Protein AF-0000000072291542 (afdb_homodimer)

InterPro domains:
  IPR001138 Zn(2)Cys(6) fungal-type DNA-binding domain [PF00172] (21-50)
  IPR001138 Zn(2)Cys(6) fungal-type DNA-binding domain [PS00463] (21-49)
  IPR001138 Zn(2)Cys(6) fungal-type DNA-binding domain [PS50048] (21-51)
  IPR001138 Zn(2)Cys(6) fungal-type DNA-binding domain [SM00066] (16-64)
  IPR001138 Zn(2)Cys(6) fungal-type DNA-binding domain [cd00067] (17-49)
  IPR036864 Zn(2)-C6 fungal-type DNA-binding domain superfamily [G3DSA:4.10.240.10] (13-50)
  IPR036864 Zn(2)-C6 fungal-type DNA-binding domain superfamily [SSF57701] (13-54)

Nearest PDB structures (foldseek):
  6gkf-assembly1_A  TM=4.202E-01  e=9.162E+00  Homo sapiens
  6o3e-assembly1_B  TM=1.360E-01  e=5.268E+00  Mus musculus
  4zdr-assembly1_A  TM=4.312E-01  e=9.727E+00  Homo sapiens
  6o3e-assembly1_B  TM=1.356E-01  e=6.536E+00  Mus musculus

Organism: Botryotinia fuckeliana (strain B05.10) (NCBI:txid332648)

Structure (mmCIF, N/CA/C/O backbone):
data_AF-0000000072291542-model_v1
#
loop_
_entity.id
_entity.type
_entity.pdbx_description
1 polymer 'Zn(2)-C6 fungal-type domain-containing protein'
#
loop_
_atom_site.group_PDB
_atom_site.id
_atom_site.type_symbol
_atom_site.label_atom_id
_atom_site.label_alt_id
_atom_site.label_comp_id
_atom_site.label_asym_id
_atom_site.label_entity_id
_atom_site.label_seq_id
_atom_site.pdbx_PDB_ins_code
_atom_site.Cartn_x
_atom_site.Cartn_y
_atom_site.Cartn_z
_atom_site.occupancy
_atom_site.B_iso_or_equiv
_atom_site.auth_seq_id
_atom_site.auth_comp_id
_atom_site.auth_asym_id
_atom_site.auth_atom_id
_atom_site.pdbx_PDB_model_num
ATOM 1 N N . MET A 1 1 ? -16.266 67.812 -54.562 1 25.31 1 MET A N 1
ATOM 2 C CA . MET A 1 1 ? -15.688 67.438 -53.281 1 25.31 1 MET A CA 1
ATOM 3 C C . MET A 1 1 ? -15.57 65.875 -53.188 1 25.31 1 MET A C 1
ATOM 5 O O . MET A 1 1 ? -16.578 65.188 -53.156 1 25.31 1 MET A O 1
ATOM 9 N N . SER A 1 2 ? -14.609 65.25 -53.75 1 26.55 2 SER A N 1
ATOM 10 C CA . SER A 1 2 ? -14.242 63.906 -54.188 1 26.55 2 SER A CA 1
ATOM 11 C C . SER A 1 2 ? -13.977 62.969 -53.031 1 26.55 2 SER A C 1
ATOM 13 O O . SER A 1 2 ? -13.211 63.312 -52.125 1 26.55 2 SER A O 1
ATOM 15 N N . ASP A 1 3 ? -14.938 62.094 -52.688 1 27.61 3 ASP A N 1
ATOM 16 C CA . ASP A 1 3 ? -15.117 61.188 -51.562 1 27.61 3 ASP A CA 1
ATOM 17 C C . ASP A 1 3 ? -14.016 60.125 -51.531 1 27.61 3 ASP A C 1
ATOM 19 O O . ASP A 1 3 ? -13.953 59.25 -52.406 1 27.61 3 ASP A O 1
ATOM 23 N N . ASP A 1 4 ? -12.805 60.469 -51.344 1 28.5 4 ASP A N 1
ATOM 24 C CA . ASP A 1 4 ? -11.594 59.656 -51.344 1 28.5 4 ASP A CA 1
ATOM 25 C C . ASP A 1 4 ? -11.719 58.5 -50.375 1 28.5 4 ASP A C 1
ATOM 27 O O . ASP A 1 4 ? -11.812 58.719 -49.156 1 28.5 4 ASP A O 1
ATOM 31 N N . ILE A 1 5 ? -12.445 57.469 -50.75 1 30.39 5 ILE A N 1
ATOM 32 C CA . ILE A 1 5 ? -12.758 56.281 -50 1 30.39 5 ILE A CA 1
ATOM 33 C C . ILE A 1 5 ? -11.469 55.562 -49.594 1 30.39 5 ILE A C 1
ATOM 35 O O . ILE A 1 5 ? -10.688 55.156 -50.438 1 30.39 5 ILE A O 1
ATOM 39 N N . ASN A 1 6 ? -10.773 56.031 -48.594 1 26.92 6 ASN A N 1
ATOM 40 C CA . ASN A 1 6 ? -9.531 55.531 -48.062 1 26.92 6 ASN A CA 1
ATOM 41 C C . ASN A 1 6 ? -9.609 54.031 -47.781 1 26.92 6 ASN A C 1
ATOM 43 O O . ASN A 1 6 ? -10.453 53.562 -47 1 26.92 6 ASN A O 1
ATOM 47 N N . HIS A 1 7 ? -9.383 53.188 -48.75 1 27.53 7 HIS A N 1
ATOM 48 C CA . HIS A 1 7 ? -9.367 51.75 -48.719 1 27.53 7 HIS A CA 1
ATOM 49 C C . HIS A 1 7 ? -8.477 51.219 -47.625 1 27.53 7 HIS A C 1
ATOM 51 O O . HIS A 1 7 ? -7.262 51.438 -47.625 1 27.53 7 HIS A O 1
ATOM 57 N N . LYS A 1 8 ? -9 51.219 -46.469 1 29.73 8 LYS A N 1
ATOM 58 C CA . LYS A 1 8 ? -8.297 50.688 -45.312 1 29.73 8 LYS A CA 1
ATOM 59 C C . LYS A 1 8 ? -7.727 49.312 -45.625 1 29.73 8 LYS A C 1
ATOM 61 O O . LYS A 1 8 ? -8.461 48.406 -46 1 29.73 8 LYS A O 1
ATOM 66 N N . ARG A 1 9 ? -6.465 49.188 -45.938 1 28.22 9 ARG A N 1
ATOM 67 C CA . ARG A 1 9 ? -5.68 47.969 -46.156 1 28.22 9 ARG A CA 1
ATOM 68 C C . ARG A 1 9 ? -5.957 46.938 -45.031 1 28.22 9 ARG A C 1
ATOM 70 O O . ARG A 1 9 ? -5.859 47.281 -43.844 1 28.22 9 ARG A O 1
ATOM 77 N N . LYS A 1 10 ? -6.742 45.969 -45.312 1 30.67 10 LYS A N 1
ATOM 78 C CA . LYS A 1 10 ? -7.039 44.844 -44.438 1 30.67 10 LYS A CA 1
ATOM 79 C C . LYS A 1 10 ? -5.758 44.219 -43.875 1 30.67 10 LYS A C 1
ATOM 81 O O . LYS A 1 10 ? -4.859 43.875 -44.625 1 30.67 10 LYS A O 1
ATOM 86 N N . ARG A 1 11 ? -5.391 44.562 -42.719 1 31.44 11 ARG A N 1
ATOM 87 C CA . ARG A 1 11 ? -4.246 44.031 -42 1 31.44 11 ARG A CA 1
ATOM 88 C C . ARG A 1 11 ? -4.195 42.531 -42.094 1 31.44 11 ARG A C 1
ATOM 90 O O . ARG A 1 11 ? -5.195 41.844 -41.844 1 31.44 11 ARG A O 1
ATOM 97 N N . SER A 1 12 ? -3.477 42 -43 1 28.2 12 SER A N 1
ATOM 98 C CA . SER A 1 12 ? -3.232 40.562 -43.125 1 28.2 12 SER A CA 1
ATOM 99 C C . SER A 1 12 ? -2.998 39.906 -41.781 1 28.2 12 SER A C 1
ATOM 101 O O . SER A 1 12 ? -2.215 40.406 -40.969 1 28.2 12 SER A O 1
ATOM 103 N N . ASN A 1 13 ? -4.027 39.469 -41.156 1 29.75 13 ASN A N 1
ATOM 104 C CA . ASN A 1 13 ? -3.951 38.719 -39.906 1 29.75 13 ASN A CA 1
ATOM 105 C C . ASN A 1 13 ? -2.795 37.719 -39.906 1 29.75 13 ASN A C 1
ATOM 107 O O . ASN A 1 13 ? -2.822 36.75 -40.656 1 29.75 13 ASN A O 1
ATOM 111 N N . THR A 1 14 ? -1.556 38.188 -40.062 1 33.81 14 THR A N 1
ATOM 112 C CA . THR A 1 14 ? -0.402 37.312 -39.906 1 33.81 14 THR A CA 1
ATOM 113 C C . THR A 1 14 ? -0.688 36.25 -38.844 1 33.81 14 THR A C 1
ATOM 115 O O . THR A 1 14 ? -1.213 36.531 -37.781 1 33.81 14 THR A O 1
ATOM 118 N N . THR A 1 15 ? -1.117 35.156 -39.312 1 39.03 15 THR A N 1
ATOM 119 C CA . THR A 1 15 ? -1.353 33.906 -38.594 1 39.03 15 THR A CA 1
ATOM 120 C C . THR A 1 15 ? -0.326 33.719 -37.469 1 39.03 15 THR A C 1
ATOM 122 O O . THR A 1 15 ? 0.88 33.719 -37.719 1 39.03 15 THR A O 1
ATOM 125 N N . GLY A 1 16 ? -0.537 34.312 -36.406 1 42 16 GLY A N 1
ATOM 126 C CA . GLY A 1 16 ? 0.275 34.344 -35.219 1 42 16 GLY A CA 1
ATOM 127 C C . GLY A 1 16 ? 0.953 33.031 -34.875 1 42 16 GLY A C 1
ATOM 128 O O . GLY A 1 16 ? 0.581 31.984 -35.406 1 42 16 GLY A O 1
ATOM 129 N N . ARG A 1 17 ? 2.205 33.156 -34.281 1 50.88 17 ARG A N 1
ATOM 130 C CA . ARG A 1 17 ? 3.07 32.094 -33.781 1 50.88 17 ARG A CA 1
ATOM 131 C C . ARG A 1 17 ? 2.289 31.094 -32.938 1 50.88 17 ARG A C 1
ATOM 133 O O . ARG A 1 17 ? 1.309 31.469 -32.281 1 50.88 17 ARG A O 1
ATOM 140 N N . SER A 1 18 ? 2.416 29.828 -33.281 1 54.34 18 SER A N 1
ATOM 141 C CA . SER A 1 18 ? 1.785 28.781 -32.469 1 54.34 18 SER A CA 1
ATOM 142 C C . SER A 1 18 ? 2.131 28.922 -31 1 54.34 18 SER A C 1
ATOM 144 O O . SER A 1 18 ? 3.301 29.094 -30.641 1 54.34 18 SER A O 1
ATOM 146 N N . LYS A 1 19 ? 1.247 29.25 -30.125 1 62.03 19 LYS A N 1
ATOM 147 C CA . LYS A 1 19 ? 1.401 29.594 -28.703 1 62.03 19 LYS A CA 1
ATOM 148 C C . LYS A 1 19 ? 2.109 28.469 -27.953 1 62.03 19 LYS A C 1
ATOM 150 O O . LYS A 1 19 ? 2.855 28.719 -27 1 62.03 19 LYS A O 1
ATOM 155 N N . TYR A 1 20 ? 1.979 27.312 -28.453 1 60.72 20 TYR A N 1
ATOM 156 C CA . TYR A 1 20 ? 2.498 26.141 -27.75 1 60.72 20 TYR A CA 1
ATOM 157 C C . TYR A 1 20 ? 3.467 25.359 -28.625 1 60.72 20 TYR A C 1
ATOM 159 O O . TYR A 1 20 ? 3.609 24.141 -28.484 1 60.72 20 TYR A O 1
ATOM 167 N N . GLY A 1 21 ? 4.125 25.984 -29.375 1 68.62 21 GLY A N 1
ATOM 168 C CA . GLY A 1 21 ? 5.07 25.359 -30.297 1 68.62 21 GLY A CA 1
ATOM 169 C C . GLY A 1 21 ? 6.332 24.875 -29.609 1 68.62 21 GLY A C 1
ATOM 170 O O . GLY A 1 21 ? 6.66 25.312 -28.516 1 68.62 21 GLY A O 1
ATOM 171 N N . CYS A 1 22 ? 6.977 23.984 -30.266 1 70.56 22 CYS A N 1
ATOM 172 C CA . CYS A 1 22 ? 8.258 23.5 -29.75 1 70.56 22 CYS A CA 1
ATOM 173 C C . CYS A 1 22 ? 9.289 24.625 -29.734 1 70.56 22 CYS A C 1
ATOM 175 O O . CYS A 1 22 ? 9.188 25.578 -30.516 1 70.56 22 CYS A O 1
ATOM 177 N N . LEU A 1 23 ? 10.211 24.609 -28.812 1 73.88 23 LEU A N 1
ATOM 178 C CA . LEU A 1 23 ? 11.234 25.641 -28.641 1 73.88 23 LEU A CA 1
ATOM 179 C C . LEU A 1 23 ? 12.055 25.797 -29.922 1 73.88 23 LEU A C 1
ATOM 181 O O . LEU A 1 23 ? 12.508 26.906 -30.234 1 73.88 23 LEU A O 1
ATOM 185 N N . THR A 1 24 ? 12.133 24.875 -30.641 1 78.19 24 THR A N 1
ATOM 186 C CA . THR A 1 24 ? 12.922 24.906 -31.859 1 78.19 24 THR A CA 1
ATOM 187 C C . THR A 1 24 ? 12.219 25.719 -32.938 1 78.19 24 THR A C 1
ATOM 189 O O . THR A 1 24 ? 12.852 26.547 -33.625 1 78.19 24 THR A O 1
ATOM 192 N N . CYS A 1 25 ? 11.023 25.547 -33.031 1 74.94 25 CYS A N 1
ATOM 193 C CA . CYS A 1 25 ? 10.242 26.281 -34.031 1 74.94 25 CYS A CA 1
ATOM 194 C C . CYS A 1 25 ? 10.055 27.734 -33.625 1 74.94 25 CYS A C 1
ATOM 196 O O . CYS A 1 25 ? 10.109 28.641 -34.438 1 74.94 25 CYS A O 1
ATOM 198 N N . ARG A 1 26 ? 9.938 27.938 -32.312 1 72.38 26 ARG A N 1
ATOM 199 C CA . ARG A 1 26 ? 9.812 29.266 -31.734 1 72.38 26 ARG A CA 1
ATOM 200 C C . ARG A 1 26 ? 11.086 30.078 -31.953 1 72.38 26 ARG A C 1
ATOM 202 O O . ARG A 1 26 ? 11.031 31.266 -32.281 1 72.38 26 ARG A O 1
ATOM 209 N N . ALA A 1 27 ? 12.172 29.422 -31.781 1 74.06 27 ALA A N 1
ATOM 210 C CA . ALA A 1 27 ? 13.469 30.094 -31.938 1 74.06 27 ALA A CA 1
ATOM 211 C C . ALA A 1 27 ? 13.672 30.531 -33.375 1 74.06 27 ALA A C 1
ATOM 213 O O . ALA A 1 27 ? 14.297 31.562 -33.656 1 74.06 27 ALA A O 1
ATOM 214 N N . LYS A 1 28 ? 13.086 29.891 -34.219 1 75.19 28 LYS A N 1
ATOM 215 C CA . LYS A 1 28 ? 13.25 30.172 -35.656 1 75.19 28 LYS A CA 1
ATOM 216 C C . LYS A 1 28 ? 12.094 31.016 -36.188 1 75.19 28 LYS A C 1
ATOM 218 O O . LYS A 1 28 ? 12.039 31.328 -37.375 1 75.19 28 LYS A O 1
ATOM 223 N N . LYS A 1 29 ? 11.102 31.344 -35.25 1 71.12 29 LYS A N 1
ATOM 224 C CA . LYS A 1 29 ? 9.969 32.25 -35.5 1 71.12 29 LYS A CA 1
ATOM 225 C C . LYS A 1 29 ? 9.117 31.734 -36.656 1 71.12 29 LYS A C 1
ATOM 227 O O . LYS A 1 29 ? 8.664 32.531 -37.5 1 71.12 29 LYS A O 1
ATOM 232 N N . VAL A 1 30 ? 9.102 30.375 -36.75 1 77.31 30 VAL A N 1
ATOM 233 C CA . VAL A 1 30 ? 8.273 29.766 -37.781 1 77.31 30 VAL A CA 1
ATOM 234 C C . VAL A 1 30 ? 7.016 29.172 -37.156 1 77.31 30 VAL A C 1
ATOM 236 O O . VAL A 1 30 ? 6.996 28.859 -35.969 1 77.31 30 VAL A O 1
ATOM 239 N N . LYS A 1 31 ? 5.98 29.047 -37.875 1 71.19 31 LYS A N 1
ATOM 240 C CA . LYS A 1 31 ? 4.734 28.422 -37.406 1 71.19 31 LYS A CA 1
ATOM 241 C C . LYS A 1 31 ? 4.949 26.953 -37.062 1 71.19 31 LYS A C 1
ATOM 243 O O . LYS A 1 31 ? 5.57 26.203 -37.844 1 71.19 31 LYS A O 1
ATOM 248 N N . CYS A 1 32 ? 4.77 26.516 -35.812 1 69.69 32 CYS A N 1
ATOM 249 C CA . CYS A 1 32 ? 4.879 25.156 -35.281 1 69.69 32 CYS A CA 1
ATOM 250 C C . CYS A 1 32 ? 3.52 24.469 -35.25 1 69.69 32 CYS A C 1
ATOM 252 O O . CYS A 1 32 ? 2.512 25.094 -34.906 1 69.69 32 CYS A O 1
ATOM 254 N N . ASP A 1 33 ? 3.301 23.5 -35.656 1 72.5 33 ASP A N 1
ATOM 255 C CA . ASP A 1 33 ? 2.037 22.781 -35.625 1 72.5 33 ASP A CA 1
ATOM 256 C C . ASP A 1 33 ? 1.759 22.188 -34.25 1 72.5 33 ASP A C 1
ATOM 258 O O . ASP A 1 33 ? 0.76 21.484 -34.062 1 72.5 33 ASP A O 1
ATOM 262 N N . GLU A 1 34 ? 2.523 22.375 -33.219 1 67.44 34 GLU A N 1
ATOM 263 C CA . GLU A 1 34 ? 2.426 22.078 -31.781 1 67.44 34 GLU A CA 1
ATOM 264 C C . GLU A 1 34 ? 2.184 20.594 -31.547 1 67.44 34 GLU A C 1
ATOM 266 O O . GLU A 1 34 ? 1.749 20.203 -30.453 1 67.44 34 GLU A O 1
ATOM 271 N N . LEU A 1 35 ? 2.58 19.875 -32.5 1 68.5 35 LEU A N 1
ATOM 272 C CA . LEU A 1 35 ? 2.43 18.438 -32.344 1 68.5 35 LEU A CA 1
ATOM 273 C C . LEU A 1 35 ? 3.49 17.875 -31.406 1 68.5 35 LEU A C 1
ATOM 275 O O . LEU A 1 35 ? 4.625 18.344 -31.391 1 68.5 35 LEU A O 1
ATOM 279 N N . LEU A 1 36 ? 3.098 17.141 -30.375 1 65.44 36 LEU A N 1
ATOM 280 C CA . LEU A 1 36 ? 4 16.422 -29.469 1 65.44 36 LEU A CA 1
ATOM 281 C C . LEU A 1 36 ? 4.191 14.977 -29.938 1 65.44 36 LEU A C 1
ATOM 283 O O . LEU A 1 36 ? 3.303 14.406 -30.578 1 65.44 36 LEU A O 1
ATOM 287 N N . PRO A 1 37 ? 5.48 14.547 -29.641 1 64.25 37 PRO A N 1
ATOM 288 C CA . PRO A 1 37 ? 6.641 15.141 -28.969 1 64.25 37 PRO A CA 1
ATOM 289 C C . PRO A 1 37 ? 7.508 15.969 -29.922 1 64.25 37 PRO A C 1
ATOM 291 O O . PRO A 1 37 ? 8.336 16.766 -29.469 1 64.25 37 PRO A O 1
ATOM 294 N N . LEU A 1 38 ? 7.281 15.781 -31.156 1 73.69 38 LEU A N 1
ATOM 295 C CA . LEU A 1 38 ? 8.008 16.531 -32.188 1 73.69 38 LEU A CA 1
ATOM 296 C C . LEU A 1 38 ? 7.047 17.297 -33.094 1 73.69 38 LEU A C 1
ATOM 298 O O . LEU A 1 38 ? 6.047 16.75 -33.531 1 73.69 38 LEU A O 1
ATOM 302 N N . CYS A 1 39 ? 7.32 18.453 -33.25 1 71.38 39 CYS A N 1
ATOM 303 C CA . CYS A 1 39 ? 6.445 19.203 -34.125 1 71.38 39 CYS A CA 1
ATOM 304 C C . CYS A 1 39 ? 6.711 18.844 -35.594 1 71.38 39 CYS A C 1
ATOM 306 O O . CYS A 1 39 ? 7.824 18.453 -35.938 1 71.38 39 CYS A O 1
ATOM 308 N N . GLY A 1 40 ? 5.68 18.703 -36.344 1 75.62 40 GLY A N 1
ATOM 309 C CA . GLY A 1 40 ? 5.734 18.297 -37.75 1 75.62 40 GLY A CA 1
ATOM 310 C C . GLY A 1 40 ? 6.816 19.016 -38.531 1 75.62 40 GLY A C 1
ATOM 311 O O . GLY A 1 40 ? 7.422 18.438 -39.438 1 75.62 40 GLY A O 1
ATOM 312 N N . ARG A 1 41 ? 7.094 20.188 -38.125 1 76.38 41 ARG A N 1
ATOM 313 C CA . ARG A 1 41 ? 8.109 20.969 -38.844 1 76.38 41 ARG A CA 1
ATOM 314 C C . ARG A 1 41 ? 9.516 20.484 -38.469 1 76.38 41 ARG A C 1
ATOM 316 O O . ARG A 1 41 ? 10.352 20.281 -39.344 1 76.38 41 ARG A O 1
ATOM 323 N N . CYS A 1 42 ? 9.719 20.328 -37.25 1 75.19 42 CYS A N 1
ATOM 324 C CA . CYS A 1 42 ? 11.016 19.859 -36.781 1 75.19 42 CYS A CA 1
ATOM 325 C C . CYS A 1 42 ? 11.297 18.453 -37.312 1 75.19 42 CYS A C 1
ATOM 327 O O . CYS A 1 42 ? 12.422 18.141 -37.688 1 75.19 42 CYS A O 1
ATOM 329 N N . GLU A 1 43 ? 10.305 17.75 -37.438 1 75.31 43 GLU A N 1
ATOM 330 C CA . GLU A 1 43 ? 10.43 16.391 -37.969 1 75.31 43 GLU A CA 1
ATOM 331 C C . GLU A 1 43 ? 10.773 16.391 -39.438 1 75.31 43 GLU A C 1
ATOM 333 O O . GLU A 1 43 ? 11.664 15.656 -39.875 1 75.31 43 GLU A O 1
ATOM 338 N N . ARG A 1 44 ? 10.148 17.172 -40.156 1 76.56 44 ARG A N 1
ATOM 339 C CA . ARG A 1 44 ? 10.344 17.234 -41.594 1 76.56 44 ARG A CA 1
ATOM 340 C C . ARG A 1 44 ? 11.734 17.766 -41.938 1 76.56 44 ARG A C 1
ATOM 342 O O . ARG A 1 44 ? 12.383 17.266 -42.875 1 76.56 44 ARG A O 1
ATOM 349 N N . LEU A 1 45 ? 12.086 18.766 -41.156 1 77.38 45 LEU A N 1
ATOM 350 C CA . LEU A 1 45 ? 13.352 19.422 -41.438 1 77.38 45 LEU A CA 1
ATOM 351 C C . LEU A 1 45 ? 14.492 18.781 -40.656 1 77.38 45 LEU A C 1
ATOM 353 O O . LEU A 1 45 ? 15.633 19.25 -40.75 1 77.38 45 LEU A O 1
ATOM 357 N N . LYS A 1 46 ? 14.102 17.719 -39.938 1 73.25 46 LYS A N 1
ATOM 358 C CA . LYS A 1 46 ? 15.062 16.953 -39.156 1 73.25 46 LYS A CA 1
ATOM 359 C C . LYS A 1 46 ? 15.797 17.844 -38.156 1 73.25 46 LYS A C 1
ATOM 361 O O . LYS A 1 46 ? 17.016 17.766 -38.031 1 73.25 46 LYS A O 1
ATOM 366 N N . LEU A 1 47 ? 15.07 18.75 -37.5 1 75 47 LEU A N 1
ATOM 367 C CA . LEU A 1 47 ? 15.602 19.625 -36.469 1 75 47 LEU A CA 1
ATOM 368 C C . LEU A 1 47 ? 15.383 19.031 -35.094 1 75 47 LEU A C 1
ATOM 370 O O . LEU A 1 47 ? 14.516 18.172 -34.906 1 75 47 LEU A O 1
ATOM 374 N N . ASN A 1 48 ? 16.234 19.359 -34.156 1 69.06 48 ASN A N 1
ATOM 375 C CA . ASN A 1 48 ? 16.016 19 -32.75 1 69.06 48 ASN A CA 1
ATOM 376 C C . ASN A 1 48 ? 14.805 19.734 -32.188 1 69.06 48 ASN A C 1
ATOM 378 O O . ASN A 1 48 ? 14.883 20.906 -31.844 1 69.06 48 ASN A O 1
ATOM 382 N N . CYS A 1 49 ? 13.727 19.047 -32.062 1 66 49 CYS A N 1
ATOM 383 C CA . CYS A 1 49 ? 12.469 19.625 -31.625 1 66 49 CYS A CA 1
ATOM 384 C C . CYS A 1 49 ? 12.43 19.734 -30.109 1 66 49 CYS A C 1
ATOM 386 O O . CYS A 1 49 ? 12.352 18.719 -29.406 1 66 49 CYS A O 1
ATOM 388 N N . GLN A 1 50 ? 12.68 20.797 -29.516 1 66.94 50 GLN A N 1
ATOM 389 C CA . GLN A 1 50 ? 12.625 21.062 -28.078 1 66.94 50 GLN A CA 1
ATOM 390 C C . GLN A 1 50 ? 11.234 21.531 -27.656 1 66.94 50 GLN A C 1
ATOM 392 O O . GLN A 1 50 ? 10.805 22.625 -28.031 1 66.94 50 GLN A O 1
ATOM 397 N N . GLN A 1 51 ? 10.562 20.672 -27.078 1 59.03 51 GLN A N 1
ATOM 398 C CA . GLN A 1 51 ? 9.203 20.984 -26.656 1 59.03 51 GLN A CA 1
ATOM 399 C C . GLN A 1 51 ? 9.188 21.797 -25.359 1 59.03 51 GLN A C 1
ATOM 401 O O . GLN A 1 51 ? 10 21.547 -24.469 1 59.03 51 GLN A O 1
ATOM 406 N N . PRO A 1 52 ? 8.438 22.844 -25.266 1 51.56 52 PRO A N 1
ATOM 407 C CA . PRO A 1 52 ? 8.453 23.641 -24.031 1 51.56 52 PRO A CA 1
ATOM 408 C C . PRO A 1 52 ? 7.949 22.844 -22.828 1 51.56 52 PRO A C 1
ATOM 410 O O . PRO A 1 52 ? 7.117 21.953 -22.969 1 51.56 52 PRO A O 1
ATOM 413 N N . CYS A 1 53 ? 8.711 22.859 -21.734 1 44.25 53 CYS A N 1
ATOM 414 C CA . CYS A 1 53 ? 8.445 22.109 -20.516 1 44.25 53 CYS A CA 1
ATOM 415 C C . CYS A 1 53 ? 7.012 22.312 -20.047 1 44.25 53 CYS A C 1
ATOM 417 O O . CYS A 1 53 ? 6.398 21.422 -19.469 1 44.25 53 CYS A O 1
ATOM 419 N N . SER A 1 54 ? 6.57 23.578 -19.719 1 39.47 54 SER A N 1
ATOM 420 C CA . SER A 1 54 ? 5.238 23.938 -19.234 1 39.47 54 SER A CA 1
ATOM 421 C C . SER A 1 54 ? 4.41 24.578 -20.344 1 39.47 54 SER A C 1
ATOM 423 O O . SER A 1 54 ? 4.871 25.516 -21 1 39.47 54 SER A O 1
ATOM 425 N N . ARG A 1 55 ? 3.602 23.906 -20.922 1 43.38 55 ARG A N 1
ATOM 426 C CA . ARG A 1 55 ? 2.693 24.531 -21.875 1 43.38 55 ARG A CA 1
ATOM 427 C C . ARG A 1 55 ? 1.773 25.531 -21.203 1 43.38 55 ARG A C 1
ATOM 429 O O . ARG A 1 55 ? 0.711 25.875 -21.719 1 43.38 55 ARG A O 1
ATOM 436 N N . ILE A 1 56 ? 1.836 25.812 -19.812 1 34.09 56 ILE A N 1
ATOM 437 C CA . ILE A 1 56 ? 0.987 26.844 -19.219 1 34.09 56 ILE A CA 1
ATOM 438 C C . ILE A 1 56 ? 1.426 28.219 -19.719 1 34.09 56 ILE A C 1
ATOM 440 O O . ILE A 1 56 ? 2.553 28.656 -19.453 1 34.09 56 ILE A O 1
ATOM 444 N N . LEU A 1 57 ? 0.815 28.656 -20.656 1 36.16 57 LEU A N 1
ATOM 445 C CA . LEU A 1 57 ? 1.007 30.031 -21.125 1 36.16 57 LEU A CA 1
ATOM 446 C C . LEU A 1 57 ? 0.606 31.031 -20.047 1 36.16 57 LEU A C 1
ATOM 448 O O . LEU A 1 57 ? -0.435 30.875 -19.406 1 36.16 57 LEU A O 1
ATOM 452 N N . PRO A 1 58 ? 1.417 31.797 -19.438 1 31.52 58 PRO A N 1
ATOM 453 C CA . PRO A 1 58 ? 0.965 32.844 -18.516 1 31.52 58 PRO A CA 1
ATOM 454 C C . PRO A 1 58 ? -0.195 33.656 -19.094 1 31.52 58 PRO A C 1
ATOM 456 O O . PRO A 1 58 ? -0.341 33.781 -20.312 1 31.52 58 PRO A O 1
ATOM 459 N N . SER A 1 59 ? -1.224 33.875 -18.359 1 32.03 59 SER A N 1
ATOM 460 C CA . SER A 1 59 ? -2.406 34.656 -18.719 1 32.03 59 SER A CA 1
ATOM 461 C C . SER A 1 59 ? -2.023 35.969 -19.375 1 32.03 59 SER A C 1
ATOM 463 O O . SER A 1 59 ? -0.911 36.469 -19.172 1 32.03 59 SER A O 1
ATOM 465 N N . VAL A 1 60 ? -2.805 36.469 -20.281 1 35.88 60 VAL A N 1
ATOM 466 C CA . VAL A 1 60 ? -2.635 37.719 -21.031 1 35.88 60 VAL A CA 1
ATOM 467 C C . VAL A 1 60 ? -2.354 38.875 -20.047 1 35.88 60 VAL A C 1
ATOM 469 O O . VAL A 1 60 ? -1.549 39.75 -20.344 1 35.88 60 VAL A O 1
ATOM 472 N N . ARG A 1 61 ? -3.193 38.844 -18.906 1 35.12 61 ARG A N 1
ATOM 473 C CA . ARG A 1 61 ? -3.09 39.969 -18.016 1 35.12 61 ARG A CA 1
ATOM 474 C C . ARG A 1 61 ? -1.678 40.094 -17.453 1 35.12 61 ARG A C 1
ATOM 476 O O . ARG A 1 61 ? -1.175 41.219 -17.266 1 35.12 61 ARG A O 1
ATOM 483 N N . GLU A 1 62 ? -1.209 38.969 -17.141 1 29.95 62 GLU A N 1
ATOM 484 C CA . GLU A 1 62 ? 0.139 39.031 -16.594 1 29.95 62 GLU A CA 1
ATOM 485 C C . GLU A 1 62 ? 1.156 39.469 -17.641 1 29.95 62 GLU A C 1
ATOM 487 O O . GLU A 1 62 ? 2.279 39.844 -17.312 1 29.95 62 GLU A O 1
ATOM 492 N N . ARG A 1 63 ? 0.759 39.125 -18.859 1 32.41 63 ARG A N 1
ATOM 493 C CA . ARG A 1 63 ? 1.653 39.594 -19.906 1 32.41 63 ARG A CA 1
ATOM 494 C C . ARG A 1 63 ? 1.642 41.125 -19.984 1 32.41 63 ARG A C 1
ATOM 496 O O . ARG A 1 63 ? 2.584 41.719 -20.484 1 32.41 63 ARG A O 1
ATOM 503 N N . ARG A 1 64 ? 0.457 41.719 -19.688 1 29.86 64 ARG A N 1
ATOM 504 C CA . ARG A 1 64 ? 0.407 43.156 -19.922 1 29.86 64 ARG A CA 1
ATOM 505 C C . ARG A 1 64 ? 1.102 43.906 -18.781 1 29.86 64 ARG A C 1
ATOM 507 O O . ARG A 1 64 ? 1.289 45.125 -18.875 1 29.86 64 ARG A O 1
ATOM 514 N N . ARG A 1 65 ? 0.941 43.375 -17.531 1 28.83 65 ARG A N 1
ATOM 515 C CA . ARG A 1 65 ? 1.403 44.375 -16.562 1 28.83 65 ARG A CA 1
ATOM 516 C C . ARG A 1 65 ? 2.914 44.562 -16.641 1 28.83 65 ARG A C 1
ATOM 518 O O . ARG A 1 65 ? 3.67 43.594 -16.562 1 28.83 65 ARG A O 1
ATOM 525 N N . GLY A 1 66 ? 3.359 45.5 -17.422 1 26.5 66 GLY A N 1
ATOM 526 C CA . GLY A 1 66 ? 4.641 46.094 -17.719 1 26.5 66 GLY A CA 1
ATOM 527 C C . GLY A 1 66 ? 5.5 46.312 -16.484 1 26.5 66 GLY A C 1
ATOM 528 O O . GLY A 1 66 ? 5.762 47.438 -16.094 1 26.5 66 GLY A O 1
ATOM 529 N N . ALA A 1 67 ? 5.301 45.625 -15.352 1 28.08 67 ALA A N 1
ATOM 530 C CA . ALA A 1 67 ? 6.051 46.156 -14.227 1 28.08 67 ALA A CA 1
ATOM 531 C C . ALA A 1 67 ? 7.531 46.312 -14.57 1 28.08 67 ALA A C 1
ATOM 533 O O . ALA A 1 67 ? 8.266 45.312 -14.594 1 28.08 67 ALA A O 1
ATOM 534 N N . GLY A 1 68 ? 7.852 47.031 -15.602 1 23.48 68 GLY A N 1
ATOM 535 C CA . GLY A 1 68 ? 9.188 47.312 -16.094 1 23.48 68 GLY A CA 1
ATOM 536 C C . GLY A 1 68 ? 10.141 47.781 -15.016 1 23.48 68 GLY A C 1
ATOM 537 O O . GLY A 1 68 ? 9.703 48.188 -13.938 1 23.48 68 GLY A O 1
ATOM 538 N N . PRO A 1 69 ? 11.258 47.156 -14.914 1 23.8 69 PRO A N 1
ATOM 539 C CA . PRO A 1 69 ? 12.305 47.594 -13.977 1 23.8 69 PRO A CA 1
ATOM 540 C C . PRO A 1 69 ? 12.5 49.094 -13.93 1 23.8 69 PRO A C 1
ATOM 542 O O . PRO A 1 69 ? 12.289 49.781 -14.938 1 23.8 69 PRO A O 1
ATOM 545 N N . ILE A 1 70 ? 11.938 49.719 -13.031 1 23.05 70 ILE A N 1
ATOM 546 C CA . ILE A 1 70 ? 12.297 51.125 -12.953 1 23.05 70 ILE A CA 1
ATOM 547 C C . ILE A 1 70 ? 13.812 51.281 -13.125 1 23.05 70 ILE A C 1
ATOM 549 O O . ILE A 1 70 ? 14.586 50.75 -12.328 1 23.05 70 ILE A O 1
ATOM 553 N N . LYS A 1 71 ? 14.273 51.25 -14.367 1 23.41 71 LYS A N 1
ATOM 554 C CA . LYS A 1 71 ? 15.648 51.656 -14.664 1 23.41 71 LYS A CA 1
ATOM 555 C C . LYS A 1 71 ? 16.047 52.906 -13.883 1 23.41 71 LYS A C 1
ATOM 557 O O . LYS A 1 71 ? 15.547 54 -14.148 1 23.41 71 LYS A O 1
ATOM 562 N N . SER A 1 72 ? 15.82 52.812 -12.562 1 19.84 72 SER A N 1
ATOM 563 C CA . SER A 1 72 ? 16.344 54.031 -11.945 1 19.84 72 SER A CA 1
ATOM 564 C C . SER A 1 72 ? 17.719 54.375 -12.5 1 19.84 72 SER A C 1
ATOM 566 O O . SER A 1 72 ? 18.594 53.531 -12.594 1 19.84 72 SER A O 1
ATOM 568 N N . ARG A 1 73 ? 17.578 55.188 -13.531 1 24.42 73 ARG A N 1
ATOM 569 C CA . ARG A 1 73 ? 18.688 55.969 -14.094 1 24.42 73 ARG A CA 1
ATOM 570 C C . ARG A 1 73 ? 19.578 56.5 -12.992 1 24.42 73 ARG A C 1
ATOM 572 O O . ARG A 1 73 ? 19.172 57.375 -12.234 1 24.42 73 ARG A O 1
ATOM 579 N N . ASN A 1 74 ? 20.266 55.469 -12.297 1 19.52 74 ASN A N 1
ATOM 580 C CA . ASN A 1 74 ? 21.297 55.906 -11.359 1 19.52 74 ASN A CA 1
ATOM 581 C C . ASN A 1 74 ? 22.141 57.031 -11.953 1 19.52 74 ASN A C 1
ATOM 583 O O . ASN A 1 74 ? 22.594 56.938 -13.094 1 19.52 74 ASN A O 1
ATOM 587 N N . SER A 1 75 ? 22.031 58.281 -11.617 1 22.88 75 SER A N 1
ATOM 588 C CA . SER A 1 75 ? 22.562 59.625 -11.867 1 22.88 75 SER A CA 1
ATOM 589 C C . SER A 1 75 ? 24.078 59.594 -12.078 1 22.88 75 SER A C 1
ATOM 591 O O . SER A 1 75 ? 24.641 60.5 -12.656 1 22.88 75 SER A O 1
ATOM 593 N N . ASP A 1 76 ? 24.906 58.812 -11.172 1 21.7 76 ASP A N 1
ATOM 594 C CA . ASP A 1 76 ? 26.266 59.281 -10.992 1 21.7 76 ASP A CA 1
ATOM 595 C C . ASP A 1 76 ? 27.172 58.781 -12.133 1 21.7 76 ASP A C 1
ATOM 597 O O . ASP A 1 76 ? 27.578 57.625 -12.148 1 21.7 76 ASP A O 1
ATOM 601 N N . TRP A 1 77 ? 27.016 59.188 -13.336 1 27.25 77 TRP A N 1
ATOM 602 C CA . TRP A 1 77 ? 27.75 58.844 -14.547 1 27.25 77 TRP A CA 1
ATOM 603 C C . TRP A 1 77 ? 29.234 59.125 -14.398 1 27.25 77 TRP A C 1
ATOM 605 O O . TRP A 1 77 ? 30.078 58.5 -15.062 1 27.25 77 TRP A O 1
ATOM 615 N N . SER A 1 78 ? 30.078 58.906 -13.344 1 21.89 78 SER A N 1
ATOM 616 C CA . SER A 1 78 ? 31.312 59.656 -13.508 1 21.89 78 SER A CA 1
ATOM 617 C C . SER A 1 78 ? 32.25 58.969 -14.508 1 21.89 78 SER A C 1
ATOM 619 O O . SER A 1 78 ? 32.344 57.75 -14.547 1 21.89 78 SER A O 1
ATOM 621 N N . PRO A 1 79 ? 32.781 59.562 -15.516 1 21.91 79 PRO A N 1
ATOM 622 C CA . PRO A 1 79 ? 33.531 59.219 -16.719 1 21.91 79 PRO A CA 1
ATOM 623 C C . PRO A 1 79 ? 34.875 58.531 -16.406 1 21.91 79 PRO A C 1
ATOM 625 O O . PRO A 1 79 ? 35.719 59.156 -15.789 1 21.91 79 PRO A O 1
ATOM 628 N N . GLN A 1 80 ? 34.906 57.312 -15.742 1 19.3 80 GLN A N 1
ATOM 629 C CA . GLN A 1 80 ? 36.281 57.031 -15.312 1 19.3 80 GLN A CA 1
ATOM 630 C C . GLN A 1 80 ? 37.25 56.969 -16.5 1 19.3 80 GLN A C 1
ATOM 632 O O . GLN A 1 80 ? 36.844 56.594 -17.609 1 19.3 80 GLN A O 1
ATOM 637 N N . SER A 1 81 ? 38.531 57.406 -16.281 1 19.77 81 SER A N 1
ATOM 638 C CA . SER A 1 81 ? 39.719 57.844 -17 1 19.77 81 SER A CA 1
ATOM 639 C C . SER A 1 81 ? 40.344 56.688 -17.75 1 19.77 81 SER A C 1
ATOM 641 O O . SER A 1 81 ? 40.219 55.531 -17.359 1 19.77 81 SER A O 1
ATOM 643 N N . LEU A 1 82 ? 41 56.906 -18.828 1 19.72 82 LEU A N 1
ATOM 644 C CA . LEU A 1 82 ? 41.562 56.25 -20.016 1 19.72 82 LEU A CA 1
ATOM 645 C C . LEU A 1 82 ? 42.781 55.438 -19.656 1 19.72 82 LEU A C 1
ATOM 647 O O . LEU A 1 82 ? 43.406 54.844 -20.531 1 19.72 82 LEU A O 1
ATOM 651 N N . SER A 1 83 ? 42.969 54.75 -18.406 1 18.2 83 SER A N 1
ATOM 652 C CA . SER A 1 83 ? 44.406 54.594 -18.266 1 18.2 83 SER A CA 1
ATOM 653 C C . SER A 1 83 ? 44.969 53.656 -19.344 1 18.2 83 SER A C 1
ATOM 655 O O . SER A 1 83 ? 44.25 52.812 -19.875 1 18.2 83 SER A O 1
ATOM 657 N N . PRO A 1 84 ? 46.312 53.688 -19.562 1 18.09 84 PRO A N 1
ATOM 658 C CA . PRO A 1 84 ? 47.25 53.469 -20.641 1 18.09 84 PRO A CA 1
ATOM 659 C C . PRO A 1 84 ? 47.5 51.969 -20.922 1 18.09 84 PRO A C 1
ATOM 661 O O . PRO A 1 84 ? 47.188 51.125 -20.094 1 18.09 84 PRO A O 1
ATOM 664 N N . ALA A 1 85 ? 48.219 51.562 -22 1 19 85 ALA A N 1
ATOM 665 C CA . ALA A 1 85 ? 48.469 50.5 -22.953 1 19 85 ALA A CA 1
ATOM 666 C C . ALA A 1 85 ? 49.438 49.438 -22.359 1 19 85 ALA A C 1
ATOM 668 O O . ALA A 1 85 ? 49.906 48.562 -23.062 1 19 85 ALA A O 1
ATOM 669 N N . LEU A 1 86 ? 49.469 48.969 -21.047 1 17.84 86 LEU A N 1
ATOM 670 C CA . LEU A 1 86 ? 50.75 48.469 -20.641 1 17.84 86 LEU A CA 1
ATOM 671 C C . LEU A 1 86 ? 51.156 47.25 -21.469 1 17.84 86 LEU A C 1
ATOM 673 O O . LEU A 1 86 ? 50.281 46.531 -21.938 1 17.84 86 LEU A O 1
ATOM 677 N N . GLN A 1 87 ? 52.562 46.844 -21.547 1 18.2 87 GLN A N 1
ATOM 678 C CA . GLN A 1 87 ? 53.656 46.188 -22.25 1 18.2 87 GLN A CA 1
ATOM 679 C C . GLN A 1 87 ? 53.625 44.688 -22.016 1 18.2 87 GLN A C 1
ATOM 681 O O . GLN A 1 87 ? 53.062 44.219 -21.031 1 18.2 87 GLN A O 1
ATOM 686 N N . LEU A 1 88 ? 54.188 43.781 -22.984 1 19.17 88 LEU A N 1
ATOM 687 C CA . LEU A 1 88 ? 54.281 42.438 -23.578 1 19.17 88 LEU A CA 1
ATOM 688 C C . LEU A 1 88 ? 55.094 41.531 -22.672 1 19.17 88 LEU A C 1
ATOM 690 O O . LEU A 1 88 ? 55.312 40.344 -23 1 19.17 88 LEU A O 1
ATOM 694 N N . SER A 1 89 ? 55.688 41.781 -21.547 1 16.78 89 SER A N 1
ATOM 695 C CA . SER A 1 89 ? 57 41.188 -21.344 1 16.78 89 SER A CA 1
ATOM 696 C C . SER A 1 89 ? 56.875 39.656 -21.281 1 16.78 89 SER A C 1
ATOM 698 O O . SER A 1 89 ? 55.812 39.125 -21.016 1 16.78 89 SER A O 1
ATOM 700 N N . GLU A 1 90 ? 58.125 38.812 -21.141 1 17.47 90 GLU A N 1
ATOM 701 C CA . GLU A 1 90 ? 59.062 37.75 -21.406 1 17.47 90 GLU A CA 1
ATOM 702 C C . GLU A 1 90 ? 58.812 36.562 -20.453 1 17.47 90 GLU A C 1
ATOM 704 O O . GLU A 1 90 ? 59.031 35.406 -20.828 1 17.47 90 GLU A O 1
ATOM 709 N N . GLU A 1 91 ? 58.594 36.656 -19.031 1 16.27 91 GLU A N 1
ATOM 710 C CA . GLU A 1 91 ? 59.594 35.969 -18.188 1 16.27 91 GLU A CA 1
ATOM 711 C C . GLU A 1 91 ? 59.344 34.469 -18.141 1 16.27 91 GLU A C 1
ATOM 713 O O . GLU A 1 91 ? 58.25 34 -18.406 1 16.27 91 GLU A O 1
ATOM 718 N N . GLN A 1 92 ? 60.062 33.688 -17.078 1 16.67 92 GLN A N 1
ATOM 719 C CA . GLN A 1 92 ? 61.031 32.625 -16.75 1 16.67 92 GLN A CA 1
ATOM 720 C C . GLN A 1 92 ? 60.312 31.391 -16.203 1 16.67 92 GLN A C 1
ATOM 722 O O . GLN A 1 92 ? 60.562 30.281 -16.656 1 16.67 92 GLN A O 1
ATOM 727 N N . PRO A 1 93 ? 59.844 31.219 -14.758 1 16.44 93 PRO A N 1
ATOM 728 C CA . PRO A 1 93 ? 60.625 30.375 -13.844 1 16.44 93 PRO A CA 1
ATOM 729 C C . PRO A 1 93 ? 60.156 28.922 -13.852 1 16.44 93 PRO A C 1
ATOM 731 O O . PRO A 1 93 ? 59.062 28.609 -14.359 1 16.44 93 PRO A O 1
ATOM 734 N N . GLN A 1 94 ? 60.344 28.016 -12.492 1 16.52 94 GLN A N 1
ATOM 735 C CA . GLN A 1 94 ? 61.031 26.891 -11.891 1 16.52 94 GLN A CA 1
ATOM 736 C C . GLN A 1 94 ? 60.094 25.734 -11.602 1 16.52 94 GLN A C 1
ATOM 738 O O . GLN A 1 94 ? 60.344 24.609 -12.023 1 16.52 94 GLN A O 1
ATOM 743 N N . GLU A 1 95 ? 59.562 25.375 -10.125 1 15.85 95 GLU A N 1
ATOM 744 C CA . GLU A 1 95 ? 59.938 24.359 -9.156 1 15.85 95 GLU A CA 1
ATOM 745 C C . GLU A 1 95 ? 58.938 23.219 -9.102 1 15.85 95 GLU A C 1
ATOM 747 O O . GLU A 1 95 ? 59.281 22.047 -9.203 1 15.85 95 GLU A O 1
ATOM 752 N N . SER A 1 96 ? 57.688 23.109 -8.156 1 16.14 96 SER A N 1
ATOM 753 C CA . SER A 1 96 ? 57.594 22.266 -6.977 1 16.14 96 SER A CA 1
ATOM 754 C C . SER A 1 96 ? 56.812 21 -7.277 1 16.14 96 SER A C 1
ATOM 756 O O . SER A 1 96 ? 55.656 21.078 -7.738 1 16.14 96 SER A O 1
ATOM 758 N N . GLU A 1 97 ? 57.219 19.688 -7.465 1 17.12 97 GLU A N 1
ATOM 759 C CA . GLU A 1 97 ? 56.969 18.266 -7.73 1 17.12 97 GLU A CA 1
ATOM 760 C C . GLU A 1 97 ? 56.094 17.656 -6.645 1 17.12 97 GLU A C 1
ATOM 762 O O . GLU A 1 97 ? 55.375 16.672 -6.891 1 17.12 97 GLU A O 1
ATOM 767 N N . ALA A 1 98 ? 56.344 17.703 -5.18 1 16.8 98 ALA A N 1
ATOM 768 C CA . ALA A 1 98 ? 56.562 16.656 -4.191 1 16.8 98 ALA A CA 1
ATOM 769 C C . ALA A 1 98 ? 55.25 15.961 -3.824 1 16.8 98 ALA A C 1
ATOM 771 O O . ALA A 1 98 ? 55.188 14.727 -3.771 1 16.8 98 ALA A O 1
ATOM 772 N N . LEU A 1 99 ? 54.281 16.391 -2.74 1 15.3 99 LEU A N 1
ATOM 773 C CA . LEU A 1 99 ? 54.094 15.812 -1.417 1 15.3 99 LEU A CA 1
ATOM 774 C C . LEU A 1 99 ? 52.938 14.812 -1.416 1 15.3 99 LEU A C 1
ATOM 776 O O . LEU A 1 99 ? 52.688 14.172 -0.4 1 15.3 99 LEU A O 1
ATOM 780 N N . LEU A 1 100 ? 51.969 14.594 -2.271 1 15.84 100 LEU A N 1
ATOM 781 C CA . LEU A 1 100 ? 50.688 14.273 -1.668 1 15.84 100 LEU A CA 1
ATOM 782 C C . LEU A 1 100 ? 50.625 12.805 -1.261 1 15.84 100 LEU A C 1
ATOM 784 O O . LEU A 1 100 ? 49.906 12.016 -1.858 1 15.84 100 LEU A O 1
ATOM 788 N N . ASN A 1 101 ? 51.688 12.031 -0.901 1 15.87 101 ASN A N 1
ATOM 789 C CA . ASN A 1 101 ? 51.812 10.578 -0.798 1 15.87 101 ASN A CA 1
ATOM 790 C C . ASN A 1 101 ? 50.875 10.008 0.255 1 15.87 101 ASN A C 1
ATOM 792 O O . ASN A 1 101 ? 50.219 8.977 0.024 1 15.87 101 ASN A O 1
ATOM 796 N N . HIS A 1 102 ? 51.031 10.219 1.692 1 15.82 102 HIS A N 1
ATOM 797 C CA . HIS A 1 102 ? 51.406 9.242 2.695 1 15.82 102 HIS A CA 1
ATOM 798 C C . HIS A 1 102 ? 50.188 8.5 3.25 1 15.82 102 HIS A C 1
ATOM 800 O O . HIS A 1 102 ? 50.219 7.277 3.381 1 15.82 102 HIS A O 1
ATOM 806 N N . TYR A 1 103 ? 49.25 9.023 4.262 1 15.81 103 TYR A N 1
ATOM 807 C CA . TYR A 1 103 ? 49.094 8.461 5.598 1 15.81 103 TYR A CA 1
ATOM 808 C C . TYR A 1 103 ? 48.031 7.367 5.602 1 15.81 103 TYR A C 1
ATOM 810 O O . TYR A 1 103 ? 46.812 7.656 5.602 1 15.81 103 TYR A O 1
ATOM 818 N N . LEU A 1 104 ? 47.969 6.27 4.797 1 16.5 104 LEU A N 1
ATOM 819 C CA . LEU A 1 104 ? 47 5.18 4.664 1 16.5 104 LEU A CA 1
ATOM 820 C C . LEU A 1 104 ? 46.906 4.379 5.957 1 16.5 104 LEU A C 1
ATOM 822 O O . LEU A 1 104 ? 46.156 3.398 6.031 1 16.5 104 LEU A O 1
ATOM 826 N N . SER A 1 105 ? 47.844 4.363 7.004 1 16.09 105 SER A N 1
ATOM 827 C CA . SER A 1 105 ? 48.25 3.125 7.66 1 16.09 105 SER A CA 1
ATOM 828 C C . SER A 1 105 ? 47.219 2.688 8.711 1 16.09 105 SER A C 1
ATOM 830 O O . SER A 1 105 ? 47.219 1.521 9.102 1 16.09 105 SER A O 1
ATOM 832 N N . GLY A 1 106 ? 46.562 3.465 9.555 1 15.84 106 GLY A N 1
ATOM 833 C CA . GLY A 1 106 ? 46.75 3.203 10.969 1 15.84 106 GLY A CA 1
ATOM 834 C C . GLY A 1 106 ? 46.062 1.927 11.438 1 15.84 106 GLY A C 1
ATOM 835 O O . GLY A 1 106 ? 46.719 0.874 11.508 1 15.84 106 GLY A O 1
ATOM 836 N N . TYR A 1 107 ? 45 1.951 12.508 1 16.34 107 TYR A N 1
ATOM 837 C CA . TYR A 1 107 ? 44.969 1.421 13.867 1 16.34 107 TYR A CA 1
ATOM 838 C C . TYR A 1 107 ? 44.312 0.042 13.898 1 16.34 107 TYR A C 1
ATOM 840 O O . TYR A 1 107 ? 43.375 -0.224 13.156 1 16.34 107 TYR A O 1
ATOM 848 N N . ASP A 1 108 ? 45 -1.07 14.43 1 17.27 108 ASP A N 1
ATOM 849 C CA . ASP A 1 108 ? 45.094 -2.492 14.75 1 17.27 108 ASP A CA 1
ATOM 850 C C . ASP A 1 108 ? 44.094 -2.869 15.828 1 17.27 108 ASP A C 1
ATOM 852 O O . ASP A 1 108 ? 44 -4.031 16.219 1 17.27 108 ASP A O 1
ATOM 856 N N . HIS A 1 109 ? 43.312 -1.983 16.453 1 16.2 109 HIS A N 1
ATOM 857 C CA . HIS A 1 109 ? 43.062 -2.346 17.844 1 16.2 109 HIS A CA 1
ATOM 858 C C . HIS A 1 109 ? 42.344 -3.693 17.938 1 16.2 109 HIS A C 1
ATOM 860 O O . HIS A 1 109 ? 41.625 -4.078 17.031 1 16.2 109 HIS A O 1
ATOM 866 N N . GLY A 1 110 ? 42.875 -4.535 18.891 1 16.5 110 GLY A N 1
ATOM 867 C CA . GLY A 1 110 ? 42.812 -5.832 19.547 1 16.5 110 GLY A CA 1
ATOM 868 C C . GLY A 1 110 ? 41.469 -6.121 20.156 1 16.5 110 GLY A C 1
ATOM 869 O O . GLY A 1 110 ? 40.875 -5.258 20.797 1 16.5 110 GLY A O 1
ATOM 870 N N . LEU A 1 111 ? 40.656 -6.836 19.562 1 16.38 111 LEU A N 1
ATOM 871 C CA . LEU A 1 111 ? 39.312 -7.324 19.812 1 16.38 111 LEU A CA 1
ATOM 872 C C . LEU A 1 111 ? 39.25 -8.156 21.094 1 16.38 111 LEU A C 1
ATOM 874 O O . LEU A 1 111 ? 38.312 -8.898 21.312 1 16.38 111 LEU A O 1
ATOM 878 N N . ALA A 1 112 ? 40.281 -8.094 22.062 1 15.62 112 ALA A N 1
ATOM 879 C CA . ALA A 1 112 ? 40.25 -9.273 22.922 1 15.62 112 ALA A CA 1
ATOM 880 C C . ALA A 1 112 ? 39.062 -9.242 23.859 1 15.62 112 ALA A C 1
ATOM 882 O O . ALA A 1 112 ? 38.875 -10.141 24.688 1 15.62 112 ALA A O 1
ATOM 883 N N . ALA A 1 113 ? 38.156 -8.336 23.891 1 14.93 113 ALA A N 1
ATOM 884 C CA . ALA A 1 113 ? 37.719 -8.164 25.266 1 14.93 113 ALA A CA 1
ATOM 885 C C . ALA A 1 113 ? 37.438 -9.508 25.938 1 14.93 113 ALA A C 1
ATOM 887 O O . ALA A 1 113 ? 37.344 -10.531 25.25 1 14.93 113 ALA A O 1
ATOM 888 N N . ALA A 1 114 ? 36.688 -9.398 27.141 1 15.35 114 ALA A N 1
ATOM 889 C CA . ALA A 1 114 ? 36.469 -9.672 28.562 1 15.35 114 ALA A CA 1
ATOM 890 C C . ALA A 1 114 ? 35.625 -10.938 28.734 1 15.35 114 ALA A C 1
ATOM 892 O O . ALA A 1 114 ? 34.75 -11.234 27.922 1 15.35 114 ALA A O 1
ATOM 893 N N . SER A 1 115 ? 36.125 -11.781 29.656 1 15.77 115 SER A N 1
ATOM 894 C CA . SER A 1 115 ? 35.938 -13.031 30.375 1 15.77 115 SER A CA 1
ATOM 895 C C . SER A 1 115 ? 34.562 -13.102 31.016 1 15.77 115 SER A C 1
ATOM 897 O O . SER A 1 115 ? 33.938 -12.062 31.312 1 15.77 115 SER A O 1
ATOM 899 N N . ALA A 1 116 ? 33.938 -14.297 30.859 1 16.95 116 ALA A N 1
ATOM 900 C CA . ALA A 1 116 ? 32.656 -14.984 31.156 1 16.95 116 ALA A CA 1
ATOM 901 C C . ALA A 1 116 ? 32.406 -14.992 32.656 1 16.95 116 ALA A C 1
ATOM 903 O O . ALA A 1 116 ? 31.484 -15.688 33.125 1 16.95 116 ALA A O 1
ATOM 904 N N . SER A 1 117 ? 32.969 -13.914 33.469 1 16.03 117 SER A N 1
ATOM 905 C CA . SER A 1 117 ? 32.938 -14.375 34.875 1 16.03 117 SER A CA 1
ATOM 906 C C . SER A 1 117 ? 31.516 -14.742 35.281 1 16.03 117 SER A C 1
ATOM 908 O O . SER A 1 117 ? 30.547 -14.164 34.781 1 16.03 117 SER A O 1
ATOM 910 N N . SER A 1 118 ? 31.391 -15.867 36.062 1 18.73 118 SER A N 1
ATOM 911 C CA . SER A 1 118 ? 30.484 -16.812 36.688 1 18.73 118 SER A CA 1
ATOM 912 C C . SER A 1 118 ? 29.656 -16.156 37.781 1 18.73 118 SER A C 1
ATOM 914 O O . SER A 1 118 ? 28.891 -16.812 38.5 1 18.73 118 SER A O 1
ATOM 916 N N . PHE A 1 119 ? 29.703 -14.781 37.969 1 16.66 119 PHE A N 1
ATOM 917 C CA . PHE A 1 119 ? 29.422 -14.461 39.344 1 16.66 119 PHE A CA 1
ATOM 918 C C . PHE A 1 119 ? 28.016 -14.922 39.75 1 16.66 119 PHE A C 1
ATOM 920 O O . PHE A 1 119 ? 27.078 -14.828 38.938 1 16.66 119 PHE A O 1
ATOM 927 N N . SER A 1 120 ? 27.953 -15.727 40.906 1 18.58 120 SER A N 1
ATOM 928 C CA . SER A 1 120 ? 27.062 -16.469 41.781 1 18.58 120 SER A CA 1
ATOM 929 C C . SER A 1 120 ? 26.078 -15.531 42.469 1 18.58 120 SER A C 1
ATOM 931 O O . SER A 1 120 ? 25.5 -15.891 43.5 1 18.58 120 SER A O 1
ATOM 933 N N . VAL A 1 121 ? 25.578 -14.57 41.781 1 18.17 121 VAL A N 1
ATOM 934 C CA . VAL A 1 121 ? 24.922 -13.594 42.656 1 18.17 121 VAL A CA 1
ATOM 935 C C . VAL A 1 121 ? 23.844 -14.266 43.469 1 18.17 121 VAL A C 1
ATOM 937 O O . VAL A 1 121 ? 23.047 -15.047 42.938 1 18.17 121 VAL A O 1
ATOM 940 N N . GLY A 1 122 ? 24.172 -14.297 44.844 1 18.23 122 GLY A N 1
ATOM 941 C CA . GLY A 1 122 ? 23.469 -14.844 46 1 18.23 122 GLY A CA 1
ATOM 942 C C . GLY A 1 122 ? 22.016 -14.43 46.062 1 18.23 122 GLY A C 1
ATOM 943 O O . GLY A 1 122 ? 21.578 -13.57 45.312 1 18.23 122 GLY A O 1
ATOM 944 N N . PRO A 1 123 ? 21.312 -14.828 47.156 1 20.19 123 PRO A N 1
ATOM 945 C CA . PRO A 1 123 ? 19.938 -15.164 47.469 1 20.19 123 PRO A CA 1
ATOM 946 C C . PRO A 1 123 ? 19.078 -13.93 47.75 1 20.19 123 PRO A C 1
ATOM 948 O O . PRO A 1 123 ? 17.875 -14.047 47.969 1 20.19 123 PRO A O 1
ATOM 951 N N . PRO A 1 124 ? 19.578 -12.609 47.344 1 18.17 124 PRO A N 1
ATOM 952 C CA . PRO A 1 124 ? 19.156 -11.719 48.438 1 18.17 124 PRO A CA 1
ATOM 953 C C . PRO A 1 124 ? 17.656 -11.766 48.688 1 18.17 124 PRO A C 1
ATOM 955 O O . PRO A 1 124 ? 16.891 -12.227 47.812 1 18.17 124 PRO A O 1
ATOM 958 N N . GLU A 1 125 ? 17.234 -11.016 49.781 1 19.22 125 GLU A N 1
ATOM 959 C CA . GLU A 1 125 ? 16.156 -10.891 50.781 1 19.22 125 GLU A CA 1
ATOM 960 C C . GLU A 1 125 ? 14.883 -10.359 50.125 1 19.22 125 GLU A C 1
ATOM 962 O O . GLU A 1 125 ? 14.906 -9.859 49 1 19.22 125 GLU A O 1
ATOM 967 N N . GLY A 1 126 ? 13.977 -9.766 50.969 1 18.61 126 GLY A N 1
ATOM 968 C CA . GLY A 1 126 ? 12.547 -9.758 51.25 1 18.61 126 GLY A CA 1
ATOM 969 C C . GLY A 1 126 ? 11.797 -8.695 50.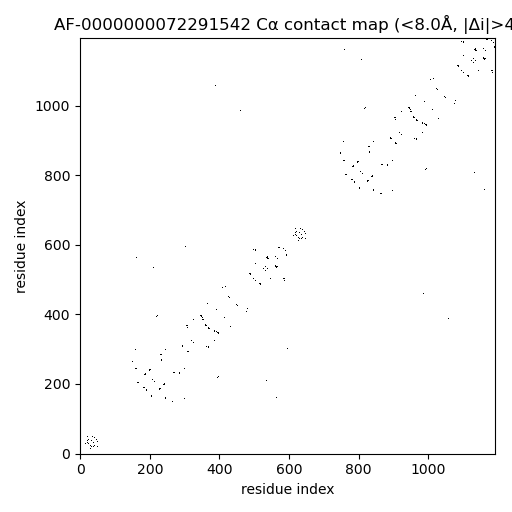469 1 18.61 126 GLY A C 1
ATOM 970 O O . GLY A 1 126 ? 11.672 -7.559 50.938 1 18.61 126 GLY A O 1
ATOM 971 N N . ALA A 1 127 ? 11.984 -8.555 49.281 1 19.52 127 ALA A N 1
ATOM 972 C CA . ALA A 1 127 ? 11.688 -7.285 48.625 1 19.52 127 ALA A CA 1
ATOM 973 C C . ALA A 1 127 ? 10.211 -6.93 48.75 1 19.52 127 ALA A C 1
ATOM 975 O O . ALA A 1 127 ? 9.336 -7.73 48.438 1 19.52 127 ALA A O 1
ATOM 976 N N . SER A 1 128 ? 10 -5.98 49.688 1 18.69 128 SER A N 1
ATOM 977 C CA . SER A 1 128 ? 8.719 -5.5 50.188 1 18.69 128 SER A CA 1
ATOM 978 C C . SER A 1 128 ? 7.844 -4.98 49.062 1 18.69 128 SER A C 1
ATOM 980 O O . SER A 1 128 ? 8.359 -4.461 48.062 1 18.69 128 SER A O 1
ATOM 982 N N . GLN A 1 129 ? 6.656 -5.488 48.875 1 19.48 129 GLN A N 1
ATOM 983 C CA . GLN A 1 129 ? 5.508 -5.469 47.969 1 19.48 129 GLN A CA 1
ATOM 984 C C . GLN A 1 129 ? 4.996 -4.043 47.781 1 19.48 129 GLN A C 1
ATOM 986 O O . GLN A 1 129 ? 4.059 -3.611 48.438 1 19.48 129 GLN A O 1
ATOM 991 N N . SER A 1 130 ? 5.973 -3.023 47.75 1 19.17 130 SER A N 1
ATOM 992 C CA . SER A 1 130 ? 5.25 -1.763 47.906 1 19.17 130 SER A CA 1
ATOM 993 C C . SER A 1 130 ? 4.254 -1.575 46.75 1 19.17 130 SER A C 1
ATOM 995 O O . SER A 1 130 ? 4.59 -1.792 45.594 1 19.17 130 SER A O 1
ATOM 997 N N . GLN A 1 131 ? 2.967 -1.757 47 1 19.56 131 GLN A N 1
ATOM 998 C CA . GLN A 1 131 ? 1.699 -1.591 46.312 1 19.56 131 GLN A CA 1
ATOM 999 C C . GLN A 1 131 ? 1.607 -0.215 45.656 1 19.56 131 GLN A C 1
ATOM 1001 O O . GLN A 1 131 ? 1.609 0.807 46.344 1 19.56 131 GLN A O 1
ATOM 1006 N N . ALA A 1 132 ? 2.404 0.029 44.656 1 23.62 132 ALA A N 1
ATOM 1007 C CA . ALA A 1 132 ? 2.32 1.396 44.125 1 23.62 132 ALA A CA 1
ATOM 1008 C C . ALA A 1 132 ? 0.87 1.798 43.875 1 23.62 132 ALA A C 1
ATOM 1010 O O . ALA A 1 132 ? 0.087 1.01 43.344 1 23.62 132 ALA A O 1
ATOM 1011 N N . PRO A 1 133 ? 0.338 2.666 44.656 1 22.58 133 PRO A N 1
ATOM 1012 C CA . PRO A 1 133 ? -1.062 3.088 44.594 1 22.58 133 PRO A CA 1
ATOM 1013 C C . PRO A 1 133 ? -1.497 3.496 43.188 1 22.58 133 PRO A C 1
ATOM 1015 O O . PRO A 1 133 ? -0.682 3.992 42.406 1 22.58 133 PRO A O 1
ATOM 1018 N N . ILE A 1 134 ? -2.281 2.629 42.594 1 25.34 134 ILE A N 1
ATOM 1019 C CA . ILE A 1 134 ? -3.014 2.852 41.344 1 25.34 134 ILE A CA 1
ATOM 1020 C C . ILE A 1 134 ? -3.6 4.262 41.344 1 25.34 134 ILE A C 1
ATOM 1022 O O . ILE A 1 134 ? -4.453 4.59 42.188 1 25.34 134 ILE A O 1
ATOM 1026 N N . ILE A 1 135 ? -2.73 5.223 41.281 1 24.16 135 ILE A N 1
ATOM 1027 C CA . ILE A 1 135 ? -3.324 6.555 41.219 1 24.16 135 ILE A CA 1
ATOM 1028 C C . ILE A 1 135 ? -4.48 6.562 40.25 1 24.16 135 ILE A C 1
ATOM 1030 O O . ILE A 1 135 ? -4.289 6.273 39.062 1 24.16 135 ILE A O 1
ATOM 1034 N N . GLU A 1 136 ? -5.664 6.109 40.656 1 25.14 136 GLU A N 1
ATOM 1035 C CA . GLU A 1 136 ? -6.945 6.395 40 1 25.14 136 GLU A CA 1
ATOM 1036 C C . GLU A 1 136 ? -6.961 7.801 39.406 1 25.14 136 GLU A C 1
ATOM 1038 O O . GLU A 1 136 ? -7.035 8.789 40.156 1 25.14 136 GLU A O 1
ATOM 1043 N N . ALA A 1 137 ? -6.184 7.984 38.406 1 27.27 137 ALA A N 1
ATOM 1044 C CA . ALA A 1 137 ? -6.402 9.289 37.781 1 27.27 137 ALA A CA 1
ATOM 1045 C C . ALA A 1 137 ? -7.891 9.57 37.625 1 27.27 137 ALA A C 1
ATOM 1047 O O . ALA A 1 137 ? -8.648 8.719 37.156 1 27.27 137 ALA A O 1
ATOM 1048 N N . GLU A 1 138 ? -8.453 10.211 38.594 1 25.56 138 GLU A N 1
ATOM 1049 C CA . GLU A 1 138 ? -9.812 10.758 38.562 1 25.56 138 GLU A CA 1
ATOM 1050 C C . GLU A 1 138 ? -10.227 11.164 37.156 1 25.56 138 GLU A C 1
ATOM 1052 O O . GLU A 1 138 ? -9.625 12.055 36.562 1 25.56 138 GLU A O 1
ATOM 1057 N N . ALA A 1 139 ? -10.609 10.305 36.344 1 30.34 139 ALA A N 1
ATOM 1058 C CA . ALA A 1 139 ? -11.312 10.43 35.094 1 30.34 139 ALA A CA 1
ATOM 1059 C C . ALA A 1 139 ? -12.312 11.586 35.125 1 30.34 139 ALA A C 1
ATOM 1061 O O . ALA A 1 139 ? -13.141 11.734 34.219 1 30.34 139 ALA A O 1
ATOM 1062 N N . ASN A 1 140 ? -12.57 11.898 36.438 1 27.94 140 ASN A N 1
ATOM 1063 C CA . ASN A 1 140 ? -13.641 12.883 36.5 1 27.94 140 ASN A CA 1
ATOM 1064 C C . ASN A 1 140 ? -13.273 14.18 35.781 1 27.94 140 ASN A C 1
ATOM 1066 O O . ASN A 1 140 ? -13.094 15.219 36.438 1 27.94 140 ASN A O 1
ATOM 1070 N N . MET A 1 141 ? -12.336 14.234 35.031 1 33.59 141 MET A N 1
ATOM 1071 C CA . MET A 1 141 ? -12.328 15.562 34.438 1 33.59 141 MET A CA 1
ATOM 1072 C C . MET A 1 141 ? -13.711 15.922 33.906 1 33.59 141 MET A C 1
ATOM 1074 O O . MET A 1 141 ? -14.156 15.375 32.906 1 33.59 141 MET A O 1
ATOM 1078 N N . LEU A 1 142 ? -14.727 16.047 34.688 1 33.03 142 LEU A N 1
ATOM 1079 C CA . LEU A 1 142 ? -15.961 16.781 34.406 1 33.03 142 LEU A CA 1
ATOM 1080 C C . LEU A 1 142 ? -15.734 17.812 33.312 1 33.03 142 LEU A C 1
ATOM 1082 O O . LEU A 1 142 ? -14.82 18.641 33.406 1 33.03 142 LEU A O 1
ATOM 1086 N N . LEU A 1 143 ? -16 17.469 32.031 1 39.91 143 LEU A N 1
ATOM 1087 C CA . LEU A 1 143 ? -16.062 18.484 31 1 39.91 143 LEU A CA 1
ATOM 1088 C C . LEU A 1 143 ? -16.5 19.828 31.578 1 39.91 143 LEU A C 1
ATOM 1090 O O . LEU A 1 143 ? -17.594 19.953 32.125 1 39.91 143 LEU A O 1
ATOM 1094 N N . ASP A 1 144 ? -15.758 20.484 32.406 1 43.53 144 ASP A N 1
ATOM 1095 C CA . ASP A 1 144 ? -16.094 21.875 32.719 1 43.53 144 ASP A CA 1
ATOM 1096 C C . ASP A 1 144 ? -16.922 22.5 31.609 1 43.53 144 ASP A C 1
ATOM 1098 O O . ASP A 1 144 ? -16.5 22.516 30.453 1 43.53 144 ASP A O 1
ATOM 1102 N N . PRO A 1 145 ? -18.219 22.484 31.75 1 46.72 145 PRO A N 1
ATOM 1103 C CA . PRO A 1 145 ? -19.125 23.047 30.734 1 46.72 145 PRO A CA 1
ATOM 1104 C C . PRO A 1 145 ? -18.562 24.312 30.078 1 46.72 145 PRO A C 1
ATOM 1106 O O . PRO A 1 145 ? -19.109 24.797 29.094 1 46.72 145 PRO A O 1
ATOM 1109 N N . VAL A 1 146 ? -17.688 25.047 30.75 1 51.5 146 VAL A N 1
ATOM 1110 C CA . VAL A 1 146 ? -17.375 26.375 30.234 1 51.5 146 VAL A CA 1
ATOM 1111 C C . VAL A 1 146 ? -16.312 26.25 29.125 1 51.5 146 VAL A C 1
ATOM 1113 O O . VAL A 1 146 ? -15.273 25.609 29.328 1 51.5 146 VAL A O 1
ATOM 1116 N N . ALA A 1 147 ? -16.562 26.625 27.875 1 64.19 147 ALA A N 1
ATOM 1117 C CA . ALA A 1 147 ? -15.836 26.812 26.625 1 64.19 147 ALA A CA 1
ATOM 1118 C C . ALA A 1 147 ? -14.508 27.531 26.875 1 64.19 147 ALA A C 1
ATOM 1120 O O . ALA A 1 147 ? -13.773 27.828 25.922 1 64.19 147 ALA A O 1
ATOM 1121 N N . GLU A 1 148 ? -14.031 27.609 28.219 1 73.5 148 GLU A N 1
ATOM 1122 C CA . GLU A 1 148 ? -12.883 28.469 28.453 1 73.5 148 GLU A CA 1
ATOM 1123 C C . GLU A 1 148 ? -11.586 27.797 28.016 1 73.5 148 GLU A C 1
ATOM 1125 O O . GLU A 1 148 ? -10.656 28.469 27.547 1 73.5 148 GLU A O 1
ATOM 1130 N N . TRP A 1 149 ? -11.602 26.453 28.078 1 81.19 149 TRP A N 1
ATOM 1131 C CA . TRP A 1 149 ? -10.344 25.781 27.766 1 81.19 149 TRP A CA 1
ATOM 1132 C C . TRP A 1 149 ? -10.086 25.797 26.266 1 81.19 149 TRP A C 1
ATOM 1134 O O . TRP A 1 149 ? -8.969 25.531 25.812 1 81.19 149 TRP A O 1
ATOM 1144 N N . LEU A 1 150 ? -11.133 26.156 25.5 1 85.69 150 LEU A N 1
ATOM 1145 C CA . LEU A 1 150 ? -10.969 26.219 24.062 1 85.69 150 LEU A CA 1
ATOM 1146 C C . LEU A 1 150 ? -10.531 27.594 23.609 1 85.69 150 LEU A C 1
ATOM 1148 O O . LEU A 1 150 ? -10.133 27.781 22.453 1 85.69 150 LEU A O 1
ATOM 1152 N N . LEU A 1 151 ? -10.602 28.531 24.547 1 78.62 151 LEU A N 1
ATOM 1153 C CA . LEU A 1 151 ? -10.289 29.891 24.141 1 78.62 151 LEU A CA 1
ATOM 1154 C C . LEU A 1 151 ? -8.789 30.156 24.234 1 78.62 151 LEU A C 1
ATOM 1156 O O . LEU A 1 151 ? -8.125 29.688 25.156 1 78.62 151 LEU A O 1
ATOM 1160 N N . PRO A 1 152 ? -8.258 30.797 23.125 1 71.31 152 PRO A N 1
ATOM 1161 C CA . PRO A 1 152 ? -6.836 31.141 23.203 1 71.31 152 PRO A CA 1
ATOM 1162 C C . PRO A 1 152 ? -6.527 32.125 24.328 1 71.31 152 PRO A C 1
ATOM 1164 O O . PRO A 1 152 ? -7.445 32.625 24.969 1 71.31 152 PRO A O 1
ATOM 1167 N N . ASP A 1 153 ? -5.254 32.25 24.594 1 64.44 153 ASP A N 1
ATOM 1168 C CA . ASP A 1 153 ? -4.84 33.25 25.578 1 64.44 153 ASP A CA 1
ATOM 1169 C C . ASP A 1 153 ? -5.195 34.656 25.094 1 64.44 153 ASP A C 1
ATOM 1171 O O . ASP A 1 153 ? -4.938 35.031 23.938 1 64.44 153 ASP A O 1
ATOM 1175 N N . PRO A 1 154 ? -6 35.375 25.734 1 58.53 154 PRO A N 1
ATOM 1176 C CA . PRO A 1 154 ? -6.473 36.688 25.344 1 58.53 154 PRO A CA 1
ATOM 1177 C C . PRO A 1 154 ? -5.352 37.594 24.797 1 58.53 154 PRO A C 1
ATOM 1179 O O . PRO A 1 154 ? -5.59 38.438 23.922 1 58.53 154 PRO A O 1
ATOM 1182 N N . GLN A 1 155 ? -4.223 37.531 25.312 1 55.59 155 GLN A N 1
ATOM 1183 C CA . GLN A 1 155 ? -3.146 38.406 24.891 1 55.59 155 GLN A CA 1
ATOM 1184 C C . GLN A 1 155 ? -2.652 38.031 23.484 1 55.59 155 GLN A C 1
ATOM 1186 O O . GLN A 1 155 ? -1.93 38.812 22.859 1 55.59 155 GLN A O 1
ATOM 1191 N N . SER A 1 156 ? -3.041 36.969 22.953 1 56.22 156 SER A N 1
ATOM 1192 C CA . SER A 1 156 ? -2.363 36.312 21.844 1 56.22 156 SER A CA 1
ATOM 1193 C C . SER A 1 156 ? -3.006 36.688 20.516 1 56.22 156 SER A C 1
ATOM 1195 O O . SER A 1 156 ? -2.527 36.281 19.453 1 56.22 156 SER A O 1
ATOM 1197 N N . LEU A 1 157 ? -4.125 37.281 20.5 1 52.56 157 LEU A N 1
ATOM 1198 C CA . LEU A 1 157 ? -4.855 37.5 19.266 1 52.56 157 LEU A CA 1
ATOM 1199 C C . LEU A 1 157 ? -4.051 38.344 18.297 1 52.56 157 LEU A C 1
ATOM 1201 O O . LEU A 1 157 ? -4.227 38.25 17.078 1 52.56 157 LEU A O 1
ATOM 1205 N N . ASN A 1 158 ? -3.223 39.219 18.703 1 49.31 158 ASN A N 1
ATOM 1206 C CA . ASN A 1 158 ? -2.682 40.219 17.797 1 49.31 158 ASN A CA 1
ATOM 1207 C C . ASN A 1 158 ? -1.422 39.719 17.094 1 49.31 158 ASN A C 1
ATOM 1209 O O . ASN A 1 158 ? -0.893 40.406 16.203 1 49.31 158 ASN A O 1
ATOM 1213 N N . ALA A 1 159 ? -0.869 38.562 17.438 1 48.78 159 ALA A N 1
ATOM 1214 C CA . ALA A 1 159 ? 0.539 38.5 17.047 1 48.78 159 ALA A CA 1
ATOM 1215 C C . ALA A 1 159 ? 0.738 37.656 15.797 1 48.78 159 ALA A C 1
ATOM 1217 O O . ALA A 1 159 ? 1.859 37.531 15.297 1 48.78 159 ALA A O 1
ATOM 1218 N N . TYR A 1 160 ? -0.231 36.969 15.297 1 48.78 160 TYR A N 1
ATOM 1219 C CA . TYR A 1 160 ? 0.144 36.094 14.195 1 48.78 160 TYR A CA 1
ATOM 1220 C C . TYR A 1 160 ? 0.011 36.812 12.859 1 48.78 160 TYR A C 1
ATOM 1222 O O . TYR A 1 160 ? -1.055 37.344 12.531 1 48.78 160 TYR A O 1
ATOM 1230 N N . ALA A 1 161 ? 1.188 37.156 12.211 1 45.69 161 ALA A N 1
ATOM 1231 C CA . ALA A 1 161 ? 1.163 37.625 10.828 1 45.69 161 ALA A CA 1
ATOM 1232 C C . ALA A 1 161 ? 1.001 36.469 9.859 1 45.69 161 ALA A C 1
ATOM 1234 O O . ALA A 1 161 ? 1.634 35.406 10.023 1 45.69 161 ALA A O 1
ATOM 1235 N N . GLY A 1 162 ? -0.123 36.312 9.172 1 48.19 162 GLY A N 1
ATOM 1236 C CA . GLY A 1 162 ? -0.621 35.344 8.211 1 48.19 162 GLY A CA 1
ATOM 1237 C C . GLY A 1 162 ? 0.444 34.844 7.254 1 48.19 162 GLY A C 1
ATOM 1238 O O . GLY A 1 162 ? 1.571 35.344 7.258 1 48.19 162 GLY A O 1
ATOM 1239 N N . THR A 1 163 ? 0.271 33.656 6.59 1 46.56 163 THR A N 1
ATOM 1240 C CA . THR A 1 163 ? 1.092 33.062 5.539 1 46.56 163 THR A CA 1
ATOM 1241 C C . THR A 1 163 ? 1.195 34.031 4.344 1 46.56 163 THR A C 1
ATOM 1243 O O . THR A 1 163 ? 0.198 34.594 3.922 1 46.56 163 THR A O 1
ATOM 1246 N N . ASN A 1 164 ? 2.355 34.625 3.99 1 43.56 164 ASN A N 1
ATOM 1247 C CA . ASN A 1 164 ? 2.598 35.5 2.84 1 43.56 164 ASN A CA 1
ATOM 1248 C C . ASN A 1 164 ? 2.41 34.75 1.525 1 43.56 164 ASN A C 1
ATOM 1250 O O . ASN A 1 164 ? 3.367 34.562 0.771 1 43.56 164 ASN A O 1
ATOM 1254 N N . CYS A 1 165 ? 1.603 33.781 1.486 1 41.03 165 CYS A N 1
ATOM 1255 C CA . CYS A 1 165 ? 1.481 33.219 0.141 1 41.03 165 CYS A CA 1
ATOM 1256 C C . CYS A 1 165 ? 0.537 34.062 -0.709 1 41.03 165 CYS A C 1
ATOM 1258 O O . CYS A 1 165 ? -0.53 34.469 -0.243 1 41.03 165 CYS A O 1
ATOM 1260 N N . SER A 1 166 ? 1.12 34.625 -1.782 1 38.22 166 SER A N 1
ATOM 1261 C CA . SER A 1 166 ? 0.307 35.344 -2.758 1 38.22 166 SER A CA 1
ATOM 1262 C C . SER A 1 166 ? -0.942 34.562 -3.127 1 38.22 166 SER A C 1
ATOM 1264 O O . SER A 1 166 ? -0.881 33.344 -3.301 1 38.22 166 SER A O 1
ATOM 1266 N N . PRO A 1 167 ? -2.033 35.094 -2.873 1 37.97 167 PRO A N 1
ATOM 1267 C CA . PRO A 1 167 ? -3.275 34.438 -3.273 1 37.97 167 PRO A CA 1
ATOM 1268 C C . PRO A 1 167 ? -3.229 33.906 -4.707 1 37.97 167 PRO A C 1
ATOM 1270 O O . PRO A 1 167 ? -2.867 34.656 -5.625 1 37.97 167 PRO A O 1
ATOM 1273 N N . LEU A 1 168 ? -2.896 32.75 -4.922 1 33.25 168 LEU A N 1
ATOM 1274 C CA . LEU A 1 168 ? -3.08 32.25 -6.27 1 33.25 168 LEU A CA 1
ATOM 1275 C C . LEU A 1 168 ? -4.492 32.5 -6.773 1 33.25 168 LEU A C 1
ATOM 1277 O O . LEU A 1 168 ? -5.457 32.406 -6.012 1 33.25 168 LEU A O 1
ATOM 1281 N N . SER A 1 169 ? -4.527 33.312 -7.816 1 31.3 169 SER A N 1
ATOM 1282 C CA . SER A 1 169 ? -5.809 33.562 -8.461 1 31.3 169 SER A CA 1
ATOM 1283 C C . SER A 1 169 ? -6.504 32.281 -8.867 1 31.3 169 SER A C 1
ATOM 1285 O O . SER A 1 169 ? -5.938 31.453 -9.602 1 31.3 169 SER A O 1
ATOM 1287 N N . PHE A 1 170 ? -6.863 31.5 -7.988 1 30.91 170 PHE A N 1
ATOM 1288 C CA . PHE A 1 170 ? -7.617 30.375 -8.516 1 30.91 170 PHE A CA 1
ATOM 1289 C C . PHE A 1 170 ? -8.906 30.844 -9.18 1 30.91 170 PHE A C 1
ATOM 1291 O O . PHE A 1 170 ? -9.484 31.859 -8.773 1 30.91 170 PHE A O 1
ATOM 1298 N N . GLU A 1 171 ? -9.031 30.375 -10.438 1 31.95 171 GLU A N 1
ATOM 1299 C CA . GLU A 1 171 ? -10.359 30.516 -11.039 1 31.95 171 GLU A CA 1
ATOM 1300 C C . GLU A 1 171 ? -11.461 30.234 -10.031 1 31.95 171 GLU A C 1
ATOM 1302 O O . GLU A 1 171 ? -11.289 29.406 -9.125 1 31.95 171 GLU A O 1
ATOM 1307 N N . PRO A 1 172 ? -12.25 31.141 -9.883 1 32.16 172 PRO A N 1
ATOM 1308 C CA . PRO A 1 172 ? -13.398 30.984 -8.984 1 32.16 172 PRO A CA 1
ATOM 1309 C C . PRO A 1 172 ? -13.969 29.562 -8.992 1 32.16 172 PRO A C 1
ATOM 1311 O O . PRO A 1 172 ? -14.117 28.953 -10.055 1 32.16 172 PRO A O 1
ATOM 1314 N N . LEU A 1 173 ? -13.477 28.719 -8.227 1 32.31 173 LEU A N 1
ATOM 1315 C CA . LEU A 1 173 ? -14.211 27.453 -8.102 1 32.31 173 LEU A CA 1
ATOM 1316 C C . LEU A 1 173 ? -15.68 27.641 -8.492 1 32.31 173 LEU A C 1
ATOM 1318 O O . LEU A 1 173 ? -16.312 28.625 -8.086 1 32.31 173 LEU A O 1
ATOM 1322 N N . VAL A 1 174 ? -16.109 27.203 -9.508 1 34.56 174 VAL A N 1
ATOM 1323 C CA . VAL A 1 174 ? -17.531 27.109 -9.797 1 34.56 174 VAL A CA 1
ATOM 1324 C C . VAL A 1 174 ? -18.312 26.812 -8.516 1 34.56 174 VAL A C 1
ATOM 1326 O O . VAL A 1 174 ? -19.5 26.5 -8.555 1 34.56 174 VAL A O 1
ATOM 1329 N N . ILE A 1 175 ? -17.719 26.469 -7.559 1 34.91 175 ILE A N 1
ATOM 1330 C CA . ILE A 1 175 ? -18.391 26.5 -6.27 1 34.91 175 ILE A CA 1
ATOM 1331 C C . ILE A 1 175 ? -18.922 27.906 -6 1 34.91 175 ILE A C 1
ATOM 1333 O O . ILE A 1 175 ? -19.438 28.188 -4.914 1 34.91 175 ILE A O 1
ATOM 1337 N N . ALA A 1 176 ? -18.391 28.875 -6.562 1 35.34 176 ALA A N 1
ATOM 1338 C CA . ALA A 1 176 ? -18.812 30.266 -6.723 1 35.34 176 ALA A CA 1
ATOM 1339 C C . ALA A 1 176 ? -20.328 30.359 -6.914 1 35.34 176 ALA A C 1
ATOM 1341 O O . ALA A 1 176 ? -20.922 31.422 -6.723 1 35.34 176 ALA A O 1
ATOM 1342 N N . ASN A 1 177 ? -20.734 29.578 -7.82 1 34.69 177 ASN A N 1
ATOM 1343 C CA . ASN A 1 177 ? -22.188 29.766 -7.883 1 34.69 177 ASN A CA 1
ATOM 1344 C C . ASN A 1 177 ? -22.828 29.656 -6.504 1 34.69 177 ASN A C 1
ATOM 1346 O O . ASN A 1 177 ? -24.047 29.656 -6.383 1 34.69 177 ASN A O 1
ATOM 1350 N N . ILE A 1 178 ? -22.078 29.094 -5.586 1 35.59 178 ILE A N 1
ATOM 1351 C CA . ILE A 1 178 ? -22.609 29.219 -4.238 1 35.59 178 ILE A CA 1
ATOM 1352 C C . ILE A 1 178 ? -22.594 30.688 -3.814 1 35.59 178 ILE A C 1
ATOM 1354 O O . ILE A 1 178 ? -23.562 31.203 -3.246 1 35.59 178 ILE A O 1
ATOM 1358 N N . LEU A 1 179 ? -21.234 31.359 -3.785 1 37.28 179 LEU A N 1
ATOM 1359 C CA . LEU A 1 179 ? -21.188 32.719 -3.24 1 37.28 179 LEU A CA 1
ATOM 1360 C C . LEU A 1 179 ? -21.625 33.75 -4.277 1 37.28 179 LEU A C 1
ATOM 1362 O O . LEU A 1 179 ? -21.703 34.938 -3.986 1 37.28 179 LEU A O 1
ATOM 1366 N N . SER A 1 180 ? -21.141 33.625 -5.473 1 34.31 180 SER A N 1
ATOM 1367 C CA . SER A 1 180 ? -21.391 34.812 -6.305 1 34.31 180 SER A CA 1
ATOM 1368 C C . SER A 1 180 ? -22.844 35.281 -6.188 1 34.31 180 SER A C 1
ATOM 1370 O O . SER A 1 180 ? -23.281 36.156 -6.922 1 34.31 180 SER A O 1
ATOM 1372 N N . THR A 1 181 ? -23.734 34.344 -6.098 1 31.09 181 THR A N 1
ATOM 1373 C CA . THR A 1 181 ? -24.969 35.094 -6.223 1 31.09 181 THR A CA 1
ATOM 1374 C C . THR A 1 181 ? -25 36.25 -5.219 1 31.09 181 THR A C 1
ATOM 1376 O O . THR A 1 181 ? -24.453 36.156 -4.121 1 31.09 181 THR A O 1
ATOM 1379 N N . GLN A 1 182 ? -25.594 37.469 -5.422 1 35.28 182 GLN A N 1
ATOM 1380 C CA . GLN A 1 182 ? -26.078 38.625 -4.684 1 35.28 182 GLN A CA 1
ATOM 1381 C C . GLN A 1 182 ? -26.203 38.312 -3.193 1 35.28 182 GLN A C 1
ATOM 1383 O O . GLN A 1 182 ? -26.047 37.156 -2.777 1 35.28 182 GLN A O 1
ATOM 1388 N N . GLU A 1 183 ? -27.156 39 -2.359 1 39.97 183 GLU A N 1
ATOM 1389 C CA . GLU A 1 183 ? -27.797 39.062 -1.047 1 39.97 183 GLU A CA 1
ATOM 1390 C C . GLU A 1 183 ? -28.031 37.656 -0.479 1 39.97 183 GLU A C 1
ATOM 1392 O O . GLU A 1 183 ? -28.922 37.469 0.351 1 39.97 183 GLU A O 1
ATOM 1397 N N . ARG A 1 184 ? -27.547 36.469 -0.949 1 41.56 184 ARG A N 1
ATOM 1398 C CA . ARG A 1 184 ? -28.297 35.219 -0.708 1 41.56 184 ARG A CA 1
ATOM 1399 C C . ARG A 1 184 ? -27.812 34.531 0.562 1 41.56 184 ARG A C 1
ATOM 1401 O O . ARG A 1 184 ? -26.594 34.438 0.799 1 41.56 184 ARG A O 1
ATOM 1408 N N . SER A 1 185 ? -28.406 34.406 1.465 1 52.62 185 SER A N 1
ATOM 1409 C CA . SER A 1 185 ? -28.5 33.594 2.68 1 52.62 185 SER A CA 1
ATOM 1410 C C . SER A 1 185 ? -27.969 32.188 2.447 1 52.62 185 SER A C 1
ATOM 1412 O O . SER A 1 185 ? -28.328 31.531 1.47 1 52.62 185 SER A O 1
ATOM 1414 N N . LEU A 1 186 ? -26.625 31.969 2.988 1 62 186 LEU A N 1
ATOM 1415 C CA . LEU A 1 186 ? -26.141 30.594 3.025 1 62 186 LEU A CA 1
ATOM 1416 C C . LEU A 1 186 ? -27.281 29.625 3.342 1 62 186 LEU A C 1
ATOM 1418 O O . LEU A 1 186 ? -28.312 30.031 3.865 1 62 186 LEU A O 1
ATOM 1422 N N . GLU A 1 187 ? -27.156 28.531 2.814 1 63.38 187 GLU A N 1
ATOM 1423 C CA . GLU A 1 187 ? -28.188 27.531 3.113 1 63.38 187 GLU A CA 1
ATOM 1424 C C . GLU A 1 187 ? -28.453 27.438 4.613 1 63.38 187 GLU A C 1
ATOM 1426 O O . GLU A 1 187 ? -29.562 27.125 5.039 1 63.38 187 GLU A O 1
ATOM 1431 N N . ASN A 1 188 ? -27.359 27.891 5.305 1 63.78 188 ASN A N 1
ATOM 1432 C CA . ASN A 1 188 ? -27.547 27.828 6.746 1 63.78 188 ASN A CA 1
ATOM 1433 C C . ASN A 1 188 ? -28.078 29.141 7.297 1 63.78 188 ASN A C 1
ATOM 1435 O O . ASN A 1 188 ? -28.297 29.281 8.5 1 63.78 188 ASN A O 1
ATOM 1439 N N . GLY A 1 189 ? -28.25 30.172 6.355 1 65.44 189 GLY A N 1
ATOM 1440 C CA . GLY A 1 189 ? -28.906 31.422 6.762 1 65.44 189 GLY A CA 1
ATOM 1441 C C . GLY A 1 189 ? -27.922 32.5 7.137 1 65.44 189 GLY A C 1
ATOM 1442 O O . GLY A 1 189 ? -28.312 33.656 7.402 1 65.44 189 GLY A O 1
ATOM 1443 N N . MET A 1 190 ? -26.641 32.188 7.121 1 75.69 190 MET A N 1
ATOM 1444 C CA . MET A 1 190 ? -25.641 33.188 7.523 1 75.69 190 MET A CA 1
ATOM 1445 C C . MET A 1 190 ? -25.297 34.094 6.363 1 75.69 190 MET A C 1
ATOM 1447 O O . MET A 1 190 ? -25.203 33.656 5.215 1 75.69 190 MET A O 1
ATOM 1451 N N . CYS A 1 191 ? -25.188 35.406 6.559 1 78.56 191 CYS A N 1
ATOM 1452 C CA . CYS A 1 191 ? -24.75 36.406 5.566 1 78.56 191 CYS A CA 1
ATOM 1453 C C . CYS A 1 191 ? -23.281 36.75 5.754 1 78.56 191 CYS A C 1
ATOM 1455 O O . CYS A 1 191 ? -22.844 37.062 6.863 1 78.56 191 CYS A O 1
ATOM 1457 N N . LEU A 1 192 ? -22.469 36.656 4.699 1 86.44 192 LEU A N 1
ATOM 1458 C CA . LEU A 1 192 ? -21.031 36.875 4.777 1 86.44 192 LEU A CA 1
ATOM 1459 C C . LEU A 1 192 ? -20.672 38.312 4.344 1 86.44 192 LEU A C 1
ATOM 1461 O O . LEU A 1 192 ? -21.219 38.812 3.365 1 86.44 192 LEU A O 1
ATOM 1465 N N . ASN A 1 193 ? -19.875 38.969 5.09 1 85.56 193 ASN A N 1
ATOM 1466 C CA . ASN A 1 193 ? -19.344 40.25 4.672 1 85.56 193 ASN A CA 1
ATOM 1467 C C . ASN A 1 193 ? -18.156 40.094 3.73 1 85.56 193 ASN A C 1
ATOM 1469 O O . ASN A 1 193 ? -17.766 38.969 3.398 1 85.56 193 ASN A O 1
ATOM 1473 N N . ASN A 1 194 ? -17.547 41.188 3.246 1 84.25 194 ASN A N 1
ATOM 1474 C CA . ASN A 1 194 ? -16.484 41.188 2.244 1 84.25 194 ASN A CA 1
ATOM 1475 C C . ASN A 1 194 ? -15.234 40.5 2.775 1 84.25 194 ASN A C 1
ATOM 1477 O O . ASN A 1 194 ? -14.578 39.719 2.053 1 84.25 194 ASN A O 1
ATOM 1481 N N . ASP A 1 195 ? -14.906 40.75 3.98 1 85.81 195 ASP A N 1
ATOM 1482 C CA . ASP A 1 195 ? -13.734 40.125 4.59 1 85.81 195 ASP A CA 1
ATOM 1483 C C . ASP A 1 195 ? -13.906 38.625 4.699 1 85.81 195 ASP A C 1
ATOM 1485 O O . ASP A 1 195 ? -12.961 37.875 4.469 1 85.81 195 ASP A O 1
ATOM 1489 N N . GLU A 1 196 ? -15.055 38.25 5.043 1 90.62 196 GLU A N 1
ATOM 1490 C CA . GLU A 1 196 ? -15.352 36.812 5.199 1 90.62 196 GLU A CA 1
ATOM 1491 C C . GLU A 1 196 ? -15.328 36.094 3.855 1 90.62 196 GLU A C 1
ATOM 1493 O O . GLU A 1 196 ? -14.875 34.938 3.77 1 90.62 196 GLU A O 1
ATOM 1498 N N . GLU A 1 197 ? -15.758 36.719 2.824 1 88.62 197 GLU A N 1
ATOM 1499 C CA . GLU A 1 197 ? -15.695 36.156 1.486 1 88.62 197 GLU A CA 1
ATOM 1500 C C . GLU A 1 197 ? -14.25 35.969 1.028 1 88.62 197 GLU A C 1
ATOM 1502 O O . GLU A 1 197 ? -13.906 34.938 0.427 1 88.62 197 GLU A O 1
ATOM 1507 N N . LEU A 1 198 ? -13.5 36.969 1.323 1 86.88 198 LEU A N 1
ATOM 1508 C CA . LEU A 1 198 ? -12.086 36.906 0.994 1 86.88 198 LEU A CA 1
ATOM 1509 C C . LEU A 1 198 ? -11.406 35.781 1.794 1 86.88 198 LEU A C 1
ATOM 1511 O O . LEU A 1 198 ? -10.516 35.094 1.283 1 86.88 198 LEU A O 1
ATOM 1515 N N . ALA A 1 199 ? -11.812 35.688 3.037 1 92 199 ALA A N 1
ATOM 1516 C CA . ALA A 1 199 ? -11.266 34.656 3.902 1 92 199 ALA A CA 1
ATOM 1517 C C . ALA A 1 199 ? -11.594 33.25 3.361 1 92 199 ALA A C 1
ATOM 1519 O O . ALA A 1 199 ? -10.758 32.344 3.408 1 92 199 ALA A O 1
ATOM 1520 N N . LEU A 1 200 ? -12.781 33.031 2.867 1 92.94 200 LEU A N 1
ATOM 1521 C CA . LEU A 1 200 ? -13.172 31.734 2.32 1 92.94 200 LEU A CA 1
ATOM 1522 C C . LEU A 1 200 ? -12.398 31.438 1.038 1 92.94 200 LEU A C 1
ATOM 1524 O O . LEU A 1 200 ? -12.078 30.281 0.765 1 92.94 200 LEU A O 1
ATOM 1528 N N . THR A 1 201 ? -12.125 32.469 0.269 1 89 201 THR A N 1
ATOM 1529 C CA . THR A 1 201 ? -11.289 32.281 -0.911 1 89 201 THR A CA 1
ATOM 1530 C C . THR A 1 201 ? -9.875 31.859 -0.512 1 89 201 THR A C 1
ATOM 1532 O O . THR A 1 201 ? -9.289 30.969 -1.126 1 89 201 THR A O 1
ATOM 1535 N N . HIS A 1 202 ? -9.391 32.562 0.486 1 90.75 202 HIS A N 1
ATOM 1536 C CA . HIS A 1 202 ? -8.078 32.188 1.018 1 90.75 202 HIS A CA 1
ATOM 1537 C C . HIS A 1 202 ? -8.062 30.75 1.504 1 90.75 202 HIS A C 1
ATOM 1539 O O . HIS A 1 202 ? -7.117 30.016 1.229 1 90.75 202 HIS A O 1
ATOM 1545 N N . TYR A 1 203 ? -9.117 30.375 2.18 1 94 203 TYR A N 1
ATOM 1546 C CA . TYR A 1 203 ? -9.234 29.016 2.705 1 94 203 TYR A CA 1
ATOM 1547 C C . TYR A 1 203 ? -9.18 27.984 1.579 1 94 203 TYR A C 1
ATOM 1549 O O . TYR A 1 203 ? -8.484 26.969 1.688 1 94 203 TYR A O 1
ATOM 1557 N N . ARG A 1 204 ? -9.75 28.219 0.516 1 91.5 204 ARG A N 1
ATOM 1558 C CA . ARG A 1 204 ? -9.914 27.266 -0.583 1 91.5 204 ARG A CA 1
ATOM 1559 C C . ARG A 1 204 ? -8.664 27.234 -1.459 1 91.5 204 ARG A C 1
ATOM 1561 O O . ARG A 1 204 ? -8.508 26.328 -2.285 1 91.5 204 ARG A O 1
ATOM 1568 N N . THR A 1 205 ? -7.824 28.156 -1.235 1 90.56 205 THR A N 1
ATOM 1569 C CA . THR A 1 205 ? -6.66 28.203 -2.111 1 90.56 205 THR A CA 1
ATOM 1570 C C . THR A 1 205 ? -5.371 28.047 -1.311 1 90.56 205 THR A C 1
ATOM 1572 O O . THR A 1 205 ? -4.934 26.938 -1.045 1 90.56 205 THR A O 1
ATOM 1575 N N . ALA A 1 206 ? -4.949 29.219 -0.683 1 88.81 206 ALA A N 1
ATOM 1576 C CA . ALA A 1 206 ? -3.646 29.234 -0.028 1 88.81 206 ALA A CA 1
ATOM 1577 C C . ALA A 1 206 ? -3.629 28.312 1.188 1 88.81 206 ALA A C 1
ATOM 1579 O O . ALA A 1 206 ? -2.67 27.562 1.394 1 88.81 206 ALA A O 1
ATOM 1580 N N . PHE A 1 207 ? -4.652 28.453 1.943 1 92.81 207 PHE A N 1
ATOM 1581 C CA . PHE A 1 207 ? -4.703 27.609 3.135 1 92.81 207 PHE A CA 1
ATOM 1582 C C . PHE A 1 207 ? -4.707 26.141 2.756 1 92.81 207 PHE A C 1
ATOM 1584 O O . PHE A 1 207 ? -4 25.328 3.365 1 92.81 207 PHE A O 1
ATOM 1591 N N . SER A 1 208 ? -5.551 25.781 1.777 1 94.38 208 SER A N 1
ATOM 1592 C CA . SER A 1 208 ? -5.648 24.391 1.33 1 94.38 208 SER A CA 1
ATOM 1593 C C . SER A 1 208 ? -4.293 23.859 0.884 1 94.38 208 SER A C 1
ATOM 1595 O O . SER A 1 208 ? -3.936 22.719 1.203 1 94.38 208 SER A O 1
ATOM 1597 N N . LEU A 1 209 ? -3.49 24.688 0.272 1 92.06 209 LEU A N 1
ATOM 1598 C CA . LEU A 1 209 ? -2.191 24.281 -0.25 1 92.06 209 LEU A CA 1
ATOM 1599 C C . LEU A 1 209 ? -1.201 24.031 0.884 1 92.06 209 LEU A C 1
ATOM 1601 O O . LEU A 1 209 ? -0.267 23.234 0.739 1 92.06 209 LEU A O 1
ATOM 1605 N N . SER A 1 210 ? -1.437 24.672 1.955 1 93.5 210 SER A N 1
ATOM 1606 C CA . SER A 1 210 ? -0.556 24.469 3.102 1 93.5 210 SER A CA 1
ATOM 1607 C C . SER A 1 210 ? -0.888 23.188 3.842 1 93.5 210 SER A C 1
ATOM 1609 O O . SER A 1 210 ? -0.088 22.703 4.645 1 93.5 210 SER A O 1
ATOM 1611 N N . GLN A 1 211 ? -2.053 22.641 3.525 1 95.12 211 GLN A N 1
ATOM 1612 C CA . GLN A 1 211 ? -2.514 21.484 4.281 1 95.12 211 GLN A CA 1
ATOM 1613 C C . GLN A 1 211 ? -2.297 20.188 3.492 1 95.12 211 GLN A C 1
ATOM 1615 O O . GLN A 1 211 ? -2.16 19.109 4.078 1 95.12 211 GLN A O 1
ATOM 1620 N N . THR A 1 212 ? -2.34 20.234 2.209 1 95.62 212 THR A N 1
ATOM 1621 C CA . THR A 1 212 ? -2.275 19.047 1.361 1 95.62 212 THR A CA 1
ATOM 1622 C C . THR A 1 212 ? -1.639 19.391 0.014 1 95.62 212 THR A C 1
ATOM 1624 O O . THR A 1 212 ? -1.596 20.547 -0.387 1 95.62 212 THR A O 1
ATOM 1627 N N . THR A 1 213 ? -1.11 18.391 -0.644 1 94.25 213 THR A N 1
ATOM 1628 C CA . THR A 1 213 ? -0.504 18.578 -1.958 1 94.25 213 THR A CA 1
ATOM 1629 C C . THR A 1 213 ? -1.554 18.453 -3.059 1 94.25 213 THR A C 1
ATOM 1631 O O . THR A 1 213 ? -1.243 18.625 -4.242 1 94.25 213 THR A O 1
ATOM 1634 N N . ARG A 1 214 ? -2.807 18.219 -2.635 1 94.75 214 ARG A N 1
ATOM 1635 C CA . ARG A 1 214 ? -3.879 18.078 -3.611 1 94.75 214 ARG A CA 1
ATOM 1636 C C . ARG A 1 214 ? -4.258 19.422 -4.223 1 94.75 214 ARG A C 1
ATOM 1638 O O . ARG A 1 214 ? -4.051 20.469 -3.609 1 94.75 214 ARG A O 1
ATOM 1645 N N . ASP A 1 215 ? -4.801 19.297 -5.449 1 92.31 215 ASP A N 1
ATOM 1646 C CA . ASP A 1 215 ? -5.391 20.5 -6.031 1 92.31 215 ASP A CA 1
ATOM 1647 C C . ASP A 1 215 ? -6.492 21.062 -5.137 1 92.31 215 ASP A C 1
ATOM 1649 O O . ASP A 1 215 ? -7.402 20.328 -4.734 1 92.31 215 ASP A O 1
ATOM 1653 N N . PRO A 1 216 ? -6.426 22.312 -4.898 1 93.25 216 PRO A N 1
ATOM 1654 C CA . PRO A 1 216 ? -7.344 22.922 -3.928 1 93.25 216 PRO A CA 1
ATOM 1655 C C . PRO A 1 216 ? -8.812 22.641 -4.254 1 93.25 216 PRO A C 1
ATOM 1657 O O . PRO A 1 216 ? -9.617 22.422 -3.35 1 93.25 216 PRO A O 1
ATOM 1660 N N . GLN A 1 217 ? -9.164 22.594 -5.508 1 92.38 217 GLN A N 1
ATOM 1661 C CA . GLN A 1 217 ? -10.555 22.406 -5.914 1 92.38 217 GLN A CA 1
ATOM 1662 C C . GLN A 1 217 ? -11.07 21.047 -5.488 1 92.38 217 GLN A C 1
ATOM 1664 O O . GLN A 1 217 ? -12.258 20.891 -5.195 1 92.38 217 GLN A O 1
ATOM 1669 N N . TRP A 1 218 ? -10.172 20.109 -5.469 1 95.38 218 TRP A N 1
ATOM 1670 C CA . TRP A 1 218 ? -10.578 18.719 -5.211 1 95.38 218 TRP A CA 1
ATOM 1671 C C . TRP A 1 218 ? -10.031 18.234 -3.877 1 95.38 218 TRP A C 1
ATOM 1673 O O . TRP A 1 218 ? -9.844 17.031 -3.68 1 95.38 218 TRP A O 1
ATOM 1683 N N . SER A 1 219 ? -9.797 19.203 -2.957 1 96.25 219 SER A N 1
ATOM 1684 C CA . SER A 1 219 ? -9.094 18.875 -1.716 1 96.25 219 SER A CA 1
ATOM 1685 C C . SER A 1 219 ? -10.078 18.672 -0.57 1 96.25 219 SER A C 1
ATOM 1687 O O . SER A 1 219 ? -11.266 18.984 -0.691 1 96.25 219 SER A O 1
ATOM 1689 N N . THR A 1 220 ? -9.602 18.094 0.518 1 97.56 220 THR A N 1
ATOM 1690 C CA . THR A 1 220 ? -10.375 17.844 1.729 1 97.56 220 THR A CA 1
ATOM 1691 C C . THR A 1 220 ? -10.906 19.156 2.312 1 97.56 220 THR A C 1
ATOM 1693 O O . THR A 1 220 ? -12.07 19.25 2.697 1 97.56 220 THR A O 1
ATOM 1696 N N . PRO A 1 221 ? -10.102 20.234 2.32 1 97.38 221 PRO A N 1
ATOM 1697 C CA . PRO A 1 221 ? -10.641 21.5 2.82 1 97.38 221 PRO A CA 1
ATOM 1698 C C . PRO A 1 221 ? -11.867 21.969 2.037 1 97.38 221 PRO A C 1
ATOM 1700 O O . PRO A 1 221 ? -12.82 22.484 2.625 1 97.38 221 PRO A O 1
ATOM 1703 N N . THR A 1 222 ? -11.82 21.734 0.781 1 96.44 222 THR A N 1
ATOM 1704 C CA . THR A 1 222 ? -12.961 22.141 -0.032 1 96.44 222 THR A CA 1
ATOM 1705 C C . THR A 1 222 ? -14.203 21.344 0.34 1 96.44 222 THR A C 1
ATOM 1707 O O . THR A 1 222 ? -15.297 21.906 0.433 1 96.44 222 THR A O 1
ATOM 1710 N N . LEU A 1 223 ? -14.086 20.047 0.542 1 96.56 223 LEU A N 1
ATOM 1711 C CA . LEU A 1 223 ? -15.219 19.234 0.954 1 96.56 223 LEU A CA 1
ATOM 1712 C C . LEU A 1 223 ? -15.75 19.672 2.314 1 96.56 223 LEU A C 1
ATOM 1714 O O . LEU A 1 223 ? -16.953 19.703 2.539 1 96.56 223 LEU A O 1
ATOM 1718 N N . LEU A 1 224 ? -14.867 20.047 3.215 1 97.56 224 LEU A N 1
ATOM 1719 C CA . LEU A 1 224 ? -15.273 20.516 4.535 1 97.56 224 LEU A CA 1
ATOM 1720 C C . LEU A 1 224 ? -16.016 21.844 4.43 1 97.56 224 LEU A C 1
ATOM 1722 O O . LEU A 1 224 ? -17 22.062 5.148 1 97.56 224 LEU A O 1
ATOM 1726 N N . LEU A 1 225 ? -15.547 22.672 3.588 1 96.5 225 LEU A N 1
ATOM 1727 C CA . LEU A 1 225 ? -16.203 23.953 3.396 1 96.5 225 LEU A CA 1
ATOM 1728 C C . LEU A 1 225 ? -17.609 23.766 2.838 1 96.5 225 LEU A C 1
ATOM 1730 O O . LEU A 1 225 ? -18.562 24.406 3.293 1 96.5 225 LEU A O 1
ATOM 1734 N N . ILE A 1 226 ? -17.719 22.906 1.843 1 93.88 226 ILE A N 1
ATOM 1735 C CA . ILE A 1 226 ? -19.031 22.625 1.265 1 93.88 226 ILE A CA 1
ATOM 1736 C C . ILE A 1 226 ? -19.969 22.078 2.346 1 93.88 226 ILE A C 1
ATOM 1738 O O . ILE A 1 226 ? -21.125 22.5 2.439 1 93.88 226 ILE A O 1
ATOM 1742 N N . HIS A 1 227 ? -19.453 21.172 3.154 1 94.75 227 HIS A N 1
ATOM 1743 C CA . HIS A 1 227 ? -20.25 20.625 4.246 1 94.75 227 HIS A CA 1
ATOM 1744 C C . HIS A 1 227 ? -20.656 21.719 5.23 1 94.75 227 HIS A C 1
ATOM 1746 O O . HIS A 1 227 ? -21.797 21.75 5.695 1 94.75 227 HIS A O 1
ATOM 1752 N N . ALA A 1 228 ? -19.781 22.609 5.52 1 95.69 228 ALA A N 1
ATOM 1753 C CA . ALA A 1 228 ? -20.031 23.703 6.449 1 95.69 228 ALA A CA 1
ATOM 1754 C C . ALA A 1 228 ? -21.109 24.641 5.906 1 95.69 228 ALA A C 1
ATOM 1756 O O . ALA A 1 228 ? -22.031 25.031 6.633 1 95.69 228 ALA A O 1
ATOM 1757 N N . LEU A 1 229 ? -21 24.984 4.695 1 92.12 229 LEU A N 1
ATOM 1758 C CA . LEU A 1 229 ? -21.938 25.922 4.07 1 92.12 229 LEU A CA 1
ATOM 1759 C C . LEU A 1 229 ? -23.344 25.344 4.012 1 92.12 229 LEU A C 1
ATOM 1761 O O . LEU A 1 229 ? -24.328 26.078 4.145 1 92.12 229 LEU A O 1
ATOM 1765 N N . LYS A 1 230 ? -23.375 24.047 3.871 1 89.81 230 LYS A N 1
ATOM 1766 C CA . LYS A 1 230 ? -24.688 23.422 3.654 1 89.81 230 LYS A CA 1
ATOM 1767 C C . LYS A 1 230 ? -25.297 22.953 4.973 1 89.81 230 LYS A C 1
ATOM 1769 O O . LYS A 1 230 ? -26.5 23.031 5.168 1 89.81 230 LYS A O 1
ATOM 1774 N N . HIS A 1 231 ? -24.406 22.453 5.887 1 89.62 231 HIS A N 1
ATOM 1775 C CA . HIS A 1 231 ? -25 21.641 6.941 1 89.62 231 HIS A CA 1
ATOM 1776 C C . HIS A 1 231 ? -24.594 22.141 8.32 1 89.62 231 HIS A C 1
ATOM 1778 O O . HIS A 1 231 ? -25.219 21.812 9.328 1 89.62 231 HIS A O 1
ATOM 1784 N N . SER A 1 232 ? -23.578 23 8.406 1 94.19 232 SER A N 1
ATOM 1785 C CA . SER A 1 232 ? -23.078 23.25 9.758 1 94.19 232 SER A CA 1
ATOM 1786 C C . SER A 1 232 ? -22.578 24.688 9.914 1 94.19 232 SER A C 1
ATOM 1788 O O . SER A 1 232 ? -21.453 25 9.516 1 94.19 232 SER A O 1
ATOM 1790 N N . GLU A 1 233 ? -23.266 25.438 10.656 1 94.06 233 GLU A N 1
ATOM 1791 C CA . GLU A 1 233 ? -22.844 26.781 10.992 1 94.06 233 GLU A CA 1
ATOM 1792 C C . GLU A 1 233 ? -21.625 26.766 11.922 1 94.06 233 GLU A C 1
ATOM 1794 O O . GLU A 1 233 ? -20.75 27.625 11.828 1 94.06 233 GLU A O 1
ATOM 1799 N N . MET A 1 234 ? -21.625 25.812 12.82 1 95.31 234 MET A N 1
ATOM 1800 C CA . MET A 1 234 ? -20.516 25.641 13.75 1 95.31 234 MET A CA 1
ATOM 1801 C C . MET A 1 234 ? -19.188 25.547 13 1 95.31 234 MET A C 1
ATOM 1803 O O . MET A 1 234 ? -18.266 26.328 13.273 1 95.31 234 MET A O 1
ATOM 1807 N N . LEU A 1 235 ? -19.156 24.656 12.055 1 97.44 235 LEU A N 1
ATOM 1808 C CA . LEU A 1 235 ? -17.938 24.438 11.289 1 97.44 235 LEU A CA 1
ATOM 1809 C C . LEU A 1 235 ? -17.594 25.656 10.445 1 97.44 235 LEU A C 1
ATOM 1811 O O . LEU A 1 235 ? -16.422 26 10.281 1 97.44 235 LEU A O 1
ATOM 1815 N N . LEU A 1 236 ? -18.594 26.297 9.898 1 96.88 236 LEU A N 1
ATOM 1816 C CA . LEU A 1 236 ? -18.359 27.484 9.078 1 96.88 236 LEU A CA 1
ATOM 1817 C C . LEU A 1 236 ? -17.703 28.594 9.898 1 96.88 236 LEU A C 1
ATOM 1819 O O . LEU A 1 236 ? -16.766 29.234 9.422 1 96.88 236 LEU A O 1
ATOM 1823 N N . HIS A 1 237 ? -18.188 28.812 11.109 1 96.69 237 HIS A N 1
ATOM 1824 C CA . HIS A 1 237 ? -17.594 29.812 11.992 1 96.69 237 HIS A CA 1
ATOM 1825 C C . HIS A 1 237 ? -16.109 29.5 12.242 1 96.69 237 HIS A C 1
ATOM 1827 O O . HIS A 1 237 ? -15.281 30.406 12.203 1 96.69 237 HIS A O 1
ATOM 1833 N N . LEU A 1 238 ? -15.844 28.281 12.461 1 97.5 238 LEU A N 1
ATOM 1834 C CA . LEU A 1 238 ? -14.469 27.922 12.797 1 97.5 238 LEU A CA 1
ATOM 1835 C C . LEU A 1 238 ? -13.57 28 11.57 1 97.5 238 LEU A C 1
ATOM 1837 O O . LEU A 1 238 ? -12.398 28.375 11.68 1 97.5 238 LEU A O 1
ATOM 1841 N N . ILE A 1 239 ? -14.078 27.625 10.367 1 97.62 239 ILE A N 1
ATOM 1842 C CA . ILE A 1 239 ? -13.312 27.781 9.133 1 97.62 239 ILE A CA 1
ATOM 1843 C C . ILE A 1 239 ? -13.008 29.266 8.906 1 97.62 239 ILE A C 1
ATOM 1845 O O . ILE A 1 239 ? -11.875 29.625 8.562 1 97.62 239 ILE A O 1
ATOM 1849 N N . LEU A 1 240 ? -13.977 30.094 9.117 1 95.88 240 LEU A N 1
ATOM 1850 C CA . LEU A 1 240 ? -13.789 31.531 8.961 1 95.88 240 LEU A CA 1
ATOM 1851 C C . LEU A 1 240 ? -12.773 32.062 9.977 1 95.88 240 LEU A C 1
ATOM 1853 O O . LEU A 1 240 ? -11.938 32.875 9.633 1 95.88 240 LEU A O 1
ATOM 1857 N N . ALA A 1 241 ? -12.852 31.547 11.195 1 94.62 241 ALA A N 1
ATOM 1858 C CA . ALA A 1 241 ? -11.914 31.969 12.234 1 94.62 241 ALA A CA 1
ATOM 1859 C C . ALA A 1 241 ? -10.477 31.672 11.82 1 94.62 241 ALA A C 1
ATOM 1861 O O . ALA A 1 241 ? -9.609 32.562 11.898 1 94.62 241 ALA A O 1
ATOM 1862 N N . VAL A 1 242 ? -10.219 30.484 11.344 1 94.62 242 VAL A N 1
ATOM 1863 C CA . VAL A 1 242 ? -8.875 30.062 10.953 1 94.62 242 VAL A CA 1
ATOM 1864 C C . VAL A 1 242 ? -8.414 30.891 9.758 1 94.62 242 VAL A C 1
ATOM 1866 O O . VAL A 1 242 ? -7.273 31.375 9.734 1 94.62 242 VAL A O 1
ATOM 1869 N N . SER A 1 243 ? -9.266 31.062 8.812 1 93.31 243 SER A N 1
ATOM 1870 C CA . SER A 1 243 ? -8.898 31.719 7.566 1 93.31 243 SER A CA 1
ATOM 1871 C C . SER A 1 243 ? -8.633 33.219 7.793 1 93.31 243 SER A C 1
ATOM 1873 O O . SER A 1 243 ? -7.727 33.781 7.188 1 93.31 243 SER A O 1
ATOM 1875 N N . LEU A 1 244 ? -9.461 33.875 8.586 1 90.5 244 LEU A N 1
ATOM 1876 C CA . LEU A 1 244 ? -9.281 35.281 8.891 1 90.5 244 LEU A CA 1
ATOM 1877 C C . LEU A 1 244 ? -7.977 35.5 9.656 1 90.5 244 LEU A C 1
ATOM 1879 O O . LEU A 1 244 ? -7.344 36.562 9.508 1 90.5 244 LEU A O 1
ATOM 1883 N N . HIS A 1 245 ? -7.633 34.531 10.367 1 86.69 245 HIS A N 1
ATOM 1884 C CA . HIS A 1 245 ? -6.379 34.625 11.109 1 86.69 245 HIS A CA 1
ATOM 1885 C C . HIS A 1 245 ? -5.184 34.344 10.211 1 86.69 245 HIS A C 1
ATOM 1887 O O . HIS A 1 245 ? -4.094 34.906 10.43 1 86.69 245 HIS A O 1
ATOM 1893 N N . ASP A 1 246 ? -5.395 33.5 9.266 1 87 246 ASP A N 1
ATOM 1894 C CA . ASP A 1 246 ? -4.309 33 8.43 1 87 246 ASP A CA 1
ATOM 1895 C C . ASP A 1 246 ? -4.059 33.969 7.25 1 87 246 ASP A C 1
ATOM 1897 O O . ASP A 1 246 ? -2.957 34 6.699 1 87 246 ASP A O 1
ATOM 1901 N N . MET A 1 247 ? -5.027 34.656 6.797 1 85.75 247 MET A N 1
ATOM 1902 C CA . MET A 1 247 ? -4.938 35.438 5.574 1 85.75 247 MET A CA 1
ATOM 1903 C C . MET A 1 247 ? -3.979 36.625 5.75 1 85.75 247 MET A C 1
ATOM 1905 O O . MET A 1 247 ? -3.957 37.25 6.809 1 85.75 247 MET A O 1
ATOM 1909 N N . PRO A 1 248 ? -3.188 36.812 4.742 1 79.25 248 PRO A N 1
ATOM 1910 C CA . PRO A 1 248 ? -2.303 37.969 4.801 1 79.25 248 PRO A CA 1
ATOM 1911 C C . PRO A 1 248 ? -3.066 39.281 4.785 1 79.25 248 PRO A C 1
ATOM 1913 O O . PRO A 1 248 ? -4.105 39.406 4.133 1 79.25 248 PRO A O 1
ATOM 1916 N N . SER A 1 249 ? -2.654 40.219 5.656 1 74.56 249 SER A N 1
ATOM 1917 C CA . SER A 1 249 ? -3.34 41.531 5.691 1 74.56 249 SER A CA 1
ATOM 1918 C C . SER A 1 249 ? -2.355 42.656 5.926 1 74.56 249 SER A C 1
ATOM 1920 O O . SER A 1 249 ? -1.274 42.469 6.477 1 74.56 249 SER A O 1
ATOM 1922 N N . ASN A 1 250 ? -2.836 43.688 5.387 1 72.56 250 ASN A N 1
ATOM 1923 C CA . ASN A 1 250 ? -2.105 44.938 5.672 1 72.56 250 ASN A CA 1
ATOM 1924 C C . ASN A 1 250 ? -2.158 45.281 7.156 1 72.56 250 ASN A C 1
ATOM 1926 O O . ASN A 1 250 ? -3.137 44.969 7.836 1 72.56 250 ASN A O 1
ATOM 1930 N N . PRO A 1 251 ? -1.178 45.875 7.633 1 71.5 251 PRO A N 1
ATOM 1931 C CA . PRO A 1 251 ? -1.104 46.25 9.055 1 71.5 251 PRO A CA 1
ATOM 1932 C C . PRO A 1 251 ? -2.326 47.031 9.531 1 71.5 251 PRO A C 1
ATOM 1934 O O . PRO A 1 251 ? -2.715 46.938 10.695 1 71.5 251 PRO A O 1
ATOM 1937 N N . ASP A 1 252 ? -2.881 47.688 8.602 1 72 252 ASP A N 1
ATOM 1938 C CA . ASP A 1 252 ? -4.004 48.531 9.008 1 72 252 ASP A CA 1
ATOM 1939 C C . ASP A 1 252 ? -5.258 47.688 9.25 1 72 252 ASP A C 1
ATOM 1941 O O . ASP A 1 252 ? -6.109 48.062 10.062 1 72 252 ASP A O 1
ATOM 1945 N N . ASN A 1 253 ? -5.367 46.625 8.555 1 81 253 ASN A N 1
ATOM 1946 C CA . ASN A 1 253 ? -6.59 45.812 8.594 1 81 253 ASN A CA 1
ATOM 1947 C C . ASN A 1 253 ? -6.422 44.594 9.477 1 81 253 ASN A C 1
ATOM 1949 O O . ASN A 1 253 ? -7.398 43.906 9.766 1 81 253 ASN A O 1
ATOM 1953 N N . VAL A 1 254 ? -5.273 44.375 9.945 1 81.12 254 VAL A N 1
ATOM 1954 C CA . VAL A 1 254 ? -4.949 43.125 10.641 1 81.12 254 VAL A CA 1
ATOM 1955 C C . VAL A 1 254 ? -5.762 43.031 11.922 1 81.12 254 VAL A C 1
ATOM 1957 O O . VAL A 1 254 ? -6.301 41.969 12.242 1 81.12 254 VAL A O 1
ATOM 1960 N N . SER A 1 255 ? -5.859 44.125 12.578 1 80.06 255 SER A N 1
ATOM 1961 C CA . SER A 1 255 ? -6.57 44.094 13.852 1 80.06 255 SER A CA 1
ATOM 1962 C C . SER A 1 255 ? -8.047 43.781 13.656 1 80.06 255 SER A C 1
ATOM 1964 O O . SER A 1 255 ? -8.625 43 14.43 1 80.06 255 SER A O 1
ATOM 1966 N N . ARG A 1 256 ? -8.594 44.344 12.648 1 84.5 256 ARG A N 1
ATOM 1967 C CA . ARG A 1 256 ? -10 44.125 12.367 1 84.5 256 ARG A CA 1
ATOM 1968 C C . ARG A 1 256 ? -10.25 42.656 11.984 1 84.5 256 ARG A C 1
ATOM 1970 O O . ARG A 1 256 ? -11.203 42.031 12.461 1 84.5 256 ARG A O 1
ATOM 1977 N N . LEU A 1 257 ? -9.453 42.156 11.125 1 86.38 257 LEU A N 1
ATOM 1978 C CA . LEU A 1 257 ? -9.586 40.75 10.672 1 86.38 257 LEU A CA 1
ATOM 1979 C C . LEU A 1 257 ? -9.438 39.781 11.836 1 86.38 257 LEU A C 1
ATOM 1981 O O . LEU A 1 257 ? -10.195 38.812 11.953 1 86.38 257 LEU A O 1
ATOM 1985 N N . ARG A 1 258 ? -8.531 40.062 12.719 1 85.38 258 ARG A N 1
ATOM 1986 C CA . ARG A 1 258 ? -8.289 39.219 13.875 1 85.38 258 ARG A CA 1
ATOM 1987 C C . ARG A 1 258 ? -9.453 39.25 14.852 1 85.38 258 ARG A C 1
ATOM 1989 O O . ARG A 1 258 ? -9.82 38.25 15.453 1 85.38 258 ARG A O 1
ATOM 1996 N N . GLN A 1 259 ? -9.945 40.406 15.023 1 85.38 259 GLN A N 1
ATOM 1997 C CA . GLN A 1 259 ? -11.102 40.562 15.914 1 85.38 259 GLN A CA 1
ATOM 1998 C C . GLN A 1 259 ? -12.305 39.781 15.375 1 85.38 259 GLN A C 1
ATOM 2000 O O . GLN A 1 259 ? -13.008 39.125 16.125 1 85.38 259 GLN A O 1
ATOM 2005 N N . ASN A 1 260 ? -12.5 40 14.078 1 89.62 260 ASN A N 1
ATOM 2006 C CA . ASN A 1 260 ? -13.578 39.25 13.445 1 89.62 260 ASN A CA 1
ATOM 2007 C C . ASN A 1 260 ? -13.352 37.75 13.547 1 89.62 260 ASN A C 1
ATOM 2009 O O . ASN A 1 260 ? -14.297 36.969 13.766 1 89.62 260 ASN A O 1
ATOM 2013 N N . GLY A 1 261 ? -12.109 37.344 13.273 1 91.19 261 GLY A N 1
ATOM 2014 C CA . GLY A 1 261 ? -11.75 35.969 13.414 1 91.19 261 GLY A CA 1
ATOM 2015 C C . GLY A 1 261 ? -12.008 35.406 14.805 1 91.19 261 GLY A C 1
ATOM 2016 O O . GLY A 1 261 ? -12.516 34.281 14.953 1 91.19 261 GLY A O 1
ATOM 2017 N N . HIS A 1 262 ? -11.75 36.156 15.805 1 89.31 262 HIS A N 1
ATOM 2018 C CA . HIS A 1 262 ? -11.953 35.75 17.188 1 89.31 262 HIS A CA 1
ATOM 2019 C C . HIS A 1 262 ? -13.438 35.625 17.5 1 89.31 262 HIS A C 1
ATOM 2021 O O . HIS A 1 262 ? -13.844 34.719 18.25 1 89.31 262 HIS A O 1
ATOM 2027 N N . LYS A 1 263 ? -14.18 36.531 17 1 91.25 263 LYS A N 1
ATOM 2028 C CA . LYS A 1 263 ? -15.625 36.469 17.203 1 91.25 263 LYS A CA 1
ATOM 2029 C C . LYS A 1 263 ? -16.188 35.156 16.625 1 91.25 263 LYS A C 1
ATOM 2031 O O . LYS A 1 263 ? -17.016 34.5 17.25 1 91.25 263 LYS A O 1
ATOM 2036 N N . HIS A 1 264 ? -15.758 34.844 15.422 1 94.38 264 HIS A N 1
ATOM 2037 C CA . HIS A 1 264 ? -16.172 33.594 14.805 1 94.38 264 HIS A CA 1
ATOM 2038 C C . HIS A 1 264 ? -15.695 32.406 15.609 1 94.38 264 HIS A C 1
ATOM 2040 O O . HIS A 1 264 ? -16.406 31.406 15.75 1 94.38 264 HIS A O 1
ATOM 2046 N N . TYR A 1 265 ? -14.477 32.5 16.094 1 94 265 TYR A N 1
ATOM 2047 C CA . TYR A 1 265 ? -13.914 31.406 16.906 1 94 265 TYR A CA 1
ATOM 2048 C C . TYR A 1 265 ? -14.758 31.172 18.156 1 94 265 TYR A C 1
ATOM 2050 O O . TYR A 1 265 ? -15.062 30.031 18.5 1 94 265 TYR A O 1
ATOM 2058 N N . GLU A 1 266 ? -15.117 32.219 18.828 1 92 266 GLU A N 1
ATOM 2059 C CA . GLU A 1 266 ? -15.93 32.125 20.047 1 92 266 GLU A CA 1
ATOM 2060 C C . GLU A 1 266 ? -17.281 31.5 19.75 1 92 266 GLU A C 1
ATOM 2062 O O . GLU A 1 266 ? -17.734 30.594 20.453 1 92 266 GLU A O 1
ATOM 2067 N N . LYS A 1 267 ? -17.875 31.984 18.703 1 93.38 267 LYS A N 1
ATOM 2068 C CA . LYS A 1 267 ? -19.188 31.453 18.328 1 93.38 267 LYS A CA 1
ATOM 2069 C C . LYS A 1 267 ? -19.078 29.969 17.953 1 93.38 267 LYS A C 1
ATOM 2071 O O . LYS A 1 267 ? -19.922 29.172 18.359 1 93.38 267 LYS A O 1
ATOM 2076 N N . GLY A 1 268 ? -18.094 29.656 17.125 1 95.69 268 GLY A N 1
ATOM 2077 C CA . GLY A 1 268 ? -17.906 28.281 16.719 1 95.69 268 GLY A CA 1
ATOM 2078 C C . GLY A 1 268 ? -17.625 27.344 17.891 1 95.69 268 GLY A C 1
ATOM 2079 O O . GLY A 1 268 ? -18.188 26.25 17.953 1 95.69 268 GLY A O 1
ATOM 2080 N N . THR A 1 269 ? -16.766 27.703 18.812 1 94.75 269 THR A N 1
ATOM 2081 C CA . THR A 1 269 ? -16.422 26.859 19.938 1 94.75 269 THR A CA 1
ATOM 2082 C C . THR A 1 269 ? -17.609 26.703 20.891 1 94.75 269 THR A C 1
ATOM 2084 O O . THR A 1 269 ? -17.781 25.656 21.5 1 94.75 269 THR A O 1
ATOM 2087 N N . GLU A 1 270 ? -18.375 27.75 21.078 1 92.56 270 GLU A N 1
ATOM 2088 C CA . GLU A 1 270 ? -19.609 27.656 21.875 1 92.56 270 GLU A CA 1
ATOM 2089 C C . GLU A 1 270 ? -20.562 26.609 21.297 1 92.56 270 GLU A C 1
ATOM 2091 O O . GLU A 1 270 ? -21.109 25.797 22.031 1 92.56 270 GLU A O 1
ATOM 2096 N N . GLN A 1 271 ? -20.703 26.734 20.016 1 93.19 271 GLN A N 1
ATOM 2097 C CA . GLN A 1 271 ? -21.594 25.781 19.359 1 93.19 271 GLN A CA 1
ATOM 2098 C C . GLN A 1 271 ? -21.031 24.359 19.438 1 93.19 271 GLN A C 1
ATOM 2100 O O . GLN A 1 271 ? -21.797 23.391 19.547 1 93.19 271 GLN A O 1
ATOM 2105 N N . LEU A 1 272 ? -19.734 24.188 19.328 1 94.88 272 LEU A N 1
ATOM 2106 C CA . LEU A 1 272 ? -19.125 22.859 19.469 1 94.88 272 LEU A CA 1
ATOM 2107 C C . LEU A 1 272 ? -19.406 22.281 20.844 1 94.88 272 LEU A C 1
ATOM 2109 O O . LEU A 1 272 ? -19.75 21.094 20.969 1 94.88 272 LEU A O 1
ATOM 2113 N N . MET A 1 273 ? -19.25 23.078 21.891 1 92.06 273 MET A N 1
ATOM 2114 C CA . MET A 1 273 ? -19.5 22.625 23.25 1 92.06 273 MET A CA 1
ATOM 2115 C C . MET A 1 273 ? -20.938 22.172 23.422 1 92.06 273 MET A C 1
ATOM 2117 O O . MET A 1 273 ? -21.203 21.188 24.125 1 92.06 273 MET A O 1
ATOM 2121 N N . GLN A 1 274 ? -21.797 22.891 22.766 1 90.06 274 GLN A N 1
ATOM 2122 C CA . GLN A 1 274 ? -23.203 22.484 22.797 1 90.06 274 GLN A CA 1
ATOM 2123 C C . GLN A 1 274 ? -23.406 21.172 22.062 1 90.06 274 GLN A C 1
ATOM 2125 O O . GLN A 1 274 ? -24.141 20.297 22.531 1 90.06 274 GLN A O 1
ATOM 2130 N N . ALA A 1 275 ? -22.719 21.016 20.922 1 91.5 275 ALA A N 1
ATOM 2131 C CA . ALA A 1 275 ? -22.859 19.797 20.109 1 91.5 275 ALA A CA 1
ATOM 2132 C C . ALA A 1 275 ? -22.297 18.594 20.859 1 91.5 275 ALA A C 1
ATOM 2134 O O . ALA A 1 275 ? -22.812 17.469 20.703 1 91.5 275 ALA A O 1
ATOM 2135 N N . LEU A 1 276 ? -21.297 18.75 21.656 1 90.69 276 LEU A N 1
ATOM 2136 C CA . LEU A 1 276 ? -20.672 17.656 22.391 1 90.69 276 LEU A CA 1
ATOM 2137 C C . LEU A 1 276 ? -21.562 17.188 23.547 1 90.69 276 LEU A C 1
ATOM 2139 O O . LEU A 1 276 ? -21.438 16.047 24 1 90.69 276 LEU A O 1
ATOM 2143 N N . GLN A 1 277 ? -22.359 18.062 24.062 1 84.25 277 GLN A N 1
ATOM 2144 C CA . GLN A 1 277 ? -23.219 17.734 25.188 1 84.25 277 GLN A CA 1
ATOM 2145 C C . GLN A 1 277 ? -24.5 17.047 24.703 1 84.25 277 GLN A C 1
ATOM 2147 O O . GLN A 1 277 ? -25.078 16.25 25.438 1 84.25 277 GLN A O 1
ATOM 2152 N N . PHE A 1 278 ? -24.922 17.484 23.5 1 74.81 278 PHE A N 1
ATOM 2153 C CA . PHE A 1 278 ? -26.203 16.938 23.031 1 74.81 278 PHE A CA 1
ATOM 2154 C C . PHE A 1 278 ? -25.984 15.648 22.266 1 74.81 278 PHE A C 1
ATOM 2156 O O . PHE A 1 278 ? -25 15.508 21.531 1 74.81 278 PHE A O 1
ATOM 2163 N N . GLU A 1 279 ? -26.562 14.602 22.812 1 63.09 279 GLU A N 1
ATOM 2164 C CA . GLU A 1 279 ? -26.406 13.289 22.188 1 63.09 279 GLU A CA 1
ATOM 2165 C C . GLU A 1 279 ? -26.828 13.305 20.734 1 63.09 279 GLU A C 1
ATOM 2167 O O . GLU A 1 279 ? -26.078 12.891 19.844 1 63.09 279 GLU A O 1
ATOM 2172 N N . SER A 1 280 ? -28.328 13.141 20.328 1 61.31 280 SER A N 1
ATOM 2173 C CA . SER A 1 280 ? -28.828 12.578 19.078 1 61.31 280 SER A CA 1
ATOM 2174 C C . SER A 1 280 ? -29.219 13.68 18.094 1 61.31 280 SER A C 1
ATOM 2176 O O . SER A 1 280 ? -29.672 14.75 18.5 1 61.31 280 SER A O 1
ATOM 2178 N N . PRO A 1 281 ? -29.141 13.594 16.594 1 68.25 281 PRO A N 1
ATOM 2179 C CA . PRO A 1 281 ? -28.203 13.117 15.586 1 68.25 281 PRO A CA 1
ATOM 2180 C C . PRO A 1 281 ? -26.969 14.023 15.453 1 68.25 281 PRO A C 1
ATOM 2182 O O . PRO A 1 281 ? -27.109 15.242 15.328 1 68.25 281 PRO A O 1
ATOM 2185 N N . ALA A 1 282 ? -25.828 13.547 15.758 1 80.75 282 ALA A N 1
ATOM 2186 C CA . ALA A 1 282 ? -24.641 14.391 15.812 1 80.75 282 ALA A CA 1
ATOM 2187 C C . ALA A 1 282 ? -23.906 14.383 14.477 1 80.75 282 ALA A C 1
ATOM 2189 O O . ALA A 1 282 ? -23.781 13.336 13.836 1 80.75 282 ALA A O 1
ATOM 2190 N N . ASP A 1 283 ? -23.75 15.562 13.914 1 92.12 283 ASP A N 1
ATOM 2191 C CA . ASP A 1 283 ? -22.875 15.742 12.758 1 92.12 283 ASP A CA 1
ATOM 2192 C C . ASP A 1 283 ? -21.422 15.492 13.117 1 92.12 283 ASP A C 1
ATOM 2194 O O . ASP A 1 283 ? -20.656 16.422 13.344 1 92.12 283 ASP A O 1
ATOM 2198 N N . HIS A 1 284 ? -21.078 14.172 13.125 1 94.06 284 HIS A N 1
ATOM 2199 C CA . HIS A 1 284 ? -19.766 13.758 13.57 1 94.06 284 HIS A CA 1
ATOM 2200 C C . HIS A 1 284 ? -18.672 14.352 12.68 1 94.06 284 HIS A C 1
ATOM 2202 O O . HIS A 1 284 ? -17.578 14.656 13.156 1 94.06 284 HIS A O 1
ATOM 2208 N N . LEU A 1 285 ? -18.984 14.492 11.398 1 96.19 285 LEU A N 1
ATOM 2209 C CA . LEU A 1 285 ? -18 15.07 10.484 1 96.19 285 LEU A CA 1
ATOM 2210 C C . LEU A 1 285 ? -17.672 16.516 10.883 1 96.19 285 LEU A C 1
ATOM 2212 O O . LEU A 1 285 ? -16.5 16.875 10.977 1 96.19 285 LEU A O 1
ATOM 2216 N N . ALA A 1 286 ? -18.672 17.297 11.109 1 97.19 286 ALA A N 1
ATOM 2217 C CA . ALA A 1 286 ? -18.484 18.703 11.492 1 97.19 286 ALA A CA 1
ATOM 2218 C C . ALA A 1 286 ? -17.766 18.812 12.836 1 97.19 286 ALA A C 1
ATOM 2220 O O . ALA A 1 286 ? -16.938 19.703 13.031 1 97.19 286 ALA A O 1
ATOM 2221 N N . ILE A 1 287 ? -18.094 17.922 13.75 1 96.75 287 ILE A N 1
ATOM 2222 C CA . ILE A 1 287 ? -17.484 17.953 15.07 1 96.75 287 ILE A CA 1
ATOM 2223 C C . ILE A 1 287 ? -15.984 17.656 14.961 1 96.75 287 ILE A C 1
ATOM 2225 O O . ILE A 1 287 ? -15.156 18.406 15.5 1 96.75 287 ILE A O 1
ATOM 2229 N N . LEU A 1 288 ? -15.633 16.625 14.25 1 97.69 288 LEU A N 1
ATOM 2230 C CA . LEU A 1 288 ? -14.227 16.266 14.102 1 97.69 288 LEU A CA 1
ATOM 2231 C C . LEU A 1 288 ? -13.469 17.344 13.336 1 97.69 288 LEU A C 1
ATOM 2233 O O . LEU A 1 288 ? -12.336 17.688 13.688 1 97.69 288 LEU A O 1
ATOM 2237 N N . ALA A 1 289 ? -14.094 17.844 12.297 1 98.44 289 ALA A N 1
ATOM 2238 C CA . ALA A 1 289 ? -13.484 18.938 11.531 1 98.44 289 ALA A CA 1
ATOM 2239 C C . ALA A 1 289 ? -13.281 20.172 12.406 1 98.44 289 ALA A C 1
ATOM 2241 O O . ALA A 1 289 ? -12.328 20.922 12.211 1 98.44 289 ALA A O 1
ATOM 2242 N N . SER A 1 290 ? -14.18 20.391 13.32 1 97.88 290 SER A N 1
ATOM 2243 C CA . SER A 1 290 ? -14.047 21.5 14.25 1 97.88 290 SER A CA 1
ATOM 2244 C C . SER A 1 290 ? -12.82 21.344 15.141 1 97.88 290 SER A C 1
ATOM 2246 O O . SER A 1 290 ? -12.109 22.312 15.406 1 97.88 290 SER A O 1
ATOM 2248 N N . PHE A 1 291 ? -12.578 20.109 15.625 1 97.81 291 PHE A N 1
ATOM 2249 C CA . PHE A 1 291 ? -11.359 19.875 16.391 1 97.81 291 PHE A CA 1
ATOM 2250 C C . PHE A 1 291 ? -10.125 20.25 15.586 1 97.81 291 PHE A C 1
ATOM 2252 O O . PHE A 1 291 ? -9.195 20.875 16.109 1 97.81 291 PHE A O 1
ATOM 2259 N N . TYR A 1 292 ? -10.148 19.891 14.352 1 97.88 292 TYR A N 1
ATOM 2260 C CA . TYR A 1 292 ? -9.047 20.203 13.453 1 97.88 292 TYR A CA 1
ATOM 2261 C C . TYR A 1 292 ? -8.883 21.719 13.312 1 97.88 292 TYR A C 1
ATOM 2263 O O . TYR A 1 292 ? -7.773 22.234 13.414 1 97.88 292 TYR A O 1
ATOM 2271 N N . CYS A 1 293 ? -9.969 22.422 13.078 1 97.31 293 CYS A N 1
ATOM 2272 C CA . CYS A 1 293 ? -9.93 23.875 12.914 1 97.31 293 CYS A CA 1
ATOM 2273 C C . CYS A 1 293 ? -9.438 24.562 14.18 1 97.31 293 CYS A C 1
ATOM 2275 O O . CYS A 1 293 ? -8.68 25.531 14.117 1 97.31 293 CYS A O 1
ATOM 2277 N N . ILE A 1 294 ? -9.844 24.062 15.297 1 95.38 294 ILE A N 1
ATOM 2278 C CA . ILE A 1 294 ? -9.43 24.656 16.578 1 95.38 294 ILE A CA 1
ATOM 2279 C C . ILE A 1 294 ? -7.926 24.484 16.75 1 95.38 294 ILE A C 1
ATOM 2281 O O . ILE A 1 294 ? -7.242 25.422 17.188 1 95.38 294 ILE A O 1
ATOM 2285 N N . TYR A 1 295 ? -7.453 23.312 16.438 1 94.06 295 TYR A N 1
ATOM 2286 C CA . TYR A 1 295 ? -6.012 23.125 16.484 1 94.06 295 TYR A CA 1
ATOM 2287 C C . TYR A 1 295 ? -5.293 24.109 15.586 1 94.06 295 TYR A C 1
ATOM 2289 O O . TYR A 1 295 ? -4.289 24.703 15.984 1 94.06 295 TYR A O 1
ATOM 2297 N N . MET A 1 296 ? -5.777 24.281 14.367 1 92.88 296 MET A N 1
ATOM 2298 C CA . MET A 1 296 ? -5.164 25.188 13.406 1 92.88 296 MET A CA 1
ATOM 2299 C C . MET A 1 296 ? -5.172 26.625 13.93 1 92.88 296 MET A C 1
ATOM 2301 O O . MET A 1 296 ? -4.203 27.359 13.742 1 92.88 296 MET A O 1
ATOM 2305 N N . TYR A 1 297 ? -6.273 26.969 14.492 1 91.56 297 TYR A N 1
ATOM 2306 C CA . TYR A 1 297 ? -6.391 28.328 15.031 1 91.56 297 TYR A CA 1
ATOM 2307 C C . TYR A 1 297 ? -5.426 28.531 16.188 1 91.56 297 TYR A C 1
ATOM 2309 O O . TYR A 1 297 ? -4.711 29.531 16.234 1 91.56 297 TYR A O 1
ATOM 2317 N N . MET A 1 298 ? -5.352 27.562 17.125 1 86.44 298 MET A N 1
ATOM 2318 C CA . MET A 1 298 ? -4.508 27.672 18.312 1 86.44 298 MET A CA 1
ATOM 2319 C C . MET A 1 298 ? -3.029 27.656 17.938 1 86.44 298 MET A C 1
ATOM 2321 O O . MET A 1 298 ? -2.223 28.375 18.547 1 86.44 298 MET A O 1
ATOM 2325 N N . SER A 1 299 ? -2.68 26.844 16.984 1 81.5 299 SER A N 1
ATOM 2326 C CA . SER A 1 299 ? -1.283 26.719 16.562 1 81.5 299 SER A CA 1
ATOM 2327 C C . SER A 1 299 ? -0.804 27.984 15.852 1 81.5 299 SER A C 1
ATOM 2329 O O . SER A 1 299 ? 0.4 28.234 15.773 1 81.5 299 SER A O 1
ATOM 2331 N N . ARG A 1 300 ? -1.693 28.812 15.352 1 77.44 300 ARG A N 1
ATOM 2332 C CA . ARG A 1 300 ? -1.343 30.031 14.617 1 77.44 300 ARG A CA 1
ATOM 2333 C C . ARG A 1 300 ? -1.458 31.266 15.5 1 77.44 300 ARG A C 1
ATOM 2335 O O . ARG A 1 300 ? -1.003 32.344 15.125 1 77.44 300 ARG A O 1
ATOM 2342 N N . SER A 1 301 ? -2.084 31.016 16.578 1 74.19 301 SER A N 1
ATOM 2343 C CA . SER A 1 301 ? -2.215 32.125 17.516 1 74.19 301 SER A CA 1
ATOM 2344 C C . SER A 1 301 ? -0.991 32.219 18.422 1 74.19 301 SER A C 1
ATOM 2346 O O . SER A 1 301 ? -0.265 31.25 18.609 1 74.19 301 SER A O 1
ATOM 2348 N N . ASN A 1 302 ? -0.71 33.375 18.812 1 71.81 302 ASN A N 1
ATOM 2349 C CA . ASN A 1 302 ? 0.423 33.562 19.703 1 71.81 302 ASN A CA 1
ATOM 2350 C C . ASN A 1 302 ? 0.186 32.906 21.062 1 71.81 302 ASN A C 1
ATOM 2352 O O . ASN A 1 302 ? -0.925 32.969 21.594 1 71.81 302 ASN A O 1
ATOM 2356 N N . GLY A 1 303 ? 1.135 32.281 21.531 1 70.25 303 GLY A N 1
ATOM 2357 C CA . GLY A 1 303 ? 1.096 31.719 22.859 1 70.25 303 GLY A CA 1
ATOM 2358 C C . GLY A 1 303 ? 0.368 30.391 22.922 1 70.25 303 GLY A C 1
ATOM 2359 O O . GLY A 1 303 ? -0.523 30.203 23.75 1 70.25 303 GLY A O 1
ATOM 2360 N N . THR A 1 304 ? 0.749 29.5 22.125 1 78.12 304 THR A N 1
ATOM 2361 C CA . THR A 1 304 ? 0.16 28.156 22.156 1 78.12 304 THR A CA 1
ATOM 2362 C C . THR A 1 304 ? 0.314 27.516 23.531 1 78.12 304 THR A C 1
ATOM 2364 O O . THR A 1 304 ? 1.424 27.438 24.062 1 78.12 304 THR A O 1
ATOM 2367 N N . ILE A 1 305 ? -0.79 27.219 24.078 1 83.06 305 ILE A N 1
ATOM 2368 C CA . ILE A 1 305 ? -0.802 26.562 25.391 1 83.06 305 ILE A CA 1
ATOM 2369 C C . ILE A 1 305 ? -0.875 25.047 25.203 1 83.06 305 ILE A C 1
ATOM 2371 O O . ILE A 1 305 ? -1.895 24.516 24.766 1 83.06 305 ILE A O 1
ATOM 2375 N N . ILE A 1 306 ? 0.141 24.375 25.609 1 88.88 306 ILE A N 1
ATOM 2376 C CA . ILE A 1 306 ? 0.316 22.938 25.391 1 88.88 306 ILE A CA 1
ATOM 2377 C C . ILE A 1 306 ? -0.798 22.172 26.094 1 88.88 306 ILE A C 1
ATOM 2379 O O . ILE A 1 306 ? -1.336 21.203 25.547 1 88.88 306 ILE A O 1
ATOM 2383 N N . SER A 1 307 ? -1.172 22.547 27.297 1 89.75 307 SER A N 1
ATOM 2384 C CA . SER A 1 307 ? -2.186 21.844 28.062 1 89.75 307 SER A CA 1
ATOM 2385 C C . SER A 1 307 ? -3.537 21.859 27.359 1 89.75 307 SER A C 1
ATOM 2387 O O . SER A 1 307 ? -4.305 20.906 27.453 1 89.75 307 SER A O 1
ATOM 2389 N N . LYS A 1 308 ? -3.846 22.953 26.672 1 90.5 308 LYS A N 1
ATOM 2390 C CA . LYS A 1 308 ? -5.105 23.062 25.938 1 90.5 308 LYS A CA 1
ATOM 2391 C C . LYS A 1 308 ? -5.098 22.156 24.719 1 90.5 308 LYS A 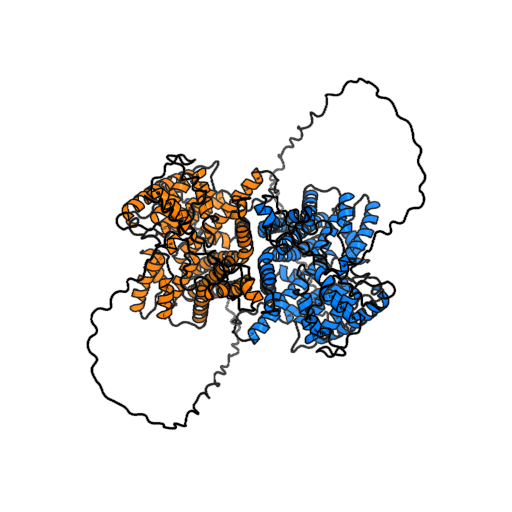C 1
ATOM 2393 O O . LYS A 1 308 ? -6.121 21.547 24.375 1 90.5 308 LYS A O 1
ATOM 2398 N N . LEU A 1 309 ? -3.965 22.062 24.062 1 91.81 309 LEU A N 1
ATOM 2399 C CA . LEU A 1 309 ? -3.838 21.156 22.922 1 91.81 309 LEU A CA 1
ATOM 2400 C C . LEU A 1 309 ? -3.938 19.703 23.375 1 91.81 309 LEU A C 1
ATOM 2402 O O . LEU A 1 309 ? -4.527 18.875 22.688 1 91.81 309 LEU A O 1
ATOM 2406 N N . ASP A 1 310 ? -3.393 19.406 24.547 1 94.06 310 ASP A N 1
ATOM 2407 C CA . ASP A 1 310 ? -3.512 18.078 25.125 1 94.06 310 ASP A CA 1
ATOM 2408 C C . ASP A 1 310 ? -4.977 17.703 25.344 1 94.06 310 ASP A C 1
ATOM 2410 O O . ASP A 1 310 ? -5.398 16.594 25.016 1 94.06 310 ASP A O 1
ATOM 2414 N N . ARG A 1 311 ? -5.629 18.656 25.922 1 93.94 311 ARG A N 1
ATOM 2415 C CA . ARG A 1 311 ? -7.039 18.422 26.219 1 93.94 311 ARG A CA 1
ATOM 2416 C C . ARG A 1 311 ? -7.844 18.266 24.938 1 93.94 311 ARG A C 1
ATOM 2418 O O . ARG A 1 311 ? -8.797 17.484 24.875 1 93.94 311 ARG A O 1
ATOM 2425 N N . LEU A 1 312 ? -7.508 19.094 23.922 1 95.06 312 LEU A N 1
ATOM 2426 C CA . LEU A 1 312 ? -8.188 18.984 22.641 1 95.06 312 LEU A CA 1
ATOM 2427 C C . LEU A 1 312 ? -8.016 17.594 22.047 1 95.06 312 LEU A C 1
ATOM 2429 O O . LEU A 1 312 ? -8.984 17 21.578 1 95.06 312 LEU A O 1
ATOM 2433 N N . SER A 1 313 ? -6.793 17.016 22.031 1 96.38 313 SER A N 1
ATOM 2434 C CA . SER A 1 313 ? -6.508 15.68 21.531 1 96.38 313 SER A CA 1
ATOM 2435 C C . SER A 1 313 ? -7.27 14.617 22.312 1 96.38 313 SER A C 1
ATOM 2437 O O . SER A 1 313 ? -7.816 13.672 21.719 1 96.38 313 SER A O 1
ATOM 2439 N N . LEU A 1 314 ? -7.312 14.812 23.594 1 96.56 314 LEU A N 1
ATOM 2440 C CA . LEU A 1 314 ? -8.016 13.875 24.453 1 96.56 314 LEU A CA 1
ATOM 2441 C C . LEU A 1 314 ? -9.516 13.898 24.188 1 96.56 314 LEU A C 1
ATOM 2443 O O . LEU A 1 314 ? -10.156 12.844 24.125 1 96.56 314 LEU A O 1
ATOM 2447 N N . THR A 1 315 ? -10.086 15.086 24.031 1 95.94 315 THR A N 1
ATOM 2448 C CA . THR A 1 315 ? -11.508 15.227 23.75 1 95.94 315 THR A CA 1
ATOM 2449 C C . THR A 1 315 ? -11.867 14.578 22.422 1 95.94 315 THR A C 1
ATOM 2451 O O . THR A 1 315 ? -12.938 13.992 22.266 1 95.94 315 THR A O 1
ATOM 2454 N N . ALA A 1 316 ? -11 14.734 21.438 1 96.38 316 ALA A N 1
ATOM 2455 C CA . ALA A 1 316 ? -11.234 14.133 20.141 1 96.38 316 ALA A CA 1
ATOM 2456 C C . ALA A 1 316 ? -11.297 12.609 20.234 1 96.38 316 ALA A C 1
ATOM 2458 O O . ALA A 1 316 ? -12.211 11.984 19.703 1 96.38 316 ALA A O 1
ATOM 2459 N N . ILE A 1 317 ? -10.344 12 20.906 1 96.06 317 ILE A N 1
ATOM 2460 C CA . ILE A 1 317 ? -10.312 10.539 21.016 1 96.06 317 ILE A CA 1
ATOM 2461 C C . ILE A 1 317 ? -11.516 10.062 21.828 1 96.06 317 ILE A C 1
ATOM 2463 O O . ILE A 1 317 ? -12.078 9 21.547 1 96.06 317 ILE A O 1
ATOM 2467 N N . ASP A 1 318 ? -11.867 10.812 22.859 1 94.88 318 ASP A N 1
ATOM 2468 C CA . ASP A 1 318 ? -13.047 10.469 23.641 1 94.88 318 ASP A CA 1
ATOM 2469 C C . ASP A 1 318 ? -14.297 10.445 22.766 1 94.88 318 ASP A C 1
ATOM 2471 O O . ASP A 1 318 ? -15.125 9.547 22.875 1 94.88 318 ASP A O 1
ATOM 2475 N N . HIS A 1 319 ? -14.406 11.461 21.906 1 94.44 319 HIS A N 1
ATOM 2476 C CA . HIS A 1 319 ? -15.547 11.516 21 1 94.44 319 HIS A CA 1
ATOM 2477 C C . HIS A 1 319 ? -15.531 10.344 20.016 1 94.44 319 HIS A C 1
ATOM 2479 O O . HIS A 1 319 ? -16.578 9.727 19.781 1 94.44 319 HIS A O 1
ATOM 2485 N N . LEU A 1 320 ? -14.391 10.016 19.469 1 95.44 320 LEU A N 1
ATOM 2486 C CA . LEU A 1 320 ? -14.242 8.93 18.516 1 95.44 320 LEU A CA 1
ATOM 2487 C C . LEU A 1 320 ? -14.602 7.594 19.141 1 95.44 320 LEU A C 1
ATOM 2489 O O . LEU A 1 320 ? -15.281 6.77 18.531 1 95.44 320 LEU A O 1
ATOM 2493 N N . THR A 1 321 ? -14.172 7.371 20.359 1 92.56 321 THR A N 1
ATOM 2494 C CA . THR A 1 321 ? -14.414 6.113 21.047 1 92.56 321 THR A CA 1
ATOM 2495 C C . THR A 1 321 ? -15.859 6.02 21.516 1 92.56 321 THR A C 1
ATOM 2497 O O . THR A 1 321 ? -16.5 4.969 21.391 1 92.56 321 THR A O 1
ATOM 2500 N N . LYS A 1 322 ? -16.344 7.117 22.062 1 90.19 322 LYS A N 1
ATOM 2501 C CA . LYS A 1 322 ? -17.703 7.168 22.562 1 90.19 322 LYS A CA 1
ATOM 2502 C C . LYS A 1 322 ? -18.703 6.824 21.469 1 90.19 322 LYS A C 1
ATOM 2504 O O . LYS A 1 322 ? -19.703 6.129 21.719 1 90.19 322 LYS A O 1
ATOM 2509 N N . HIS A 1 323 ? -18.469 7.273 20.234 1 90.94 323 HIS A N 1
ATOM 2510 C CA . HIS A 1 323 ? -19.438 7.102 19.156 1 90.94 323 HIS A CA 1
ATOM 2511 C C . HIS A 1 323 ? -19 6.027 18.172 1 90.94 323 HIS A C 1
ATOM 2513 O O . HIS A 1 323 ? -19.531 5.922 17.078 1 90.94 323 HIS A O 1
ATOM 2519 N N . ASN A 1 324 ? -17.969 5.246 18.453 1 89.94 324 ASN A N 1
ATOM 2520 C CA . ASN A 1 324 ? -17.469 4.117 17.688 1 89.94 324 ASN A CA 1
ATOM 2521 C C . ASN A 1 324 ? -17.172 4.512 16.234 1 89.94 324 ASN A C 1
ATOM 2523 O O . ASN A 1 324 ? -17.641 3.852 15.305 1 89.94 324 ASN A O 1
ATOM 2527 N N . LEU A 1 325 ? -16.516 5.641 16.094 1 92.12 325 LEU A N 1
ATOM 2528 C CA . LEU A 1 325 ? -16.25 6.168 14.758 1 92.12 325 LEU A CA 1
ATOM 2529 C C . LEU A 1 325 ? -14.984 5.547 14.172 1 92.12 325 LEU A C 1
ATOM 2531 O O . LEU A 1 325 ? -14.742 5.641 12.969 1 92.12 325 LEU A O 1
ATOM 2535 N N . ILE A 1 326 ? -14.055 4.91 14.945 1 88.81 326 ILE A N 1
ATOM 2536 C CA . ILE A 1 326 ? -12.82 4.285 14.477 1 88.81 326 ILE A CA 1
ATOM 2537 C C . ILE A 1 326 ? -13.109 2.865 14 1 88.81 326 ILE A C 1
ATOM 2539 O O . ILE A 1 326 ? -12.469 2.371 13.07 1 88.81 326 ILE A O 1
ATOM 2543 N N . VAL A 1 327 ? -14 2.186 14.594 1 66.5 327 VAL A N 1
ATOM 2544 C CA . VAL A 1 327 ? -14.25 0.771 14.336 1 66.5 327 VAL A CA 1
ATOM 2545 C C . VAL A 1 327 ? -15.047 0.612 13.047 1 66.5 327 VAL A C 1
ATOM 2547 O O . VAL A 1 327 ? -16.078 1.267 12.859 1 66.5 327 VAL A O 1
ATOM 2550 N N . PRO A 1 328 ? -14.234 -0.061 12.125 1 61.53 328 PRO A N 1
ATOM 2551 C CA . PRO A 1 328 ? -14.961 -0.315 10.883 1 61.53 328 PRO A CA 1
ATOM 2552 C C . PRO A 1 328 ? -16.266 -1.071 11.102 1 61.53 328 PRO A C 1
ATOM 2554 O O . PRO A 1 328 ? -16.359 -1.916 11.992 1 61.53 328 PRO A O 1
ATOM 2557 N N . ILE A 1 329 ? -17.422 -0.466 10.859 1 53.84 329 ILE A N 1
ATOM 2558 C CA . ILE A 1 329 ? -18.703 -1.163 10.922 1 53.84 329 ILE A CA 1
ATOM 2559 C C . ILE A 1 329 ? -18.688 -2.361 9.977 1 53.84 329 ILE A C 1
ATOM 2561 O O . ILE A 1 329 ? -18.469 -2.205 8.773 1 53.84 329 ILE A O 1
ATOM 2565 N N . TYR A 1 330 ? -18.297 -3.422 10.516 1 46.97 330 TYR A N 1
ATOM 2566 C CA . TYR A 1 330 ? -18.328 -4.734 9.883 1 46.97 330 TYR A CA 1
ATOM 2567 C C . TYR A 1 330 ? -19.719 -5.051 9.344 1 46.97 330 TYR A C 1
ATOM 2569 O O . TYR A 1 330 ? -20.719 -4.652 9.93 1 46.97 330 TYR A O 1
ATOM 2577 N N . GLY A 1 331 ? -19.938 -5.516 8.062 1 44 331 GLY A N 1
ATOM 2578 C CA . GLY A 1 331 ? -21.141 -6.207 7.629 1 44 331 GLY A CA 1
ATOM 2579 C C . GLY A 1 331 ? -22.016 -5.371 6.715 1 44 331 GLY A C 1
ATOM 2580 O O . GLY A 1 331 ? -23.172 -5.73 6.445 1 44 331 GLY A O 1
ATOM 2581 N N . GLN A 1 332 ? -21.859 -4.008 6.809 1 41.03 332 GLN A N 1
ATOM 2582 C CA . GLN A 1 332 ? -22.969 -3.549 5.992 1 41.03 332 GLN A CA 1
ATOM 2583 C C . GLN A 1 332 ? -22.75 -3.857 4.516 1 41.03 332 GLN A C 1
ATOM 2585 O O . GLN A 1 332 ? -21.719 -3.467 3.947 1 41.03 332 GLN A O 1
ATOM 2590 N N . SER A 1 333 ? -23.109 -4.91 4.051 1 38.72 333 SER A N 1
ATOM 2591 C CA . SER A 1 333 ? -23.234 -5.266 2.641 1 38.72 333 SER A CA 1
ATOM 2592 C C . SER A 1 333 ? -23.422 -4.027 1.772 1 38.72 333 SER A C 1
ATOM 2594 O O . SER A 1 333 ? -24.156 -3.111 2.145 1 38.72 333 SER A O 1
ATOM 2596 N N . PRO A 1 334 ? -22.484 -3.656 0.896 1 39.22 334 PRO A N 1
ATOM 2597 C CA . PRO A 1 334 ? -22.812 -2.582 -0.045 1 39.22 334 PRO A CA 1
ATOM 2598 C C . PRO A 1 334 ? -24.266 -2.605 -0.482 1 39.22 334 PRO A C 1
ATOM 2600 O O . PRO A 1 334 ? -24.672 -3.459 -1.279 1 39.22 334 PRO A O 1
ATOM 2603 N N . SER A 1 335 ? -25.219 -2.621 0.226 1 35.66 335 SER A N 1
ATOM 2604 C CA . SER A 1 335 ? -26.531 -2.461 -0.372 1 35.66 335 SER A CA 1
ATOM 2605 C C . SER A 1 335 ? -26.562 -1.288 -1.346 1 35.66 335 SER A C 1
ATOM 2607 O O . SER A 1 335 ? -25.984 -0.233 -1.071 1 35.66 335 SER A O 1
ATOM 2609 N N . THR A 1 336 ? -26.625 -1.577 -2.543 1 40.16 336 THR A N 1
ATOM 2610 C CA . THR A 1 336 ? -26.891 -0.724 -3.697 1 40.16 336 THR A CA 1
ATOM 2611 C C . THR A 1 336 ? -27.781 0.453 -3.314 1 40.16 336 THR A C 1
ATOM 2613 O O . THR A 1 336 ? -28.203 1.221 -4.18 1 40.16 336 THR A O 1
ATOM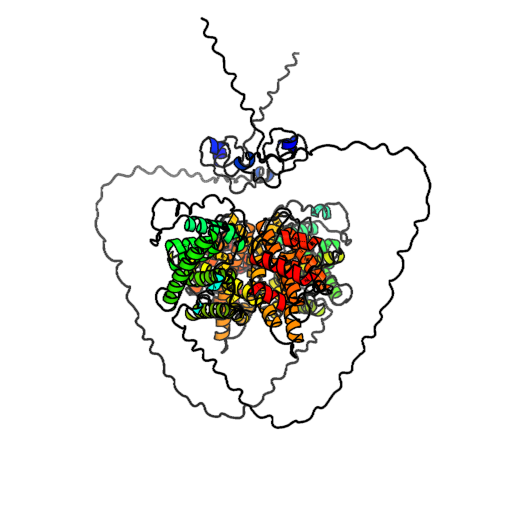 2616 N N . ASN A 1 337 ? -28.156 0.589 -2.107 1 42.22 337 ASN A N 1
ATOM 2617 C CA . ASN A 1 337 ? -29.078 1.697 -1.86 1 42.22 337 ASN A CA 1
ATOM 2618 C C . ASN A 1 337 ? -28.328 3.01 -1.649 1 42.22 337 ASN A C 1
ATOM 2620 O O . ASN A 1 337 ? -27.188 3.01 -1.174 1 42.22 337 ASN A O 1
ATOM 2624 N N . GLN A 1 338 ? -28.781 3.994 -2.252 1 46.47 338 GLN A N 1
ATOM 2625 C CA . GLN A 1 338 ? -28.312 5.371 -2.18 1 46.47 338 GLN A CA 1
ATOM 2626 C C . GLN A 1 338 ? -27.906 5.742 -0.754 1 46.47 338 GLN A C 1
ATOM 2628 O O . GLN A 1 338 ? -26.922 6.453 -0.546 1 46.47 338 GLN A O 1
ATOM 2633 N N . ASN A 1 339 ? -28.594 5.223 0.234 1 47.47 339 ASN A N 1
ATOM 2634 C CA . ASN A 1 339 ? -28.297 5.547 1.625 1 47.47 339 ASN A CA 1
ATOM 2635 C C . ASN A 1 339 ? -27 4.887 2.09 1 47.47 339 ASN A C 1
ATOM 2637 O O . ASN A 1 339 ? -26.234 5.477 2.859 1 47.47 339 ASN A O 1
ATOM 2641 N N . SER A 1 340 ? -26.75 3.734 1.467 1 54.56 340 SER A N 1
ATOM 2642 C CA . SER A 1 340 ? -25.516 3.047 1.821 1 54.56 340 SER A CA 1
ATOM 2643 C C . SER A 1 340 ? -24.297 3.746 1.22 1 54.56 340 SER A C 1
ATOM 2645 O O . SER A 1 340 ? -23.266 3.855 1.866 1 54.56 340 SER A O 1
ATOM 2647 N N . THR A 1 341 ? -24.562 4.312 0.101 1 58.5 341 THR A N 1
ATOM 2648 C CA . THR A 1 341 ? -23.453 5.016 -0.542 1 58.5 341 THR A CA 1
ATOM 2649 C C . THR A 1 341 ? -23.125 6.305 0.21 1 58.5 341 THR A C 1
ATOM 2651 O O . THR A 1 341 ? -21.953 6.645 0.382 1 58.5 341 THR A O 1
ATOM 2654 N N . LYS A 1 342 ? -24.219 7 0.604 1 65.88 342 LYS A N 1
ATOM 2655 C CA . LYS A 1 342 ? -24 8.234 1.344 1 65.88 342 LYS A CA 1
ATOM 2656 C C . LYS A 1 342 ? -23.312 7.965 2.678 1 65.88 342 LYS A C 1
ATOM 2658 O O . LYS A 1 342 ? -22.438 8.719 3.1 1 65.88 342 LYS A O 1
ATOM 2663 N N . ASN A 1 343 ? -23.688 6.879 3.121 1 80.75 343 ASN A N 1
ATOM 2664 C CA . ASN A 1 343 ? -23.062 6.508 4.391 1 80.75 343 ASN A CA 1
ATOM 2665 C C . ASN A 1 343 ? -21.594 6.145 4.211 1 80.75 343 ASN A C 1
ATOM 2667 O O . ASN A 1 343 ? -20.75 6.531 5.023 1 80.75 343 ASN A O 1
ATOM 2671 N N . GLY A 1 344 ? -21.344 5.562 3.053 1 87.12 344 GLY A N 1
ATOM 2672 C CA . GLY A 1 344 ? -19.953 5.219 2.773 1 87.12 344 GLY A CA 1
ATOM 2673 C C . GLY A 1 344 ? -19.078 6.43 2.498 1 87.12 344 GLY A C 1
ATOM 2674 O O . GLY A 1 344 ? -17.938 6.484 2.941 1 87.12 344 GLY A O 1
ATOM 2675 N N . ALA A 1 345 ? -19.703 7.398 1.816 1 93.19 345 ALA A N 1
ATOM 2676 C CA . ALA A 1 345 ? -18.984 8.633 1.508 1 93.19 345 ALA A CA 1
ATOM 2677 C C . ALA A 1 345 ? -18.672 9.414 2.777 1 93.19 345 ALA A C 1
ATOM 2679 O O . ALA A 1 345 ? -17.531 9.852 2.98 1 93.19 345 ALA A O 1
ATOM 2680 N N . GLU A 1 346 ? -19.609 9.586 3.611 1 93.25 346 GLU A N 1
ATOM 2681 C CA . GLU A 1 346 ? -19.406 10.32 4.855 1 93.25 346 GLU A CA 1
ATOM 2682 C C . GLU A 1 346 ? -18.406 9.602 5.758 1 93.25 346 GLU A C 1
ATOM 2684 O O . GLU A 1 346 ? -17.547 10.242 6.367 1 93.25 346 GLU A O 1
ATOM 2689 N N . ARG A 1 347 ? -18.547 8.336 5.805 1 93.19 347 ARG A N 1
ATOM 2690 C CA . ARG A 1 347 ? -17.641 7.551 6.633 1 93.19 347 ARG A CA 1
ATOM 2691 C C . ARG A 1 347 ? -16.203 7.691 6.152 1 93.19 347 ARG A C 1
ATOM 2693 O O . ARG A 1 347 ? -15.273 7.781 6.965 1 93.19 347 ARG A O 1
ATOM 2700 N N . SER A 1 348 ? -16.031 7.633 4.875 1 96 348 SER A N 1
ATOM 2701 C CA . SER A 1 348 ? -14.688 7.777 4.316 1 96 348 SER A CA 1
ATOM 2702 C C . SER A 1 348 ? -14.109 9.156 4.613 1 96 348 SER A C 1
ATOM 2704 O O . SER A 1 348 ? -12.906 9.289 4.863 1 96 348 SER A O 1
ATOM 2706 N N . LEU A 1 349 ? -14.914 10.188 4.582 1 97.19 349 LEU A N 1
ATOM 2707 C CA . LEU A 1 349 ? -14.453 11.531 4.887 1 97.19 349 LEU A CA 1
ATOM 2708 C C . LEU A 1 349 ? -14.141 11.68 6.371 1 97.19 349 LEU A C 1
ATOM 2710 O O . LEU A 1 349 ? -13.203 12.383 6.746 1 97.19 349 LEU A O 1
ATOM 2714 N N . ILE A 1 350 ? -14.953 11.039 7.215 1 96.75 350 ILE A N 1
ATOM 2715 C CA . ILE A 1 350 ? -14.664 11 8.641 1 96.75 350 ILE A CA 1
ATOM 2716 C C . ILE A 1 350 ? -13.297 10.359 8.875 1 96.75 350 ILE A C 1
ATOM 2718 O O . ILE A 1 350 ? -12.477 10.883 9.641 1 96.75 350 ILE A O 1
ATOM 2722 N N . ALA A 1 351 ? -13.039 9.266 8.18 1 97.25 351 ALA A N 1
ATOM 2723 C CA . ALA A 1 351 ? -11.742 8.609 8.289 1 97.25 351 ALA A CA 1
ATOM 2724 C C . ALA A 1 351 ? -10.609 9.555 7.879 1 97.25 351 ALA A C 1
ATOM 2726 O O . ALA A 1 351 ? -9.555 9.57 8.508 1 97.25 351 ALA A O 1
ATOM 2727 N N . ARG A 1 352 ? -10.812 10.32 6.879 1 97.88 352 ARG A N 1
ATOM 2728 C CA . ARG A 1 352 ? -9.828 11.289 6.414 1 97.88 352 ARG A CA 1
ATOM 2729 C C . ARG A 1 352 ? -9.547 12.344 7.484 1 97.88 352 ARG A C 1
ATOM 2731 O O . ARG A 1 352 ? -8.391 12.719 7.703 1 97.88 352 ARG A O 1
ATOM 2738 N N . ILE A 1 353 ? -10.539 12.812 8.102 1 98.31 353 ILE A N 1
ATOM 2739 C CA . ILE A 1 353 ? -10.352 13.836 9.117 1 98.31 353 ILE A CA 1
ATOM 2740 C C . ILE A 1 353 ? -9.656 13.234 10.336 1 98.31 353 ILE A C 1
ATOM 2742 O O . ILE A 1 353 ? -8.852 13.898 10.992 1 98.31 353 ILE A O 1
ATOM 2746 N N . ILE A 1 354 ? -9.961 11.984 10.641 1 98.19 354 ILE A N 1
ATOM 2747 C CA . ILE A 1 354 ? -9.227 11.312 11.703 1 98.19 354 ILE A CA 1
ATOM 2748 C C . ILE A 1 354 ? -7.734 11.312 11.391 1 98.19 354 ILE A C 1
ATOM 2750 O O . ILE A 1 354 ? -6.906 11.586 12.258 1 98.19 354 ILE A O 1
ATOM 2754 N N . MET A 1 355 ? -7.387 11.023 10.148 1 98.06 355 MET A N 1
ATOM 2755 C CA . MET A 1 355 ? -5.984 11.062 9.742 1 98.06 355 MET A CA 1
ATOM 2756 C C . MET A 1 355 ? -5.41 12.461 9.906 1 98.06 355 MET A C 1
ATOM 2758 O O . MET A 1 355 ? -4.234 12.617 10.242 1 98.06 355 MET A O 1
ATOM 2762 N N . TRP A 1 356 ? -6.227 13.492 9.656 1 98.25 356 TRP A N 1
ATOM 2763 C CA . TRP A 1 356 ? -5.754 14.867 9.812 1 98.25 356 TRP A CA 1
ATOM 2764 C C . TRP A 1 356 ? -5.559 15.211 11.281 1 98.25 356 TRP A C 1
ATOM 2766 O O . TRP A 1 356 ? -4.656 15.977 11.633 1 98.25 356 TRP A O 1
ATOM 2776 N N . LEU A 1 357 ? -6.426 14.672 12.102 1 98.12 357 LEU A N 1
ATOM 2777 C CA . LEU A 1 357 ? -6.23 14.859 13.531 1 98.12 357 LEU A CA 1
ATOM 2778 C C . LEU A 1 357 ? -4.949 14.172 14 1 98.12 357 LEU A C 1
ATOM 2780 O O . LEU A 1 357 ? -4.273 14.656 14.906 1 98.12 357 LEU A O 1
ATOM 2784 N N . LEU A 1 358 ? -4.672 13.039 13.391 1 97.94 358 LEU A N 1
ATOM 2785 C CA . LEU A 1 358 ? -3.402 12.375 13.672 1 97.94 358 LEU A CA 1
ATOM 2786 C C . LEU A 1 358 ? -2.229 13.266 13.281 1 97.94 358 LEU A C 1
ATOM 2788 O O . LEU A 1 358 ? -1.217 13.312 13.984 1 97.94 358 LEU A O 1
ATOM 2792 N N . LYS A 1 359 ? -2.359 13.922 12.164 1 97.44 359 LYS A N 1
ATOM 2793 C CA . LYS A 1 359 ? -1.356 14.883 11.711 1 97.44 359 LYS A CA 1
ATOM 2794 C C . LYS A 1 359 ? -1.143 15.984 12.758 1 97.44 359 LYS A C 1
ATOM 2796 O O . LYS A 1 359 ? -0.007 16.391 13.016 1 97.44 359 LYS A O 1
ATOM 2801 N N . MET A 1 360 ? -2.17 16.438 13.344 1 96.44 360 MET A N 1
ATOM 2802 C CA . MET A 1 360 ? -2.08 17.469 14.367 1 96.44 360 MET A CA 1
ATOM 2803 C C . MET A 1 360 ? -1.374 16.953 15.617 1 96.44 360 MET A C 1
ATOM 2805 O O . MET A 1 360 ? -0.574 17.656 16.219 1 96.44 360 MET A O 1
ATOM 2809 N N . ASP A 1 361 ? -1.703 15.711 15.93 1 96.56 361 ASP A N 1
ATOM 2810 C CA . ASP A 1 361 ? -1.016 15.078 17.047 1 96.56 361 ASP A CA 1
ATOM 2811 C C . ASP A 1 361 ? 0.493 15.047 16.812 1 96.56 361 ASP A C 1
ATOM 2813 O O . ASP A 1 361 ? 1.274 15.312 17.734 1 96.56 361 ASP A O 1
ATOM 2817 N N . ALA A 1 362 ? 0.843 14.703 15.633 1 97.12 362 ALA A N 1
ATOM 2818 C CA . ALA A 1 362 ? 2.264 14.625 15.312 1 97.12 362 ALA A CA 1
ATOM 2819 C C . ALA A 1 362 ? 2.924 16 15.383 1 97.12 362 ALA A C 1
ATOM 2821 O O . ALA A 1 362 ? 4.012 16.141 15.945 1 97.12 362 ALA A O 1
ATOM 2822 N N . GLN A 1 363 ? 2.27 17.016 14.852 1 95 363 GLN A N 1
ATOM 2823 C CA . GLN A 1 363 ? 2.783 18.391 14.891 1 95 363 GLN A CA 1
ATOM 2824 C C . GLN A 1 363 ? 2.904 18.875 16.328 1 95 363 GLN A C 1
ATOM 2826 O O . GLN A 1 363 ? 3.92 19.469 16.703 1 95 363 GLN A O 1
ATOM 2831 N N . GLY A 1 364 ? 1.889 18.578 17.094 1 94.56 364 GLY A N 1
ATOM 2832 C CA . GLY A 1 364 ? 1.89 19 18.484 1 94.56 364 GLY A CA 1
ATOM 2833 C C . GLY A 1 364 ? 2.916 18.266 19.344 1 94.56 364 GLY A C 1
ATOM 2834 O O . GLY A 1 364 ? 3.488 18.844 20.266 1 94.56 364 GLY A O 1
ATOM 2835 N N . SER A 1 365 ? 3.115 17.016 19 1 95.94 365 SER A N 1
ATOM 2836 C CA . SER A 1 365 ? 4.055 16.219 19.781 1 95.94 365 SER A CA 1
ATOM 2837 C C . SER A 1 365 ? 5.469 16.797 19.688 1 95.94 365 SER A C 1
ATOM 2839 O O . SER A 1 365 ? 6.234 16.703 20.656 1 95.94 365 SER A O 1
ATOM 2841 N N . PHE A 1 366 ? 5.828 17.359 18.578 1 95.19 366 PHE A N 1
ATOM 2842 C CA . PHE A 1 366 ? 7.133 17.984 18.406 1 95.19 366 PHE A CA 1
ATOM 2843 C C . PHE A 1 366 ? 7.336 19.094 19.422 1 95.19 366 PHE A C 1
ATOM 2845 O O . PHE A 1 366 ? 8.453 19.328 19.891 1 95.19 366 PHE A O 1
ATOM 2852 N N . LEU A 1 367 ? 6.234 19.766 19.766 1 92.31 367 LEU A N 1
ATOM 2853 C CA . LEU A 1 367 ? 6.297 20.891 20.672 1 92.31 367 LEU A CA 1
ATOM 2854 C C . LEU A 1 367 ? 6.137 20.438 22.125 1 92.31 367 LEU A C 1
ATOM 2856 O O . LEU A 1 367 ? 6.258 21.234 23.047 1 92.31 367 LEU A O 1
ATOM 2860 N N . GLY A 1 368 ? 5.797 19.156 22.297 1 91.06 368 GLY A N 1
ATOM 2861 C CA . GLY A 1 368 ? 5.699 18.625 23.656 1 91.06 368 GLY A CA 1
ATOM 2862 C C . GLY A 1 368 ? 4.289 18.234 24.047 1 91.06 368 GLY A C 1
ATOM 2863 O O . GLY A 1 368 ? 4.039 17.844 25.188 1 91.06 368 GLY A O 1
ATOM 2864 N N . CYS A 1 369 ? 3.381 18.312 23.109 1 92.94 369 CYS A N 1
ATOM 2865 C CA . CYS A 1 369 ? 2.006 17.906 23.391 1 92.94 369 CYS A CA 1
ATOM 2866 C C . CYS A 1 369 ? 1.897 16.391 23.5 1 92.94 369 CYS A C 1
ATOM 2868 O O . CYS A 1 369 ? 2.705 15.672 22.922 1 92.94 369 CYS A O 1
ATOM 2870 N N . LYS A 1 370 ? 0.915 15.992 24.297 1 95.06 370 LYS A N 1
ATOM 2871 C CA . LYS A 1 370 ? 0.622 14.562 24.391 1 95.06 370 LYS A CA 1
ATOM 2872 C C . LYS A 1 370 ? -0.261 14.109 23.219 1 95.06 370 LYS A C 1
ATOM 2874 O O . LYS A 1 370 ? -1.438 14.477 23.156 1 95.06 370 LYS A O 1
ATOM 2879 N N . PRO A 1 371 ? 0.278 13.344 22.312 1 97 371 PRO A N 1
ATOM 2880 C CA . PRO A 1 371 ? -0.501 12.898 21.156 1 97 371 PRO A CA 1
ATOM 2881 C C . PRO A 1 371 ? -1.419 11.719 21.484 1 97 371 PRO A C 1
ATOM 2883 O O . PRO A 1 371 ? -1.117 10.578 21.125 1 97 371 PRO A O 1
ATOM 2886 N N . ASN A 1 372 ? -2.59 11.961 22 1 97.88 372 ASN A N 1
ATOM 2887 C CA . ASN A 1 372 ? -3.473 10.93 22.531 1 97.88 372 ASN A CA 1
ATOM 2888 C C . ASN A 1 372 ? -4.031 10.039 21.422 1 97.88 372 ASN A C 1
ATOM 2890 O O . ASN A 1 372 ? -4.195 8.836 21.609 1 97.88 372 ASN A O 1
ATOM 2894 N N . LEU A 1 373 ? -4.359 10.648 20.328 1 97.56 373 LEU A N 1
ATOM 2895 C CA . LEU A 1 373 ? -4.867 9.852 19.219 1 97.56 373 LEU A CA 1
ATOM 2896 C C . LEU A 1 373 ? -3.791 8.922 18.672 1 97.56 373 LEU A C 1
ATOM 2898 O O . LEU A 1 373 ? -4.059 7.754 18.391 1 97.56 373 LEU A O 1
ATOM 2902 N N . ALA A 1 374 ? -2.576 9.422 18.484 1 97.81 374 ALA A N 1
ATOM 2903 C CA . ALA A 1 374 ? -1.457 8.594 18.031 1 97.81 374 ALA A CA 1
ATOM 2904 C C . ALA A 1 374 ? -1.197 7.449 19 1 97.81 374 ALA A C 1
ATOM 2906 O O . ALA A 1 374 ? -0.91 6.328 18.594 1 97.81 374 ALA A O 1
ATOM 2907 N N . ASN A 1 375 ? -1.252 7.781 20.312 1 97.31 375 ASN A N 1
ATOM 2908 C CA . ASN A 1 375 ? -1.062 6.75 21.328 1 97.31 375 ASN A CA 1
ATOM 2909 C C . ASN A 1 375 ? -2.113 5.648 21.203 1 97.31 375 ASN A C 1
ATOM 2911 O O . ASN A 1 375 ? -1.8 4.469 21.359 1 97.31 375 ASN A O 1
ATOM 2915 N N . HIS A 1 376 ? -3.32 6.082 20.953 1 96.69 376 HIS A N 1
ATOM 2916 C CA . HIS A 1 376 ? -4.391 5.109 20.75 1 96.69 376 HIS A CA 1
ATOM 2917 C C . HIS A 1 376 ? -4.078 4.184 19.578 1 96.69 376 HIS A C 1
ATOM 2919 O O . HIS A 1 376 ? -4.223 2.963 19.688 1 96.69 376 HIS A O 1
ATOM 2925 N N . PHE A 1 377 ? -3.621 4.672 18.516 1 96.44 377 PHE A N 1
ATOM 2926 C CA . PHE A 1 377 ? -3.359 3.879 17.312 1 96.44 377 PHE A CA 1
ATOM 2927 C C . PHE A 1 377 ? -2.113 3.02 17.5 1 96.44 377 PHE A C 1
ATOM 2929 O O . PHE A 1 377 ? -1.993 1.954 16.891 1 96.44 377 PHE A O 1
ATOM 2936 N N . GLN A 1 378 ? -1.145 3.463 18.297 1 95.56 378 GLN A N 1
ATOM 2937 C CA . GLN A 1 378 ? 0.016 2.635 18.625 1 95.56 378 GLN A CA 1
ATOM 2938 C C . GLN A 1 378 ? -0.396 1.372 19.375 1 95.56 378 GLN A C 1
ATOM 2940 O O . GLN A 1 378 ? 0.182 0.304 19.156 1 95.56 378 GLN A O 1
ATOM 2945 N N . THR A 1 379 ? -1.395 1.535 20.234 1 95.06 379 THR A N 1
ATOM 2946 C CA . THR A 1 379 ? -1.897 0.403 21 1 95.06 379 THR A CA 1
ATOM 2947 C C . THR A 1 379 ? -2.842 -0.448 20.156 1 95.06 379 THR A C 1
ATOM 2949 O O . THR A 1 379 ? -3.041 -1.631 20.438 1 95.06 379 THR A O 1
ATOM 2952 N N . HIS A 1 380 ? -3.438 0.211 19.125 1 93.75 380 HIS A N 1
ATOM 2953 C CA . HIS A 1 380 ? -4.363 -0.475 18.234 1 93.75 380 HIS A CA 1
ATOM 2954 C C . HIS A 1 380 ? -3.979 -0.267 16.766 1 93.75 380 HIS A C 1
ATOM 2956 O O . HIS A 1 380 ? -4.727 0.349 16.016 1 93.75 380 HIS A O 1
ATOM 2962 N N . PRO A 1 381 ? -2.918 -0.909 16.375 1 93.12 381 PRO A N 1
ATOM 2963 C CA . PRO A 1 381 ? -2.418 -0.666 15.016 1 93.12 381 PRO A CA 1
ATOM 2964 C C . PRO A 1 381 ? -3.4 -1.112 13.93 1 93.12 381 PRO A C 1
ATOM 2966 O O . PRO A 1 381 ? -3.443 -0.522 12.852 1 93.12 381 PRO A O 1
ATOM 2969 N N . ASP A 1 382 ? -4.227 -2.094 14.156 1 90.88 382 ASP A N 1
ATOM 2970 C CA . ASP A 1 382 ? -5.211 -2.568 13.188 1 90.88 382 ASP A CA 1
ATOM 2971 C C . ASP A 1 382 ? -6.258 -1.495 12.898 1 90.88 382 ASP A C 1
ATOM 2973 O O . ASP A 1 382 ? -6.758 -1.394 11.773 1 90.88 382 ASP A O 1
ATOM 2977 N N . GLN A 1 383 ? -6.602 -0.76 13.914 1 93.44 383 GLN A N 1
ATOM 2978 C CA . GLN A 1 383 ? -7.566 0.319 13.727 1 93.44 383 GLN A CA 1
ATOM 2979 C C . GLN A 1 383 ? -6.992 1.421 12.836 1 93.44 383 GLN A C 1
ATOM 2981 O O . GLN A 1 383 ? -7.711 2.004 12.023 1 93.44 383 GLN A O 1
ATOM 2986 N N . LEU A 1 384 ? -5.719 1.716 13.039 1 95.5 384 LEU A N 1
ATOM 2987 C CA . LEU A 1 384 ? -5.082 2.709 12.188 1 95.5 384 LEU A CA 1
ATOM 2988 C C . LEU A 1 384 ? -5.109 2.264 10.727 1 95.5 384 LEU A C 1
ATOM 2990 O O . LEU A 1 384 ? -5.398 3.064 9.836 1 95.5 384 LEU A O 1
ATOM 2994 N N . LEU A 1 385 ? -4.793 0.989 10.555 1 94 385 LEU A N 1
ATOM 2995 C CA . LEU A 1 385 ? -4.797 0.446 9.203 1 94 385 LEU A CA 1
ATOM 2996 C C . LEU A 1 385 ? -6.184 0.563 8.57 1 94 385 LEU A C 1
ATOM 2998 O O . LEU A 1 385 ? -6.309 0.898 7.395 1 94 385 LEU A O 1
ATOM 3002 N N . ALA A 1 386 ? -7.18 0.312 9.312 1 94.12 386 ALA A N 1
ATOM 3003 C CA . ALA A 1 386 ? -8.555 0.38 8.812 1 94.12 386 ALA A CA 1
ATOM 3004 C C . ALA A 1 386 ? -8.938 1.814 8.469 1 94.12 386 ALA A C 1
ATOM 3006 O O . ALA A 1 386 ? -9.539 2.066 7.418 1 94.12 386 ALA A O 1
ATOM 3007 N N . VAL A 1 387 ? -8.625 2.734 9.344 1 96 387 VAL A N 1
ATOM 3008 C CA . VAL A 1 387 ? -8.969 4.137 9.125 1 96 387 VAL A CA 1
ATOM 3009 C C . VAL A 1 387 ? -8.227 4.66 7.895 1 96 387 VAL A C 1
ATOM 3011 O O . VAL A 1 387 ? -8.805 5.387 7.082 1 96 387 VAL A O 1
ATOM 3014 N N . LYS A 1 388 ? -6.926 4.312 7.738 1 95.81 388 LYS A N 1
ATOM 3015 C CA . LYS A 1 388 ? -6.141 4.699 6.566 1 95.81 388 LYS A CA 1
ATOM 3016 C C . LYS A 1 388 ? -6.789 4.191 5.281 1 95.81 388 LYS A C 1
ATOM 3018 O O . LYS A 1 388 ? -6.91 4.938 4.305 1 95.81 388 LYS A O 1
ATOM 3023 N N . ALA A 1 389 ? -7.172 2.988 5.32 1 95.25 389 ALA A N 1
ATOM 3024 C CA . ALA A 1 389 ? -7.766 2.361 4.145 1 95.25 389 ALA A CA 1
ATOM 3025 C C . ALA A 1 389 ? -9.078 3.039 3.766 1 95.25 389 ALA A C 1
ATOM 3027 O O . ALA A 1 389 ? -9.32 3.328 2.59 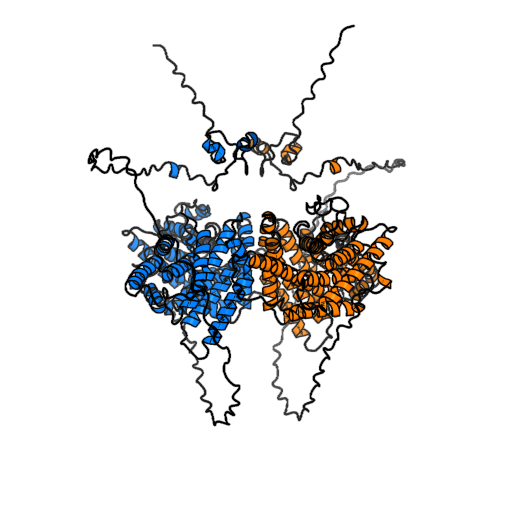1 95.25 389 ALA A O 1
ATOM 3028 N N . GLU A 1 390 ? -9.914 3.289 4.734 1 94.06 390 GLU A N 1
ATOM 3029 C CA . GLU A 1 390 ? -11.203 3.924 4.484 1 94.06 390 GLU A CA 1
ATOM 3030 C C . GLU A 1 390 ? -11.031 5.348 3.969 1 94.06 390 GLU A C 1
ATOM 3032 O O . GLU A 1 390 ? -11.836 5.828 3.166 1 94.06 390 GLU A O 1
ATOM 3037 N N . SER A 1 391 ? -9.984 5.973 4.43 1 96.56 391 SER A N 1
ATOM 3038 C CA . SER A 1 391 ? -9.758 7.367 4.066 1 96.56 391 SER A CA 1
ATOM 3039 C C . SER A 1 391 ? -9.305 7.488 2.613 1 96.56 391 SER A C 1
ATOM 3041 O O . SER A 1 391 ? -9.383 8.57 2.023 1 96.56 391 SER A O 1
ATOM 3043 N N . ARG A 1 392 ? -8.812 6.41 2.004 1 95.81 392 ARG A N 1
ATOM 3044 C CA . ARG A 1 392 ? -8.242 6.434 0.662 1 95.81 392 ARG A CA 1
ATOM 3045 C C . ARG A 1 392 ? -9.273 6.906 -0.362 1 95.81 392 ARG A C 1
ATOM 3047 O O . ARG A 1 392 ? -8.93 7.602 -1.319 1 95.81 392 ARG A O 1
ATOM 3054 N N . LEU A 1 393 ? -10.516 6.602 -0.126 1 95.88 393 LEU A N 1
ATOM 3055 C CA . LEU A 1 393 ? -11.539 6.879 -1.124 1 95.88 393 LEU A CA 1
ATOM 3056 C C . LEU A 1 393 ? -12.359 8.109 -0.733 1 95.88 393 LEU A C 1
ATOM 3058 O O . LEU A 1 393 ? -13.398 8.383 -1.333 1 95.88 393 LEU A O 1
ATOM 3062 N N . ALA A 1 394 ? -11.945 8.852 0.239 1 97.25 394 ALA A N 1
ATOM 3063 C CA . ALA A 1 394 ? -12.727 9.961 0.776 1 97.25 394 ALA A CA 1
ATOM 3064 C C . ALA A 1 394 ? -13.07 10.969 -0.317 1 97.25 394 ALA A C 1
ATOM 3066 O O . ALA A 1 394 ? -14.227 11.383 -0.446 1 97.25 394 ALA A O 1
ATOM 3067 N N . LEU A 1 395 ? -12.109 11.367 -1.125 1 97.44 395 LEU A N 1
ATOM 3068 C CA . LEU A 1 395 ? -12.375 12.352 -2.162 1 97.44 395 LEU A CA 1
ATOM 3069 C C . LEU A 1 395 ? -13.227 11.758 -3.279 1 97.44 395 LEU A C 1
ATOM 3071 O O . LEU A 1 395 ? -14.234 12.344 -3.682 1 97.44 395 LEU A O 1
ATOM 3075 N N . GLN A 1 396 ? -12.891 10.555 -3.721 1 96.06 396 GLN A N 1
ATOM 3076 C CA . GLN A 1 396 ? -13.602 9.891 -4.809 1 96.06 396 GLN A CA 1
ATOM 3077 C C . GLN A 1 396 ? -15.07 9.695 -4.465 1 96.06 396 GLN A C 1
ATOM 3079 O O . GLN A 1 396 ? -15.953 10.023 -5.266 1 96.06 396 GLN A O 1
ATOM 3084 N N . LEU A 1 397 ? -15.328 9.227 -3.293 1 96 397 LEU A N 1
ATOM 3085 C CA . LEU A 1 397 ? -16.688 8.867 -2.92 1 96 397 LEU A CA 1
ATOM 3086 C C . LEU A 1 397 ? -17.531 10.109 -2.658 1 96 397 LEU A C 1
ATOM 3088 O O . LEU A 1 397 ? -18.734 10.117 -2.902 1 96 397 LEU A O 1
ATOM 3092 N N . ASN A 1 398 ? -16.969 11.164 -2.156 1 96.69 398 ASN A N 1
ATOM 3093 C CA . ASN A 1 398 ? -17.75 12.336 -1.775 1 96.69 398 ASN A CA 1
ATOM 3094 C C . ASN A 1 398 ? -17.984 13.258 -2.967 1 96.69 398 ASN A C 1
ATOM 3096 O O . ASN A 1 398 ? -18.984 13.969 -3.014 1 96.69 398 ASN A O 1
ATOM 3100 N N . TRP A 1 399 ? -17.109 13.25 -3.939 1 94.69 399 TRP A N 1
ATOM 3101 C CA . TRP A 1 399 ? -17.359 14 -5.168 1 94.69 399 TRP A CA 1
ATOM 3102 C C . TRP A 1 399 ? -18.188 13.18 -6.152 1 94.69 399 TRP A C 1
ATOM 3104 O O . TRP A 1 399 ? -18.891 13.734 -6.988 1 94.69 399 TRP A O 1
ATOM 3114 N N . GLY A 1 400 ? -17.984 11.82 -6.035 1 91.25 400 GLY A N 1
ATOM 3115 C CA . GLY A 1 400 ? -18.734 10.945 -6.918 1 91.25 400 GLY A CA 1
ATOM 3116 C C . GLY A 1 400 ? -18.344 11.078 -8.375 1 91.25 400 GLY A C 1
ATOM 3117 O O . GLY A 1 400 ? -17.172 11.016 -8.719 1 91.25 400 GLY A O 1
ATOM 3118 N N . THR A 1 401 ? -19.297 11.328 -9.203 1 89.12 401 THR A N 1
ATOM 3119 C CA . THR A 1 401 ? -19.078 11.375 -10.648 1 89.12 401 THR A CA 1
ATOM 3120 C C . THR A 1 401 ? -18.422 12.68 -11.062 1 89.12 401 THR A C 1
ATOM 3122 O O . THR A 1 401 ? -17.891 12.789 -12.164 1 89.12 401 THR A O 1
ATOM 3125 N N . GLU A 1 402 ? -18.422 13.68 -10.203 1 91.81 402 GLU A N 1
ATOM 3126 C CA . GLU A 1 402 ? -17.812 14.961 -10.523 1 91.81 402 GLU A CA 1
ATOM 3127 C C . GLU A 1 402 ? -16.297 14.906 -10.406 1 91.81 402 GLU A C 1
ATOM 3129 O O . GLU A 1 402 ? -15.594 15.781 -10.906 1 91.81 402 GLU A O 1
ATOM 3134 N N . TYR A 1 403 ? -15.875 13.914 -9.711 1 94.25 403 TYR A N 1
ATOM 3135 C CA . TYR A 1 403 ? -14.445 13.781 -9.469 1 94.25 403 TYR A CA 1
ATOM 3136 C C . TYR A 1 403 ? -13.703 13.445 -10.758 1 94.25 403 TYR A C 1
ATOM 3138 O O . TYR A 1 403 ? -13.945 12.398 -11.367 1 94.25 403 TYR A O 1
ATOM 3146 N N . PRO A 1 404 ? -12.836 14.344 -11.219 1 94.06 404 PRO A N 1
ATOM 3147 C CA . PRO A 1 404 ? -12.156 14.078 -12.484 1 94.06 404 PRO A CA 1
ATOM 3148 C C . PRO A 1 404 ? -11.312 12.805 -12.453 1 94.06 404 PRO A C 1
ATOM 3150 O O . PRO A 1 404 ? -10.688 12.5 -11.43 1 94.06 404 PRO A O 1
ATOM 3153 N N . ILE A 1 405 ? -11.164 12.133 -13.539 1 93.88 405 ILE A N 1
ATOM 3154 C CA . ILE A 1 405 ? -10.414 10.883 -13.648 1 93.88 405 ILE A CA 1
ATOM 3155 C C . ILE A 1 405 ? -8.945 11.141 -13.336 1 93.88 405 ILE A C 1
ATOM 3157 O O . ILE A 1 405 ? -8.266 10.297 -12.75 1 93.88 405 ILE A O 1
ATOM 3161 N N . SER A 1 406 ? -8.461 12.312 -13.75 1 93.31 406 SER A N 1
ATOM 3162 C CA . SER A 1 406 ? -7.074 12.664 -13.477 1 93.31 406 SER A CA 1
ATOM 3163 C C . SER A 1 406 ? -6.793 12.672 -11.977 1 93.31 406 SER A C 1
ATOM 3165 O O . SER A 1 406 ? -5.711 12.273 -11.539 1 93.31 406 SER A O 1
ATOM 3167 N N . GLN A 1 407 ? -7.82 13.086 -11.18 1 95.5 407 GLN A N 1
ATOM 3168 C CA . GLN A 1 407 ? -7.676 13.102 -9.727 1 95.5 407 GLN A CA 1
ATOM 3169 C C . GLN A 1 407 ? -7.746 11.695 -9.156 1 95.5 407 GLN A C 1
ATOM 3171 O O . GLN A 1 407 ? -7.039 11.375 -8.195 1 95.5 407 GLN A O 1
ATOM 3176 N N . SER A 1 408 ? -8.57 10.852 -9.773 1 95.44 408 SER A N 1
ATOM 3177 C CA . SER A 1 408 ? -8.625 9.453 -9.367 1 95.44 408 SER A CA 1
ATOM 3178 C C . SER A 1 408 ? -7.293 8.75 -9.586 1 95.44 408 SER A C 1
ATOM 3180 O O . SER A 1 408 ? -6.844 7.969 -8.75 1 95.44 408 SER A O 1
ATOM 3182 N N . ILE A 1 409 ? -6.676 9.016 -10.695 1 94.38 409 ILE A N 1
ATOM 3183 C CA . ILE A 1 409 ? -5.379 8.438 -11.031 1 94.38 409 ILE A CA 1
ATOM 3184 C C . ILE A 1 409 ? -4.332 8.906 -10.016 1 94.38 409 ILE A C 1
ATOM 3186 O O . ILE A 1 409 ? -3.492 8.117 -9.578 1 94.38 409 ILE A O 1
ATOM 3190 N N . ARG A 1 410 ? -4.434 10.156 -9.633 1 94.62 410 ARG A N 1
ATOM 3191 C CA . ARG A 1 410 ? -3.527 10.688 -8.617 1 94.62 410 ARG A CA 1
ATOM 3192 C C . ARG A 1 410 ? -3.689 9.938 -7.293 1 94.62 410 ARG A C 1
ATOM 3194 O O . ARG A 1 410 ? -2.705 9.656 -6.609 1 94.62 410 ARG A O 1
ATOM 3201 N N . ASP A 1 411 ? -4.949 9.648 -6.957 1 95.12 411 ASP A N 1
ATOM 3202 C CA . ASP A 1 411 ? -5.215 8.891 -5.742 1 95.12 411 ASP A CA 1
ATOM 3203 C C . ASP A 1 411 ? -4.57 7.508 -5.801 1 95.12 411 ASP A C 1
ATOM 3205 O O . ASP A 1 411 ? -3.961 7.059 -4.828 1 95.12 411 ASP A O 1
ATOM 3209 N N . ILE A 1 412 ? -4.715 6.902 -6.902 1 95.94 412 ILE A N 1
ATOM 3210 C CA . ILE A 1 412 ? -4.234 5.539 -7.098 1 95.94 412 ILE A CA 1
ATOM 3211 C C . ILE A 1 412 ? -2.707 5.52 -7.039 1 95.94 412 ILE A C 1
ATOM 3213 O O . ILE A 1 412 ? -2.119 4.691 -6.336 1 95.94 412 ILE A O 1
ATOM 3217 N N . GLU A 1 413 ? -2.061 6.449 -7.672 1 95.25 413 GLU A N 1
ATOM 3218 C CA . GLU A 1 413 ? -0.606 6.461 -7.789 1 95.25 413 GLU A CA 1
ATOM 3219 C C . GLU A 1 413 ? 0.049 6.902 -6.484 1 95.25 413 GLU A C 1
ATOM 3221 O O . GLU A 1 413 ? 1.208 6.574 -6.223 1 95.25 413 GLU A O 1
ATOM 3226 N N . SER A 1 414 ? -0.663 7.645 -5.633 1 94.38 414 SER A N 1
ATOM 3227 C CA . SER A 1 414 ? -0.059 8.234 -4.441 1 94.38 414 SER A CA 1
ATOM 3228 C C . SER A 1 414 ? -0.286 7.355 -3.215 1 94.38 414 SER A C 1
ATOM 3230 O O . SER A 1 414 ? 0.05 7.742 -2.096 1 94.38 414 SER A O 1
ATOM 3232 N N . CYS A 1 415 ? -0.768 6.215 -3.438 1 94.88 415 CYS A N 1
ATOM 3233 C CA . CYS A 1 415 ? -1.127 5.352 -2.318 1 94.88 415 CYS A CA 1
ATOM 3234 C C . CYS A 1 415 ? 0.082 5.074 -1.435 1 94.88 415 CYS A C 1
ATOM 3236 O O . CYS A 1 415 ? 0.027 5.273 -0.22 1 94.88 415 CYS A O 1
ATOM 3238 N N . LEU A 1 416 ? 1.213 4.719 -1.99 1 96.38 416 LEU A N 1
ATOM 3239 C CA . LEU A 1 416 ? 2.375 4.289 -1.221 1 96.38 416 LEU A CA 1
ATOM 3240 C C . LEU A 1 416 ? 3.002 5.465 -0.478 1 96.38 416 LEU A C 1
ATOM 3242 O O . LEU A 1 416 ? 3.287 5.367 0.718 1 96.38 416 LEU A O 1
ATOM 3246 N N . PRO A 1 417 ? 3.27 6.605 -1.197 1 97.62 417 PRO A N 1
ATOM 3247 C CA . PRO A 1 417 ? 3.854 7.719 -0.446 1 97.62 417 PRO A CA 1
ATOM 3248 C C . PRO A 1 417 ? 2.924 8.25 0.643 1 97.62 417 PRO A C 1
ATOM 3250 O O . PRO A 1 417 ? 3.391 8.711 1.685 1 97.62 417 PRO A O 1
ATOM 3253 N N . VAL A 1 418 ? 1.585 8.18 0.459 1 96.88 418 VAL A N 1
ATOM 3254 C CA . VAL A 1 418 ? 0.646 8.617 1.484 1 96.88 418 VAL A CA 1
ATOM 3255 C C . VAL A 1 418 ? 0.673 7.652 2.664 1 96.88 418 VAL A C 1
ATOM 3257 O O . VAL A 1 418 ? 0.604 8.07 3.822 1 96.88 418 VAL A O 1
ATOM 3260 N N . ASP A 1 419 ? 0.76 6.375 2.393 1 96.75 419 ASP A N 1
ATOM 3261 C CA . ASP A 1 419 ? 0.907 5.387 3.457 1 96.75 419 ASP A CA 1
ATOM 3262 C C . ASP A 1 419 ? 2.188 5.625 4.254 1 96.75 419 ASP A C 1
ATOM 3264 O O . ASP A 1 419 ? 2.189 5.512 5.48 1 96.75 419 ASP A O 1
ATOM 3268 N N . MET A 1 420 ? 3.252 5.883 3.523 1 97.94 420 MET A N 1
ATOM 3269 C CA . MET A 1 420 ? 4.52 6.168 4.188 1 97.94 420 MET A CA 1
ATOM 3270 C C . MET A 1 420 ? 4.387 7.363 5.125 1 97.94 420 MET A C 1
ATOM 3272 O O . MET A 1 420 ? 4.859 7.316 6.262 1 97.94 420 MET A O 1
ATOM 3276 N N . MET A 1 421 ? 3.736 8.422 4.648 1 97.75 421 MET A N 1
ATOM 3277 C CA . MET A 1 421 ? 3.535 9.617 5.461 1 97.75 421 MET A CA 1
ATOM 3278 C C . MET A 1 421 ? 2.762 9.289 6.73 1 97.75 421 MET A C 1
ATOM 3280 O O . MET A 1 421 ? 3.115 9.75 7.816 1 97.75 421 MET A O 1
ATOM 3284 N N . SER A 1 422 ? 1.748 8.477 6.637 1 96.56 422 SER A N 1
ATOM 3285 C CA . SER A 1 422 ? 0.948 8.07 7.789 1 96.56 422 SER A CA 1
ATOM 3286 C C . SER A 1 422 ? 1.796 7.336 8.82 1 96.56 422 SER A C 1
ATOM 3288 O O . SER A 1 422 ? 1.682 7.59 10.023 1 96.56 422 SER A O 1
ATOM 3290 N N . ASP A 1 423 ? 2.617 6.453 8.367 1 97.12 423 ASP A N 1
ATOM 3291 C CA . ASP A 1 423 ? 3.492 5.711 9.266 1 97.12 423 ASP A CA 1
ATOM 3292 C C . ASP A 1 423 ? 4.492 6.641 9.953 1 97.12 423 ASP A C 1
ATOM 3294 O O . ASP A 1 423 ? 4.836 6.438 11.117 1 97.12 423 ASP A O 1
ATOM 3298 N N . MET A 1 424 ? 4.895 7.617 9.211 1 98.38 424 MET A N 1
ATOM 3299 C CA . MET A 1 424 ? 5.883 8.547 9.75 1 98.38 424 MET A CA 1
ATOM 3300 C C . MET A 1 424 ? 5.262 9.453 10.805 1 98.38 424 MET A C 1
ATOM 3302 O O . MET A 1 424 ? 5.945 9.906 11.727 1 98.38 424 MET A O 1
ATOM 3306 N N . LEU A 1 425 ? 3.959 9.719 10.695 1 97.94 425 LEU A N 1
ATOM 3307 C CA . LEU A 1 425 ? 3.297 10.5 11.727 1 97.94 425 LEU A CA 1
ATOM 3308 C C . LEU A 1 425 ? 3.371 9.789 13.078 1 97.94 425 LEU A C 1
ATOM 3310 O O . LEU A 1 425 ? 3.643 10.422 14.102 1 97.94 425 LEU A O 1
ATOM 3314 N N . ILE A 1 426 ? 3.166 8.5 13.047 1 98 426 ILE A N 1
ATOM 3315 C CA . ILE A 1 426 ? 3.254 7.699 14.258 1 98 426 ILE A CA 1
ATOM 3316 C C . ILE A 1 426 ? 4.695 7.688 14.766 1 98 426 ILE A C 1
ATOM 3318 O O . ILE A 1 426 ? 4.941 7.836 15.961 1 98 426 ILE A O 1
ATOM 3322 N N . LEU A 1 427 ? 5.625 7.531 13.828 1 98.06 427 LEU A N 1
ATOM 3323 C CA . LEU A 1 427 ? 7.035 7.508 14.195 1 98.06 427 LEU A CA 1
ATOM 3324 C C . LEU A 1 427 ? 7.453 8.836 14.82 1 98.06 427 LEU A C 1
ATOM 3326 O O . LEU A 1 427 ? 8.227 8.852 15.781 1 98.06 427 LEU A O 1
ATOM 3330 N N . CYS A 1 428 ? 6.957 9.93 14.25 1 98.06 428 CYS A N 1
ATOM 3331 C CA . CYS A 1 428 ? 7.238 11.258 14.797 1 98.06 428 CYS A CA 1
ATOM 3332 C C . CYS A 1 428 ? 6.805 11.352 16.25 1 98.06 428 CYS A C 1
ATOM 3334 O O . CYS A 1 428 ? 7.547 11.859 17.094 1 98.06 428 CYS A O 1
ATOM 3336 N N . CYS A 1 429 ? 5.656 10.828 16.562 1 97.75 429 CYS A N 1
ATOM 3337 C CA . CYS A 1 429 ? 5.145 10.852 17.938 1 97.75 429 CYS A CA 1
ATOM 3338 C C . CYS A 1 429 ? 5.992 9.977 18.844 1 97.75 429 CYS A C 1
ATOM 3340 O O . CYS A 1 429 ? 6.227 10.336 20 1 97.75 429 CYS A O 1
ATOM 3342 N N . LYS A 1 430 ? 6.473 8.867 18.359 1 97 430 LYS A N 1
ATOM 3343 C CA . LYS A 1 430 ? 7.336 7.992 19.156 1 97 430 LYS A CA 1
ATOM 3344 C C . LYS A 1 430 ? 8.664 8.672 19.469 1 97 430 LYS A C 1
ATOM 3346 O O . LYS A 1 430 ? 9.172 8.555 20.594 1 97 430 LYS A O 1
ATOM 3351 N N . ILE A 1 431 ? 9.211 9.328 18.453 1 97.06 431 ILE A N 1
ATOM 3352 C CA . ILE A 1 431 ? 10.461 10.047 18.656 1 97.06 431 ILE A CA 1
ATOM 3353 C C . ILE A 1 431 ? 10.266 11.141 19.703 1 97.06 431 ILE A C 1
ATOM 3355 O O . ILE A 1 431 ? 11.117 11.328 20.578 1 97.06 431 ILE A O 1
ATOM 3359 N N . SER A 1 432 ? 9.172 11.875 19.562 1 96.31 432 SER A N 1
ATOM 3360 C CA . SER A 1 432 ? 8.867 12.922 20.531 1 96.31 432 SER A CA 1
ATOM 3361 C C . SER A 1 432 ? 8.766 12.359 21.953 1 96.31 432 SER A C 1
ATOM 3363 O O . SER A 1 432 ? 9.273 12.961 22.891 1 96.31 432 SER A O 1
ATOM 3365 N N . ASP A 1 433 ? 8.109 11.258 22.094 1 94.06 433 ASP A N 1
ATOM 3366 C CA . ASP A 1 433 ? 8 10.609 23.391 1 94.06 433 ASP A CA 1
ATOM 3367 C C . ASP A 1 433 ? 9.375 10.219 23.938 1 94.06 433 ASP A C 1
ATOM 3369 O O . ASP A 1 433 ? 9.656 10.391 25.125 1 94.06 433 ASP A O 1
ATOM 3373 N N . TYR A 1 434 ? 10.188 9.703 23.047 1 93.81 434 TYR A N 1
ATOM 3374 C CA . TYR A 1 434 ? 11.555 9.344 23.391 1 93.81 434 TYR A CA 1
ATOM 3375 C C . TYR A 1 434 ? 12.344 10.57 23.828 1 93.81 434 TYR A C 1
ATOM 3377 O O . TYR A 1 434 ? 13.148 10.492 24.766 1 93.81 434 TYR A O 1
ATOM 3385 N N . SER A 1 435 ? 12.117 11.656 23.234 1 93.12 435 SER A N 1
ATOM 3386 C CA . SER A 1 435 ? 12.852 12.883 23.516 1 93.12 435 SER A CA 1
ATOM 3387 C C . SER A 1 435 ? 12.492 13.438 24.891 1 93.12 435 SER A C 1
ATOM 3389 O O . SER A 1 435 ? 13.305 14.109 25.531 1 93.12 435 SER A O 1
ATOM 3391 N N . HIS A 1 436 ? 11.32 13.195 25.375 1 87.69 436 HIS A N 1
ATOM 3392 C CA . HIS A 1 436 ? 10.852 13.789 26.609 1 87.69 436 HIS A CA 1
ATOM 3393 C C . HIS A 1 436 ? 11.164 12.891 27.812 1 87.69 436 HIS A C 1
ATOM 3395 O O . HIS A 1 436 ? 11.141 13.344 28.953 1 87.69 436 HIS A O 1
ATOM 3401 N N . LYS A 1 437 ? 11.453 11.695 27.516 1 84.06 437 LYS A N 1
ATOM 3402 C CA . LYS A 1 437 ? 11.719 10.773 28.625 1 84.06 437 LYS A CA 1
ATOM 3403 C C . LYS A 1 437 ? 13.156 10.898 29.109 1 84.06 437 LYS A C 1
ATOM 3405 O O . LYS A 1 437 ? 14.07 11.094 28.312 1 84.06 437 LYS A O 1
ATOM 3410 N N . PRO A 1 438 ? 13.312 10.922 30.375 1 80.69 438 PRO A N 1
ATOM 3411 C CA . PRO A 1 438 ? 14.672 11.008 30.922 1 80.69 438 PRO A CA 1
ATOM 3412 C C . PRO A 1 438 ? 15.508 9.766 30.625 1 80.69 438 PRO A C 1
ATOM 3414 O O . PRO A 1 438 ? 14.953 8.695 30.344 1 80.69 438 PRO A O 1
ATOM 3417 N N . PRO A 1 439 ? 16.859 10.07 30.516 1 73.81 439 PRO A N 1
ATOM 3418 C CA . PRO A 1 439 ? 17.75 8.93 30.25 1 73.81 439 PRO A CA 1
ATOM 3419 C C . PRO A 1 439 ? 17.641 7.848 31.328 1 73.81 439 PRO A C 1
ATOM 3421 O O . PRO A 1 439 ? 17.609 8.156 32.531 1 73.81 439 PRO A O 1
ATOM 3424 N N . TYR A 1 440 ? 17.047 6.781 30.984 1 70.31 440 TYR A N 1
ATOM 3425 C CA . TYR A 1 440 ? 16.953 5.688 31.953 1 70.31 440 TYR A CA 1
ATOM 3426 C C . TYR A 1 440 ? 17.562 4.41 31.391 1 70.31 440 TYR A C 1
ATOM 3428 O O . TYR A 1 440 ? 18.016 4.387 30.234 1 70.31 440 TYR A O 1
ATOM 3436 N N . THR A 1 441 ? 17.75 3.377 32.125 1 64.75 441 THR A N 1
ATOM 3437 C CA . THR A 1 441 ? 18.391 2.092 31.844 1 64.75 441 THR A CA 1
ATOM 3438 C C . THR A 1 441 ? 17.859 1.483 30.547 1 64.75 441 THR A C 1
ATOM 3440 O O . THR A 1 441 ? 18.594 0.803 29.828 1 64.75 441 THR A O 1
ATOM 3443 N N . GLU A 1 442 ? 16.688 1.898 30.219 1 76.62 442 GLU A N 1
ATOM 3444 C CA . GLU A 1 442 ? 16.141 1.243 29.031 1 76.62 442 GLU A CA 1
ATOM 3445 C C . GLU A 1 442 ? 16.266 2.133 27.797 1 76.62 442 GLU A C 1
ATOM 3447 O O . GLU A 1 442 ? 15.609 1.898 26.781 1 76.62 442 GLU A O 1
ATOM 3452 N N . GLU A 1 443 ? 17.047 3.09 27.875 1 79.12 443 GLU A N 1
ATOM 3453 C CA . GLU A 1 443 ? 17.219 4.047 26.781 1 79.12 443 GLU A CA 1
ATOM 3454 C C . GLU A 1 443 ? 17.797 3.373 25.547 1 79.12 443 GLU A C 1
ATOM 3456 O O . GLU A 1 443 ? 17.375 3.648 24.422 1 79.12 443 GLU A O 1
ATOM 3461 N N . ASP A 1 444 ? 18.656 2.459 25.766 1 79.88 444 ASP A N 1
ATOM 3462 C CA . ASP A 1 444 ? 19.312 1.781 24.656 1 79.88 444 ASP A CA 1
ATOM 3463 C C . ASP A 1 444 ? 18.328 0.902 23.891 1 79.88 444 ASP A C 1
ATOM 3465 O O . ASP A 1 444 ? 18.375 0.833 22.656 1 79.88 444 ASP A O 1
ATOM 3469 N N . LEU A 1 445 ? 17.453 0.373 24.719 1 85.62 445 LEU A N 1
ATOM 3470 C CA . LEU A 1 445 ? 16.484 -0.51 24.078 1 85.62 445 LEU A CA 1
ATOM 3471 C C . LEU A 1 445 ? 15.5 0.287 23.234 1 85.62 445 LEU A C 1
ATOM 3473 O O . LEU A 1 445 ? 15.117 -0.147 22.141 1 85.62 445 LEU A O 1
ATOM 3477 N N . ARG A 1 446 ? 15.086 1.403 23.703 1 89.44 446 ARG A N 1
ATOM 3478 C CA . ARG A 1 446 ? 14.156 2.246 22.953 1 89.44 446 ARG A CA 1
ATOM 3479 C C . ARG A 1 446 ? 14.82 2.822 21.703 1 89.44 446 ARG A C 1
ATOM 3481 O O . ARG A 1 446 ? 14.195 2.914 20.641 1 89.44 446 ARG A O 1
ATOM 3488 N N . GLN A 1 447 ? 16.047 3.182 21.875 1 91.31 447 GLN A N 1
ATOM 3489 C CA . GLN A 1 447 ? 16.797 3.697 20.734 1 91.31 447 GLN A CA 1
ATOM 3490 C C . GLN A 1 447 ? 16.922 2.643 19.625 1 91.31 447 GLN A C 1
ATOM 3492 O O . GLN A 1 447 ? 16.766 2.947 18.453 1 91.31 447 GLN A O 1
ATOM 3497 N N . GLU A 1 448 ? 17.219 1.489 20.047 1 92.38 448 GLU A N 1
ATOM 3498 C CA . GLU A 1 448 ? 17.344 0.395 19.094 1 92.38 448 GLU A CA 1
ATOM 3499 C C . GLU A 1 448 ? 16.016 0.103 18.406 1 92.38 448 GLU A C 1
ATOM 3501 O O . GLU A 1 448 ? 15.977 -0.196 17.203 1 92.38 448 GLU A O 1
ATOM 3506 N N . SER A 1 449 ? 14.977 0.196 19.156 1 93.88 449 SER A N 1
ATOM 3507 C CA . SER A 1 449 ? 13.648 -0.051 18.609 1 93.88 449 SER A CA 1
ATOM 3508 C C . SER A 1 449 ? 13.297 0.98 17.547 1 93.88 449 SER A C 1
ATOM 3510 O O . SER A 1 449 ? 12.734 0.635 16.5 1 93.88 449 SER A O 1
ATOM 3512 N N . LEU A 1 450 ? 13.578 2.215 17.797 1 95.69 450 LEU A N 1
ATOM 3513 C CA . LEU A 1 450 ? 13.305 3.275 16.828 1 95.69 450 LEU A CA 1
ATOM 3514 C C . LEU A 1 450 ? 14.172 3.123 15.586 1 95.69 450 LEU A C 1
ATOM 3516 O O . LEU A 1 450 ? 13.711 3.359 14.469 1 95.69 450 LEU A O 1
ATOM 3520 N N . GLN A 1 451 ? 15.438 2.682 15.82 1 94.56 451 GLN A N 1
ATOM 3521 C CA . GLN A 1 451 ? 16.312 2.438 14.688 1 94.56 451 GLN A CA 1
ATOM 3522 C C . GLN A 1 451 ? 15.773 1.317 13.797 1 94.56 451 GLN A C 1
ATOM 3524 O O . GLN A 1 451 ? 15.844 1.401 12.57 1 94.56 451 GLN A O 1
ATOM 3529 N N . LYS A 1 452 ? 15.289 0.362 14.445 1 93.12 452 LYS A N 1
ATOM 3530 C CA . LYS A 1 452 ? 14.688 -0.746 13.703 1 93.12 452 LYS A CA 1
ATOM 3531 C C . LYS A 1 452 ? 13.469 -0.284 12.914 1 93.12 452 LYS A C 1
ATOM 3533 O O . LYS A 1 452 ? 13.234 -0.748 11.797 1 93.12 452 LYS A O 1
ATOM 3538 N N . GLU A 1 453 ? 12.68 0.624 13.461 1 95.25 453 GLU A N 1
ATOM 3539 C CA . GLU A 1 453 ? 11.5 1.147 12.766 1 95.25 453 GLU A CA 1
ATOM 3540 C C . GLU A 1 453 ? 11.898 1.96 11.539 1 95.25 453 GLU A C 1
ATOM 3542 O O . GLU A 1 453 ? 11.242 1.886 10.5 1 95.25 453 GLU A O 1
ATOM 3547 N N . PHE A 1 454 ? 12.992 2.736 11.648 1 96.19 454 PHE A N 1
ATOM 3548 C CA . PHE A 1 454 ? 13.492 3.479 10.5 1 96.19 454 PHE A CA 1
ATOM 3549 C C . PHE A 1 454 ? 13.898 2.529 9.383 1 96.19 454 PHE A C 1
ATOM 3551 O O . PHE A 1 454 ? 13.562 2.754 8.219 1 96.19 454 PHE A O 1
ATOM 3558 N N . THR A 1 455 ? 14.594 1.502 9.758 1 93.88 455 THR A N 1
ATOM 3559 C CA . THR A 1 455 ? 15.047 0.529 8.773 1 93.88 455 THR A CA 1
ATOM 3560 C C . THR A 1 455 ? 13.867 -0.17 8.109 1 93.88 455 THR A C 1
ATOM 3562 O O . THR A 1 455 ? 13.859 -0.383 6.898 1 93.88 455 THR A O 1
ATOM 3565 N N . ALA A 1 456 ? 12.906 -0.506 8.922 1 93.88 456 ALA A N 1
ATOM 3566 C CA . ALA A 1 456 ? 11.711 -1.16 8.398 1 93.88 456 ALA A CA 1
ATOM 3567 C C . ALA A 1 456 ? 10.977 -0.26 7.406 1 93.88 456 ALA A C 1
ATOM 3569 O O . ALA A 1 456 ? 10.484 -0.731 6.379 1 93.88 456 ALA A O 1
ATOM 3570 N N . LEU A 1 457 ? 10.859 1.034 7.703 1 96.19 457 LEU A N 1
ATOM 3571 C CA . LEU A 1 457 ? 10.188 1.974 6.816 1 96.19 457 LEU A CA 1
ATOM 3572 C C . LEU A 1 457 ? 10.945 2.119 5.5 1 96.19 457 LEU A C 1
ATOM 3574 O O . LEU A 1 457 ? 10.336 2.211 4.434 1 96.19 457 LEU A O 1
ATOM 3578 N N . GLU A 1 458 ? 12.227 2.16 5.609 1 94.75 458 GLU A N 1
ATOM 3579 C CA . GLU A 1 458 ? 13.055 2.314 4.414 1 94.75 458 GLU A CA 1
ATOM 3580 C C . GLU A 1 458 ? 12.883 1.132 3.467 1 94.75 458 GLU A C 1
ATOM 3582 O O . GLU A 1 458 ? 12.852 1.308 2.246 1 94.75 458 GLU A O 1
ATOM 3587 N N . ILE A 1 459 ? 12.773 -0.018 4.059 1 92.88 459 ILE A N 1
ATOM 3588 C CA . ILE A 1 459 ? 12.578 -1.22 3.256 1 92.88 459 ILE A CA 1
ATOM 3589 C C . ILE A 1 459 ? 11.164 -1.243 2.693 1 92.88 459 ILE A C 1
ATOM 3591 O O . ILE A 1 459 ? 10.969 -1.419 1.487 1 92.88 459 ILE A O 1
ATOM 3595 N N . ARG A 1 460 ? 10.188 -1.046 3.52 1 94.81 460 ARG A N 1
ATOM 3596 C CA . ARG A 1 460 ? 8.773 -1.143 3.158 1 94.81 460 ARG A CA 1
ATOM 3597 C C . ARG A 1 460 ? 8.43 -0.173 2.033 1 94.81 460 ARG A C 1
ATOM 3599 O O . ARG A 1 460 ? 7.621 -0.489 1.161 1 94.81 460 ARG A O 1
ATOM 3606 N N . TYR A 1 461 ? 9.094 0.974 2.104 1 97.25 461 TYR A N 1
ATOM 3607 C CA . TYR A 1 461 ? 8.742 2.008 1.138 1 97.25 461 TYR A CA 1
ATOM 3608 C C . TYR A 1 461 ? 9.906 2.312 0.211 1 97.25 461 TYR A C 1
ATOM 3610 O O . TYR A 1 461 ? 10.078 3.451 -0.229 1 97.25 461 TYR A O 1
ATOM 3618 N N . GLY A 1 462 ? 10.734 1.321 -0.086 1 94.88 462 GLY A N 1
ATOM 3619 C CA . GLY A 1 462 ? 11.859 1.471 -0.998 1 94.88 462 GLY A CA 1
ATOM 3620 C C . GLY A 1 462 ? 11.469 2.086 -2.328 1 94.88 462 GLY A C 1
ATOM 3621 O O . GLY A 1 462 ? 12.211 2.898 -2.883 1 94.88 462 GLY A O 1
ATOM 3622 N N . ALA A 1 463 ? 10.297 1.751 -2.775 1 96.12 463 ALA A N 1
ATOM 3623 C CA . ALA A 1 463 ? 9.82 2.262 -4.059 1 96.12 463 ALA A CA 1
ATOM 3624 C C . ALA A 1 463 ? 9.609 3.771 -4.004 1 96.12 463 ALA A C 1
ATOM 3626 O O . ALA A 1 463 ? 9.828 4.473 -4.992 1 96.12 463 ALA A O 1
ATOM 3627 N N . VAL A 1 464 ? 9.172 4.305 -2.896 1 97.88 464 VAL A N 1
ATOM 3628 C CA . VAL A 1 464 ? 8.93 5.734 -2.736 1 97.88 464 VAL A CA 1
ATOM 3629 C C . VAL A 1 464 ? 10.25 6.496 -2.875 1 97.88 464 VAL A C 1
ATOM 3631 O O . VAL A 1 464 ? 10.312 7.512 -3.574 1 97.88 464 VAL A O 1
ATOM 3634 N N . PHE A 1 465 ? 11.281 5.965 -2.26 1 97.5 465 PHE A N 1
ATOM 3635 C CA . PHE A 1 465 ? 12.586 6.598 -2.35 1 97.5 465 PHE A CA 1
ATOM 3636 C C . PHE A 1 465 ? 13.133 6.516 -3.77 1 97.5 465 PHE A C 1
ATOM 3638 O O . PHE A 1 465 ? 13.703 7.484 -4.277 1 97.5 465 PHE A O 1
ATOM 3645 N N . TYR A 1 466 ? 12.93 5.355 -4.375 1 95.5 466 TYR A N 1
ATOM 3646 C CA . TYR A 1 466 ? 13.43 5.148 -5.73 1 95.5 466 TYR A CA 1
ATOM 3647 C C . TYR A 1 466 ? 12.781 6.125 -6.703 1 95.5 466 TYR A C 1
ATOM 3649 O O . TYR A 1 466 ? 13.477 6.84 -7.43 1 95.5 466 TYR A O 1
ATOM 3657 N N . TYR A 1 467 ? 11.469 6.23 -6.73 1 95.44 467 TYR A N 1
ATOM 3658 C CA . TYR A 1 467 ? 10.758 7.07 -7.688 1 95.44 467 TYR A CA 1
ATOM 3659 C C . TYR A 1 467 ? 10.898 8.547 -7.328 1 95.44 467 TYR A C 1
ATOM 3661 O O . TYR A 1 467 ? 10.898 9.406 -8.211 1 95.44 467 TYR A O 1
ATOM 3669 N N . GLY A 1 468 ? 11.039 8.844 -6.02 1 95.19 468 GLY A N 1
ATOM 3670 C CA . GLY A 1 468 ? 11.211 10.219 -5.582 1 95.19 468 GLY A CA 1
ATOM 3671 C C . GLY A 1 468 ? 12.516 10.836 -6.043 1 95.19 468 GLY A C 1
ATOM 3672 O O . GLY A 1 468 ? 12.609 12.055 -6.199 1 95.19 468 GLY A O 1
ATOM 3673 N N . SER A 1 469 ? 13.469 10 -6.238 1 92.25 469 SER A N 1
ATOM 3674 C CA . SER A 1 469 ? 14.781 10.5 -6.621 1 92.25 469 SER A CA 1
ATOM 3675 C C . SER A 1 469 ? 15.078 10.219 -8.094 1 92.25 469 SER A C 1
ATOM 3677 O O . SER A 1 469 ? 16.188 10.484 -8.57 1 92.25 469 SER A O 1
ATOM 3679 N N . SER A 1 470 ? 14.18 9.695 -8.766 1 89.31 470 SER A N 1
ATOM 3680 C CA . SER A 1 470 ? 14.422 9.328 -10.156 1 89.31 470 SER A CA 1
ATOM 3681 C C . SER A 1 470 ? 14.219 10.516 -11.094 1 89.31 470 SER A C 1
ATOM 3683 O O . SER A 1 470 ? 13.492 11.453 -10.758 1 89.31 470 SER A O 1
ATOM 3685 N N . ASP A 1 471 ? 14.82 10.453 -12.227 1 88 471 ASP A N 1
ATOM 3686 C CA . ASP A 1 471 ? 14.633 11.477 -13.25 1 88 471 ASP A CA 1
ATOM 3687 C C . ASP A 1 471 ? 13.602 11.039 -14.281 1 88 471 ASP A C 1
ATOM 3689 O O . ASP A 1 471 ? 13.477 11.648 -15.344 1 88 471 ASP A O 1
ATOM 3693 N N . MET A 1 472 ? 12.914 10.031 -13.875 1 90.19 472 MET A N 1
ATOM 3694 C CA . MET A 1 472 ? 11.906 9.508 -14.789 1 90.19 472 MET A CA 1
ATOM 3695 C C . MET A 1 472 ? 10.758 10.5 -14.953 1 90.19 472 MET A C 1
ATOM 3697 O O . MET A 1 472 ? 10.43 11.242 -14.023 1 90.19 472 MET A O 1
ATOM 3701 N N . THR A 1 473 ? 10.164 10.469 -16.094 1 89.12 473 THR A N 1
ATOM 3702 C CA . THR A 1 473 ? 9.016 11.336 -16.359 1 89.12 473 THR A CA 1
ATOM 3703 C C . THR A 1 473 ? 7.723 10.672 -15.875 1 89.12 473 THR A C 1
ATOM 3705 O O . THR A 1 473 ? 6.926 10.188 -16.688 1 89.12 473 THR A O 1
ATOM 3708 N N . LEU A 1 474 ? 7.531 10.727 -14.633 1 90.75 474 LEU A N 1
ATOM 3709 C CA . LEU A 1 474 ? 6.332 10.188 -13.992 1 90.75 474 LEU A CA 1
ATOM 3710 C C . LEU A 1 474 ? 5.332 11.305 -13.695 1 90.75 474 LEU A C 1
ATOM 3712 O O . LEU A 1 474 ? 5.617 12.477 -13.938 1 90.75 474 LEU A O 1
ATOM 3716 N N . GLN A 1 475 ? 4.105 10.938 -13.383 1 90.19 475 GLN A N 1
ATOM 3717 C CA . GLN A 1 475 ? 3.117 11.938 -12.984 1 90.19 475 GLN A CA 1
ATOM 3718 C C . GLN A 1 475 ? 3.672 12.867 -11.906 1 90.19 475 GLN A C 1
ATOM 3720 O O . GLN A 1 475 ? 4.145 12.398 -10.867 1 90.19 475 GLN A O 1
ATOM 3725 N N . PRO A 1 476 ? 3.625 14.141 -12.102 1 88.94 476 PRO A N 1
ATOM 3726 C CA . PRO A 1 476 ? 4.289 15.094 -11.203 1 88.94 476 PRO A CA 1
ATOM 3727 C C . PRO A 1 476 ? 3.783 15 -9.766 1 88.94 476 PRO A C 1
ATOM 3729 O O . PRO A 1 476 ? 4.57 15.109 -8.828 1 88.94 476 PRO A O 1
ATOM 3732 N N . ALA A 1 477 ? 2.523 14.82 -9.602 1 91.81 477 ALA A N 1
ATOM 3733 C CA . ALA A 1 477 ? 1.972 14.766 -8.25 1 91.81 477 ALA A CA 1
ATOM 3734 C C . ALA A 1 477 ? 2.504 13.555 -7.492 1 91.81 477 ALA A C 1
ATOM 3736 O O . ALA A 1 477 ? 2.754 13.625 -6.285 1 91.81 477 ALA A O 1
ATOM 3737 N N . MET A 1 478 ? 2.551 12.484 -8.219 1 94.56 478 MET A N 1
ATOM 3738 C CA . MET A 1 478 ? 3.088 11.273 -7.605 1 94.56 478 MET A CA 1
ATOM 3739 C C . MET A 1 478 ? 4.547 11.461 -7.207 1 94.56 478 MET A C 1
ATOM 3741 O O . MET A 1 478 ? 4.949 11.086 -6.105 1 94.56 478 MET A O 1
ATOM 3745 N N . LYS A 1 479 ? 5.344 12.023 -8.039 1 94.5 479 LYS A N 1
ATOM 3746 C CA . LYS A 1 479 ? 6.75 12.297 -7.742 1 94.5 479 LYS A CA 1
ATOM 3747 C C . LYS A 1 479 ? 6.887 13.266 -6.57 1 94.5 479 LYS A C 1
ATOM 3749 O O . LYS A 1 479 ? 7.746 13.078 -5.707 1 94.5 479 LYS A O 1
ATOM 3754 N N . LEU A 1 480 ? 6.043 14.273 -6.629 1 94.94 480 LEU A N 1
ATOM 3755 C CA . LEU A 1 480 ? 6.023 15.25 -5.543 1 94.94 480 LEU A CA 1
ATOM 3756 C C . LEU A 1 480 ? 5.754 14.57 -4.207 1 94.94 480 LEU A C 1
ATOM 3758 O O . LEU A 1 480 ? 6.453 14.828 -3.223 1 94.94 480 LEU A O 1
ATOM 3762 N N . ASN A 1 481 ? 4.766 13.727 -4.164 1 97.06 481 ASN A N 1
ATOM 3763 C CA . ASN A 1 481 ? 4.414 13.047 -2.924 1 97.06 481 ASN A CA 1
ATOM 3764 C C . ASN A 1 481 ? 5.523 12.102 -2.467 1 97.06 481 ASN A C 1
ATOM 3766 O O . ASN A 1 481 ? 5.781 11.977 -1.268 1 97.06 481 ASN A O 1
ATOM 3770 N N . CYS A 1 482 ? 6.168 11.406 -3.4 1 9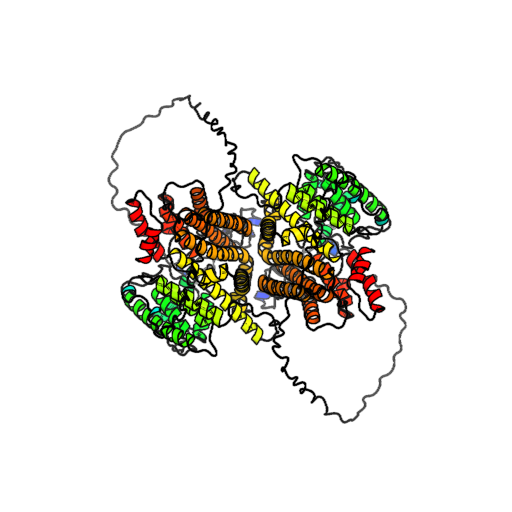7.88 482 CYS A N 1
ATOM 3771 C CA . CYS A 1 482 ? 7.301 10.555 -3.061 1 97.88 482 CYS A CA 1
ATOM 3772 C C . CYS A 1 482 ? 8.43 11.375 -2.443 1 97.88 482 CYS A C 1
ATOM 3774 O O . CYS A 1 482 ? 8.93 11.031 -1.368 1 97.88 482 CYS A O 1
ATOM 3776 N N . ALA A 1 483 ? 8.781 12.43 -3.131 1 97.5 483 ALA A N 1
ATOM 3777 C CA . ALA A 1 483 ? 9.883 13.266 -2.656 1 97.5 483 ALA A CA 1
ATOM 3778 C C . ALA A 1 483 ? 9.539 13.906 -1.313 1 97.5 483 ALA A C 1
ATOM 3780 O O . ALA A 1 483 ? 10.398 14.008 -0.431 1 97.5 483 ALA A O 1
ATOM 3781 N N . ASN A 1 484 ? 8.328 14.375 -1.202 1 97.69 484 ASN A N 1
ATOM 3782 C CA . ASN A 1 484 ? 7.883 14.977 0.051 1 97.69 484 ASN A CA 1
ATOM 3783 C C . ASN A 1 484 ? 7.984 13.992 1.211 1 97.69 484 ASN A C 1
ATOM 3785 O O . ASN A 1 484 ? 8.469 14.336 2.289 1 97.69 484 ASN A O 1
ATOM 3789 N N . SER A 1 485 ? 7.496 12.75 1.018 1 98.5 485 SER A N 1
ATOM 3790 C CA . SER A 1 485 ? 7.578 11.727 2.051 1 98.5 485 SER A CA 1
ATOM 3791 C C . SER A 1 485 ? 9.031 11.375 2.367 1 98.5 485 SER A C 1
ATOM 3793 O O . SER A 1 485 ? 9.383 11.18 3.531 1 98.5 485 SER A O 1
ATOM 3795 N N . ALA A 1 486 ? 9.852 11.336 1.351 1 98.5 486 ALA A N 1
ATOM 3796 C CA . ALA A 1 486 ? 11.266 11.039 1.568 1 98.5 486 ALA A CA 1
ATOM 3797 C C . ALA A 1 486 ? 11.938 12.148 2.373 1 98.5 486 ALA A C 1
ATOM 3799 O O . ALA A 1 486 ? 12.75 11.875 3.258 1 98.5 486 ALA A O 1
ATOM 3800 N N . THR A 1 487 ? 11.625 13.383 2.035 1 98.25 487 THR A N 1
ATOM 3801 C CA . THR A 1 487 ? 12.172 14.516 2.771 1 98.25 487 THR A CA 1
ATOM 3802 C C . THR A 1 487 ? 11.82 14.414 4.254 1 98.25 487 THR A C 1
ATOM 3804 O O . THR A 1 487 ? 12.68 14.633 5.113 1 98.25 487 THR A O 1
ATOM 3807 N N . MET A 1 488 ? 10.594 14.102 4.535 1 98.5 488 MET A N 1
ATOM 3808 C CA . MET A 1 488 ? 10.156 13.969 5.922 1 98.5 488 MET A CA 1
ATOM 3809 C C . MET A 1 488 ? 10.883 12.828 6.617 1 98.5 488 MET A C 1
ATOM 3811 O O . MET A 1 488 ? 11.211 12.922 7.801 1 98.5 488 MET A O 1
ATOM 3815 N N . PHE A 1 489 ? 11.133 11.75 5.926 1 98.69 489 PHE A N 1
ATOM 3816 C CA . PHE A 1 489 ? 11.836 10.609 6.496 1 98.69 489 PHE A CA 1
ATOM 3817 C C . PHE A 1 489 ? 13.211 11.023 7.004 1 98.69 489 PHE A C 1
ATOM 3819 O O . PHE A 1 489 ? 13.578 10.711 8.141 1 98.69 489 PHE A O 1
ATOM 3826 N N . TYR A 1 490 ? 13.906 11.703 6.188 1 98.69 490 TYR A N 1
ATOM 3827 C CA . TYR A 1 490 ? 15.266 12.078 6.566 1 98.69 490 TYR A CA 1
ATOM 3828 C C . TYR A 1 490 ? 15.25 13.203 7.598 1 98.69 490 TYR A C 1
ATOM 3830 O O . TYR A 1 490 ? 16.156 13.297 8.438 1 98.69 490 TYR A O 1
ATOM 3838 N N . ALA A 1 491 ? 14.227 14.055 7.535 1 98.75 491 ALA A N 1
ATOM 3839 C CA . ALA A 1 491 ? 14.07 15.039 8.609 1 98.75 491 ALA A CA 1
ATOM 3840 C C . ALA A 1 491 ? 13.859 14.344 9.953 1 98.75 491 ALA A C 1
ATOM 3842 O O . ALA A 1 491 ? 14.406 14.781 10.969 1 98.75 491 ALA A O 1
ATOM 3843 N N . LEU A 1 492 ? 13.062 13.289 9.969 1 98.62 492 LEU A N 1
ATOM 3844 C CA . LEU A 1 492 ? 12.836 12.531 11.195 1 98.62 492 LEU A CA 1
ATOM 3845 C C . LEU A 1 492 ? 14.125 11.867 11.672 1 98.62 492 LEU A C 1
ATOM 3847 O O . LEU A 1 492 ? 14.352 11.734 12.875 1 98.62 492 LEU A O 1
ATOM 3851 N N . ARG A 1 493 ? 14.969 11.445 10.727 1 97.88 493 ARG A N 1
ATOM 3852 C CA . ARG A 1 493 ? 16.266 10.875 11.102 1 97.88 493 ARG A CA 1
ATOM 3853 C C . ARG A 1 493 ? 17.125 11.898 11.82 1 97.88 493 ARG A C 1
ATOM 3855 O O . ARG A 1 493 ? 17.781 11.578 12.812 1 97.88 493 ARG A O 1
ATOM 3862 N N . VAL A 1 494 ? 17.156 13.109 11.297 1 97.69 494 VAL A N 1
ATOM 3863 C CA . VAL A 1 494 ? 17.906 14.18 11.93 1 97.69 494 VAL A CA 1
ATOM 3864 C C . VAL A 1 494 ? 17.312 14.5 13.297 1 97.69 494 VAL A C 1
ATOM 3866 O O . VAL A 1 494 ? 18.031 14.617 14.289 1 97.69 494 VAL A O 1
ATOM 3869 N N . TYR A 1 495 ? 16.016 14.625 13.375 1 97.69 495 TYR A N 1
ATOM 3870 C CA . TYR A 1 495 ? 15.305 14.891 14.617 1 97.69 495 TYR A CA 1
ATOM 3871 C C . TYR A 1 495 ? 15.617 13.828 15.664 1 97.69 495 TYR A C 1
ATOM 3873 O O . TYR A 1 495 ? 15.93 14.148 16.812 1 97.69 495 TYR A O 1
ATOM 3881 N N . PHE A 1 496 ? 15.586 12.57 15.227 1 97.12 496 PHE A N 1
ATOM 3882 C CA . PHE A 1 496 ? 15.867 11.445 16.109 1 97.12 496 PHE A CA 1
ATOM 3883 C C . PHE A 1 496 ? 17.297 11.523 16.656 1 97.12 496 PHE A C 1
ATOM 3885 O O . PHE A 1 496 ? 17.531 11.297 17.844 1 97.12 496 PHE A O 1
ATOM 3892 N N . ALA A 1 497 ? 18.172 11.898 15.781 1 95.19 497 ALA A N 1
ATOM 3893 C CA . ALA A 1 497 ? 19.578 11.969 16.188 1 95.19 497 ALA A CA 1
ATOM 3894 C C . ALA A 1 497 ? 19.812 13.109 17.156 1 95.19 497 ALA A C 1
ATOM 3896 O O . ALA A 1 497 ? 20.719 13.039 18 1 95.19 497 ALA A O 1
ATOM 3897 N N . ARG A 1 498 ? 18.969 14.148 17.109 1 95.75 498 ARG A N 1
ATOM 3898 C CA . ARG A 1 498 ? 19.219 15.359 17.891 1 95.75 498 ARG A CA 1
ATOM 3899 C C . ARG A 1 498 ? 18.234 15.469 19.047 1 95.75 498 ARG A C 1
ATOM 3901 O O . ARG A 1 498 ? 18.25 16.453 19.797 1 95.75 498 ARG A O 1
ATOM 3908 N N . CYS A 1 499 ? 17.422 14.5 19.297 1 92.62 499 CYS A N 1
ATOM 3909 C CA . CYS A 1 499 ? 16.297 14.672 20.203 1 92.62 499 CYS A CA 1
ATOM 3910 C C . CYS A 1 499 ? 16.719 14.5 21.656 1 92.62 499 CYS A C 1
ATOM 3912 O O . CYS A 1 499 ? 15.992 14.859 22.578 1 92.62 499 CYS A O 1
ATOM 3914 N N . LYS A 1 500 ? 17.906 14.055 21.844 1 88.94 500 LYS A N 1
ATOM 3915 C CA . LYS A 1 500 ? 18.391 13.898 23.219 1 88.94 500 LYS A CA 1
ATOM 3916 C C . LYS A 1 500 ? 19.516 14.875 23.516 1 88.94 500 LYS A C 1
ATOM 3918 O O . LYS A 1 500 ? 19.391 16.078 23.281 1 88.94 500 LYS A O 1
ATOM 3923 N N . SER A 1 501 ? 20.656 14.375 23.891 1 81 501 SER A N 1
ATOM 3924 C CA . SER A 1 501 ? 21.719 15.234 24.422 1 81 501 SER A CA 1
ATOM 3925 C C . SER A 1 501 ? 22.484 15.914 23.297 1 81 501 SER A C 1
ATOM 3927 O O . SER A 1 501 ? 23.172 16.922 23.531 1 81 501 SER A O 1
ATOM 3929 N N . SER A 1 502 ? 22.297 15.531 22.141 1 89.75 502 SER A N 1
ATOM 3930 C CA . SER A 1 502 ? 23.031 16.141 21.031 1 89.75 502 SER A CA 1
ATOM 3931 C C . SER A 1 502 ? 22.266 17.344 20.469 1 89.75 502 SER A C 1
ATOM 3933 O O . SER A 1 502 ? 21.078 17.25 20.156 1 89.75 502 SER A O 1
ATOM 3935 N N . SER A 1 503 ? 22.938 18.469 20.391 1 94.81 503 SER A N 1
ATOM 3936 C CA . SER A 1 503 ? 22.328 19.703 19.922 1 94.81 503 SER A CA 1
ATOM 3937 C C . SER A 1 503 ? 22.375 19.797 18.391 1 94.81 503 SER A C 1
ATOM 3939 O O . SER A 1 503 ? 23.266 19.234 17.766 1 94.81 503 SER A O 1
ATOM 3941 N N . PHE A 1 504 ? 21.438 20.438 17.844 1 96.88 504 PHE A N 1
ATOM 3942 C CA . PHE A 1 504 ? 21.453 20.734 16.422 1 96.88 504 PHE A CA 1
ATOM 3943 C C . PHE A 1 504 ? 22.688 21.562 16.062 1 96.88 504 PHE A C 1
ATOM 3945 O O . PHE A 1 504 ? 23.062 22.469 16.812 1 96.88 504 PHE A O 1
ATOM 3952 N N . GLY A 1 505 ? 23.297 21.297 14.953 1 94.94 505 GLY A N 1
ATOM 3953 C CA . GLY A 1 505 ? 24.453 22.047 14.492 1 94.94 505 GLY A CA 1
ATOM 3954 C C . GLY A 1 505 ? 25.766 21.516 15.047 1 94.94 505 GLY A C 1
ATOM 3955 O O . GLY A 1 505 ? 26.828 21.875 14.57 1 94.94 505 GLY A O 1
ATOM 3956 N N . ALA A 1 506 ? 25.703 20.703 16.078 1 92.81 506 ALA A N 1
ATOM 3957 C CA . ALA A 1 506 ? 26.906 20.125 16.672 1 92.81 506 ALA A CA 1
ATOM 3958 C C . ALA A 1 506 ? 27.594 19.188 15.688 1 92.81 506 ALA A C 1
ATOM 3960 O O . ALA A 1 506 ? 27.062 18.891 14.617 1 92.81 506 ALA A O 1
ATOM 3961 N N . GLU A 1 507 ? 28.828 18.766 16.062 1 83.06 507 GLU A N 1
ATOM 3962 C CA . GLU A 1 507 ? 29.578 17.844 15.219 1 83.06 507 GLU A CA 1
ATOM 3963 C C . GLU A 1 507 ? 28.75 16.594 14.875 1 83.06 507 GLU A C 1
ATOM 3965 O O . GLU A 1 507 ? 28.156 15.977 15.766 1 83.06 507 GLU A O 1
ATOM 3970 N N . SER A 1 508 ? 28.656 16.438 13.602 1 75.56 508 SER A N 1
ATOM 3971 C CA . SER A 1 508 ? 27.672 15.477 13.117 1 75.56 508 SER A CA 1
ATOM 3972 C C . SER A 1 508 ? 28.328 14.133 12.797 1 75.56 508 SER A C 1
ATOM 3974 O O . SER A 1 508 ? 29.438 14.078 12.258 1 75.56 508 SER A O 1
ATOM 3976 N N . SER A 1 509 ? 27.719 13.164 13.305 1 84.25 509 SER A N 1
ATOM 3977 C CA . SER A 1 509 ? 28.062 11.812 12.875 1 84.25 509 SER A CA 1
ATOM 3978 C C . SER A 1 509 ? 27.844 11.633 11.375 1 84.25 509 SER A C 1
ATOM 3980 O O . SER A 1 509 ? 27.234 12.484 10.727 1 84.25 509 SER A O 1
ATOM 3982 N N . THR A 1 510 ? 28.406 10.695 10.859 1 89.88 510 THR A N 1
ATOM 3983 C CA . THR A 1 510 ? 28.25 10.383 9.445 1 89.88 510 THR A CA 1
ATOM 3984 C C . THR A 1 510 ? 26.797 10.125 9.102 1 89.88 510 THR A C 1
ATOM 3986 O O . THR A 1 510 ? 26.344 10.461 8 1 89.88 510 THR A O 1
ATOM 3989 N N . GLU A 1 511 ? 26.094 9.664 10.055 1 89.38 511 GLU A N 1
ATOM 3990 C CA . GLU A 1 511 ? 24.688 9.352 9.844 1 89.38 511 GLU A CA 1
ATOM 3991 C C . GLU A 1 511 ? 23.859 10.617 9.672 1 89.38 511 GLU A C 1
ATOM 3993 O O . GLU A 1 511 ? 23 10.688 8.789 1 89.38 511 GLU A O 1
ATOM 3998 N N . ILE A 1 512 ? 24.125 11.586 10.453 1 93.62 512 ILE A N 1
ATOM 3999 C CA . ILE A 1 512 ? 23.375 12.836 10.391 1 93.62 512 ILE A CA 1
ATOM 4000 C C . ILE A 1 512 ? 23.719 13.578 9.102 1 93.62 512 ILE A C 1
ATOM 4002 O O . ILE A 1 512 ? 22.844 14.156 8.453 1 93.62 512 ILE A O 1
ATOM 4006 N N . LYS A 1 513 ? 25 13.5 8.742 1 94.25 513 LYS A N 1
ATOM 4007 C CA . LYS A 1 513 ? 25.422 14.148 7.508 1 94.25 513 LYS A CA 1
ATOM 4008 C C . LYS A 1 513 ? 24.75 13.531 6.289 1 94.25 513 LYS A C 1
ATOM 4010 O O . 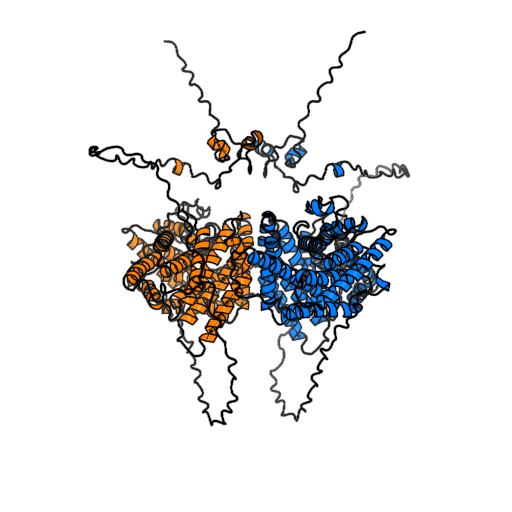LYS A 1 513 ? 24.297 14.242 5.391 1 94.25 513 LYS A O 1
ATOM 4015 N N . THR A 1 514 ? 24.703 12.234 6.34 1 95.31 514 THR A N 1
ATOM 4016 C CA . THR A 1 514 ? 24.047 11.531 5.238 1 95.31 514 THR A CA 1
ATOM 4017 C C . THR A 1 514 ? 22.562 11.859 5.195 1 95.31 514 THR A C 1
ATOM 4019 O O . THR A 1 514 ? 22 12.086 4.121 1 95.31 514 THR A O 1
ATOM 4022 N N . ALA A 1 515 ? 21.938 11.867 6.367 1 96.94 515 ALA A N 1
ATOM 4023 C CA . ALA A 1 515 ? 20.5 12.18 6.445 1 96.94 515 ALA A CA 1
ATOM 4024 C C . ALA A 1 515 ? 20.219 13.594 5.941 1 96.94 515 ALA A C 1
ATOM 4026 O O . ALA A 1 515 ? 19.266 13.812 5.195 1 96.94 515 ALA A O 1
ATOM 4027 N N . LEU A 1 516 ? 21.047 14.523 6.344 1 97.44 516 LEU A N 1
ATOM 4028 C CA . LEU A 1 516 ? 20.859 15.906 5.914 1 97.44 516 LEU A CA 1
ATOM 4029 C C . LEU A 1 516 ? 21.078 16.031 4.41 1 97.44 516 LEU A C 1
ATOM 4031 O O . LEU A 1 516 ? 20.328 16.75 3.73 1 97.44 516 LEU A O 1
ATOM 4035 N N . SER A 1 517 ? 22.109 15.383 3.906 1 96.94 517 SER A N 1
ATOM 4036 C CA . SER A 1 517 ? 22.391 15.43 2.477 1 96.94 517 SER A CA 1
ATOM 4037 C C . SER A 1 517 ? 21.219 14.875 1.665 1 96.94 517 SER A C 1
ATOM 4039 O O . SER A 1 517 ? 20.828 15.469 0.661 1 96.94 517 SER A O 1
ATOM 4041 N N . GLN A 1 518 ? 20.703 13.75 2.127 1 97.31 518 GLN A N 1
ATOM 4042 C CA . GLN A 1 518 ? 19.562 13.148 1.435 1 97.31 518 GLN A CA 1
ATOM 4043 C C . GLN A 1 518 ? 18.328 14.023 1.54 1 97.31 518 GLN A C 1
ATOM 4045 O O . GLN A 1 518 ? 17.578 14.164 0.574 1 97.31 518 GLN A O 1
ATOM 4050 N N . LEU A 1 519 ? 18.109 14.578 2.707 1 98.12 519 LEU A N 1
ATOM 4051 C CA . LEU A 1 519 ? 16.984 15.492 2.902 1 98.12 519 LEU A CA 1
ATOM 4052 C C . LEU A 1 519 ? 17.031 16.625 1.888 1 98.12 519 LEU A C 1
ATOM 4054 O O . LEU A 1 519 ? 16.031 16.922 1.223 1 98.12 519 LEU A O 1
ATOM 4058 N N . LEU A 1 520 ? 18.203 17.234 1.729 1 97 520 LEU A N 1
ATOM 4059 C CA . LEU A 1 520 ? 18.375 18.359 0.813 1 97 520 LEU A CA 1
ATOM 4060 C C . LEU A 1 520 ? 18.203 17.906 -0.635 1 97 520 LEU A C 1
ATOM 4062 O O . LEU A 1 520 ? 17.625 18.625 -1.453 1 97 520 LEU A O 1
ATOM 4066 N N . ARG A 1 521 ? 18.688 16.734 -0.911 1 95.62 521 ARG A N 1
ATOM 4067 C CA . ARG A 1 521 ? 18.562 16.203 -2.264 1 95.62 521 ARG A CA 1
ATOM 4068 C C . ARG A 1 521 ? 17.094 16.031 -2.648 1 95.62 521 ARG A C 1
ATOM 4070 O O . ARG A 1 521 ? 16.672 16.484 -3.715 1 95.62 521 ARG A O 1
ATOM 4077 N N . PHE A 1 522 ? 16.297 15.383 -1.802 1 97.38 522 PHE A N 1
ATOM 4078 C CA . PHE A 1 522 ? 14.883 15.18 -2.096 1 97.38 522 PHE A CA 1
ATOM 4079 C C . PHE A 1 522 ? 14.141 16.516 -2.09 1 97.38 522 PHE A C 1
ATOM 4081 O O . PHE A 1 522 ? 13.195 16.703 -2.855 1 97.38 522 PHE A O 1
ATOM 4088 N N . ALA A 1 523 ? 14.562 17.422 -1.196 1 96.88 523 ALA A N 1
ATOM 4089 C CA . ALA A 1 523 ? 13.93 18.734 -1.142 1 96.88 523 ALA A CA 1
ATOM 4090 C C . ALA A 1 523 ? 14.07 19.469 -2.471 1 96.88 523 ALA A C 1
ATOM 4092 O O . ALA A 1 523 ? 13.18 20.219 -2.875 1 96.88 523 ALA A O 1
ATOM 4093 N N . MET A 1 524 ? 15.125 19.234 -3.154 1 93.88 524 MET A N 1
ATOM 4094 C CA . MET A 1 524 ? 15.359 19.859 -4.453 1 93.88 524 MET A CA 1
ATOM 4095 C C . MET A 1 524 ? 14.367 19.344 -5.492 1 93.88 524 MET A C 1
ATOM 4097 O O . MET A 1 524 ? 13.961 20.094 -6.391 1 93.88 524 MET A O 1
ATOM 4101 N N . TYR A 1 525 ? 13.945 18.094 -5.289 1 91.06 525 TYR A N 1
ATOM 4102 C CA . TYR A 1 525 ? 12.953 17.531 -6.199 1 91.06 525 TYR A CA 1
ATOM 4103 C C . TYR A 1 525 ? 11.57 18.094 -5.914 1 91.06 525 TYR A C 1
ATOM 4105 O O . TYR A 1 525 ? 10.758 18.25 -6.828 1 91.06 525 TYR A O 1
ATOM 4113 N N . VAL A 1 526 ? 11.305 18.391 -4.723 1 91.69 526 VAL A N 1
ATOM 4114 C CA . VAL A 1 526 ? 10 18.906 -4.32 1 91.69 526 VAL A CA 1
ATOM 4115 C C . VAL A 1 526 ? 9.852 20.359 -4.77 1 91.69 526 VAL A C 1
ATOM 4117 O O . VAL A 1 526 ? 8.781 20.766 -5.223 1 91.69 526 VAL A O 1
ATOM 4120 N N . SER A 1 527 ? 10.891 21.094 -4.602 1 88 527 SER A N 1
ATOM 4121 C CA . SER A 1 527 ? 10.844 22.531 -4.898 1 88 527 SER A CA 1
ATOM 4122 C C . SER A 1 527 ? 12.039 22.969 -5.738 1 88 527 SER A C 1
ATOM 4124 O O . SER A 1 527 ? 12.977 23.578 -5.227 1 88 527 SER A O 1
ATOM 4126 N N . PRO A 1 528 ? 11.828 22.625 -6.965 1 77.75 528 PRO A N 1
ATOM 4127 C CA . PRO A 1 528 ? 12.906 23.125 -7.828 1 77.75 528 PRO A CA 1
ATOM 4128 C C . PRO A 1 528 ? 12.961 24.656 -7.879 1 77.75 528 PRO A C 1
ATOM 4130 O O . PRO A 1 528 ? 12.133 25.328 -7.262 1 77.75 528 PRO A O 1
ATOM 4133 N N . THR A 1 529 ? 13.922 25.125 -8.477 1 72.25 529 THR A N 1
ATOM 4134 C CA . THR A 1 529 ? 14.203 26.562 -8.477 1 72.25 529 THR A CA 1
ATOM 4135 C C . THR A 1 529 ? 12.969 27.344 -8.898 1 72.25 529 THR A C 1
ATOM 4137 O O . THR A 1 529 ? 12.344 27.031 -9.914 1 72.25 529 THR A O 1
ATOM 4140 N N . GLY A 1 530 ? 12.695 28.25 -8.031 1 68.44 530 GLY A N 1
ATOM 4141 C CA . GLY A 1 530 ? 11.594 29.156 -8.328 1 68.44 530 GLY A CA 1
ATOM 4142 C C . GLY A 1 530 ? 10.25 28.625 -7.852 1 68.44 530 GLY A C 1
ATOM 4143 O O . GLY A 1 530 ? 9.227 29.281 -8.047 1 68.44 530 GLY A O 1
ATOM 4144 N N . SER A 1 531 ? 10.312 27.453 -7.289 1 79.38 531 SER A N 1
ATOM 4145 C CA . SER A 1 531 ? 9.047 26.875 -6.84 1 79.38 531 SER A CA 1
ATOM 4146 C C . SER A 1 531 ? 9.008 26.719 -5.324 1 79.38 531 SER A C 1
ATOM 4148 O O . SER A 1 531 ? 10.055 26.703 -4.672 1 79.38 531 SER A O 1
ATOM 4150 N N . GLN A 1 532 ? 7.766 26.938 -4.836 1 84.69 532 GLN A N 1
ATOM 4151 C CA . GLN A 1 532 ? 7.562 26.734 -3.406 1 84.69 532 GLN A CA 1
ATOM 4152 C C . GLN A 1 532 ? 6.477 25.703 -3.139 1 84.69 532 GLN A C 1
ATOM 4154 O O . GLN A 1 532 ? 5.523 25.578 -3.912 1 84.69 532 GLN A O 1
ATOM 4159 N N . GLN A 1 533 ? 6.762 24.906 -2.133 1 90.94 533 GLN A N 1
ATOM 4160 C CA . GLN A 1 533 ? 5.785 23.922 -1.676 1 90.94 533 GLN A CA 1
ATOM 4161 C C . GLN A 1 533 ? 5.355 24.188 -0.238 1 90.94 533 GLN A C 1
ATOM 4163 O O . GLN A 1 533 ? 6.109 23.938 0.702 1 90.94 533 GLN A O 1
ATOM 4168 N N . PRO A 1 534 ? 4.195 24.609 -0.072 1 93.19 534 PRO A N 1
ATOM 4169 C CA . PRO A 1 534 ? 3.803 25.156 1.231 1 93.19 534 PRO A CA 1
ATOM 4170 C C . PRO A 1 534 ? 3.275 24.078 2.182 1 93.19 534 PRO A C 1
ATOM 4172 O O . PRO A 1 534 ? 2.98 24.375 3.344 1 93.19 534 PRO A O 1
ATOM 4175 N N . VAL A 1 535 ? 3.119 22.828 1.784 1 94.81 535 VAL A N 1
ATOM 4176 C CA . VAL A 1 535 ? 2.533 21.812 2.656 1 94.81 535 VAL A CA 1
ATOM 4177 C C . VAL A 1 535 ? 3.348 21.703 3.943 1 94.81 535 VAL A C 1
ATOM 4179 O O . VAL A 1 535 ? 4.582 21.734 3.91 1 94.81 535 VAL A O 1
ATOM 4182 N N . TYR A 1 536 ? 2.734 21.578 5 1 94.94 536 TYR A N 1
ATOM 4183 C CA . TYR A 1 536 ? 3.357 21.734 6.309 1 94.94 536 TYR A CA 1
ATOM 4184 C C . TYR A 1 536 ? 4.469 20.719 6.512 1 94.94 536 TYR A C 1
ATOM 4186 O O . TYR A 1 536 ? 5.531 21.047 7.043 1 94.94 536 TYR A O 1
ATOM 4194 N N . GLU A 1 537 ? 4.266 19.438 6.156 1 96.31 537 GLU A N 1
ATOM 4195 C CA . GLU A 1 537 ? 5.262 18.391 6.383 1 96.31 537 GLU A CA 1
ATOM 4196 C C . GLU A 1 537 ? 6.574 18.719 5.68 1 96.31 537 GLU A C 1
ATOM 4198 O O . GLU A 1 537 ? 7.656 18.469 6.223 1 96.31 537 GLU A O 1
ATOM 4203 N N . PHE A 1 538 ? 6.43 19.281 4.531 1 97.31 538 PHE A N 1
ATOM 4204 C CA . PHE A 1 538 ? 7.617 19.703 3.797 1 97.31 538 PHE A CA 1
ATOM 4205 C C . PHE A 1 538 ? 8.273 20.906 4.469 1 97.31 538 PHE A C 1
ATOM 4207 O O . PHE A 1 538 ? 9.5 20.938 4.633 1 97.31 538 PHE A O 1
ATOM 4214 N N . GLN A 1 539 ? 7.469 21.891 4.859 1 96.81 539 GLN A N 1
ATOM 4215 C CA . GLN A 1 539 ? 7.969 23.094 5.539 1 96.81 539 GLN A CA 1
ATOM 4216 C C . GLN A 1 539 ? 8.695 22.719 6.824 1 96.81 539 GLN A C 1
ATOM 4218 O O . GLN A 1 539 ? 9.766 23.266 7.113 1 96.81 539 GLN A O 1
ATOM 4223 N N . TRP A 1 540 ? 8.125 21.812 7.543 1 97.81 540 TRP A N 1
ATOM 4224 C CA . TRP A 1 540 ? 8.734 21.359 8.781 1 97.81 540 TRP A CA 1
ATOM 4225 C C . TRP A 1 540 ? 10.062 20.656 8.508 1 97.81 540 TRP A C 1
ATOM 4227 O O . TRP A 1 540 ? 11.031 20.828 9.258 1 97.81 540 TRP A O 1
ATOM 4237 N N . SER A 1 541 ? 10.125 19.844 7.473 1 98.5 541 SER A N 1
ATOM 4238 C CA . SER A 1 541 ? 11.352 19.156 7.102 1 98.5 541 SER A CA 1
ATOM 4239 C C . SER A 1 541 ? 12.461 20.141 6.754 1 98.5 541 SER A C 1
ATOM 4241 O O . SER A 1 541 ? 13.617 19.953 7.156 1 98.5 541 SER A O 1
ATOM 4243 N N . LEU A 1 542 ? 12.086 21.156 6.02 1 97.75 542 LEU A N 1
ATOM 4244 C CA . LEU A 1 542 ? 13.055 22.188 5.695 1 97.75 542 LEU A CA 1
ATOM 4245 C C . LEU A 1 542 ? 13.539 22.891 6.957 1 97.75 542 LEU A C 1
ATOM 4247 O O . LEU A 1 542 ? 14.727 23.219 7.07 1 97.75 542 LEU A O 1
ATOM 4251 N N . PHE A 1 543 ? 12.688 23.156 7.832 1 98.12 543 PHE A N 1
ATOM 4252 C CA . PHE A 1 543 ? 13.023 23.812 9.094 1 98.12 543 PHE A CA 1
ATOM 4253 C C . PHE A 1 543 ? 14.055 22.984 9.859 1 98.12 543 PHE A C 1
ATOM 4255 O O . PHE A 1 543 ? 15.039 23.531 10.367 1 98.12 543 PHE A O 1
ATOM 4262 N N . ILE A 1 544 ? 13.828 21.656 9.93 1 98.31 544 ILE A N 1
ATOM 4263 C CA . ILE A 1 544 ? 14.75 20.766 10.617 1 98.31 544 ILE A CA 1
ATOM 4264 C C . ILE A 1 544 ? 16.125 20.828 9.945 1 98.31 544 ILE A C 1
ATOM 4266 O O . ILE A 1 544 ? 17.156 20.859 10.625 1 98.31 544 ILE A O 1
ATOM 4270 N N . ALA A 1 545 ? 16.094 20.812 8.641 1 98.19 545 ALA A N 1
ATOM 4271 C CA . ALA A 1 545 ? 17.359 20.922 7.91 1 98.19 545 ALA A CA 1
ATOM 4272 C C . ALA A 1 545 ? 18.047 22.25 8.203 1 98.19 545 ALA A C 1
ATOM 4274 O O . ALA A 1 545 ? 19.266 22.297 8.375 1 98.19 545 ALA A O 1
ATOM 4275 N N . ALA A 1 546 ? 17.312 23.312 8.258 1 97.88 546 ALA A N 1
ATOM 4276 C CA . ALA A 1 546 ? 17.859 24.656 8.469 1 97.88 546 ALA A CA 1
ATOM 4277 C C . ALA A 1 546 ? 18.484 24.781 9.852 1 97.88 546 ALA A C 1
ATOM 4279 O O . ALA A 1 546 ? 19.5 25.453 10.016 1 97.88 546 ALA A O 1
ATOM 4280 N N . ILE A 1 547 ? 17.828 24.203 10.82 1 97.44 547 ILE A N 1
ATOM 4281 C CA . ILE A 1 547 ? 18.375 24.297 12.18 1 97.44 547 ILE A CA 1
ATOM 4282 C C . ILE A 1 547 ? 19.594 23.406 12.312 1 97.44 547 ILE A C 1
ATOM 4284 O O . ILE A 1 547 ? 20.484 23.688 13.125 1 97.44 547 ILE A O 1
ATOM 4288 N N . GLU A 1 548 ? 19.703 22.344 11.516 1 97.38 548 GLU A N 1
ATOM 4289 C CA . GLU A 1 548 ? 20.812 21.391 11.602 1 97.38 548 GLU A CA 1
ATOM 4290 C C . GLU A 1 548 ? 22.047 21.938 10.891 1 97.38 548 GLU A C 1
ATOM 4292 O O . GLU A 1 548 ? 23.172 21.812 11.398 1 97.38 548 GLU A O 1
ATOM 4297 N N . THR A 1 549 ? 21.891 22.516 9.758 1 96.56 549 THR A N 1
ATOM 4298 C CA . THR A 1 549 ? 23.047 22.875 8.93 1 96.56 549 THR A CA 1
ATOM 4299 C C . THR A 1 549 ? 23.656 24.188 9.391 1 96.56 549 THR A C 1
ATOM 4301 O O . THR A 1 549 ? 22.938 25.094 9.836 1 96.56 549 THR A O 1
ATOM 4304 N N . ASN A 1 550 ? 24.953 24.281 9.328 1 94.88 550 ASN A N 1
ATOM 4305 C CA . ASN A 1 550 ? 25.672 25.531 9.562 1 94.88 550 ASN A CA 1
ATOM 4306 C C . ASN A 1 550 ? 26.266 26.094 8.266 1 94.88 550 ASN A C 1
ATOM 4308 O O . ASN A 1 550 ? 26.969 27.109 8.281 1 94.88 550 ASN A O 1
ATOM 4312 N N . ASP A 1 551 ? 26 25.359 7.176 1 93.69 551 ASP A N 1
ATOM 4313 C CA . ASP A 1 551 ? 26.469 25.828 5.875 1 93.69 551 ASP A CA 1
ATOM 4314 C C . ASP A 1 551 ? 25.672 27.047 5.406 1 93.69 551 ASP A C 1
ATOM 4316 O O . ASP A 1 551 ? 24.453 26.984 5.281 1 93.69 551 ASP A O 1
ATOM 4320 N N . MET A 1 552 ? 26.344 28.156 5.043 1 92.81 552 MET A N 1
ATOM 4321 C CA . MET A 1 552 ? 25.703 29.422 4.73 1 92.81 552 MET A CA 1
ATOM 4322 C C . MET A 1 552 ? 24.891 29.312 3.441 1 92.81 552 MET A C 1
ATOM 4324 O O . MET A 1 552 ? 23.828 29.938 3.318 1 92.81 552 MET A O 1
ATOM 4328 N N . ILE A 1 553 ? 25.359 28.562 2.492 1 93.62 553 ILE A N 1
ATOM 4329 C CA . ILE A 1 553 ? 24.656 28.406 1.221 1 93.62 553 ILE A CA 1
ATOM 4330 C C . ILE A 1 553 ? 23.359 27.625 1.438 1 93.62 553 ILE A C 1
ATOM 4332 O O . ILE A 1 553 ? 22.297 28.031 0.942 1 93.62 553 ILE A O 1
ATOM 4336 N N . HIS A 1 554 ? 23.438 26.547 2.197 1 94.31 554 HIS A N 1
ATOM 4337 C CA . HIS A 1 554 ? 22.25 25.766 2.514 1 94.31 554 HIS A CA 1
ATOM 4338 C C . HIS A 1 554 ? 21.25 26.594 3.303 1 94.31 554 HIS A C 1
ATOM 4340 O O . HIS A 1 554 ? 20.031 26.516 3.062 1 94.31 554 HIS A O 1
ATOM 4346 N N . GLN A 1 555 ? 21.766 27.406 4.234 1 93.94 555 GLN A N 1
ATOM 4347 C CA . GLN A 1 555 ? 20.906 28.25 5.047 1 93.94 555 GLN A CA 1
ATOM 4348 C C . GLN A 1 555 ? 20.125 29.234 4.18 1 93.94 555 GLN A C 1
ATOM 4350 O O . GLN A 1 555 ? 18.922 29.406 4.367 1 93.94 555 GLN A O 1
ATOM 4355 N N . GLU A 1 556 ? 20.75 29.828 3.283 1 91.94 556 GLU A N 1
ATOM 4356 C CA . GLU A 1 556 ? 20.078 30.781 2.389 1 91.94 556 GLU A CA 1
ATOM 4357 C C . GLU A 1 556 ? 19.031 30.078 1.528 1 91.94 556 GLU A C 1
ATOM 4359 O O . GLU A 1 556 ? 17.922 30.594 1.342 1 91.94 556 GLU A O 1
ATOM 4364 N N . TRP A 1 557 ? 19.438 28.938 0.998 1 93.75 557 TRP A N 1
ATOM 4365 C CA . TRP A 1 557 ? 18.531 28.172 0.156 1 93.75 557 TRP A CA 1
ATOM 4366 C C . TRP A 1 557 ? 17.281 27.75 0.931 1 93.75 557 TRP A C 1
ATOM 4368 O O . TRP A 1 557 ? 16.172 27.875 0.43 1 93.75 557 TRP A O 1
ATOM 4378 N N . LEU A 1 558 ? 17.453 27.297 2.168 1 95.38 558 LEU A N 1
ATOM 4379 C CA . LEU A 1 558 ? 16.359 26.812 3.01 1 95.38 558 LEU A CA 1
ATOM 4380 C C . LEU A 1 558 ? 15.477 27.969 3.467 1 95.38 558 LEU A C 1
ATOM 4382 O O . LEU A 1 558 ? 14.25 27.875 3.4 1 95.38 558 LEU A O 1
ATOM 4386 N N . GLN A 1 559 ? 16.062 29.062 3.889 1 91.75 559 GLN A N 1
ATOM 4387 C CA . GLN A 1 559 ? 15.32 30.234 4.355 1 91.75 559 GLN A CA 1
ATOM 4388 C C . GLN A 1 559 ? 14.422 30.781 3.252 1 91.75 559 GLN A C 1
ATOM 4390 O O . GLN A 1 559 ? 13.32 31.266 3.525 1 91.75 559 GLN A O 1
ATOM 4395 N N . GLY A 1 560 ? 14.867 30.672 2.043 1 90.5 560 GLY A N 1
ATOM 4396 C CA . GLY A 1 560 ? 14.094 31.172 0.917 1 90.5 560 GLY A CA 1
ATOM 4397 C C . GLY A 1 560 ? 12.906 30.297 0.572 1 90.5 560 GLY A C 1
ATOM 4398 O O . GLY A 1 560 ? 11.984 30.719 -0.126 1 90.5 560 GLY A O 1
ATOM 4399 N N . ARG A 1 561 ? 12.844 29.141 1.136 1 92.88 561 ARG A N 1
ATOM 4400 C CA . ARG A 1 561 ? 11.82 28.188 0.725 1 92.88 561 ARG A CA 1
ATOM 4401 C C . ARG A 1 561 ? 10.875 27.875 1.881 1 92.88 561 ARG A C 1
ATOM 4403 O O . ARG A 1 561 ? 9.859 27.203 1.691 1 92.88 561 ARG A O 1
ATOM 4410 N N . ILE A 1 562 ? 11.188 28.281 3.096 1 93.69 562 ILE A N 1
ATOM 4411 C CA . ILE A 1 562 ? 10.273 28.172 4.227 1 93.69 562 ILE A CA 1
ATOM 4412 C C . ILE A 1 562 ? 9.281 29.328 4.211 1 93.69 562 ILE A C 1
ATOM 4414 O O . ILE A 1 562 ? 9.648 30.469 4.457 1 93.69 562 ILE A O 1
ATOM 4418 N N . THR A 1 563 ? 8.062 29 3.908 1 88.62 563 THR A N 1
ATOM 4419 C CA . THR A 1 563 ? 7.047 30.031 3.742 1 88.62 563 THR A CA 1
ATOM 4420 C C . THR A 1 563 ? 6.082 30.031 4.926 1 88.62 563 THR A C 1
ATOM 4422 O O . THR A 1 563 ? 5.328 30.984 5.113 1 88.62 563 THR A O 1
ATOM 4425 N N . ASP A 1 564 ? 6.066 28.953 5.676 1 89.25 564 ASP A N 1
ATOM 4426 C CA . ASP A 1 564 ? 5.25 28.922 6.887 1 89.25 564 ASP A CA 1
ATOM 4427 C C . ASP A 1 564 ? 5.664 30.031 7.848 1 89.25 564 ASP A C 1
ATOM 4429 O O . ASP A 1 564 ? 6.82 30.094 8.273 1 89.25 564 ASP A O 1
ATOM 4433 N N . HIS A 1 565 ? 4.859 30.859 8.18 1 84.06 565 HIS A N 1
ATOM 4434 C CA . HIS A 1 565 ? 5.164 32.062 8.922 1 84.06 565 HIS A CA 1
ATOM 4435 C C . HIS A 1 565 ? 5.785 31.75 10.281 1 84.06 565 HIS A C 1
ATOM 4437 O O . HIS A 1 565 ? 6.766 32.375 10.688 1 84.06 565 HIS A O 1
ATOM 4443 N N . ARG A 1 566 ? 5.215 30.875 10.984 1 86.56 566 ARG A N 1
ATOM 4444 C CA . ARG A 1 566 ? 5.695 30.531 12.32 1 86.56 566 ARG A CA 1
ATOM 4445 C C . ARG A 1 566 ? 7.098 29.938 12.258 1 86.56 566 ARG A C 1
ATOM 4447 O O . ARG A 1 566 ? 7.965 30.312 13.055 1 86.56 566 ARG A O 1
ATOM 4454 N N . LEU A 1 567 ? 7.297 29.062 11.336 1 92.5 567 LEU A N 1
ATOM 4455 C CA . LEU A 1 567 ? 8.602 28.422 11.195 1 92.5 567 LEU A CA 1
ATOM 4456 C C . LEU A 1 567 ? 9.648 29.422 10.727 1 92.5 567 LEU A C 1
ATOM 4458 O O . LEU A 1 567 ? 10.805 29.359 11.156 1 92.5 567 LEU A O 1
ATOM 4462 N N . ARG A 1 568 ? 9.219 30.297 9.875 1 90.88 568 ARG A N 1
ATOM 4463 C CA . ARG A 1 568 ? 10.141 31.328 9.383 1 90.88 568 ARG A CA 1
ATOM 4464 C C . ARG A 1 568 ? 10.594 32.25 10.516 1 90.88 568 ARG A C 1
ATOM 4466 O O . ARG A 1 568 ? 11.781 32.531 10.656 1 90.88 568 ARG A O 1
ATOM 4473 N N . LYS A 1 569 ? 9.695 32.688 11.297 1 89.88 569 LYS A N 1
ATOM 4474 C CA . LYS A 1 569 ? 10.016 33.562 12.43 1 89.88 569 LYS A CA 1
ATOM 4475 C C . LYS A 1 569 ? 10.875 32.812 13.453 1 89.88 569 LYS A C 1
ATOM 4477 O O . LYS A 1 569 ? 11.812 33.406 14 1 89.88 569 LYS A O 1
ATOM 4482 N N . ALA A 1 570 ? 10.516 31.656 13.742 1 93.19 570 ALA A N 1
ATOM 4483 C CA . ALA A 1 570 ? 11.305 30.844 14.664 1 93.19 570 ALA A CA 1
ATOM 4484 C C . ALA A 1 570 ? 12.734 30.672 14.156 1 93.19 570 ALA A C 1
ATOM 4486 O O . ALA A 1 570 ? 13.695 30.766 14.93 1 93.19 570 ALA A O 1
ATOM 4487 N N . LEU A 1 571 ? 12.828 30.438 12.883 1 96.19 571 LEU A N 1
ATOM 4488 C CA . LEU A 1 571 ? 14.148 30.219 12.297 1 96.19 571 LEU A CA 1
ATOM 4489 C C . LEU A 1 571 ? 15.016 31.453 12.422 1 96.19 571 LEU A C 1
ATOM 4491 O O . LEU A 1 571 ? 16.219 31.359 12.648 1 96.19 571 LEU A O 1
ATOM 4495 N N . GLN A 1 572 ? 14.453 32.594 12.312 1 93.62 572 GLN A N 1
ATOM 4496 C CA . GLN A 1 572 ? 15.195 33.844 12.477 1 93.62 572 GLN A CA 1
ATOM 4497 C C . GLN A 1 572 ? 15.758 33.969 13.883 1 93.62 572 GLN A C 1
ATOM 4499 O O . GLN A 1 572 ? 16.922 34.344 14.062 1 93.62 572 GLN A O 1
ATOM 4504 N N . ARG A 1 573 ? 14.938 33.688 14.82 1 94.94 573 ARG A N 1
ATOM 4505 C CA . ARG A 1 573 ? 15.375 33.75 16.219 1 94.94 573 ARG A CA 1
ATOM 4506 C C . ARG A 1 573 ? 16.422 32.656 16.5 1 94.94 573 ARG A C 1
ATOM 4508 O O . ARG A 1 573 ? 17.391 32.906 17.234 1 94.94 573 ARG A O 1
ATOM 4515 N N . ILE A 1 574 ? 16.25 31.547 15.945 1 96.56 574 ILE A N 1
ATOM 4516 C CA . ILE A 1 574 ? 17.172 30.438 16.156 1 96.56 574 ILE A CA 1
ATOM 4517 C C . ILE A 1 574 ? 18.531 30.766 15.508 1 96.56 574 ILE A C 1
ATOM 4519 O O . ILE A 1 574 ? 19.578 30.484 16.078 1 96.56 574 ILE A O 1
ATOM 4523 N N . SER A 1 575 ? 18.484 31.344 14.312 1 94.56 575 SER A N 1
ATOM 4524 C CA . SER A 1 575 ? 19.719 31.734 13.641 1 94.56 575 SER A CA 1
ATOM 4525 C C . SER A 1 575 ? 20.5 32.719 14.477 1 94.56 575 SER A C 1
ATOM 4527 O O . SER A 1 575 ? 21.734 32.625 14.57 1 94.56 575 SER A O 1
ATOM 4529 N N . SER A 1 576 ? 19.828 33.656 15.039 1 93.69 576 SER A N 1
ATOM 4530 C CA . SER A 1 576 ? 20.469 34.625 15.922 1 93.69 576 SER A CA 1
ATOM 4531 C C . SER A 1 576 ? 21.078 33.938 17.141 1 93.69 576 SER A C 1
ATOM 4533 O O . SER A 1 576 ? 22.172 34.281 17.578 1 93.69 576 SER A O 1
ATOM 4535 N N . PHE A 1 577 ? 20.375 33.062 17.734 1 95.81 577 PHE A N 1
ATOM 4536 C CA . PHE A 1 577 ? 20.859 32.344 18.891 1 95.81 577 PHE A CA 1
ATOM 4537 C C . PHE A 1 577 ? 22.094 31.516 18.547 1 95.81 577 PHE A C 1
ATOM 4539 O O . PHE A 1 577 ? 23.078 31.5 19.297 1 95.81 577 PHE A O 1
ATOM 4546 N N . LYS A 1 578 ? 22.031 30.781 17.438 1 95.56 578 LYS A N 1
ATOM 4547 C CA . LYS A 1 578 ? 23.125 29.906 17.016 1 95.56 578 LYS A CA 1
ATOM 4548 C C . LYS A 1 578 ? 24.406 30.703 16.766 1 95.56 578 LYS A C 1
ATOM 4550 O O . LYS A 1 578 ? 25.516 30.219 17 1 95.56 578 LYS A O 1
ATOM 4555 N N . ARG A 1 579 ? 24.266 31.906 16.25 1 92.56 579 ARG A N 1
ATOM 4556 C CA . ARG A 1 579 ? 25.422 32.75 16.016 1 92.56 579 ARG A CA 1
ATOM 4557 C C . ARG A 1 579 ? 26.156 33.062 17.312 1 92.56 579 ARG A C 1
ATOM 4559 O O . ARG A 1 579 ? 27.391 33.156 17.328 1 92.56 579 ARG A O 1
ATOM 4566 N N . ASN A 1 580 ? 25.453 33.062 18.328 1 93.44 580 ASN A N 1
ATOM 4567 C CA . ASN A 1 580 ? 26.016 33.406 19.641 1 93.44 580 ASN A CA 1
ATOM 4568 C C . ASN A 1 580 ? 26.391 32.156 20.422 1 93.44 580 ASN A C 1
ATOM 4570 O O . ASN A 1 580 ? 26.969 32.25 21.5 1 93.44 580 ASN A O 1
ATOM 4574 N N . ASN A 1 581 ? 26.047 31.031 19.984 1 95.31 581 ASN A N 1
ATOM 4575 C CA . ASN A 1 581 ? 26.281 29.797 20.703 1 95.31 581 ASN A CA 1
ATOM 4576 C C . ASN A 1 581 ? 27.031 28.766 19.844 1 95.31 581 ASN A C 1
ATOM 4578 O O . ASN A 1 581 ? 26.625 27.609 19.781 1 95.31 581 ASN A O 1
ATOM 4582 N N . LEU A 1 582 ? 28.031 29.156 19.078 1 93.38 582 LEU A N 1
ATOM 4583 C CA . LEU A 1 582 ? 28.938 28.328 18.297 1 93.38 582 LEU A CA 1
ATOM 4584 C C . LEU A 1 582 ? 28.172 27.484 17.281 1 93.38 582 LEU A C 1
ATOM 4586 O O . LEU A 1 582 ? 28.516 26.312 17.062 1 93.38 582 LEU A O 1
ATOM 4590 N N . GLY A 1 583 ? 27 28.016 16.875 1 94.38 583 GLY A N 1
ATOM 4591 C CA . GLY A 1 583 ? 26.266 27.359 15.805 1 94.38 583 GLY A CA 1
ATOM 4592 C C . GLY A 1 583 ? 25.391 26.219 16.297 1 94.38 583 GLY A C 1
ATOM 4593 O O . GLY A 1 583 ? 24.938 25.391 15.492 1 94.38 583 GLY A O 1
ATOM 4594 N N . THR A 1 584 ? 25.172 26.078 17.641 1 96.44 584 THR A N 1
ATOM 4595 C CA . THR A 1 584 ? 24.422 24.938 18.188 1 96.44 584 THR A CA 1
ATOM 4596 C C . THR A 1 584 ? 23.172 25.422 18.922 1 96.44 584 THR A C 1
ATOM 4598 O O . THR A 1 584 ? 23.109 26.578 19.344 1 96.44 584 THR A O 1
ATOM 4601 N N . ILE A 1 585 ? 22.219 24.578 18.969 1 97.06 585 ILE A N 1
ATOM 4602 C CA . ILE A 1 585 ? 21 24.859 19.734 1 97.06 585 ILE A CA 1
ATOM 4603 C C . ILE A 1 585 ? 20.328 23.547 20.141 1 97.06 585 ILE A C 1
ATOM 4605 O O . ILE A 1 585 ? 20.297 22.578 19.375 1 97.06 585 ILE A O 1
ATOM 4609 N N . SER A 1 586 ? 19.922 23.453 21.328 1 95.81 586 SER A N 1
ATOM 4610 C CA . SER A 1 586 ? 19.266 22.25 21.844 1 95.81 586 SER A CA 1
ATOM 4611 C C . SER A 1 586 ? 17.797 22.188 21.406 1 95.81 586 SER A C 1
ATOM 4613 O O . SER A 1 586 ? 17.203 23.219 21.078 1 95.81 586 SER A O 1
ATOM 4615 N N . LEU A 1 587 ? 17.234 21.016 21.375 1 96.12 587 LEU A N 1
ATOM 4616 C CA . LEU A 1 587 ? 15.836 20.828 21.016 1 96.12 587 LEU A CA 1
ATOM 4617 C C . LEU A 1 587 ? 14.922 21.578 21.984 1 96.12 587 LEU A C 1
ATOM 4619 O O . LEU A 1 587 ? 13.914 22.156 21.578 1 96.12 587 LEU A O 1
ATOM 4623 N N . SER A 1 588 ? 15.266 21.516 23.281 1 93.94 588 SER A N 1
ATOM 4624 C CA . SER A 1 588 ? 14.469 22.219 24.297 1 93.94 588 SER A CA 1
ATOM 4625 C C . SER A 1 588 ? 14.391 23.703 24 1 93.94 588 SER A C 1
ATOM 4627 O O . SER A 1 588 ? 13.328 24.312 24.141 1 93.94 588 SER A O 1
ATOM 4629 N N . LYS A 1 589 ? 15.516 24.312 23.656 1 95.81 589 LYS A N 1
ATOM 4630 C CA . LYS A 1 589 ? 15.531 25.734 23.328 1 95.81 589 LYS A CA 1
ATOM 4631 C C . LYS A 1 589 ? 14.742 26.031 22.062 1 95.81 589 LYS A C 1
ATOM 4633 O O . LYS A 1 589 ? 14.086 27.062 21.938 1 95.81 589 LYS A O 1
ATOM 4638 N N . VAL A 1 590 ? 14.828 25.156 21.031 1 96.62 590 VAL A N 1
ATOM 4639 C CA . VAL A 1 590 ? 14.039 25.281 19.812 1 96.62 590 VAL A CA 1
ATOM 4640 C C . VAL A 1 590 ? 12.555 25.312 20.156 1 96.62 590 VAL A C 1
ATOM 4642 O O . VAL A 1 590 ? 11.82 26.172 19.672 1 96.62 590 VAL A O 1
ATOM 4645 N N . ARG A 1 591 ? 12.102 24.375 21 1 93.94 591 ARG A N 1
ATOM 4646 C CA . ARG A 1 591 ? 10.711 24.297 21.406 1 93.94 591 ARG A CA 1
ATOM 4647 C C . ARG A 1 591 ? 10.281 25.578 22.141 1 93.94 591 ARG A C 1
ATOM 4649 O O . ARG A 1 591 ? 9.203 26.109 21.875 1 93.94 591 ARG A O 1
ATOM 4656 N N . GLN A 1 592 ? 11.156 26.047 22.984 1 93 592 GLN A N 1
ATOM 4657 C CA . GLN A 1 592 ? 10.875 27.266 23.734 1 93 592 GLN A CA 1
ATOM 4658 C C . GLN A 1 592 ? 10.68 28.453 22.797 1 93 592 GLN A C 1
ATOM 4660 O O . GLN A 1 592 ? 9.773 29.266 23 1 93 592 GLN A O 1
ATOM 4665 N N . ILE A 1 593 ? 11.508 28.562 21.828 1 93.5 593 ILE A N 1
ATOM 4666 C CA . ILE A 1 593 ? 11.445 29.672 20.875 1 93.5 593 ILE A CA 1
ATOM 4667 C C . ILE A 1 593 ? 10.141 29.594 20.094 1 93.5 593 ILE A C 1
ATOM 4669 O O . ILE A 1 593 ? 9.469 30.609 19.906 1 93.5 593 ILE A O 1
ATOM 4673 N N . ILE A 1 594 ? 9.727 28.422 19.625 1 91.81 594 ILE A N 1
ATOM 4674 C CA . ILE A 1 594 ? 8.516 28.266 18.828 1 91.81 594 ILE A CA 1
ATOM 4675 C C . ILE A 1 594 ? 7.285 28.562 19.688 1 91.81 594 ILE A C 1
ATOM 4677 O O . ILE A 1 594 ? 6.344 29.219 19.219 1 91.81 594 ILE A O 1
ATOM 4681 N N . LEU A 1 595 ? 7.289 28.094 20.922 1 87.44 595 LEU A N 1
ATOM 4682 C CA . LEU A 1 595 ? 6.141 28.266 21.812 1 87.44 595 LEU A CA 1
ATOM 4683 C C . LEU A 1 595 ? 5.98 29.719 22.234 1 87.44 595 LEU A C 1
ATOM 4685 O O . LEU A 1 595 ? 4.879 30.141 22.578 1 87.44 595 LEU A O 1
ATOM 4689 N N . ALA A 1 596 ? 7.074 30.453 22.281 1 82.31 596 ALA A N 1
ATOM 4690 C CA . ALA A 1 596 ? 7.051 31.844 22.703 1 82.31 596 ALA A CA 1
ATOM 4691 C C . ALA A 1 596 ? 6.527 32.75 21.594 1 82.31 596 ALA A C 1
ATOM 4693 O O . ALA A 1 596 ? 6.195 33.938 21.844 1 82.31 596 ALA A O 1
ATOM 4694 N N . MET A 1 597 ? 6.312 32.281 20.5 1 78.5 597 MET A N 1
ATOM 4695 C CA . MET A 1 597 ? 5.871 33.094 19.359 1 78.5 597 MET A CA 1
ATOM 4696 C C . MET A 1 597 ? 4.355 33 19.203 1 78.5 597 MET A C 1
ATOM 4698 O O . MET A 1 597 ? 3.752 31.953 19.453 1 78.5 597 MET A O 1
ATOM 4702 N N . MET B 1 1 ? 3.469 3.869 -88.875 1 26.47 1 MET B N 1
ATOM 4703 C CA . MET B 1 1 ? 3.145 3.039 -87.688 1 26.47 1 MET B CA 1
ATOM 4704 C C . MET B 1 1 ? 3.25 3.84 -86.375 1 26.47 1 MET B C 1
ATOM 4706 O O . MET B 1 1 ? 4.344 4.246 -86 1 26.47 1 MET B O 1
ATOM 4710 N N . SER B 1 2 ? 2.307 4.648 -86.062 1 26.88 2 SER B N 1
ATOM 4711 C CA . SER B 1 2 ? 2.09 5.777 -85.125 1 26.88 2 SER B CA 1
ATOM 4712 C C . SER B 1 2 ? 2.119 5.336 -83.688 1 26.88 2 SER B C 1
ATOM 4714 O O . SER B 1 2 ? 1.492 4.336 -83.312 1 26.88 2 SER B O 1
ATOM 4716 N N . ASP B 1 3 ? 3.199 5.664 -82.938 1 27.66 3 ASP B N 1
ATOM 4717 C CA . ASP B 1 3 ? 3.697 5.34 -81.625 1 27.66 3 ASP B CA 1
ATOM 4718 C C . ASP B 1 3 ? 2.715 5.789 -80.562 1 27.66 3 ASP B C 1
ATOM 4720 O O . ASP B 1 3 ? 2.547 6.988 -80.312 1 27.66 3 ASP B O 1
ATOM 4724 N N . ASP B 1 4 ? 1.526 5.301 -80.562 1 29.09 4 ASP B N 1
ATOM 4725 C CA . ASP B 1 4 ? 0.423 5.668 -79.688 1 29.09 4 ASP B CA 1
ATOM 4726 C C . ASP B 1 4 ? 0.823 5.535 -78.188 1 29.09 4 ASP B C 1
ATOM 4728 O O . ASP B 1 4 ? 1.099 4.43 -77.75 1 29.09 4 ASP B O 1
ATOM 4732 N N . ILE B 1 5 ? 1.58 6.516 -77.75 1 30.7 5 ILE B N 1
ATOM 4733 C CA . ILE B 1 5 ? 2.135 6.617 -76.375 1 30.7 5 ILE B CA 1
ATOM 4734 C C . ILE B 1 5 ? 1.009 6.559 -75.375 1 30.7 5 ILE B C 1
ATOM 4736 O O . ILE B 1 5 ? 0.131 7.426 -75.312 1 30.7 5 ILE B O 1
ATOM 4740 N N . ASN B 1 6 ? 0.43 5.406 -75.125 1 27.17 6 ASN B N 1
ATOM 4741 C CA . ASN B 1 6 ? -0.646 5.141 -74.125 1 27.17 6 ASN B CA 1
ATOM 4742 C C . ASN B 1 6 ? -0.361 5.773 -72.812 1 27.17 6 ASN B C 1
ATOM 4744 O O . ASN B 1 6 ? 0.62 5.422 -72.125 1 27.17 6 ASN B O 1
ATOM 4748 N N . HIS B 1 7 ? -0.594 7.047 -72.625 1 27.94 7 HIS B N 1
ATOM 4749 C CA . HIS B 1 7 ? -0.429 7.84 -71.438 1 27.94 7 HIS B CA 1
ATOM 4750 C C . HIS B 1 7 ? -1.112 7.172 -70.188 1 27.94 7 HIS B C 1
ATOM 4752 O O . HIS B 1 7 ? -2.33 6.98 -70.25 1 27.94 7 HIS B O 1
ATOM 4758 N N . LYS B 1 8 ? -0.447 6.23 -69.688 1 30.08 8 LYS B N 1
ATOM 4759 C CA . LYS B 1 8 ? -0.921 5.555 -68.438 1 30.08 8 LYS B CA 1
ATOM 4760 C C . LYS B 1 8 ? -1.389 6.559 -67.438 1 30.08 8 LYS B C 1
ATOM 4762 O O . LYS B 1 8 ? -0.627 7.438 -67 1 30.08 8 LYS B O 1
ATOM 4767 N N . ARG B 1 9 ? -2.676 6.891 -67.312 1 28.41 9 ARG B N 1
ATOM 4768 C CA . ARG B 1 9 ? -3.336 7.715 -66.312 1 28.41 9 ARG B CA 1
ATOM 4769 C C . ARG B 1 9 ? -2.842 7.375 -64.938 1 28.41 9 ARG B C 1
ATOM 4771 O O . ARG B 1 9 ? -2.879 6.211 -64.5 1 28.41 9 ARG B O 1
ATOM 4778 N N . LYS B 1 10 ? -1.984 8.172 -64.438 1 31.78 10 LYS B N 1
ATOM 4779 C CA . LYS B 1 10 ? -1.486 8.078 -63.031 1 31.78 10 LYS B CA 1
ATOM 4780 C C . LYS B 1 10 ? -2.635 7.93 -62.062 1 31.78 10 LYS B C 1
ATOM 4782 O O . LYS B 1 10 ? -3.555 8.75 -62.031 1 31.78 10 LYS B O 1
ATOM 4787 N N . ARG B 1 11 ? -2.912 6.75 -61.656 1 31.19 11 ARG B N 1
ATOM 4788 C CA . ARG B 1 11 ? -3.902 6.43 -60.625 1 31.19 11 ARG B CA 1
ATOM 4789 C C . ARG B 1 11 ? -3.805 7.398 -59.438 1 31.19 11 ARG B C 1
ATOM 4791 O O . ARG B 1 11 ? -2.717 7.633 -58.906 1 31.19 11 ARG B O 1
ATOM 4798 N N . SER B 1 12 ? -4.57 8.445 -59.438 1 28.06 12 SER B N 1
ATOM 4799 C CA . SER B 1 12 ? -4.668 9.383 -58.312 1 28.06 12 SER B CA 1
ATOM 4800 C C . SER B 1 12 ? -4.691 8.656 -57 1 28.06 12 SER B C 1
ATOM 4802 O O . SER B 1 12 ? -5.434 7.684 -56.812 1 28.06 12 SER B O 1
ATOM 4804 N N . ASN B 1 13 ? -3.541 8.469 -56.438 1 29.81 13 ASN B N 1
ATOM 4805 C CA . ASN B 1 13 ? -3.404 7.918 -55.094 1 29.81 13 ASN B CA 1
ATOM 4806 C C . ASN B 1 13 ? -4.477 8.461 -54.156 1 29.81 13 ASN B C 1
ATOM 4808 O O . ASN B 1 13 ? -4.477 9.648 -53.812 1 29.81 13 ASN B O 1
ATOM 4812 N N . THR B 1 14 ? -5.766 8.234 -54.438 1 33.97 14 THR B N 1
ATOM 4813 C CA . THR B 1 14 ? -6.824 8.562 -53.469 1 33.97 14 THR B CA 1
ATOM 4814 C C . THR B 1 14 ? -6.324 8.406 -52.062 1 33.97 14 THR B C 1
ATOM 4816 O O . THR B 1 14 ? -5.68 7.414 -51.719 1 33.97 14 THR B O 1
ATOM 4819 N N . THR B 1 15 ? -5.891 9.477 -51.5 1 39.31 15 THR B N 1
ATOM 4820 C CA . THR B 1 15 ? -5.473 9.695 -50.125 1 39.31 15 THR B CA 1
ATOM 4821 C C . THR B 1 15 ? -6.316 8.852 -49.156 1 39.31 15 THR B C 1
ATOM 4823 O O . THR B 1 15 ? -7.543 8.961 -49.156 1 39.31 15 THR B O 1
ATOM 4826 N N . GLY B 1 16 ? -5.996 7.66 -49 1 41.66 16 GLY B N 1
ATOM 4827 C CA . GLY B 1 16 ? -6.629 6.625 -48.219 1 41.66 16 GLY B CA 1
ATOM 4828 C C . GLY B 1 16 ? -7.172 7.137 -46.906 1 41.66 16 GLY B C 1
ATOM 4829 O O . GLY B 1 16 ? -6.797 8.219 -46.438 1 41.66 16 GLY B O 1
ATOM 4830 N N . ARG B 1 17 ? -8.367 6.57 -46.469 1 50.56 17 ARG B N 1
ATOM 4831 C CA . ARG B 1 17 ? -9.102 6.785 -45.219 1 50.56 17 ARG B CA 1
ATOM 4832 C C . ARG B 1 17 ? -8.164 6.734 -44.031 1 50.56 17 ARG B C 1
ATOM 4834 O O . ARG B 1 17 ? -7.16 6.016 -44.031 1 50.56 17 ARG B O 1
ATOM 4841 N N . SER B 1 18 ? -8.203 7.781 -43.219 1 54.25 18 SER B N 1
ATOM 4842 C CA . SER B 1 18 ? -7.414 7.805 -42 1 54.25 18 SER B CA 1
ATOM 4843 C C . SER B 1 18 ? -7.602 6.523 -41.188 1 54.25 18 SER B C 1
ATOM 4845 O O . SER B 1 18 ? -8.734 6.09 -40.969 1 54.25 18 SER B O 1
ATOM 4847 N N . LYS B 1 19 ? -6.664 5.637 -41.031 1 61.59 19 LYS B N 1
ATOM 4848 C CA . LYS B 1 19 ? -6.684 4.305 -40.438 1 61.59 19 LYS B CA 1
ATOM 4849 C C . LYS B 1 19 ? -7.203 4.352 -39 1 61.59 19 LYS B C 1
ATOM 4851 O O . LYS B 1 19 ? -7.859 3.412 -38.531 1 61.59 19 LYS B O 1
ATOM 4856 N N . TYR B 1 20 ? -7.035 5.457 -38.375 1 60.16 20 TYR B N 1
ATOM 4857 C CA . TYR B 1 20 ? -7.371 5.586 -36.969 1 60.16 20 TYR B CA 1
ATOM 4858 C C . TYR B 1 20 ? -8.367 6.711 -36.75 1 60.16 20 TYR B C 1
ATOM 4860 O O . TYR B 1 20 ? -8.391 7.324 -35.688 1 60.16 20 TYR B O 1
ATOM 4868 N N . GLY B 1 21 ? -9.172 6.934 -37.594 1 68.19 21 GLY B N 1
ATOM 4869 C CA . GLY B 1 21 ? -10.164 7.992 -37.531 1 68.19 21 GLY B CA 1
ATOM 4870 C C . GLY B 1 21 ? -11.297 7.68 -36.562 1 68.19 21 GLY B C 1
ATOM 4871 O O . GLY B 1 21 ? -11.523 6.52 -36.219 1 68.19 21 GLY B O 1
ATOM 4872 N N . CYS B 1 22 ? -11.938 8.703 -36.156 1 70.19 22 CYS B N 1
ATOM 4873 C CA . CYS B 1 22 ? -13.109 8.523 -35.312 1 70.19 22 CYS B CA 1
ATOM 4874 C C . CYS B 1 22 ? -14.211 7.785 -36.031 1 70.19 22 CYS B C 1
ATOM 4876 O O . CYS B 1 22 ? -14.273 7.82 -37.281 1 70.19 22 CYS B O 1
ATOM 4878 N N . LEU B 1 23 ? -15.016 7.008 -35.344 1 73.56 23 LEU B N 1
ATOM 4879 C CA . LEU B 1 23 ? -16.078 6.195 -35.938 1 73.56 23 LEU B CA 1
ATOM 4880 C C . LEU B 1 23 ? -17.047 7.059 -36.719 1 73.56 23 LEU B C 1
ATOM 4882 O O . LEU B 1 23 ? -17.609 6.605 -37.719 1 73.56 23 LEU B O 1
ATOM 4886 N N . THR B 1 24 ? -17.156 8.195 -36.406 1 77.88 24 THR B N 1
ATOM 4887 C CA . THR B 1 24 ? -18.078 9.117 -37.062 1 77.88 24 THR B CA 1
ATOM 4888 C C . THR B 1 24 ? -17.562 9.492 -38.469 1 77.88 24 THR B C 1
ATOM 4890 O O . THR B 1 24 ? -18.328 9.492 -39.438 1 77.88 24 THR B O 1
ATOM 4893 N N . CYS B 1 25 ? -16.359 9.742 -38.531 1 74.56 25 CYS B N 1
ATOM 4894 C CA . CYS B 1 25 ? -15.758 10.109 -39.812 1 74.56 25 CYS B CA 1
ATOM 4895 C C . CYS B 1 25 ? -15.625 8.898 -40.719 1 74.56 25 CYS B C 1
ATOM 4897 O O . CYS B 1 25 ? -15.844 9.008 -41.938 1 74.56 25 CYS B O 1
ATOM 4899 N N . ARG B 1 26 ? -15.367 7.758 -40.125 1 72.38 26 ARG B N 1
ATOM 4900 C CA . ARG B 1 26 ? -15.273 6.5 -40.844 1 72.38 26 ARG B CA 1
ATOM 4901 C C . ARG B 1 26 ? -16.625 6.109 -41.438 1 72.38 26 ARG B C 1
ATOM 4903 O O . ARG B 1 26 ? -16.688 5.645 -42.594 1 72.38 26 ARG B O 1
ATOM 4910 N N . ALA B 1 27 ? -17.641 6.324 -40.688 1 74 27 ALA B N 1
ATOM 4911 C CA . ALA B 1 27 ? -18.984 5.988 -41.156 1 74 27 ALA B CA 1
ATOM 4912 C C . ALA B 1 27 ? -19.391 6.844 -42.344 1 74 27 ALA B C 1
ATOM 4914 O O . ALA B 1 27 ? -20.109 6.383 -43.25 1 74 27 ALA B O 1
ATOM 4915 N N . LYS B 1 28 ? -18.859 7.938 -42.438 1 75 28 LYS B N 1
ATOM 4916 C CA . LYS B 1 28 ? -19.219 8.875 -43.5 1 75 28 LYS B CA 1
ATOM 4917 C C . LYS B 1 28 ? -18.188 8.836 -44.625 1 75 28 LYS B C 1
ATOM 4919 O O . LYS B 1 28 ? -18.297 9.594 -45.594 1 75 28 LYS B O 1
ATOM 4924 N N . LYS B 1 29 ? -17.109 7.949 -44.469 1 71.25 29 LYS B N 1
ATOM 4925 C CA . LYS B 1 29 ? -16.078 7.656 -45.438 1 71.25 29 LYS B CA 1
ATOM 4926 C C . LYS B 1 29 ? -15.336 8.922 -45.844 1 71.25 29 LYS B C 1
ATOM 4928 O O . LYS B 1 29 ? -15.047 9.125 -47.031 1 71.25 29 LYS B O 1
ATOM 4933 N N . VAL B 1 30 ? -15.227 9.844 -44.844 1 77.06 30 VAL B N 1
ATOM 4934 C CA . VAL B 1 30 ? -14.484 11.07 -45.094 1 77.06 30 VAL B CA 1
ATOM 4935 C C . VAL B 1 30 ? -13.125 11.008 -44.406 1 77.06 30 VAL B C 1
ATOM 4937 O O . VAL B 1 30 ? -12.938 10.25 -43.438 1 77.06 30 VAL B O 1
ATOM 4940 N N . LYS B 1 31 ? -12.164 11.688 -44.844 1 71.12 31 LYS B N 1
ATOM 4941 C CA . LYS B 1 31 ? -10.844 11.773 -44.25 1 71.12 31 LYS B CA 1
ATOM 4942 C C . LYS B 1 31 ? -10.914 12.383 -42.844 1 71.12 31 LYS B C 1
ATOM 4944 O O . LYS B 1 31 ? -11.57 13.398 -42.625 1 71.12 31 LYS B O 1
ATOM 4949 N N . CYS B 1 32 ? -10.562 11.648 -41.75 1 69.44 32 CYS B N 1
ATOM 4950 C CA . CYS B 1 32 ? -10.516 12.047 -40.344 1 69.44 32 CYS B CA 1
ATOM 4951 C C . CYS B 1 32 ? -9.117 12.5 -39.969 1 69.44 32 CYS B C 1
ATOM 4953 O O . CYS B 1 32 ? -8.125 11.906 -40.406 1 69.44 32 CYS B O 1
ATOM 4955 N N . ASP B 1 33 ? -8.867 13.438 -39.469 1 72.25 33 ASP B N 1
ATOM 4956 C CA . ASP B 1 33 ? -7.559 13.93 -39.062 1 72.25 33 ASP B CA 1
ATOM 4957 C C . ASP B 1 33 ? -7.082 13.211 -37.812 1 72.25 33 ASP B C 1
ATOM 4959 O O . ASP B 1 33 ? -6.02 13.523 -37.25 1 72.25 33 ASP B O 1
ATOM 4963 N N . GLU B 1 34 ? -7.742 12.211 -37.219 1 67 34 GLU B N 1
ATOM 4964 C CA . GLU B 1 34 ? -7.461 11.258 -36.156 1 67 34 GLU B CA 1
ATOM 4965 C C . GLU B 1 34 ? -7.086 11.969 -34.844 1 67 34 GLU B C 1
ATOM 4967 O O . GLU B 1 34 ? -6.512 11.367 -33.938 1 67 34 GLU B O 1
ATOM 4972 N N . LEU B 1 35 ? -7.539 13.164 -34.812 1 68.12 35 LEU B N 1
ATOM 4973 C CA . LEU B 1 35 ? -7.27 13.922 -33.594 1 68.12 35 LEU B CA 1
ATOM 4974 C C . LEU B 1 35 ? -8.172 13.461 -32.469 1 68.12 35 LEU B C 1
ATOM 4976 O O . LEU B 1 35 ? -9.328 13.094 -32.688 1 68.12 35 LEU B O 1
ATOM 4980 N N . LEU B 1 36 ? -7.617 13.094 -31.297 1 65.19 36 LEU B N 1
ATOM 4981 C CA . LEU B 1 36 ? -8.359 12.773 -30.094 1 65.19 36 LEU B CA 1
ATOM 4982 C C . LEU B 1 36 ? -8.5 14 -29.203 1 65.19 36 LEU B C 1
ATOM 4984 O O . LEU B 1 36 ? -7.648 14.898 -29.234 1 65.19 36 LEU B O 1
ATOM 4988 N N . PRO B 1 37 ? -9.719 13.977 -28.5 1 63.66 37 PRO B N 1
ATOM 4989 C CA . PRO B 1 37 ? -10.836 13.031 -28.422 1 63.66 37 PRO B CA 1
ATOM 4990 C C . PRO B 1 37 ? -11.859 13.234 -29.547 1 63.66 37 PRO B C 1
ATOM 4992 O O . PRO B 1 37 ? -12.68 12.352 -29.797 1 63.66 37 PRO B O 1
ATOM 4995 N N . LEU B 1 38 ? -11.766 14.359 -30.172 1 73.56 38 LEU B N 1
ATOM 4996 C CA . LEU B 1 38 ? -12.656 14.68 -31.281 1 73.56 38 LEU B CA 1
ATOM 4997 C C . LEU B 1 38 ? -11.859 14.969 -32.562 1 73.56 38 LEU B C 1
ATOM 4999 O O . LEU B 1 38 ? -10.875 15.711 -32.531 1 73.56 38 LEU B O 1
ATOM 5003 N N . CYS B 1 39 ? -12.219 14.375 -33.531 1 70.88 39 CYS B N 1
ATOM 5004 C CA . CYS B 1 39 ? -11.508 14.672 -34.781 1 70.88 39 CYS B CA 1
ATOM 5005 C C . CYS B 1 39 ? -11.914 16.031 -35.312 1 70.88 39 CYS B C 1
ATOM 5007 O O . CYS B 1 39 ? -13.031 16.5 -35.094 1 70.88 39 CYS B O 1
ATOM 5009 N N . GLY B 1 40 ? -10.984 16.766 -35.781 1 75.38 40 GLY B N 1
ATOM 5010 C CA . GLY B 1 40 ? -11.172 18.125 -36.312 1 75.38 40 GLY B CA 1
ATOM 5011 C C . GLY B 1 40 ? -12.383 18.25 -37.219 1 75.38 40 GLY B C 1
ATOM 5012 O O . GLY B 1 40 ? -13.047 19.281 -37.219 1 75.38 40 GLY B O 1
ATOM 5013 N N . ARG B 1 41 ? -12.695 17.203 -37.875 1 76.25 41 ARG B N 1
ATOM 5014 C CA . ARG B 1 41 ? -13.836 17.234 -38.781 1 76.25 41 ARG B CA 1
ATOM 5015 C C . ARG B 1 41 ? -15.148 17.188 -38 1 76.25 41 ARG B C 1
ATOM 5017 O O . ARG B 1 41 ? -16.062 17.953 -38.281 1 76.25 41 ARG B O 1
ATOM 5024 N N . CYS B 1 42 ? -15.203 16.281 -37.125 1 74.75 42 CYS B N 1
ATOM 5025 C CA . CYS B 1 42 ? -16.406 16.141 -36.312 1 74.75 42 CYS B CA 1
ATOM 5026 C C . CYS B 1 42 ? -16.641 17.391 -35.469 1 74.75 42 CYS B C 1
ATOM 5028 O O . CYS B 1 42 ? -17.781 17.844 -35.312 1 74.75 42 CYS B O 1
ATOM 5030 N N . GLU B 1 43 ? -15.633 18 -35.125 1 75.12 43 GLU B N 1
ATOM 5031 C CA . GLU B 1 43 ? -15.719 19.234 -34.344 1 75.12 43 GLU B CA 1
ATOM 5032 C C . GLU B 1 43 ? -16.219 20.391 -35.188 1 75.12 43 GLU B C 1
ATOM 5034 O O . GLU B 1 43 ? -17.094 21.141 -34.781 1 75.12 43 GLU B O 1
ATOM 5039 N N . ARG B 1 44 ? -15.75 20.516 -36.312 1 76.31 44 ARG B N 1
ATOM 5040 C CA . ARG B 1 44 ? -16.109 21.594 -37.219 1 76.31 44 ARG B CA 1
ATOM 5041 C C . ARG B 1 44 ? -17.562 21.484 -37.656 1 76.31 44 ARG B C 1
ATOM 5043 O O . ARG B 1 44 ? -18.281 22.484 -37.75 1 76.31 44 ARG B O 1
ATOM 5050 N N . LEU B 1 45 ? -17.891 20.234 -37.938 1 77.12 45 LEU B N 1
ATOM 5051 C CA . LEU B 1 45 ? -19.234 20 -38.469 1 77.12 45 LEU B CA 1
ATOM 5052 C C . LEU B 1 45 ? -20.219 19.703 -37.344 1 77.12 45 LEU B C 1
ATOM 5054 O O . LEU B 1 45 ? -21.406 19.422 -37.625 1 77.12 45 LEU B O 1
ATOM 5058 N N . LYS B 1 46 ? -19.688 19.812 -36.125 1 72.62 46 LYS B N 1
ATOM 5059 C CA . LYS B 1 46 ? -20.5 19.609 -34.906 1 72.62 46 LYS B CA 1
ATOM 5060 C C . LYS B 1 46 ? -21.172 18.234 -34.938 1 72.62 46 LYS B C 1
ATOM 5062 O O . LYS B 1 46 ? -22.359 18.125 -34.625 1 72.62 46 LYS B O 1
ATOM 5067 N N . LEU B 1 47 ? -20.438 17.203 -35.344 1 75 47 LEU B N 1
ATOM 5068 C CA . LEU B 1 47 ? -20.906 15.82 -35.344 1 75 47 LEU B CA 1
ATOM 5069 C C . LEU B 1 47 ? -20.484 15.102 -34.062 1 75 47 LEU B C 1
ATOM 5071 O O . LEU B 1 47 ? -19.531 15.523 -33.406 1 75 47 LEU B O 1
ATOM 5075 N N . ASN B 1 48 ? -21.25 14.125 -33.656 1 68.5 48 ASN B N 1
ATOM 5076 C CA . ASN B 1 48 ? -20.828 13.25 -32.562 1 68.5 48 ASN B CA 1
ATOM 5077 C C . ASN B 1 48 ? -19.625 12.414 -32.938 1 68.5 48 ASN B C 1
ATOM 5079 O O . ASN B 1 48 ? -19.734 11.422 -33.656 1 68.5 48 ASN B O 1
ATOM 5083 N N . CYS B 1 49 ? -18.469 12.797 -32.469 1 65.44 49 CYS B N 1
ATOM 5084 C CA . CYS B 1 49 ? -17.219 12.148 -32.812 1 65.44 49 CYS B CA 1
ATOM 5085 C C . CYS B 1 49 ? -17.016 10.883 -32 1 65.44 49 CYS B C 1
ATOM 5087 O O . CYS B 1 49 ? -16.781 10.953 -30.781 1 65.44 49 CYS B O 1
ATOM 5089 N N . GLN B 1 50 ? -17.281 9.75 -32.438 1 66.19 50 GLN B N 1
ATOM 5090 C CA . GLN B 1 50 ? -17.078 8.461 -31.781 1 66.19 50 GLN B CA 1
ATOM 5091 C C . GLN B 1 50 ? -15.688 7.902 -32.062 1 66.19 50 GLN B C 1
ATOM 5093 O O . GLN B 1 50 ? -15.383 7.551 -33.219 1 66.19 50 GLN B O 1
ATOM 5098 N N . GLN B 1 51 ? -14.875 8.023 -31.141 1 58.47 51 GLN B N 1
ATOM 5099 C CA . GLN B 1 51 ? -13.5 7.574 -31.312 1 58.47 51 GLN B CA 1
ATOM 5100 C C . GLN B 1 51 ? -13.391 6.062 -31.156 1 58.47 51 GLN B C 1
ATOM 5102 O O . GLN B 1 51 ? -14.062 5.469 -30.312 1 58.47 51 GLN B O 1
ATOM 5107 N N . PRO B 1 52 ? -12.742 5.371 -32.031 1 51.44 52 PRO B N 1
ATOM 5108 C CA . PRO B 1 52 ? -12.664 3.914 -31.891 1 51.44 52 PRO B CA 1
ATOM 5109 C C . PRO B 1 52 ? -11.953 3.484 -30.625 1 51.44 52 PRO B C 1
ATOM 5111 O O . PRO B 1 52 ? -11.078 4.199 -30.125 1 51.44 52 PRO B O 1
ATOM 5114 N N . CYS B 1 53 ? -12.586 2.607 -29.859 1 43.84 53 CYS B N 1
ATOM 5115 C CA . CYS B 1 53 ? -12.102 2.131 -28.562 1 43.84 53 CYS B CA 1
ATOM 5116 C C . CYS B 1 53 ? -10.648 1.69 -28.656 1 43.84 53 CYS B C 1
ATOM 5118 O O . CYS B 1 53 ? -9.891 1.824 -27.703 1 43.84 53 CYS B O 1
ATOM 5120 N N . SER B 1 54 ? -10.289 0.672 -29.484 1 39.38 54 SER B N 1
ATOM 5121 C CA . SER B 1 54 ? -8.945 0.128 -29.672 1 39.38 54 SER B CA 1
ATOM 5122 C C . SER B 1 54 ? -8.32 0.635 -30.953 1 39.38 54 SER B C 1
ATOM 5124 O O . SER B 1 54 ? -8.938 0.575 -32.031 1 39.38 54 SER B O 1
ATOM 5126 N N . ARG B 1 55 ? -7.555 1.568 -30.891 1 43.41 55 ARG B N 1
ATOM 5127 C CA . ARG B 1 55 ? -6.82 1.99 -32.062 1 43.41 55 ARG B CA 1
ATOM 5128 C C . ARG B 1 55 ? -5.926 0.866 -32.594 1 43.41 55 ARG B C 1
ATOM 5130 O O . ARG B 1 55 ? -4.961 1.117 -33.312 1 43.41 55 ARG B O 1
ATOM 5137 N N . ILE B 1 56 ? -5.875 -0.401 -31.984 1 33.91 56 ILE B N 1
ATOM 5138 C CA . ILE B 1 56 ? -5.074 -1.471 -32.562 1 33.91 56 ILE B CA 1
ATOM 5139 C C . ILE B 1 56 ? -5.691 -1.912 -33.906 1 33.91 56 ILE B C 1
ATOM 5141 O O . ILE B 1 56 ? -6.82 -2.408 -33.938 1 33.91 56 ILE B O 1
ATOM 5145 N N . LEU B 1 57 ? -5.238 -1.351 -34.906 1 36.19 57 LEU B N 1
ATOM 5146 C CA . LEU B 1 57 ? -5.609 -1.8 -36.25 1 36.19 57 LEU B CA 1
ATOM 5147 C C . LEU B 1 57 ? -5.203 -3.254 -36.469 1 36.19 57 LEU B C 1
ATOM 5149 O O . LEU B 1 57 ? -4.09 -3.652 -36.094 1 36.19 57 LEU B O 1
ATOM 5153 N N . PRO B 1 58 ? -6.008 -4.207 -36.594 1 31.53 58 PRO B N 1
ATOM 5154 C CA . PRO B 1 58 ? -5.566 -5.559 -36.938 1 31.53 58 PRO B CA 1
ATOM 5155 C C . PRO B 1 58 ? -4.559 -5.566 -38.094 1 31.53 58 PRO B C 1
ATOM 5157 O O . PRO B 1 58 ? -4.551 -4.648 -38.906 1 31.53 58 PRO B O 1
ATOM 5160 N N . SER B 1 59 ? -3.453 -6.23 -37.969 1 32.16 59 SER B N 1
ATOM 5161 C CA . SER B 1 59 ? -2.398 -6.367 -38.969 1 32.16 59 SER B CA 1
ATOM 5162 C C . SER B 1 59 ? -2.977 -6.637 -40.344 1 32.16 59 SER B C 1
ATOM 5164 O O . SER B 1 59 ? -4.109 -7.105 -40.469 1 32.16 59 SER B O 1
ATOM 5166 N N . VAL B 1 60 ? -2.352 -6.156 -41.406 1 36.28 60 VAL B N 1
ATOM 5167 C CA . VAL B 1 60 ? -2.725 -6.305 -42.812 1 36.28 60 VAL B CA 1
ATOM 5168 C C . VAL B 1 60 ? -3.039 -7.77 -43.125 1 36.28 60 VAL B C 1
ATOM 5170 O O . VAL B 1 60 ? -3.963 -8.07 -43.875 1 36.28 60 VAL B O 1
ATOM 5173 N N . ARG B 1 61 ? -2.07 -8.648 -42.531 1 35.28 61 ARG B N 1
ATOM 5174 C CA . ARG B 1 61 ? -2.203 -10.055 -42.906 1 35.28 61 ARG B CA 1
ATOM 5175 C C . ARG B 1 61 ? -3.559 -10.602 -42.469 1 35.28 61 ARG B C 1
ATOM 5177 O O . ARG B 1 61 ? -4.164 -11.414 -43.156 1 35.28 61 ARG B O 1
ATOM 5184 N N . GLU B 1 62 ? -3.844 -10.172 -41.312 1 30.03 62 GLU B N 1
ATOM 5185 C CA . GLU B 1 62 ? -5.121 -10.672 -40.812 1 30.03 62 GLU B CA 1
ATOM 5186 C C . GLU B 1 62 ? -6.289 -10.094 -41.594 1 30.03 62 GLU B C 1
ATOM 5188 O O . GLU B 1 62 ? -7.406 -10.617 -41.531 1 30.03 62 GLU B O 1
ATOM 5193 N N . ARG B 1 63 ? -5.949 -8.906 -42.094 1 33.31 63 ARG B N 1
ATOM 5194 C CA . ARG B 1 63 ? -6.996 -8.336 -42.938 1 33.31 63 ARG B CA 1
ATOM 5195 C C . ARG B 1 63 ? -7.191 -9.172 -44.219 1 33.31 63 ARG B C 1
ATOM 5197 O O . ARG B 1 63 ? -8.258 -9.125 -44.844 1 33.31 63 ARG B O 1
ATOM 5204 N N . ARG B 1 64 ? -6.016 -9.703 -44.719 1 30.8 64 ARG B N 1
ATOM 5205 C CA . ARG B 1 64 ? -6.148 -10.375 -46 1 30.8 64 ARG B CA 1
ATOM 5206 C C . ARG B 1 64 ? -6.844 -11.727 -45.844 1 30.8 64 ARG B C 1
ATOM 5208 O O . ARG B 1 64 ? -7.164 -12.383 -46.844 1 30.8 64 ARG B O 1
ATOM 5215 N N . ARG B 1 65 ? -6.512 -12.383 -44.688 1 28.42 65 ARG B N 1
ATOM 5216 C CA . ARG B 1 65 ? -7.016 -13.75 -44.781 1 28.42 65 ARG B CA 1
ATOM 5217 C C . ARG B 1 65 ? -8.539 -13.773 -44.844 1 28.42 65 ARG B C 1
ATOM 5219 O O . ARG B 1 65 ? -9.203 -13.219 -43.969 1 28.42 65 ARG B O 1
ATOM 5226 N N . GLY B 1 66 ? -9.031 -13.617 -46.031 1 26.59 66 GLY B N 1
ATOM 5227 C CA . GLY B 1 66 ? -10.383 -13.734 -46.562 1 26.59 66 GLY B CA 1
ATOM 5228 C C . GLY B 1 66 ? -11.195 -14.82 -45.875 1 26.59 66 GLY B C 1
ATOM 5229 O O . GLY B 1 66 ? -11.617 -15.781 -46.531 1 26.59 66 GLY B O 1
ATOM 5230 N N . ALA B 1 67 ? -10.781 -15.297 -44.656 1 28.41 67 ALA B N 1
ATOM 5231 C CA . ALA B 1 67 ? -11.539 -16.5 -44.312 1 28.41 67 ALA B CA 1
ATOM 5232 C C . ALA B 1 67 ? -13.039 -16.25 -44.406 1 28.41 67 ALA B C 1
ATOM 5234 O O . ALA B 1 67 ? -13.641 -15.617 -43.531 1 28.41 67 ALA B O 1
ATOM 5235 N N . GLY B 1 68 ? -13.453 -15.805 -45.562 1 23.77 68 GLY B N 1
ATOM 5236 C CA . GLY B 1 68 ? -14.844 -15.531 -45.875 1 23.77 68 GLY B CA 1
ATOM 5237 C C . GLY B 1 68 ? -15.773 -16.672 -45.5 1 23.77 68 GLY B C 1
ATOM 5238 O O . GLY B 1 68 ? -15.344 -17.812 -45.344 1 23.77 68 GLY B O 1
ATOM 5239 N N . PRO B 1 69 ? -16.703 -16.469 -44.656 1 23.84 69 PRO B N 1
ATOM 5240 C CA . PRO B 1 69 ? -17.688 -17.5 -44.312 1 23.84 69 PRO B CA 1
ATOM 5241 C C . PRO B 1 69 ? -18.141 -18.328 -45.5 1 23.84 69 PRO B C 1
ATOM 5243 O O . PRO B 1 69 ? -18.156 -17.828 -46.625 1 23.84 69 PRO B O 1
ATOM 5246 N N . ILE B 1 70 ? -17.656 -19.453 -45.594 1 22.41 70 ILE B N 1
ATOM 5247 C CA . ILE B 1 70 ? -18.219 -20.344 -46.625 1 22.41 70 ILE B CA 1
ATOM 5248 C C . ILE B 1 70 ? -19.734 -20.203 -46.625 1 22.41 70 ILE B C 1
ATOM 5250 O O . ILE B 1 70 ? -20.406 -20.422 -45.625 1 22.41 70 ILE B O 1
ATOM 5254 N N . LYS B 1 71 ? -20.281 -19.406 -47.406 1 23.42 71 LYS B N 1
ATOM 5255 C CA . LYS B 1 71 ? -21.719 -19.312 -47.656 1 23.42 71 LYS B CA 1
ATOM 5256 C C . LYS B 1 71 ? -22.328 -20.688 -47.875 1 23.42 71 LYS B C 1
ATOM 5258 O O . LYS B 1 71 ? -22.078 -21.328 -48.906 1 23.42 71 LYS B O 1
ATOM 5263 N N . SER B 1 72 ? -22.109 -21.656 -46.906 1 19.69 72 SER B N 1
ATOM 5264 C CA . SER B 1 72 ? -22.703 -22.953 -47.219 1 19.69 72 SER B CA 1
ATOM 5265 C C . SER B 1 72 ? -24.109 -22.781 -47.812 1 19.69 72 SER B C 1
ATOM 5267 O O . SER B 1 72 ? -24.891 -21.984 -47.312 1 19.69 72 SER B O 1
ATOM 5269 N N . ARG B 1 73 ? -24.172 -23.062 -49.062 1 22.47 73 ARG B N 1
ATOM 5270 C CA . ARG B 1 73 ? -25.328 -23.203 -49.969 1 22.47 73 ARG B CA 1
ATOM 5271 C C . ARG B 1 73 ? -26.391 -24.094 -49.344 1 22.47 73 ARG B C 1
ATOM 5273 O O . ARG B 1 73 ? -26.125 -25.234 -48.969 1 22.47 73 ARG B O 1
ATOM 5280 N N . ASN B 1 74 ? -27.359 -23.469 -48.5 1 21.22 74 ASN B N 1
ATOM 5281 C CA . ASN B 1 74 ? -28.547 -24.156 -48 1 21.22 74 ASN B CA 1
ATOM 5282 C C . ASN B 1 74 ? -29.156 -25.047 -49.094 1 21.22 74 ASN B C 1
ATOM 5284 O O . ASN B 1 74 ? -29.5 -24.578 -50.188 1 21.22 74 ASN B O 1
ATOM 5288 N N . SER B 1 75 ? -28.734 -26.281 -49.219 1 22.72 75 SER B N 1
ATOM 5289 C CA . SER B 1 75 ? -29.328 -27.281 -50.125 1 22.72 75 SER B CA 1
ATOM 5290 C C . SER B 1 75 ? -30.844 -27.094 -50.219 1 22.72 75 SER B C 1
ATOM 5292 O O . SER B 1 75 ? -31.453 -26.484 -49.344 1 22.72 75 SER B O 1
ATOM 5294 N N . ASP B 1 76 ? -31.719 -27.859 -50.844 1 23.03 76 ASP B N 1
ATOM 5295 C CA . ASP B 1 76 ? -33 -27.844 -51.562 1 23.03 76 ASP B CA 1
ATOM 5296 C C . ASP B 1 76 ? -34.156 -27.625 -50.562 1 23.03 76 ASP B C 1
ATOM 5298 O O . ASP B 1 76 ? -34.188 -28.266 -49.5 1 23.03 76 ASP B O 1
ATOM 5302 N N . TRP B 1 77 ? -35.094 -26.547 -50.719 1 26.5 77 TRP B N 1
ATOM 5303 C CA . TRP B 1 77 ? -36.25 -25.734 -50.406 1 26.5 77 TRP B CA 1
ATOM 5304 C C . TRP B 1 77 ? -37.531 -26.547 -50.531 1 26.5 77 TRP B C 1
ATOM 5306 O O . TRP B 1 77 ? -37.812 -27.141 -51.594 1 26.5 77 TRP B O 1
ATOM 5316 N N . SER B 1 78 ? -38 -27.469 -49.531 1 22.81 78 SER B N 1
ATOM 5317 C CA . SER B 1 78 ? -39.219 -28.172 -49.906 1 22.81 78 SER B CA 1
ATOM 5318 C C . SER B 1 78 ? -40.406 -27.25 -49.938 1 22.81 78 SER B C 1
ATOM 5320 O O . SER B 1 78 ? -40.438 -26.234 -49.25 1 22.81 78 SER B O 1
ATOM 5322 N N . PRO B 1 79 ? -41.562 -27.516 -50.688 1 20.8 79 PRO B N 1
ATOM 5323 C CA . PRO B 1 79 ? -42.625 -26.672 -51.188 1 20.8 79 PRO B CA 1
ATOM 5324 C C . PRO B 1 79 ? -43.594 -26.172 -50.094 1 20.8 79 PRO B C 1
ATOM 5326 O O . PRO B 1 79 ? -43.625 -26.75 -49 1 20.8 79 PRO B O 1
ATOM 5329 N N . GLN B 1 80 ? -44.406 -25.125 -50.219 1 20.27 80 GLN B N 1
ATOM 5330 C CA . GLN B 1 80 ? -45.125 -24.109 -49.438 1 20.27 80 GLN B CA 1
ATOM 5331 C C . GLN B 1 80 ? -46.406 -24.656 -48.844 1 20.27 80 GLN B C 1
ATOM 5333 O O . GLN B 1 80 ? -47.031 -24 -48.031 1 20.27 80 GLN B O 1
ATOM 5338 N N . SER B 1 81 ? -46.594 -25.734 -48.031 1 19.02 81 SER B N 1
ATOM 5339 C CA . SER B 1 81 ? -48 -26 -48.25 1 19.02 81 SER B CA 1
ATOM 5340 C C . SER B 1 81 ? -48.875 -24.812 -47.812 1 19.02 81 SER B C 1
ATOM 5342 O O . SER B 1 81 ? -48.438 -24 -47 1 19.02 81 SER B O 1
ATOM 5344 N N . LEU B 1 82 ? -50.312 -24.719 -48.156 1 17.72 82 LEU B N 1
ATOM 5345 C CA . LEU B 1 82 ? -51.375 -23.75 -48.375 1 17.72 82 LEU B CA 1
ATOM 5346 C C . LEU B 1 82 ? -52 -23.297 -47.062 1 17.72 82 LEU B C 1
ATOM 5348 O O . LEU B 1 82 ? -52.812 -22.359 -47.062 1 17.72 82 LEU B O 1
ATOM 5352 N N . SER B 1 83 ? -51.594 -23.672 -45.781 1 18.58 83 SER B N 1
ATOM 5353 C CA . SER B 1 83 ? -52.875 -23.719 -45.094 1 18.58 83 SER B CA 1
ATOM 5354 C C . SER B 1 83 ? -53.469 -22.312 -44.969 1 18.58 83 SER B C 1
ATOM 5356 O O . SER B 1 83 ? -52.75 -21.328 -44.969 1 18.58 83 SER B O 1
ATOM 5358 N N . PRO B 1 84 ? -54.781 -22.281 -44.531 1 17.94 84 PRO B N 1
ATOM 5359 C CA . PRO B 1 84 ? -55.844 -21.297 -44.781 1 17.94 84 PRO B CA 1
ATOM 5360 C C . PRO B 1 84 ? -55.656 -20 -44 1 17.94 84 PRO B C 1
ATOM 5362 O O . PRO B 1 84 ? -54.875 -19.953 -43.062 1 17.94 84 PRO B O 1
ATOM 5365 N N . ALA B 1 85 ? -56.688 -19.125 -44.031 1 16.97 85 ALA B N 1
ATOM 5366 C CA . ALA B 1 85 ? -57.031 -17.719 -44.219 1 16.97 85 ALA B CA 1
ATOM 5367 C C . ALA B 1 85 ? -56.906 -16.938 -42.938 1 16.97 85 ALA B C 1
ATOM 5369 O O . ALA B 1 85 ? -56.625 -17.516 -41.875 1 16.97 85 ALA B O 1
ATOM 5370 N N . LEU B 1 86 ? -57.969 -16.094 -42.344 1 17.3 86 LEU B N 1
ATOM 5371 C CA . LEU B 1 86 ? -58.219 -14.656 -42.344 1 17.3 86 LEU B CA 1
ATOM 5372 C C . LEU B 1 86 ? -58.125 -14.109 -40.906 1 17.3 86 LEU B C 1
ATOM 5374 O O . LEU B 1 86 ? -57.531 -13.062 -40.688 1 17.3 86 LEU B O 1
ATOM 5378 N N . GLN B 1 87 ? -58.812 -14.555 -39.656 1 17.61 87 GLN B N 1
ATOM 5379 C CA . GLN B 1 87 ? -59.875 -13.656 -39.188 1 17.61 87 GLN B CA 1
ATOM 5380 C C . GLN B 1 87 ? -59.344 -12.711 -38.125 1 17.61 87 GLN B C 1
ATOM 5382 O O . GLN B 1 87 ? -58.5 -13.102 -37.312 1 17.61 87 GLN B O 1
ATOM 5387 N N . LEU B 1 88 ? -59.719 -11.336 -37.938 1 17.3 88 LEU B N 1
ATOM 5388 C CA . LEU B 1 88 ? -59.406 -9.953 -37.594 1 17.3 88 LEU B CA 1
ATOM 5389 C C . LEU B 1 88 ? -59.531 -9.742 -36.094 1 17.3 88 LEU B C 1
ATOM 5391 O O . LEU B 1 88 ? -58.75 -8.992 -35.5 1 17.3 88 LEU B O 1
ATOM 5395 N N . SER B 1 89 ? -60.562 -10.125 -35.125 1 18.39 89 SER B N 1
ATOM 5396 C CA . SER B 1 89 ? -61.375 -9.125 -34.438 1 18.39 89 SER B CA 1
ATOM 5397 C C . SER B 1 89 ? -60.688 -8.602 -33.188 1 18.39 89 SER B C 1
ATOM 5399 O O . SER B 1 89 ? -59.812 -9.266 -32.625 1 18.39 89 SER B O 1
ATOM 5401 N N . GLU B 1 90 ? -61.219 -7.461 -32.25 1 18.05 90 GLU B N 1
ATOM 5402 C CA . GLU B 1 90 ? -61.156 -6.152 -31.609 1 18.05 90 GLU B CA 1
ATOM 5403 C C . GLU B 1 90 ? -60.875 -6.293 -30.109 1 18.05 90 GLU B C 1
ATOM 5405 O O . GLU B 1 90 ? -60.281 -5.406 -29.484 1 18.05 90 GLU B O 1
ATOM 5410 N N . GLU B 1 91 ? -61.375 -7.344 -29.203 1 18.11 91 GLU B N 1
ATOM 5411 C CA . GLU B 1 91 ? -62.125 -7 -28 1 18.11 91 GLU B CA 1
ATOM 5412 C C . GLU B 1 91 ? -61.219 -6.562 -26.875 1 18.11 91 GLU B C 1
ATOM 5414 O O . GLU B 1 91 ? -60.031 -6.922 -26.844 1 18.11 91 GLU B O 1
ATOM 5419 N N . GLN B 1 92 ? -61.719 -5.953 -25.547 1 18.41 92 GLN B N 1
ATOM 5420 C CA . GLN B 1 92 ? -61.812 -4.879 -24.562 1 18.41 92 GLN B CA 1
ATOM 5421 C C . GLN B 1 92 ? -61.062 -5.266 -23.281 1 18.41 92 GLN B C 1
ATOM 5423 O O . GLN B 1 92 ? -60.906 -4.434 -22.391 1 18.41 92 GLN B O 1
ATOM 5428 N N . PRO B 1 93 ? -60.312 -6.391 -23 1 17.7 93 PRO B N 1
ATOM 5429 C CA . PRO B 1 93 ? -60.562 -6.895 -21.656 1 17.7 93 PRO B CA 1
ATOM 5430 C C . PRO B 1 93 ? -59.938 -6.035 -20.562 1 17.7 93 PRO B C 1
ATOM 5432 O O . PRO B 1 93 ? -58.906 -5.406 -20.781 1 17.7 93 PRO B O 1
ATOM 5435 N N . GLN B 1 94 ? -60.562 -5.762 -19.219 1 18.05 94 GLN B N 1
ATOM 5436 C CA . GLN B 1 94 ? -60.75 -4.965 -18 1 18.05 94 GLN B CA 1
ATOM 5437 C C . GLN B 1 94 ? -59.625 -5.152 -17.016 1 18.05 94 GLN B C 1
ATOM 5439 O O . GLN B 1 94 ? -59.094 -4.176 -16.484 1 18.05 94 GLN B O 1
ATOM 5444 N N . GLU B 1 95 ? -59.406 -6.391 -16.266 1 16.88 95 GLU B N 1
ATOM 5445 C CA . GLU B 1 95 ? -59.531 -6.57 -14.828 1 16.88 95 GLU B CA 1
ATOM 5446 C C . GLU B 1 95 ? -58.188 -6.43 -14.125 1 16.88 95 GLU B C 1
ATOM 5448 O O . GLU B 1 95 ? -58.094 -6.672 -12.922 1 16.88 95 GLU B O 1
ATOM 5453 N N . SER B 1 96 ? -57.094 -5.715 -14.406 1 16.7 96 SER B N 1
ATOM 5454 C CA . SER B 1 96 ? -55.812 -6.223 -13.953 1 16.7 96 SER B CA 1
ATOM 5455 C C . SER B 1 96 ? -55.562 -5.875 -12.484 1 16.7 96 SER B C 1
ATOM 5457 O O . SER B 1 96 ? -54.719 -5.023 -12.18 1 16.7 96 SER B O 1
ATOM 5459 N N . GLU B 1 97 ? -56.438 -5.539 -11.602 1 17.52 97 GLU B N 1
ATOM 5460 C CA . GLU B 1 97 ? -56.156 -4.758 -10.406 1 17.52 97 GLU B CA 1
ATOM 5461 C C . GLU B 1 97 ? -55.25 -5.531 -9.438 1 17.52 97 GLU B C 1
ATOM 5463 O O . GLU B 1 97 ? -55.125 -5.148 -8.273 1 17.52 97 GLU B O 1
ATOM 5468 N N . ALA B 1 98 ? -54.625 -6.652 -9.648 1 16.12 98 ALA B N 1
ATOM 5469 C CA . ALA B 1 98 ? -54.406 -7.703 -8.656 1 16.12 98 ALA B CA 1
ATOM 5470 C C . ALA B 1 98 ? -53.625 -7.176 -7.465 1 16.12 98 ALA B C 1
ATOM 5472 O O . ALA B 1 98 ? -53 -6.117 -7.551 1 16.12 98 ALA B O 1
ATOM 5473 N N . LEU B 1 99 ? -52.688 -8.195 -6.688 1 15.71 99 LEU B N 1
ATOM 5474 C CA . LEU B 1 99 ? -52.469 -8.93 -5.441 1 15.71 99 LEU B CA 1
ATOM 5475 C C . LEU B 1 99 ? -51.281 -8.375 -4.664 1 15.71 99 LEU B C 1
ATOM 5477 O O . LEU B 1 99 ? -50.906 -8.922 -3.625 1 15.71 99 LEU B O 1
ATOM 5481 N N . LEU B 1 100 ? -50.469 -7.422 -5.051 1 16.39 100 LEU B N 1
ATOM 5482 C CA . LEU B 1 100 ? -49.125 -7.566 -4.539 1 16.39 100 LEU B CA 1
ATOM 5483 C C . LEU B 1 100 ? -49.062 -7.25 -3.049 1 16.39 100 LEU B C 1
ATOM 5485 O O . LEU B 1 100 ? -48.469 -6.258 -2.643 1 16.39 100 LEU B O 1
ATOM 5489 N N . ASN B 1 101 ? -50.094 -7.234 -2.24 1 15.97 101 ASN B N 1
ATOM 5490 C CA . ASN B 1 101 ? -50.219 -6.598 -0.933 1 15.97 101 ASN B CA 1
ATOM 5491 C C . ASN B 1 101 ? -49.188 -7.145 0.046 1 15.97 101 ASN B C 1
ATOM 5493 O O . ASN B 1 101 ? -48.562 -6.383 0.793 1 15.97 101 ASN B O 1
ATOM 5497 N N . HIS B 1 102 ? -49.219 -8.492 0.537 1 15.83 102 HIS B N 1
ATOM 5498 C CA . HIS B 1 102 ? -49.469 -8.828 1.931 1 15.83 102 HIS B CA 1
ATOM 5499 C C . HIS B 1 102 ? -48.188 -8.805 2.76 1 15.83 102 HIS B C 1
ATOM 5501 O O . HIS B 1 102 ? -48.188 -8.289 3.883 1 15.83 102 HIS B O 1
ATOM 5507 N N . TYR B 1 103 ? -47.094 -9.766 2.666 1 15.74 103 TYR B N 1
ATOM 5508 C CA . TYR B 1 103 ? -46.75 -10.555 3.834 1 15.74 103 TYR B CA 1
ATOM 5509 C C . TYR B 1 103 ? -45.719 -9.828 4.688 1 15.74 103 TYR B C 1
ATOM 5511 O O . TYR B 1 103 ? -44.531 -9.812 4.363 1 15.74 103 TYR B O 1
ATOM 5519 N N . LEU B 1 104 ? -45.812 -8.539 5.117 1 16.75 104 LEU B N 1
ATOM 5520 C CA . LEU B 1 104 ? -44.906 -7.73 5.938 1 16.75 104 LEU B CA 1
ATOM 5521 C C . LEU B 1 104 ? -44.625 -8.406 7.27 1 16.75 104 LEU B C 1
ATOM 5523 O O . LEU B 1 104 ? -43.875 -7.879 8.094 1 16.75 104 LEU B O 1
ATOM 5527 N N . SER B 1 105 ? -45.406 -9.383 7.914 1 16.11 105 SER B N 1
ATOM 5528 C CA . SER B 1 105 ? -45.688 -9.281 9.336 1 16.11 105 SER B CA 1
ATOM 5529 C C . SER B 1 105 ? -44.5 -9.703 10.18 1 16.11 105 SER B C 1
ATOM 5531 O O . SER B 1 105 ? -44.188 -9.078 11.203 1 16.11 105 SER B O 1
ATOM 5533 N N . GLY B 1 106 ? -43.938 -10.969 10.211 1 15.9 106 GLY B N 1
ATOM 5534 C CA . GLY B 1 106 ? -44.031 -11.758 11.43 1 15.9 106 GLY B CA 1
ATOM 5535 C C . GLY B 1 106 ? -42.969 -11.398 12.453 1 15.9 106 GLY B C 1
ATOM 5536 O O . GLY B 1 106 ? -43.281 -11.125 13.609 1 15.9 106 GLY B O 1
ATOM 5537 N N . TYR B 1 107 ? -41.625 -12.008 12.5 1 16.23 107 TYR B N 1
ATOM 5538 C CA . TYR B 1 107 ? -41.188 -12.844 13.609 1 16.23 107 TYR B CA 1
ATOM 5539 C C . TYR B 1 107 ? -40.469 -12 14.68 1 16.23 107 TYR B C 1
ATOM 5541 O O . TYR B 1 107 ? -39.594 -11.188 14.359 1 16.23 107 TYR B O 1
ATOM 5549 N N . ASP B 1 108 ? -41.062 -11.742 15.898 1 17.08 108 ASP B N 1
ATOM 5550 C CA . ASP B 1 108 ? -40.906 -11.156 17.234 1 17.08 108 ASP B CA 1
ATOM 5551 C C . ASP B 1 108 ? -39.812 -11.867 18.016 1 17.08 108 ASP B C 1
ATOM 5553 O O . ASP B 1 108 ? -39.562 -11.547 19.172 1 17.08 108 ASP B O 1
ATOM 5557 N N . HIS B 1 109 ? -39.094 -12.961 17.625 1 16.3 109 HIS B N 1
ATOM 5558 C CA . HIS B 1 109 ? -38.688 -13.859 18.703 1 16.3 109 HIS B CA 1
ATOM 5559 C C . HIS B 1 109 ? -37.812 -13.141 19.734 1 16.3 109 HIS B C 1
ATOM 5561 O O . HIS B 1 109 ? -37.125 -12.195 19.406 1 16.3 109 HIS B O 1
ATOM 5567 N N . GLY B 1 110 ? -38.094 -13.43 21.109 1 16.64 110 GLY B N 1
ATOM 5568 C CA . GLY B 1 110 ? -37.875 -13.219 22.531 1 16.64 110 GLY B CA 1
ATOM 5569 C C . GLY B 1 110 ? -36.469 -13.578 22.969 1 16.64 110 GLY B C 1
ATOM 5570 O O . GLY B 1 110 ? -36.125 -14.758 23.031 1 16.64 110 GLY B O 1
ATOM 5571 N N . LEU B 1 111 ? -35.469 -13.117 22.406 1 15.85 111 LEU B N 1
ATOM 5572 C CA . LEU B 1 111 ? -34.156 -13.656 22.812 1 15.85 111 LEU B CA 1
ATOM 5573 C C . LEU B 1 111 ? -33.938 -13.398 24.297 1 15.85 111 LEU B C 1
ATOM 5575 O O . LEU B 1 111 ? -33.938 -12.242 24.75 1 15.85 111 LEU B O 1
ATOM 5579 N N . ALA B 1 112 ? -34.312 -14.445 25.156 1 15.61 112 ALA B N 1
ATOM 5580 C CA . ALA B 1 112 ? -34.156 -14.719 26.578 1 15.61 112 ALA B CA 1
ATOM 5581 C C . ALA B 1 112 ? -32.719 -14.453 27.031 1 15.61 112 ALA B C 1
ATOM 5583 O O . ALA B 1 112 ? -31.797 -14.547 26.234 1 15.61 112 ALA B O 1
ATOM 5584 N N . ALA B 1 113 ? -32.594 -13.891 28.297 1 17.27 113 ALA B N 1
ATOM 5585 C CA . ALA B 1 113 ? -31.766 -13.359 29.359 1 17.27 113 ALA B CA 1
ATOM 5586 C C . ALA B 1 113 ? -30.891 -14.453 29.969 1 17.27 113 ALA B C 1
ATOM 5588 O O . ALA B 1 113 ? -31.156 -14.922 31.078 1 17.27 113 ALA B O 1
ATOM 5589 N N . ALA B 1 114 ? -30.438 -15.586 29.203 1 15.62 114 ALA B N 1
ATOM 5590 C CA . ALA B 1 114 ? -29.938 -16.703 30.016 1 15.62 114 ALA B CA 1
ATOM 5591 C C . ALA B 1 114 ? -28.844 -16.234 30.969 1 15.62 114 ALA B C 1
ATOM 5593 O O . ALA B 1 114 ? -27.922 -15.5 30.562 1 15.62 114 ALA B O 1
ATOM 5594 N N . SER B 1 115 ? -29.172 -16.344 32.312 1 16.52 115 SER B N 1
ATOM 5595 C CA . SER B 1 115 ? -28.594 -16.219 33.656 1 16.52 115 SER B CA 1
ATOM 5596 C C . SER B 1 115 ? -27.406 -17.156 33.844 1 16.52 115 SER B C 1
ATOM 5598 O O . SER B 1 115 ? -27.562 -18.375 33.812 1 16.52 115 SER B O 1
ATOM 5600 N N . ALA B 1 116 ? -26.344 -16.875 33.188 1 16.28 116 ALA B N 1
ATOM 5601 C CA . ALA B 1 116 ? -25.203 -17.781 33.312 1 16.28 116 ALA B CA 1
ATOM 5602 C C . ALA B 1 116 ? -24.828 -17.969 34.781 1 16.28 116 ALA B C 1
ATOM 5604 O O . ALA B 1 116 ? -24.562 -17 35.5 1 16.28 116 ALA B O 1
ATOM 5605 N N . SER B 1 117 ? -25.422 -19.062 35.438 1 16.16 117 SER B N 1
ATOM 5606 C CA . SER B 1 117 ? -25.234 -19.656 36.75 1 16.16 117 SER B CA 1
ATOM 5607 C C . SER B 1 117 ? -23.75 -19.812 37.094 1 16.16 117 SER B C 1
ATOM 5609 O O . SER B 1 117 ? -22.922 -19.906 36.188 1 16.16 117 SER B O 1
ATOM 5611 N N . SER B 1 118 ? -23.375 -19.797 38.406 1 18.78 118 SER B N 1
ATOM 5612 C CA . SER B 1 118 ? -22.344 -19.656 39.438 1 18.78 118 SER B CA 1
ATOM 5613 C C . SER B 1 118 ? -21.5 -20.938 39.562 1 18.78 118 SER B C 1
ATOM 5615 O O . SER B 1 118 ? -20.625 -21.031 40.406 1 18.78 118 SER B O 1
ATOM 5617 N N . PHE B 1 119 ? -21.688 -22 38.688 1 16.94 119 PHE B N 1
ATOM 5618 C CA . PHE B 1 119 ? -21.312 -23.25 39.344 1 16.94 119 PHE B CA 1
ATOM 5619 C C . PHE B 1 119 ? -19.844 -23.234 39.75 1 16.94 119 PHE B C 1
ATOM 5621 O O . PHE B 1 119 ? -19 -22.719 39.031 1 16.94 119 PHE B O 1
ATOM 5628 N N . SER B 1 120 ? -19.562 -23.609 41.094 1 18.53 120 SER B N 1
ATOM 5629 C CA . SER B 1 120 ? -18.516 -23.75 42.125 1 18.53 120 SER B CA 1
ATOM 5630 C C . SER B 1 120 ? -17.547 -24.875 41.781 1 18.53 120 SER B C 1
ATOM 5632 O O . SER B 1 120 ? -16.75 -25.281 42.625 1 18.53 120 SER B O 1
ATOM 5634 N N . VAL B 1 121 ? -17.328 -25.219 40.531 1 18.08 121 VAL B N 1
ATOM 5635 C CA . VAL B 1 121 ? -16.75 -26.547 40.438 1 18.08 121 VAL B CA 1
ATOM 5636 C C . VAL B 1 121 ? -15.461 -26.609 41.25 1 18.08 121 VAL B C 1
ATOM 5638 O O . VAL B 1 121 ? -14.68 -25.656 41.25 1 18.08 121 VAL B O 1
ATOM 5641 N N . GLY B 1 122 ? -15.43 -27.656 42.188 1 18.5 122 GLY B N 1
ATOM 5642 C CA . GLY B 1 122 ? -14.562 -28.156 43.25 1 18.5 122 GLY B CA 1
ATOM 5643 C C . GLY B 1 122 ? -13.133 -28.375 42.781 1 18.5 122 GLY B C 1
ATOM 5644 O O . GLY B 1 122 ? -12.836 -28.297 41.594 1 18.5 122 GLY B O 1
ATOM 5645 N N . PRO B 1 123 ? -12.273 -28.984 43.688 1 20.55 123 PRO B N 1
ATOM 5646 C CA . PRO B 1 123 ? -10.844 -28.938 44 1 20.55 123 PRO B CA 1
ATOM 5647 C C . PRO B 1 123 ? -10.023 -29.844 43.094 1 20.55 123 PRO B C 1
ATOM 5649 O O . PRO B 1 123 ? -8.789 -29.859 43.188 1 20.55 123 PRO B O 1
ATOM 5652 N N . PRO B 1 124 ? -10.586 -30.344 41.875 1 18.22 124 PRO B N 1
ATOM 5653 C CA . PRO B 1 124 ? -10.07 -31.719 41.75 1 18.22 124 PRO B CA 1
ATOM 5654 C C . PRO B 1 124 ? -8.547 -31.781 41.781 1 18.22 124 PRO B C 1
ATOM 5656 O O . PRO B 1 124 ? -7.879 -30.766 41.562 1 18.22 124 PRO B O 1
ATOM 5659 N N . GLU B 1 125 ? -8.023 -33.062 41.875 1 19.47 125 GLU B N 1
ATOM 5660 C CA . GLU B 1 125 ? -6.84 -33.844 42.25 1 19.47 125 GLU B CA 1
ATOM 5661 C C . GLU B 1 125 ? -5.691 -33.594 41.281 1 19.47 125 GLU B C 1
ATOM 5663 O O . GLU B 1 125 ? -5.895 -33.031 40.188 1 19.47 125 GLU B O 1
ATOM 5668 N N . GLY B 1 126 ? -4.695 -34.562 41.25 1 18.95 126 GLY B N 1
ATOM 5669 C CA . GLY B 1 126 ? -3.244 -34.656 41.219 1 18.95 126 GLY B CA 1
ATOM 5670 C C . GLY B 1 126 ? -2.668 -34.688 39.812 1 18.95 126 GLY B C 1
ATOM 5671 O O . GLY B 1 126 ? -1.802 -35.5 39.5 1 18.95 126 GLY B O 1
ATOM 5672 N N . ALA B 1 127 ? -3.189 -34 38.906 1 19.12 127 ALA B N 1
ATOM 5673 C CA . ALA B 1 127 ? -3.078 -34.469 37.531 1 19.12 127 ALA B CA 1
ATOM 5674 C C . ALA B 1 127 ? -1.617 -34.562 37.094 1 19.12 127 ALA B C 1
ATOM 5676 O O . ALA B 1 127 ? -0.842 -33.625 37.281 1 19.12 127 ALA B O 1
ATOM 5677 N N . SER B 1 128 ? -1.238 -35.812 36.875 1 19.02 128 SER B N 1
ATOM 5678 C CA . SER B 1 128 ? 0.09 -36.375 36.625 1 19.02 128 SER B CA 1
ATOM 5679 C C . SER B 1 128 ? 0.738 -35.719 35.406 1 19.02 128 SER B C 1
ATOM 5681 O O . SER B 1 128 ? 0.047 -35.312 34.469 1 19.02 128 SER B O 1
ATOM 5683 N N . GLN B 1 129 ? 1.904 -35.156 35.562 1 19.38 129 GLN B N 1
ATOM 5684 C CA . GLN B 1 129 ? 2.893 -34.344 34.812 1 19.38 129 GLN B CA 1
ATOM 5685 C C . GLN B 1 129 ? 3.283 -35.031 33.5 1 19.38 129 GLN B C 1
ATOM 5687 O O . GLN B 1 129 ? 4.281 -35.75 33.438 1 19.38 129 GLN B O 1
ATOM 5692 N N . SER B 1 130 ? 2.24 -35.75 32.844 1 19.41 130 SER B N 1
ATOM 5693 C CA . SER B 1 130 ? 2.9 -36.594 31.828 1 19.41 130 SER B CA 1
ATOM 5694 C C . SER B 1 130 ? 3.689 -35.719 30.859 1 19.41 130 SER B C 1
ATOM 5696 O O . SER B 1 130 ? 3.201 -34.688 30.391 1 19.41 130 SER B O 1
ATOM 5698 N N . GLN B 1 131 ? 4.992 -35.75 30.922 1 19.72 131 GLN B N 1
ATOM 5699 C CA . GLN B 1 131 ? 6.133 -35.219 30.188 1 19.72 131 GLN B CA 1
ATOM 5700 C C . GLN B 1 131 ? 5.992 -35.5 28.688 1 19.72 131 GLN B C 1
ATOM 5702 O O . GLN B 1 131 ? 5.953 -36.656 28.266 1 19.72 131 GLN B O 1
ATOM 5707 N N . ALA B 1 132 ? 5.055 -34.812 28.016 1 22.55 132 ALA B N 1
ATOM 5708 C CA . ALA B 1 132 ? 4.895 -35.188 26.609 1 22.55 132 ALA B CA 1
ATOM 5709 C C . ALA B 1 132 ? 6.242 -35.188 25.906 1 22.55 132 ALA B C 1
ATOM 5711 O O . ALA B 1 132 ? 7.07 -34.312 26.094 1 22.55 132 ALA B O 1
ATOM 5712 N N . PRO B 1 133 ? 6.738 -36.344 25.594 1 22.66 133 PRO B N 1
ATOM 5713 C CA . PRO B 1 133 ? 8.062 -36.5 24.984 1 22.66 133 PRO B CA 1
ATOM 5714 C C . PRO B 1 133 ? 8.258 -35.625 23.766 1 22.66 133 PRO B C 1
ATOM 5716 O O . PRO B 1 133 ? 7.297 -35.312 23.062 1 22.66 133 PRO B O 1
ATOM 5719 N N . ILE B 1 134 ? 9.039 -34.594 23.938 1 25.23 134 ILE B N 1
ATOM 5720 C CA . ILE B 1 134 ? 9.578 -33.719 22.906 1 25.23 134 ILE B CA 1
ATOM 5721 C C . ILE B 1 134 ? 9.977 -34.531 21.672 1 25.23 134 ILE B C 1
ATOM 5723 O O . ILE B 1 134 ? 10.883 -35.344 21.75 1 25.23 134 ILE B O 1
ATOM 5727 N N . ILE B 1 135 ? 8.992 -35.094 21.016 1 24.5 135 ILE B N 1
ATOM 5728 C CA . ILE B 1 135 ? 9.406 -35.812 19.828 1 24.5 135 ILE B CA 1
ATOM 5729 C C . ILE B 1 135 ? 10.406 -34.969 19.031 1 24.5 135 ILE B C 1
ATOM 5731 O O . ILE B 1 135 ? 10.094 -33.875 18.609 1 24.5 135 ILE B O 1
ATOM 5735 N N . GLU B 1 136 ? 11.688 -35 19.375 1 25.73 136 GLU B N 1
ATOM 5736 C CA . GLU B 1 136 ? 12.812 -34.594 18.531 1 25.73 136 GLU B CA 1
ATOM 5737 C C . GLU B 1 136 ? 12.57 -35 17.078 1 25.73 136 GLU B C 1
ATOM 5739 O O . GLU B 1 136 ? 12.641 -36.188 16.719 1 25.73 136 GLU B O 1
ATOM 5744 N N . ALA B 1 137 ? 11.609 -34.344 16.453 1 27.92 137 ALA B N 1
ATOM 5745 C CA . ALA B 1 137 ? 11.578 -34.656 15.023 1 27.92 137 ALA B CA 1
ATOM 5746 C C . ALA B 1 137 ? 12.992 -34.656 14.43 1 27.92 137 ALA B C 1
ATOM 5748 O O . ALA B 1 137 ? 13.75 -33.688 14.641 1 27.92 137 ALA B O 1
ATOM 5749 N N . GLU B 1 138 ? 13.602 -35.781 14.406 1 27.2 138 GLU B N 1
ATOM 5750 C CA . GLU B 1 138 ? 14.844 -36.062 13.695 1 27.2 138 GLU B CA 1
ATOM 5751 C C . GLU B 1 138 ? 14.938 -35.25 12.398 1 27.2 138 GLU B C 1
ATOM 5753 O O . GLU B 1 138 ? 14.164 -35.5 11.469 1 27.2 138 GLU B O 1
ATOM 5758 N N . ALA B 1 139 ? 15.133 -34.031 12.422 1 30.75 139 ALA B N 1
ATOM 5759 C CA . ALA B 1 139 ? 15.539 -33.125 11.367 1 30.75 139 ALA B CA 1
ATOM 5760 C C . ALA B 1 139 ? 16.594 -33.75 10.461 1 30.75 139 ALA B C 1
ATOM 5762 O O . ALA B 1 139 ? 17.25 -33.062 9.68 1 30.75 139 ALA B O 1
ATOM 5763 N N . ASN B 1 140 ? 17.125 -34.875 10.969 1 29.66 140 ASN B N 1
ATOM 5764 C CA . ASN B 1 140 ? 18.156 -35.406 10.086 1 29.66 140 ASN B CA 1
ATOM 5765 C C . ASN B 1 140 ? 17.578 -35.781 8.719 1 29.66 140 ASN B C 1
ATOM 5767 O O . ASN B 1 140 ? 17.344 -36.938 8.422 1 29.66 140 ASN B O 1
ATOM 5771 N N . MET B 1 141 ? 16.547 -35.281 8.344 1 33.59 141 MET B N 1
ATOM 5772 C CA . MET B 1 141 ? 16.344 -35.656 6.953 1 33.59 141 MET B CA 1
ATOM 5773 C C . MET B 1 141 ? 17.625 -35.438 6.137 1 33.59 141 MET B C 1
ATOM 5775 O O . MET B 1 141 ? 17.969 -34.281 5.848 1 33.59 141 MET B O 1
ATOM 5779 N N . LEU B 1 142 ? 18.734 -36.125 6.359 1 33.69 142 LEU B N 1
ATOM 5780 C CA . LEU B 1 142 ? 19.828 -36.312 5.41 1 33.69 142 LEU B CA 1
ATOM 5781 C C . LEU B 1 142 ? 19.344 -36.125 3.977 1 33.69 142 LEU B C 1
ATOM 5783 O O . LEU B 1 142 ? 18.391 -36.781 3.557 1 33.69 142 LEU B O 1
ATOM 5787 N N . LEU B 1 143 ? 19.406 -34.938 3.4 1 39.94 143 LEU B N 1
ATOM 5788 C CA . LEU B 1 143 ? 19.219 -34.781 1.96 1 39.94 143 LEU B CA 1
ATOM 5789 C C . LEU B 1 143 ? 19.625 -36.062 1.24 1 39.94 143 LEU B C 1
ATOM 5791 O O . LEU B 1 143 ? 20.797 -36.5 1.313 1 39.94 143 LEU B O 1
ATOM 5795 N N . ASP B 1 144 ? 18.969 -37.156 1.318 1 44.22 144 ASP B N 1
ATOM 5796 C CA . ASP B 1 144 ? 19.25 -38.25 0.401 1 44.22 144 ASP B CA 1
ATOM 5797 C C . ASP B 1 144 ? 19.906 -37.75 -0.88 1 44.22 144 ASP B C 1
ATOM 5799 O O . ASP B 1 144 ? 19.359 -36.875 -1.563 1 44.22 144 ASP B O 1
ATOM 5803 N N . PRO B 1 145 ? 21.203 -37.781 -0.958 1 47.25 145 PRO B N 1
ATOM 5804 C CA . PRO B 1 145 ? 21.938 -37.312 -2.137 1 47.25 145 PRO B CA 1
ATOM 5805 C C . PRO B 1 145 ? 21.219 -37.625 -3.445 1 47.25 145 PRO B C 1
ATOM 5807 O O . PRO B 1 145 ? 21.609 -37.125 -4.504 1 47.25 145 PRO B O 1
ATOM 5810 N N . VAL B 1 146 ? 20.344 -38.625 -3.469 1 52.69 146 VAL B N 1
ATOM 5811 C CA . VAL B 1 146 ? 19.859 -39.062 -4.77 1 52.69 146 VAL B CA 1
ATOM 5812 C C . VAL B 1 146 ? 18.656 -38.219 -5.191 1 52.69 146 VAL B C 1
ATOM 5814 O O . VAL B 1 146 ? 17.703 -38.062 -4.422 1 52.69 146 VAL B O 1
ATOM 5817 N N . ALA B 1 147 ? 18.734 -37.469 -6.277 1 64.12 147 ALA B N 1
ATOM 5818 C CA . ALA B 1 147 ? 17.797 -36.625 -7.039 1 64.12 147 ALA B CA 1
ATOM 5819 C C . ALA B 1 147 ? 16.484 -37.375 -7.277 1 64.12 147 ALA B C 1
ATOM 5821 O O . ALA B 1 147 ? 15.602 -36.875 -7.988 1 64.12 147 ALA B O 1
ATOM 5822 N N . GLU B 1 148 ? 16.203 -38.531 -6.465 1 73.19 148 GLU B N 1
ATOM 5823 C CA . GLU B 1 148 ? 15.047 -39.344 -6.832 1 73.19 148 GLU B CA 1
ATOM 5824 C C . GLU B 1 148 ? 13.742 -38.656 -6.41 1 73.19 148 GLU B C 1
ATOM 5826 O O . GLU B 1 148 ? 12.727 -38.781 -7.094 1 73.19 148 GLU B O 1
ATOM 5831 N N . TRP B 1 149 ? 13.859 -37.875 -5.34 1 80.75 149 TRP B N 1
ATOM 5832 C CA . TRP B 1 149 ? 12.617 -37.281 -4.84 1 80.75 149 TRP B CA 1
ATOM 5833 C C . TRP B 1 149 ? 12.156 -36.125 -5.727 1 80.75 149 TRP B C 1
ATOM 5835 O O . TRP B 1 149 ? 11 -35.719 -5.652 1 80.75 149 TRP B O 1
ATOM 5845 N N . LEU B 1 150 ? 13.055 -35.719 -6.621 1 85.38 150 LEU B N 1
ATOM 5846 C CA . LEU B 1 150 ? 12.695 -34.625 -7.527 1 85.38 150 LEU B CA 1
ATOM 5847 C C . LEU B 1 150 ? 12.109 -35.156 -8.828 1 85.38 150 LEU B C 1
ATOM 5849 O O . LEU B 1 150 ? 11.539 -34.406 -9.617 1 85.38 150 LEU B O 1
ATOM 5853 N N . LEU B 1 151 ? 12.281 -36.469 -9 1 78.38 151 LEU B N 1
ATOM 5854 C CA . LEU B 1 151 ? 11.828 -37.031 -10.266 1 78.38 151 LEU B CA 1
ATOM 5855 C C . LEU B 1 151 ? 10.336 -37.344 -10.211 1 78.38 151 LEU B C 1
ATOM 5857 O O . LEU B 1 151 ? 9.836 -37.812 -9.188 1 78.38 151 LEU B O 1
ATOM 5861 N N . PRO B 1 152 ? 9.617 -36.906 -11.297 1 70.31 152 PRO B N 1
ATOM 5862 C CA . PRO B 1 152 ? 8.203 -37.25 -11.328 1 70.31 152 PRO B CA 1
ATOM 5863 C C . PRO B 1 152 ? 7.973 -38.75 -11.359 1 70.31 152 PRO B C 1
ATOM 5865 O O . PRO B 1 152 ? 8.93 -39.531 -11.508 1 70.31 152 PRO B O 1
ATOM 5868 N N . ASP B 1 153 ? 6.75 -39.125 -11.141 1 63.47 153 ASP B N 1
ATOM 5869 C CA . ASP B 1 153 ? 6.402 -40.562 -11.266 1 63.47 153 ASP B CA 1
ATOM 5870 C C . ASP B 1 153 ? 6.574 -41.031 -12.711 1 63.47 153 ASP B C 1
ATOM 5872 O O . ASP B 1 153 ? 6.129 -40.375 -13.648 1 63.47 153 ASP B O 1
ATOM 5876 N N . PRO B 1 154 ? 7.418 -41.906 -13 1 57.47 154 PRO B N 1
ATOM 5877 C CA . PRO B 1 154 ? 7.715 -42.406 -14.344 1 57.47 154 PRO B CA 1
ATOM 5878 C C . PRO B 1 154 ? 6.461 -42.625 -15.195 1 57.47 154 PRO B C 1
ATOM 5880 O O . PRO B 1 154 ? 6.504 -42.438 -16.422 1 57.47 154 PRO B O 1
ATOM 5883 N N . GLN B 1 155 ? 5.422 -43.031 -14.68 1 54.44 155 GLN B N 1
ATOM 5884 C CA . GLN B 1 155 ? 4.227 -43.312 -15.469 1 54.44 155 GLN B CA 1
ATOM 5885 C C . GLN B 1 155 ? 3.572 -42.031 -15.953 1 54.44 155 GLN B C 1
ATOM 5887 O O . GLN B 1 155 ? 2.709 -42.062 -16.828 1 54.44 155 GLN B O 1
ATOM 5892 N N . SER B 1 156 ? 3.953 -40.938 -15.5 1 55.5 156 SER B N 1
ATOM 5893 C CA . SER B 1 156 ? 3.166 -39.719 -15.562 1 55.5 156 SER B CA 1
ATOM 5894 C C . SER B 1 156 ? 3.574 -38.844 -16.766 1 55.5 156 SER B C 1
ATOM 5896 O O . SER B 1 156 ? 2.982 -37.812 -17 1 55.5 156 SER B O 1
ATOM 5898 N N . LEU B 1 157 ? 4.621 -39.156 -17.406 1 51.81 157 LEU B N 1
ATOM 5899 C CA . LEU B 1 157 ? 5.145 -38.25 -18.422 1 51.81 157 LEU B CA 1
ATOM 5900 C C . LEU B 1 157 ? 4.156 -38.094 -19.562 1 51.81 157 LEU B C 1
ATOM 5902 O O . LEU B 1 157 ? 4.191 -37.094 -20.297 1 51.81 157 LEU B O 1
ATOM 5906 N N . ASN B 1 158 ? 3.33 -39 -19.891 1 48.12 158 ASN B N 1
ATOM 5907 C CA . ASN B 1 158 ? 2.611 -38.969 -21.156 1 48.12 158 ASN B CA 1
ATOM 5908 C C . ASN B 1 158 ? 1.327 -38.156 -21.047 1 48.12 158 ASN B C 1
ATOM 5910 O O . ASN B 1 158 ? 0.661 -37.875 -22.047 1 48.12 158 ASN B O 1
ATOM 5914 N N . ALA B 1 159 ? 0.879 -37.688 -19.875 1 47.47 159 ALA B N 1
ATOM 5915 C CA . ALA B 1 159 ? -0.557 -37.438 -19.922 1 47.47 159 ALA B CA 1
ATOM 5916 C C . ALA B 1 159 ? -0.839 -35.938 -19.984 1 47.47 159 ALA B C 1
ATOM 5918 O O . ALA B 1 159 ? -1.998 -35.531 -19.984 1 47.47 159 ALA B O 1
ATOM 5919 N N . TYR B 1 160 ? 0.103 -35.094 -19.969 1 47.81 160 TYR B N 1
ATOM 5920 C CA . TYR B 1 160 ? -0.362 -33.688 -19.875 1 47.81 160 TYR B CA 1
ATOM 5921 C C . TYR B 1 160 ? -0.521 -33.094 -21.25 1 47.81 160 TYR B C 1
ATOM 5923 O O . TYR B 1 160 ? 0.442 -33 -22.016 1 47.81 160 TYR B O 1
ATOM 5931 N N . ALA B 1 161 ? -1.783 -32.938 -21.75 1 45.28 161 ALA B N 1
ATOM 5932 C CA . ALA B 1 161 ? -2.039 -32.125 -22.953 1 45.28 161 ALA B CA 1
ATOM 5933 C C . ALA B 1 161 ? -1.974 -30.641 -22.656 1 45.28 161 ALA B C 1
ATOM 5935 O O . ALA B 1 161 ? -2.602 -30.172 -21.703 1 45.28 161 ALA B O 1
ATOM 5936 N N . GLY B 1 162 ? -0.943 -29.938 -23.047 1 48.22 162 GLY B N 1
ATOM 5937 C CA . GLY B 1 162 ? -0.542 -28.547 -22.891 1 48.22 162 GLY B CA 1
ATOM 5938 C C . GLY B 1 162 ? -1.691 -27.578 -23.047 1 48.22 162 GLY B C 1
ATOM 5939 O O . GLY B 1 162 ? -2.775 -27.953 -23.5 1 48.22 162 GLY B O 1
ATOM 5940 N N . THR B 1 163 ? -1.601 -26.344 -22.516 1 47.06 163 THR B N 1
ATOM 5941 C CA . THR B 1 163 ? -2.51 -25.203 -22.625 1 47.06 163 THR B CA 1
ATOM 5942 C C . THR B 1 163 ? -2.684 -24.781 -24.078 1 47.06 163 THR B C 1
ATOM 5944 O O . THR B 1 163 ? -1.703 -24.672 -24.828 1 47.06 163 THR B O 1
ATOM 5947 N N . ASN B 1 164 ? -3.832 -24.938 -24.766 1 42.94 164 ASN B N 1
ATOM 5948 C CA . ASN B 1 164 ? -4.145 -24.5 -26.125 1 42.94 164 ASN B CA 1
ATOM 5949 C C . ASN B 1 164 ? -4.121 -22.969 -26.25 1 42.94 164 ASN B C 1
ATOM 5951 O O . ASN B 1 164 ? -5.172 -22.328 -26.188 1 42.94 164 ASN B O 1
ATOM 5955 N N . CYS B 1 165 ? -3.225 -22.328 -25.625 1 40.97 165 CYS B N 1
ATOM 5956 C CA . CYS B 1 165 ? -3.293 -20.906 -25.953 1 40.97 165 CYS B CA 1
ATOM 5957 C C . CYS B 1 165 ? -2.697 -20.625 -27.328 1 40.97 165 CYS B C 1
ATOM 5959 O O . CYS B 1 165 ? -1.674 -21.219 -27.688 1 40.97 165 CYS B O 1
ATOM 5961 N N . SER B 1 166 ? -3.512 -20.062 -28.219 1 38.19 166 SER B N 1
ATOM 5962 C CA . SER B 1 166 ? -3.025 -19.625 -29.516 1 38.19 166 SER B CA 1
ATOM 5963 C C . SER B 1 166 ? -1.717 -18.844 -29.391 1 38.19 166 SER B C 1
ATOM 5965 O O . SER B 1 166 ? -1.573 -18.016 -28.5 1 38.19 166 SER B O 1
ATOM 5967 N N . PRO B 1 167 ? -0.729 -19.312 -30 1 36.88 167 PRO B N 1
ATOM 5968 C CA . PRO B 1 167 ? 0.562 -18.625 -29.969 1 36.88 167 PRO B CA 1
ATOM 5969 C C . PRO B 1 167 ? 0.442 -17.141 -30.312 1 36.88 167 PRO B C 1
ATOM 5971 O O . PRO B 1 167 ? -0.139 -16.781 -31.344 1 36.88 167 PRO B O 1
ATOM 5974 N N . LEU B 1 168 ? 0.281 -16.297 -29.438 1 32.81 168 LEU B N 1
ATOM 5975 C CA . LEU B 1 168 ? 0.391 -14.891 -29.781 1 32.81 168 LEU B CA 1
ATOM 5976 C C . LEU B 1 168 ? 1.718 -14.602 -30.484 1 32.81 168 LEU B C 1
ATOM 5978 O O . LEU B 1 168 ? 2.76 -15.117 -30.078 1 32.81 168 LEU B O 1
ATOM 5982 N N . SER B 1 169 ? 1.611 -14.211 -31.734 1 31.11 169 SER B N 1
ATOM 5983 C CA . SER B 1 169 ? 2.793 -13.805 -32.5 1 31.11 169 SER B CA 1
ATOM 5984 C C . SER B 1 169 ? 3.525 -12.664 -31.797 1 31.11 169 SER B C 1
ATOM 5986 O O . SER B 1 169 ? 2.947 -11.602 -31.547 1 31.11 169 SER B O 1
ATOM 5988 N N . PHE B 1 170 ? 4.109 -12.867 -30.75 1 30.88 170 PHE B N 1
ATOM 5989 C CA . PHE B 1 170 ? 4.863 -11.727 -30.234 1 30.88 170 PHE B CA 1
ATOM 5990 C C . PHE B 1 170 ? 6.023 -11.391 -31.172 1 30.88 170 PHE B C 1
ATOM 5992 O O . PHE B 1 170 ? 6.578 -12.273 -31.828 1 30.88 170 PHE B O 1
ATOM 5999 N N . GLU B 1 171 ? 6.043 -10.102 -31.562 1 32.22 171 GLU B N 1
ATOM 6000 C CA . GLU B 1 171 ? 7.258 -9.609 -32.219 1 32.22 171 GLU B CA 1
ATOM 6001 C C . GLU B 1 171 ? 8.508 -10.148 -31.516 1 32.22 171 GLU B C 1
ATOM 6003 O O . GLU B 1 171 ? 8.508 -10.359 -30.297 1 32.22 171 GLU B O 1
ATOM 6008 N N . PRO B 1 172 ? 9.297 -10.75 -32.219 1 32.72 172 PRO B N 1
ATOM 6009 C CA . PRO B 1 172 ? 10.555 -11.305 -31.734 1 32.72 172 PRO B CA 1
ATOM 6010 C C . PRO B 1 172 ? 11.234 -10.406 -30.703 1 32.72 172 PRO B C 1
ATOM 6012 O O . PRO B 1 172 ? 11.359 -9.195 -30.922 1 32.72 172 PRO B O 1
ATOM 6015 N N . LEU B 1 173 ? 10.914 -10.477 -29.531 1 32.59 173 LEU B N 1
ATOM 6016 C CA . LEU B 1 173 ? 11.734 -9.789 -28.531 1 32.59 173 LEU B CA 1
ATOM 6017 C C . LEU B 1 173 ? 13.164 -9.609 -29.047 1 32.59 173 LEU B C 1
ATOM 6019 O O . LEU B 1 173 ? 13.719 -10.516 -29.672 1 32.59 173 LEU B O 1
ATOM 6023 N N . VAL B 1 174 ? 13.625 -8.508 -29.219 1 35.53 174 VAL B N 1
ATOM 6024 C CA . VAL B 1 174 ? 15.039 -8.242 -29.453 1 35.53 174 VAL B CA 1
ATOM 6025 C C . VAL B 1 174 ? 15.891 -9.203 -28.641 1 35.53 174 VAL B C 1
ATOM 6027 O O . VAL B 1 174 ? 17.125 -9.086 -28.609 1 35.53 174 VAL B O 1
ATOM 6030 N N . ILE B 1 175 ? 15.398 -9.844 -27.797 1 35.41 175 ILE B N 1
ATOM 6031 C CA . ILE B 1 175 ? 16.078 -10.977 -27.188 1 35.41 175 ILE B CA 1
ATOM 6032 C C . ILE B 1 175 ? 16.375 -12.031 -28.25 1 35.41 175 ILE B C 1
ATOM 6034 O O . ILE B 1 175 ? 17.047 -13.031 -27.969 1 35.41 175 ILE B O 1
ATOM 6038 N N . ALA B 1 176 ? 15.617 -12.133 -29.219 1 36.56 176 ALA B N 1
ATOM 6039 C CA . ALA B 1 176 ? 15.898 -12.844 -30.453 1 36.56 176 ALA B CA 1
ATOM 6040 C C . ALA B 1 176 ? 17.297 -12.516 -30.984 1 36.56 176 ALA B C 1
ATOM 6042 O O . ALA B 1 176 ? 17.891 -13.312 -31.703 1 36.56 176 ALA B O 1
ATOM 6043 N N . ASN B 1 177 ? 17.562 -11.289 -30.984 1 36.44 177 ASN B N 1
ATOM 6044 C CA . ASN B 1 177 ? 18.969 -11.148 -31.359 1 36.44 177 ASN B CA 1
ATOM 6045 C C . ASN B 1 177 ? 19.875 -12.016 -30.484 1 36.44 177 ASN B C 1
ATOM 6047 O O . ASN B 1 177 ? 21.094 -12 -30.641 1 36.44 177 ASN B O 1
ATOM 6051 N N . ILE B 1 178 ? 19.344 -12.367 -29.328 1 36.97 178 ILE B N 1
ATOM 6052 C CA . ILE B 1 178 ? 20.109 -13.398 -28.625 1 36.97 178 ILE B CA 1
ATOM 6053 C C . ILE B 1 178 ? 20.031 -14.711 -29.422 1 36.97 178 ILE B C 1
ATOM 6055 O O . ILE B 1 178 ? 21.031 -15.414 -29.562 1 36.97 178 ILE B O 1
ATOM 6059 N N . LEU B 1 179 ? 18.672 -15.211 -29.766 1 37.75 179 LEU B N 1
ATOM 6060 C CA . LEU B 1 179 ? 18.562 -16.5 -30.422 1 37.75 179 LEU B CA 1
ATOM 6061 C C . LEU B 1 179 ? 18.812 -16.375 -31.922 1 37.75 179 LEU B C 1
ATOM 6063 O O . LEU B 1 179 ? 18.906 -17.375 -32.625 1 37.75 179 LEU B O 1
ATOM 6067 N N . SER B 1 180 ? 18.203 -15.453 -32.594 1 34.97 180 SER B N 1
ATOM 6068 C CA . SER B 1 180 ? 18.281 -15.516 -34.031 1 34.97 180 SER B CA 1
ATOM 6069 C C . SER B 1 180 ? 19.719 -15.711 -34.5 1 34.97 180 SER B C 1
ATOM 6071 O O . SER B 1 180 ? 19.984 -15.625 -35.719 1 34.97 180 SER B O 1
ATOM 6073 N N . THR B 1 181 ? 20.625 -15.133 -33.844 1 31.78 181 THR B N 1
ATOM 6074 C CA . THR B 1 181 ? 21.797 -15.414 -34.656 1 31.78 181 THR B CA 1
ATOM 6075 C C . THR B 1 181 ? 21.891 -16.906 -34.969 1 31.78 181 THR B C 1
ATOM 6077 O O . THR B 1 181 ? 21.469 -17.75 -34.188 1 31.78 181 THR B O 1
ATOM 6080 N N . GLN B 1 182 ? 22.359 -17.469 -36.156 1 35.22 182 GLN B N 1
ATOM 6081 C CA . GLN B 1 182 ? 22.812 -18.734 -36.688 1 35.22 182 GLN B CA 1
ATOM 6082 C C . GLN B 1 182 ? 23.125 -19.734 -35.594 1 35.22 182 GLN B C 1
ATOM 6084 O O . GLN B 1 182 ? 23.125 -19.375 -34.406 1 35.22 182 GLN B O 1
ATOM 6089 N N . GLU B 1 183 ? 24.094 -20.797 -35.781 1 40.41 183 GLU B N 1
ATOM 6090 C CA . GLU B 1 183 ? 24.844 -21.859 -35.094 1 40.41 183 GLU B CA 1
ATOM 6091 C C . GLU B 1 183 ? 25.234 -21.453 -33.688 1 40.41 183 GLU B C 1
ATOM 6093 O O . GLU B 1 183 ? 26.234 -21.953 -33.156 1 40.41 183 GLU B O 1
ATOM 6098 N N . ARG B 1 184 ? 24.828 -20.391 -32.969 1 41.69 184 ARG B N 1
ATOM 6099 C CA . ARG B 1 184 ? 25.688 -19.766 -31.953 1 41.69 184 ARG B CA 1
ATOM 6100 C C . ARG B 1 184 ? 25.438 -20.359 -30.578 1 41.69 184 ARG B C 1
ATOM 6102 O O . ARG B 1 184 ? 24.297 -20.578 -30.172 1 41.69 184 ARG B O 1
ATOM 6109 N N . SER B 1 185 ? 26.156 -20.938 -30.047 1 52.28 185 SER B N 1
ATOM 6110 C CA . SER B 1 185 ? 26.469 -21.375 -28.688 1 52.28 185 SER B CA 1
ATOM 6111 C C . SER B 1 185 ? 26.016 -20.359 -27.656 1 52.28 185 SER B C 1
ATOM 6113 O O . SER B 1 185 ? 26.281 -19.156 -27.797 1 52.28 185 SER B O 1
ATOM 6115 N N . LEU B 1 186 ? 24.781 -20.703 -26.984 1 61.66 186 LEU B N 1
ATOM 6116 C CA . LEU B 1 186 ? 24.406 -19.906 -25.828 1 61.66 186 LEU B CA 1
ATOM 6117 C C . LEU B 1 186 ? 25.641 -19.484 -25.031 1 61.66 186 LEU B C 1
ATOM 6119 O O . LEU B 1 186 ? 26.703 -20.078 -25.172 1 61.66 186 LEU B O 1
ATOM 6123 N N . GLU B 1 187 ? 25.531 -18.391 -24.516 1 62.31 187 GLU B N 1
ATOM 6124 C CA . GLU B 1 187 ? 26.656 -17.938 -23.688 1 62.31 187 GLU B CA 1
ATOM 6125 C C . GLU B 1 187 ? 27.125 -19.031 -22.734 1 62.31 187 GLU B C 1
ATOM 6127 O O . GLU B 1 187 ? 28.312 -19.094 -22.406 1 62.31 187 GLU B O 1
ATOM 6132 N N . ASN B 1 188 ? 26.109 -19.906 -22.516 1 62.81 188 ASN B N 1
ATOM 6133 C CA . ASN B 1 188 ? 26.5 -20.984 -21.609 1 62.81 188 ASN B CA 1
ATOM 6134 C C . ASN B 1 188 ? 27.016 -22.203 -22.391 1 62.81 188 ASN B C 1
ATOM 6136 O O . ASN B 1 188 ? 27.406 -23.203 -21.797 1 62.81 188 ASN B O 1
ATOM 6140 N N . GLY B 1 189 ? 26.984 -22.078 -23.797 1 64.94 189 GLY B N 1
ATOM 6141 C CA . GLY B 1 189 ? 27.594 -23.125 -24.609 1 64.94 189 GLY B CA 1
ATOM 6142 C C . GLY B 1 189 ? 26.609 -24.156 -25.094 1 64.94 189 GLY B C 1
ATOM 6143 O O . GLY B 1 189 ? 26.969 -25.047 -25.875 1 64.94 189 GLY B O 1
ATOM 6144 N N . MET B 1 190 ? 25.359 -24.062 -24.672 1 75.75 190 MET B N 1
ATOM 6145 C CA . MET B 1 190 ? 24.359 -25.047 -25.062 1 75.75 190 MET B CA 1
ATOM 6146 C C . MET B 1 190 ? 23.797 -24.75 -26.453 1 75.75 190 MET B C 1
ATOM 6148 O O . MET B 1 190 ? 23.578 -23.578 -26.781 1 75.75 190 MET B O 1
ATOM 6152 N N . CYS B 1 191 ? 23.641 -25.719 -27.359 1 78.44 191 CYS B N 1
ATOM 6153 C CA . CYS B 1 191 ? 23 -25.594 -28.656 1 78.44 191 CYS B CA 1
ATOM 6154 C C . CYS B 1 191 ? 21.547 -26.062 -28.609 1 78.44 191 CYS B C 1
ATOM 6156 O O . CYS B 1 191 ? 21.266 -27.141 -28.125 1 78.44 191 CYS B O 1
ATOM 6158 N N . LEU B 1 192 ? 20.609 -25.234 -29.078 1 86.31 192 LEU B N 1
ATOM 6159 C CA . LEU B 1 192 ? 19.188 -25.531 -29 1 86.31 192 LEU B CA 1
ATOM 6160 C C . LEU B 1 192 ? 18.672 -26.094 -30.328 1 86.31 192 LEU B C 1
ATOM 6162 O O . LEU B 1 192 ? 19.047 -25.609 -31.391 1 86.31 192 LEU B O 1
ATOM 6166 N N . ASN B 1 193 ? 17.953 -27.156 -30.266 1 85.56 193 ASN B N 1
ATOM 6167 C CA . ASN B 1 193 ? 17.266 -27.672 -31.453 1 85.56 193 ASN B CA 1
ATOM 6168 C C . ASN B 1 193 ? 15.977 -26.906 -31.734 1 85.56 193 ASN B C 1
ATOM 6170 O O . ASN B 1 193 ? 15.633 -25.969 -31 1 85.56 193 ASN B O 1
ATOM 6174 N N . ASN B 1 194 ? 15.242 -27.266 -32.812 1 84.56 194 ASN B N 1
ATOM 6175 C CA . ASN B 1 194 ? 14.055 -26.531 -33.25 1 84.56 194 ASN B CA 1
ATOM 6176 C C . ASN B 1 194 ? 12.938 -26.594 -32.219 1 84.56 194 ASN B C 1
ATOM 6178 O O . ASN B 1 194 ? 12.25 -25.609 -31.984 1 84.56 194 ASN B O 1
ATOM 6182 N N . ASP B 1 195 ? 12.766 -27.719 -31.641 1 86.19 195 ASP B N 1
ATOM 6183 C CA . ASP B 1 195 ? 11.734 -27.891 -30.625 1 86.19 195 ASP B CA 1
ATOM 6184 C C . ASP B 1 195 ? 12.031 -27.031 -29.406 1 86.19 195 ASP B C 1
ATOM 6186 O O . ASP B 1 195 ? 11.117 -26.438 -28.812 1 86.19 195 ASP B O 1
ATOM 6190 N N . GLU B 1 196 ? 13.234 -26.984 -29.047 1 90.81 196 GLU B N 1
ATOM 6191 C CA . GLU B 1 196 ? 13.648 -26.203 -27.891 1 90.81 196 GLU B CA 1
ATOM 6192 C C . GLU B 1 196 ? 13.484 -24.703 -28.141 1 90.81 196 GLU B C 1
ATOM 6194 O O . GLU B 1 196 ? 13.117 -23.953 -27.234 1 90.81 196 GLU B O 1
ATOM 6199 N N . GLU B 1 197 ? 13.727 -24.266 -29.328 1 88.94 197 GLU B N 1
ATOM 6200 C CA . GLU B 1 197 ? 13.523 -22.875 -29.688 1 88.94 197 GLU B CA 1
ATOM 6201 C C . GLU B 1 197 ? 12.047 -22.484 -29.625 1 88.94 197 GLU B C 1
ATOM 6203 O O . GLU B 1 197 ? 11.695 -21.406 -29.141 1 88.94 197 GLU B O 1
ATOM 6208 N N . LEU B 1 198 ? 11.266 -23.406 -30.125 1 87.19 198 LEU B N 1
ATOM 6209 C CA . LEU B 1 198 ? 9.828 -23.188 -30.062 1 87.19 198 LEU B CA 1
ATOM 6210 C C . LEU B 1 198 ? 9.344 -23.172 -28.609 1 87.19 198 LEU B C 1
ATOM 6212 O O . LEU B 1 198 ? 8.445 -22.391 -28.266 1 87.19 198 LEU B O 1
ATOM 6216 N N . ALA B 1 199 ? 9.93 -24.047 -27.828 1 92.44 199 ALA B N 1
ATOM 6217 C CA . ALA B 1 199 ? 9.586 -24.109 -26.406 1 92.44 199 ALA B CA 1
ATOM 6218 C C . ALA B 1 199 ? 9.93 -22.797 -25.703 1 92.44 199 ALA B C 1
ATOM 6220 O O . ALA B 1 199 ? 9.172 -22.328 -24.844 1 92.44 199 ALA B O 1
ATOM 6221 N N . LEU B 1 200 ? 11.039 -22.203 -26 1 93.12 200 LEU B N 1
ATOM 6222 C CA . LEU B 1 200 ? 11.438 -20.938 -25.391 1 93.12 200 LEU B CA 1
ATOM 6223 C C . LEU B 1 200 ? 10.523 -19.812 -25.828 1 93.12 200 LEU B C 1
ATOM 6225 O O . LEU B 1 200 ? 10.242 -18.891 -25.047 1 93.12 200 LEU B O 1
ATOM 6229 N N . THR B 1 201 ? 10.07 -19.859 -27.047 1 89.5 201 THR B N 1
ATOM 6230 C CA . THR B 1 201 ? 9.094 -18.891 -27.516 1 89.5 201 THR B CA 1
ATOM 6231 C C . THR B 1 201 ? 7.777 -19.031 -26.75 1 89.5 201 THR B C 1
ATOM 6233 O O . THR B 1 201 ? 7.172 -18.047 -26.344 1 89.5 201 THR B O 1
ATOM 6236 N N . HIS B 1 202 ? 7.395 -20.266 -26.609 1 91.38 202 HIS B N 1
ATOM 6237 C CA . HIS B 1 202 ? 6.199 -20.547 -25.828 1 91.38 202 HIS B CA 1
ATOM 6238 C C . HIS B 1 202 ? 6.352 -20.031 -24.391 1 91.38 202 HIS B C 1
ATOM 6240 O O . HIS B 1 202 ? 5.426 -19.422 -23.844 1 91.38 202 HIS B O 1
ATOM 6246 N N . TYR B 1 203 ? 7.508 -20.25 -23.828 1 94.38 203 TYR B N 1
ATOM 6247 C CA . TYR B 1 203 ? 7.797 -19.797 -22.469 1 94.38 203 TYR B CA 1
ATOM 6248 C C . TYR B 1 203 ? 7.656 -18.281 -22.359 1 94.38 203 TYR B C 1
ATOM 6250 O O . TYR B 1 203 ? 7.059 -17.781 -21.406 1 94.38 203 TYR B O 1
ATOM 6258 N N . ARG B 1 204 ? 8.062 -17.562 -23.266 1 91.88 204 ARG B N 1
ATOM 6259 C CA . ARG B 1 204 ? 8.133 -16.109 -23.219 1 91.88 204 ARG B CA 1
ATOM 6260 C C . ARG B 1 204 ? 6.781 -15.484 -23.547 1 91.88 204 ARG B C 1
ATOM 6262 O O . ARG B 1 204 ? 6.578 -14.289 -23.344 1 91.88 204 ARG B O 1
ATOM 6269 N N . THR B 1 205 ? 5.902 -16.281 -24 1 91.06 205 THR B N 1
ATOM 6270 C CA . THR B 1 205 ? 4.625 -15.719 -24.422 1 91.06 205 THR B CA 1
ATOM 6271 C C . THR B 1 205 ? 3.477 -16.328 -23.625 1 91.06 205 THR B C 1
ATOM 6273 O O . THR B 1 205 ? 3.164 -15.875 -22.516 1 91.06 205 THR B O 1
ATOM 6276 N N . ALA B 1 206 ? 3.066 -17.562 -24.094 1 89.62 206 ALA B N 1
ATOM 6277 C CA . ALA B 1 206 ? 1.87 -18.172 -23.531 1 89.62 206 ALA B CA 1
ATOM 6278 C C . ALA B 1 206 ? 2.092 -18.562 -22.062 1 89.62 206 ALA B C 1
ATOM 6280 O O . ALA B 1 206 ? 1.227 -18.312 -21.219 1 89.62 206 ALA B O 1
ATOM 6281 N N . PHE B 1 207 ? 3.209 -19.172 -21.859 1 93.25 207 PHE B N 1
ATOM 6282 C CA . PHE B 1 207 ? 3.484 -19.578 -20.484 1 93.25 207 PHE B CA 1
ATOM 6283 C C . PHE B 1 207 ? 3.539 -18.359 -19.562 1 93.25 207 PHE B C 1
ATOM 6285 O O . PHE B 1 207 ? 2.982 -18.391 -18.469 1 93.25 207 PHE B O 1
ATOM 6292 N N . SER B 1 208 ? 4.254 -17.328 -20 1 94.62 208 SER B N 1
ATOM 6293 C CA . SER B 1 208 ? 4.387 -16.109 -19.203 1 94.62 208 SER B CA 1
ATOM 6294 C C . SER B 1 208 ? 3.021 -15.523 -18.859 1 94.62 208 SER B C 1
ATOM 6296 O O . SER B 1 208 ? 2.789 -15.094 -17.734 1 94.62 208 SER B O 1
ATOM 6298 N N . LEU B 1 209 ? 2.088 -15.602 -19.781 1 92.5 209 LEU B N 1
ATOM 6299 C CA . LEU B 1 209 ? 0.76 -15.031 -19.594 1 92.5 209 LEU B CA 1
ATOM 6300 C C . LEU B 1 209 ? -0.041 -15.828 -18.562 1 92.5 209 LEU B C 1
ATOM 6302 O O . LEU B 1 209 ? -0.931 -15.289 -17.906 1 92.5 209 LEU B O 1
ATOM 6306 N N . SER B 1 210 ? 0.294 -17.047 -18.438 1 94 210 SER B N 1
ATOM 6307 C CA . SER B 1 210 ? -0.4 -17.875 -17.469 1 94 210 SER B CA 1
ATOM 6308 C C . SER B 1 210 ? 0.122 -17.625 -16.062 1 94 210 SER B C 1
ATOM 6310 O O . SER B 1 210 ? -0.52 -18.016 -15.078 1 94 210 SER B O 1
ATOM 6312 N N . GLN B 1 211 ? 1.267 -16.969 -15.992 1 95.31 211 GLN B N 1
ATOM 6313 C CA . GLN B 1 211 ? 1.911 -16.797 -14.688 1 95.31 211 GLN B CA 1
ATOM 6314 C C . GLN B 1 211 ? 1.672 -15.398 -14.133 1 95.31 211 GLN B C 1
ATOM 6316 O O . GLN B 1 211 ? 1.693 -15.195 -12.914 1 95.31 211 GLN B O 1
ATOM 6321 N N . THR B 1 212 ? 1.523 -14.43 -14.953 1 95.75 212 THR B N 1
ATOM 6322 C CA . THR B 1 212 ? 1.42 -13.039 -14.539 1 95.75 212 THR B CA 1
ATOM 6323 C C . THR B 1 212 ? 0.58 -12.242 -15.531 1 95.75 212 THR B C 1
ATOM 6325 O O . THR B 1 212 ? 0.398 -12.656 -16.672 1 95.75 212 THR B O 1
ATOM 6328 N N . THR B 1 213 ? 0.033 -11.141 -15.078 1 94.31 213 THR B N 1
ATOM 6329 C CA . THR B 1 213 ? -0.761 -10.273 -15.938 1 94.31 213 THR B CA 1
ATOM 6330 C C . THR B 1 213 ? 0.131 -9.273 -16.672 1 94.31 213 THR B C 1
ATOM 6332 O O . THR B 1 213 ? -0.352 -8.477 -17.469 1 94.31 213 THR B O 1
ATOM 6335 N N . ARG B 1 214 ? 1.436 -9.375 -16.391 1 94.69 214 ARG B N 1
ATOM 6336 C CA . ARG B 1 214 ? 2.373 -8.445 -17.016 1 94.69 214 ARG B CA 1
ATOM 6337 C C . ARG B 1 214 ? 2.572 -8.781 -18.5 1 94.69 214 ARG B C 1
ATOM 6339 O O . ARG B 1 214 ? 2.387 -9.93 -18.906 1 94.69 214 ARG B O 1
ATOM 6346 N N . ASP B 1 215 ? 2.947 -7.699 -19.219 1 92.25 215 ASP B N 1
ATOM 6347 C CA . ASP B 1 215 ? 3.369 -7.945 -20.594 1 92.25 215 ASP B CA 1
ATOM 6348 C C . ASP B 1 215 ? 4.547 -8.914 -20.641 1 92.25 215 ASP B C 1
ATOM 6350 O O . ASP B 1 215 ? 5.551 -8.719 -19.953 1 92.25 215 ASP B O 1
ATOM 6354 N N . PRO B 1 216 ? 4.43 -9.883 -21.469 1 93.31 216 PRO B N 1
ATOM 6355 C CA . PRO B 1 216 ? 5.43 -10.953 -21.469 1 93.31 216 PRO B CA 1
ATOM 6356 C C . PRO B 1 216 ? 6.852 -10.43 -21.672 1 93.31 216 PRO B C 1
ATOM 6358 O O . PRO B 1 216 ? 7.789 -10.945 -21.047 1 93.31 216 PRO B O 1
ATOM 6361 N N . GLN B 1 217 ? 7.031 -9.406 -22.438 1 92.31 217 GLN B N 1
ATOM 6362 C CA . GLN B 1 217 ? 8.359 -8.875 -22.734 1 92.31 217 GLN B CA 1
ATOM 6363 C C . GLN B 1 217 ? 9.023 -8.328 -21.484 1 92.31 217 GLN B C 1
ATOM 6365 O O . GLN B 1 217 ? 10.25 -8.383 -21.344 1 92.31 217 GLN B O 1
ATOM 6370 N N . TRP B 1 218 ? 8.195 -7.816 -20.609 1 95.31 218 TRP B N 1
ATOM 6371 C CA . TRP B 1 218 ? 8.734 -7.137 -19.438 1 95.31 218 TRP B CA 1
ATOM 6372 C C . TRP B 1 218 ? 8.406 -7.91 -18.156 1 95.31 218 TRP B C 1
ATOM 6374 O O . TRP B 1 218 ? 8.344 -7.332 -17.078 1 95.31 218 TRP B O 1
ATOM 6384 N N . SER B 1 219 ? 8.234 -9.242 -18.328 1 96.25 219 SER B N 1
ATOM 6385 C CA . SER B 1 219 ? 7.738 -10.055 -17.219 1 96.25 219 SER B CA 1
ATOM 6386 C C . SER B 1 219 ? 8.883 -10.758 -16.5 1 96.25 219 SER B C 1
ATOM 6388 O O . SER B 1 219 ? 10.016 -10.789 -16.984 1 96.25 219 SER B O 1
ATOM 6390 N N . THR B 1 220 ? 8.609 -11.281 -15.32 1 97.56 220 THR B N 1
ATOM 6391 C CA . THR B 1 220 ? 9.562 -12.023 -14.5 1 97.56 220 THR B CA 1
ATOM 6392 C C . THR B 1 220 ? 10.07 -13.258 -15.234 1 97.56 220 THR B C 1
ATOM 6394 O O . THR B 1 220 ? 11.273 -13.531 -15.234 1 97.56 220 THR B O 1
ATOM 6397 N N . PRO B 1 221 ? 9.219 -13.984 -15.961 1 97.38 221 PRO B N 1
ATOM 6398 C CA . PRO B 1 221 ? 9.742 -15.117 -16.719 1 97.38 221 PRO B CA 1
ATOM 6399 C C . PRO B 1 221 ? 10.812 -14.711 -17.734 1 97.38 221 PRO B C 1
ATOM 6401 O O . PRO B 1 221 ? 11.797 -15.43 -17.906 1 97.38 221 PRO B O 1
ATOM 6404 N N . THR B 1 222 ? 10.594 -13.602 -18.312 1 96.44 222 THR B N 1
ATOM 6405 C CA . THR B 1 222 ? 11.578 -13.141 -19.281 1 96.44 222 THR B CA 1
ATOM 6406 C C . THR B 1 222 ? 12.914 -12.859 -18.609 1 96.44 222 THR B C 1
ATOM 6408 O O . THR B 1 222 ? 13.969 -13.203 -19.141 1 96.44 222 THR B O 1
ATOM 6411 N N . LEU B 1 223 ? 12.914 -12.219 -17.453 1 96.5 223 LEU B N 1
ATOM 6412 C CA . LEU B 1 223 ? 14.148 -11.953 -16.719 1 96.5 223 LEU B CA 1
ATOM 6413 C C . LEU B 1 223 ? 14.82 -13.258 -16.312 1 96.5 223 LEU B C 1
ATOM 6415 O O . LEU B 1 223 ? 16.047 -13.367 -16.359 1 96.5 223 LEU B O 1
ATOM 6419 N N . LEU B 1 224 ? 14.055 -14.25 -15.93 1 97.56 224 LEU B N 1
ATOM 6420 C CA . LEU B 1 224 ? 14.609 -15.547 -15.555 1 97.56 224 LEU B CA 1
ATOM 6421 C C . LEU B 1 224 ? 15.242 -16.234 -16.766 1 97.56 224 LEU B C 1
ATOM 6423 O O . LEU B 1 224 ? 16.281 -16.875 -16.641 1 97.56 224 LEU B O 1
ATOM 6427 N N . LEU B 1 225 ? 14.594 -16.125 -17.859 1 96.56 225 LEU B N 1
ATOM 6428 C CA . LEU B 1 225 ? 15.141 -16.734 -19.078 1 96.56 225 LEU B CA 1
ATOM 6429 C C . LEU B 1 225 ? 16.469 -16.078 -19.453 1 96.56 225 LEU B C 1
ATOM 6431 O O . LEU B 1 225 ? 17.422 -16.766 -19.812 1 96.56 225 LEU B O 1
ATOM 6435 N N . ILE B 1 226 ? 16.484 -14.75 -19.406 1 93.94 226 ILE B N 1
ATOM 6436 C CA . ILE B 1 226 ? 17.719 -14.039 -19.719 1 93.94 226 ILE B CA 1
ATOM 6437 C C . ILE B 1 226 ? 18.828 -14.484 -18.766 1 93.94 226 ILE B C 1
ATOM 6439 O O . ILE B 1 226 ? 19.953 -14.742 -19.188 1 93.94 226 ILE B O 1
ATOM 6443 N N . HIS B 1 227 ? 18.5 -14.594 -17.484 1 94.69 227 HIS B N 1
ATOM 6444 C CA . HIS B 1 227 ? 19.469 -15.062 -16.5 1 94.69 227 HIS B CA 1
ATOM 6445 C C . HIS B 1 227 ? 19.938 -16.484 -16.812 1 94.69 227 HIS B C 1
ATOM 6447 O O . HIS B 1 227 ? 21.125 -16.781 -16.719 1 94.69 227 HIS B O 1
ATOM 6453 N N . ALA B 1 228 ? 19.047 -17.312 -17.219 1 95.62 228 ALA B N 1
ATOM 6454 C CA . ALA B 1 228 ? 19.359 -18.703 -17.547 1 95.62 228 ALA B CA 1
ATOM 6455 C C . ALA B 1 228 ? 20.281 -18.797 -18.75 1 95.62 228 ALA B C 1
ATOM 6457 O O . ALA B 1 228 ? 21.25 -19.547 -18.75 1 95.62 228 ALA B O 1
ATOM 6458 N N . LEU B 1 229 ? 19.984 -18.062 -19.734 1 92.12 229 LEU B N 1
ATOM 6459 C CA . LEU B 1 229 ? 20.75 -18.094 -20.984 1 92.12 229 LEU B CA 1
ATOM 6460 C C . LEU B 1 229 ? 22.172 -17.594 -20.75 1 92.12 229 LEU B C 1
ATOM 6462 O O . LEU B 1 229 ? 23.109 -18.094 -21.391 1 92.12 229 LEU B O 1
ATOM 6466 N N . LYS B 1 230 ? 22.281 -16.688 -19.844 1 89.75 230 LYS B N 1
ATOM 6467 C CA . LYS B 1 230 ? 23.578 -16.047 -19.672 1 89.75 230 LYS B CA 1
ATOM 6468 C C . LYS B 1 230 ? 24.391 -16.734 -18.578 1 89.75 230 LYS B C 1
ATOM 6470 O O . LYS B 1 230 ? 25.609 -16.844 -18.688 1 89.75 230 LYS B O 1
ATOM 6475 N N . HIS B 1 231 ? 23.688 -17.188 -17.5 1 89.75 231 HIS B N 1
ATOM 6476 C CA . HIS B 1 231 ? 24.469 -17.469 -16.312 1 89.75 231 HIS B CA 1
ATOM 6477 C C . HIS B 1 231 ? 24.219 -18.875 -15.797 1 89.75 231 HIS B C 1
ATOM 6479 O O . HIS B 1 231 ? 25 -19.406 -15.008 1 89.75 231 HIS B O 1
ATOM 6485 N N . SER B 1 232 ? 23.172 -19.547 -16.266 1 94.12 232 SER B N 1
ATOM 6486 C CA . SER B 1 232 ? 22.844 -20.781 -15.57 1 94.12 232 SER B CA 1
ATOM 6487 C C . SER B 1 232 ? 22.281 -21.828 -16.531 1 94.12 232 SER B C 1
ATOM 6489 O O . SER B 1 232 ? 21.109 -21.797 -16.875 1 94.12 232 SER B O 1
ATOM 6491 N N . GLU B 1 233 ? 23.016 -22.844 -16.766 1 94.06 233 GLU B N 1
ATOM 6492 C CA . GLU B 1 233 ? 22.547 -23.969 -17.562 1 94.06 233 GLU B CA 1
ATOM 6493 C C . GLU B 1 233 ? 21.484 -24.766 -16.812 1 94.06 233 GLU B C 1
ATOM 6495 O O . GLU B 1 233 ? 20.547 -25.281 -17.422 1 94.06 233 GLU B O 1
ATOM 6500 N N . MET B 1 234 ? 21.672 -24.875 -15.516 1 95.25 234 MET B N 1
ATOM 6501 C CA . MET B 1 234 ? 20.703 -25.562 -14.664 1 95.25 234 MET B CA 1
ATOM 6502 C C . MET B 1 234 ? 19.297 -25.016 -14.875 1 95.25 234 MET B C 1
ATOM 6504 O O . MET B 1 234 ? 18.375 -25.766 -15.18 1 95.25 234 MET B O 1
ATOM 6508 N N . LEU B 1 235 ? 19.203 -23.734 -14.75 1 97.44 235 LEU B N 1
ATOM 6509 C CA . LEU B 1 235 ? 17.906 -23.078 -14.875 1 97.44 235 LEU B CA 1
ATOM 6510 C C . LEU B 1 235 ? 17.359 -23.188 -16.297 1 97.44 235 LEU B C 1
ATOM 6512 O O . LEU B 1 235 ? 16.156 -23.359 -16.5 1 97.44 235 LEU B O 1
ATOM 6516 N N . LEU B 1 236 ? 18.234 -23.094 -17.266 1 96.88 236 LEU B N 1
ATOM 6517 C CA . LEU B 1 236 ? 17.812 -23.203 -18.656 1 96.88 236 LEU B CA 1
ATOM 6518 C C . LEU B 1 236 ? 17.188 -24.578 -18.938 1 96.88 236 LEU B C 1
ATOM 6520 O O . LEU B 1 236 ? 16.156 -24.688 -19.594 1 96.88 236 LEU B O 1
ATOM 6524 N N . HIS B 1 237 ? 17.828 -25.641 -18.422 1 96.62 237 HIS B N 1
ATOM 6525 C CA . HIS B 1 237 ? 17.297 -26.984 -18.578 1 96.62 237 HIS B CA 1
ATOM 6526 C C . HIS B 1 237 ? 15.891 -27.094 -17.984 1 96.62 237 HIS B C 1
ATOM 6528 O O . HIS B 1 237 ? 15 -27.672 -18.609 1 96.62 237 HIS B O 1
ATOM 6534 N N . LEU B 1 238 ? 15.734 -26.531 -16.875 1 97.5 238 LEU B N 1
ATOM 6535 C CA . LEU B 1 238 ? 14.445 -26.656 -16.188 1 97.5 238 LEU B CA 1
ATOM 6536 C C . LEU B 1 238 ? 13.383 -25.812 -16.875 1 97.5 238 LEU B C 1
ATOM 6538 O O . LEU B 1 238 ? 12.211 -26.203 -16.922 1 97.5 238 LEU B O 1
ATOM 6542 N N . ILE B 1 239 ? 13.742 -24.594 -17.391 1 97.69 239 ILE B N 1
ATOM 6543 C CA . ILE B 1 239 ? 12.805 -23.781 -18.156 1 97.69 239 ILE B CA 1
ATOM 6544 C C . ILE B 1 239 ? 12.367 -24.547 -19.406 1 97.69 239 ILE B C 1
ATOM 6546 O O . ILE B 1 239 ? 11.18 -24.578 -19.734 1 97.69 239 ILE B O 1
ATOM 6550 N N . LEU B 1 240 ? 13.305 -25.156 -20.062 1 96 240 LEU B N 1
ATOM 6551 C CA . LEU B 1 240 ? 13 -25.938 -21.25 1 96 240 LEU B CA 1
ATOM 6552 C C . LEU B 1 240 ? 12.102 -27.125 -20.891 1 96 240 LEU B C 1
ATOM 6554 O O . LEU B 1 240 ? 11.164 -27.422 -21.641 1 96 240 LEU B O 1
ATOM 6558 N N . ALA B 1 241 ? 12.383 -27.75 -19.766 1 94.81 241 ALA B N 1
ATOM 6559 C CA . ALA B 1 241 ? 11.57 -28.891 -19.328 1 94.81 241 ALA B CA 1
ATOM 6560 C C . ALA B 1 241 ? 10.109 -28.484 -19.156 1 94.81 241 ALA B C 1
ATOM 6562 O O . ALA B 1 241 ? 9.211 -29.141 -19.672 1 94.81 241 ALA B O 1
ATOM 6563 N N . VAL B 1 242 ? 9.875 -27.375 -18.484 1 94.88 242 VAL B N 1
ATOM 6564 C CA . VAL B 1 242 ? 8.523 -26.906 -18.203 1 94.88 242 VAL B CA 1
ATOM 6565 C C . VAL B 1 242 ? 7.836 -26.516 -19.516 1 94.88 242 VAL B C 1
ATOM 6567 O O . VAL B 1 242 ? 6.68 -26.875 -19.75 1 94.88 242 VAL B O 1
ATOM 6570 N N . SER B 1 243 ? 8.547 -25.828 -20.344 1 93.69 243 SER B N 1
ATOM 6571 C CA . SER B 1 243 ? 7.965 -25.297 -21.578 1 93.69 243 SER B CA 1
ATOM 6572 C C . SER B 1 243 ? 7.633 -26.422 -22.562 1 93.69 243 SER B C 1
ATOM 6574 O O . SER B 1 243 ? 6.609 -26.359 -23.234 1 93.69 243 SER B O 1
ATOM 6576 N N . LEU B 1 244 ? 8.523 -27.391 -22.688 1 90.81 244 LEU B N 1
ATOM 6577 C CA . LEU B 1 244 ? 8.289 -28.516 -23.594 1 90.81 244 LEU B CA 1
ATOM 6578 C C . LEU B 1 244 ? 7.09 -29.344 -23.125 1 90.81 244 LEU B C 1
ATOM 6580 O O . LEU B 1 244 ? 6.375 -29.922 -23.938 1 90.81 244 LEU B O 1
ATOM 6584 N N . HIS B 1 245 ? 6.914 -29.328 -21.891 1 86.94 245 HIS B N 1
ATOM 6585 C CA . HIS B 1 245 ? 5.773 -30.047 -21.328 1 86.94 245 HIS B CA 1
ATOM 6586 C C . HIS B 1 245 ? 4.484 -29.25 -21.5 1 86.94 245 HIS B C 1
ATOM 6588 O O . HIS B 1 245 ? 3.408 -29.828 -21.656 1 86.94 245 HIS B O 1
ATOM 6594 N N . ASP B 1 246 ? 4.617 -27.969 -21.438 1 87.31 246 ASP B N 1
ATOM 6595 C CA . ASP B 1 246 ? 3.459 -27.094 -21.422 1 87.31 246 ASP B CA 1
ATOM 6596 C C . ASP B 1 246 ? 2.988 -26.781 -22.844 1 87.31 246 ASP B C 1
ATOM 6598 O O . ASP B 1 246 ? 1.82 -26.438 -23.047 1 87.31 246 ASP B O 1
ATOM 6602 N N . MET B 1 247 ? 3.838 -26.781 -23.812 1 86.25 247 MET B N 1
ATOM 6603 C CA . MET B 1 247 ? 3.523 -26.328 -25.156 1 86.25 247 MET B CA 1
ATOM 6604 C C . MET B 1 247 ? 2.521 -27.266 -25.828 1 86.25 247 MET B C 1
ATOM 6606 O O . MET B 1 247 ? 2.602 -28.484 -25.672 1 86.25 247 MET B O 1
ATOM 6610 N N . PRO B 1 248 ? 1.575 -26.641 -26.469 1 79.56 248 PRO B N 1
ATOM 6611 C CA . PRO B 1 248 ? 0.627 -27.469 -27.219 1 79.56 248 PRO B CA 1
ATOM 6612 C C . PRO B 1 248 ? 1.287 -28.234 -28.359 1 79.56 248 PRO B C 1
ATOM 6614 O O . PRO B 1 248 ? 2.217 -27.719 -29 1 79.56 248 PRO B O 1
ATOM 6617 N N . SER B 1 249 ? 0.94 -29.516 -28.516 1 74.94 249 SER B N 1
ATOM 6618 C CA . SER B 1 249 ? 1.531 -30.297 -29.594 1 74.94 249 SER B CA 1
ATOM 6619 C C . SER B 1 249 ? 0.515 -31.266 -30.203 1 74.94 249 SER B C 1
ATOM 6621 O O . SER B 1 249 ? -0.461 -31.641 -29.547 1 74.94 249 SER B O 1
ATOM 6623 N N . ASN B 1 250 ? 0.842 -31.453 -31.391 1 73 250 ASN B N 1
ATOM 6624 C CA . ASN B 1 250 ? 0.08 -32.5 -32.062 1 73 250 ASN B CA 1
ATOM 6625 C C . ASN B 1 250 ? 0.316 -33.875 -31.453 1 73 250 ASN B C 1
ATOM 6627 O O . ASN B 1 250 ? 1.396 -34.125 -30.922 1 73 250 ASN B O 1
ATOM 6631 N N . PRO B 1 251 ? -0.638 -34.656 -31.516 1 71.88 251 PRO B N 1
ATOM 6632 C CA . PRO B 1 251 ? -0.538 -36 -30.906 1 71.88 251 PRO B CA 1
ATOM 6633 C C . PRO B 1 251 ? 0.685 -36.781 -31.391 1 71.88 251 PRO B C 1
ATOM 6635 O O . PRO B 1 251 ? 1.24 -37.594 -30.641 1 71.88 251 PRO B O 1
ATOM 6638 N N . ASP B 1 252 ? 1.062 -36.469 -32.562 1 72.25 252 ASP B N 1
ATOM 6639 C CA . ASP B 1 252 ? 2.174 -37.219 -33.094 1 72.25 252 ASP B CA 1
ATOM 6640 C C . ASP B 1 252 ? 3.5 -36.812 -32.469 1 72.25 252 ASP B C 1
ATOM 6642 O O . ASP B 1 252 ? 4.43 -37.594 -32.375 1 72.25 252 ASP B O 1
ATOM 6646 N N . ASN B 1 253 ? 3.582 -35.594 -32.094 1 81.5 253 ASN B N 1
ATOM 6647 C CA . ASN B 1 253 ? 4.848 -35.031 -31.625 1 81.5 253 ASN B CA 1
ATOM 6648 C C . ASN B 1 253 ? 4.895 -34.969 -30.094 1 81.5 253 ASN B C 1
ATOM 6650 O O . ASN B 1 253 ? 5.941 -34.688 -29.516 1 81.5 253 ASN B O 1
ATOM 6654 N N . VAL B 1 254 ? 3.836 -35.25 -29.484 1 81.44 254 VAL B N 1
ATOM 6655 C CA . VAL B 1 254 ? 3.697 -35.062 -28.047 1 81.44 254 VAL B CA 1
ATOM 6656 C C . VAL B 1 254 ? 4.688 -35.938 -27.297 1 81.44 254 VAL B C 1
ATOM 6658 O O . VAL B 1 254 ? 5.336 -35.5 -26.344 1 81.44 254 VAL B O 1
ATOM 6661 N N . SER B 1 255 ? 4.809 -37.125 -27.766 1 80.44 255 SER B N 1
ATOM 6662 C CA . SER B 1 255 ? 5.691 -38.062 -27.078 1 80.44 255 SER B CA 1
ATOM 6663 C C . SER B 1 255 ? 7.145 -37.594 -27.156 1 80.44 255 SER B C 1
ATOM 6665 O O . SER B 1 255 ? 7.879 -37.688 -26.172 1 80.44 255 SER B O 1
ATOM 6667 N N . ARG B 1 256 ? 7.496 -37.125 -28.281 1 85.19 256 ARG B N 1
ATOM 6668 C CA . ARG B 1 256 ? 8.867 -36.688 -28.469 1 85.19 256 ARG B CA 1
ATOM 6669 C C . ARG B 1 256 ? 9.156 -35.469 -27.594 1 85.19 256 ARG B C 1
ATOM 6671 O O . ARG B 1 256 ? 10.211 -35.375 -26.953 1 85.19 256 ARG B O 1
ATOM 6678 N N . LEU B 1 257 ? 8.289 -34.5 -27.609 1 86.81 257 LEU B N 1
ATOM 6679 C CA . LEU B 1 257 ? 8.453 -33.281 -26.828 1 86.81 257 LEU B CA 1
ATOM 6680 C C . LEU B 1 257 ? 8.531 -33.625 -25.344 1 86.81 257 LEU B C 1
ATOM 6682 O O . LEU B 1 257 ? 9.367 -33.062 -24.625 1 86.81 257 LEU B O 1
ATOM 6686 N N . ARG B 1 258 ? 7.738 -34.531 -24.891 1 85.56 258 ARG B N 1
ATOM 6687 C CA . ARG B 1 258 ? 7.719 -34.906 -23.469 1 85.56 258 ARG B CA 1
ATOM 6688 C C . ARG B 1 258 ? 9 -35.625 -23.078 1 85.56 258 ARG B C 1
ATOM 6690 O O . ARG B 1 258 ? 9.516 -35.438 -21.984 1 85.56 258 ARG B O 1
ATOM 6697 N N . GLN B 1 259 ? 9.422 -36.469 -23.953 1 85.56 259 GLN B N 1
ATOM 6698 C CA . GLN B 1 259 ? 10.672 -37.156 -23.688 1 85.56 259 GLN B CA 1
ATOM 6699 C C . GLN B 1 259 ? 11.844 -36.188 -23.578 1 85.56 259 GLN B C 1
ATOM 6701 O O . GLN B 1 259 ? 12.688 -36.312 -22.688 1 85.56 259 GLN B O 1
ATOM 6706 N N . ASN B 1 260 ? 11.844 -35.281 -24.547 1 89.69 260 ASN B N 1
ATOM 6707 C CA . ASN B 1 260 ? 12.883 -34.25 -24.5 1 89.69 260 ASN B CA 1
ATOM 6708 C C . ASN B 1 260 ? 12.773 -33.406 -23.234 1 89.69 260 ASN B C 1
ATOM 6710 O O . ASN B 1 260 ? 13.781 -33.031 -22.641 1 89.69 260 ASN B O 1
ATOM 6714 N N . GLY B 1 261 ? 11.531 -33.031 -22.938 1 91.31 261 GLY B N 1
ATOM 6715 C CA . GLY B 1 261 ? 11.297 -32.312 -21.703 1 91.31 261 GLY B CA 1
ATOM 6716 C C . GLY B 1 261 ? 11.781 -33.031 -20.469 1 91.31 261 GLY B C 1
ATOM 6717 O O . GLY B 1 261 ? 12.383 -32.438 -19.578 1 91.31 261 GLY B O 1
ATOM 6718 N N . HIS B 1 262 ? 11.617 -34.312 -20.422 1 89.44 262 HIS B N 1
ATOM 6719 C CA . HIS B 1 262 ? 12.039 -35.094 -19.281 1 89.44 262 HIS B CA 1
ATOM 6720 C C . HIS B 1 262 ? 13.562 -35.188 -19.188 1 89.44 262 HIS B C 1
ATOM 6722 O O . HIS B 1 262 ? 14.125 -35.188 -18.094 1 89.44 262 HIS B O 1
ATOM 6728 N N . LYS B 1 263 ? 14.156 -35.312 -20.312 1 91.19 263 LYS B N 1
ATOM 6729 C CA . LYS B 1 263 ? 15.617 -35.312 -20.328 1 91.19 263 LYS B CA 1
ATOM 6730 C C . LYS B 1 263 ? 16.172 -34.031 -19.75 1 91.19 263 LYS B C 1
ATOM 6732 O O . LYS B 1 263 ? 17.125 -34.062 -18.969 1 91.19 263 LYS B O 1
ATOM 6737 N N . HIS B 1 264 ? 15.609 -32.906 -20.172 1 94.31 264 HIS B N 1
ATOM 6738 C CA . HIS B 1 264 ? 16.031 -31.625 -19.641 1 94.31 264 HIS B CA 1
ATOM 6739 C C . HIS B 1 264 ? 15.734 -31.547 -18.141 1 94.31 264 HIS B C 1
ATOM 6741 O O . HIS B 1 264 ? 16.531 -30.984 -17.375 1 94.31 264 HIS B O 1
ATOM 6747 N N . TYR B 1 265 ? 14.602 -32.062 -17.75 1 94.06 265 TYR B N 1
ATOM 6748 C CA . TYR B 1 265 ? 14.234 -32.062 -16.344 1 94.06 265 TYR B CA 1
ATOM 6749 C C . TYR B 1 265 ? 15.25 -32.812 -15.508 1 94.06 265 TYR B C 1
ATOM 6751 O O . TYR B 1 265 ? 15.672 -32.344 -14.445 1 94.06 265 TYR B O 1
ATOM 6759 N N . GLU B 1 266 ? 15.633 -34 -15.953 1 92.06 266 GLU B N 1
ATOM 6760 C CA . GLU B 1 266 ? 16.609 -34.812 -15.258 1 92.06 266 GLU B CA 1
ATOM 6761 C C . GLU B 1 266 ? 17.953 -34.094 -15.141 1 92.06 266 GLU B C 1
ATOM 6763 O O . GLU B 1 266 ? 18.562 -34.062 -14.062 1 92.06 266 GLU B O 1
ATOM 6768 N N . LYS B 1 267 ? 18.359 -33.562 -16.234 1 93.31 267 LYS B N 1
ATOM 6769 C CA . LYS B 1 267 ? 19.625 -32.844 -16.234 1 93.31 267 LYS B CA 1
ATOM 6770 C C . LYS B 1 267 ? 19.578 -31.641 -15.281 1 93.31 267 LYS B C 1
ATOM 6772 O O . LYS B 1 267 ? 20.531 -31.406 -14.523 1 93.31 267 LYS B O 1
ATOM 6777 N N . GLY B 1 268 ? 18.516 -30.875 -15.406 1 95.62 268 GLY B N 1
ATOM 6778 C CA . GLY B 1 268 ? 18.359 -29.703 -14.555 1 95.62 268 GLY B CA 1
ATOM 6779 C C . GLY B 1 268 ? 18.312 -30.047 -13.078 1 95.62 268 GLY B C 1
ATOM 6780 O O . GLY B 1 268 ? 18.938 -29.375 -12.258 1 95.62 268 GLY B O 1
ATOM 6781 N N . THR B 1 269 ? 17.562 -31.047 -12.672 1 94.69 269 THR B N 1
ATOM 6782 C CA . THR B 1 269 ? 17.438 -31.438 -11.273 1 94.69 269 THR B CA 1
ATOM 6783 C C . THR B 1 269 ? 18.75 -32 -10.742 1 94.69 269 THR B C 1
ATOM 6785 O O . THR B 1 269 ? 19.078 -31.812 -9.57 1 94.69 269 THR B O 1
ATOM 6788 N N . GLU B 1 270 ? 19.469 -32.75 -11.57 1 92.44 270 GLU B N 1
ATOM 6789 C CA . GLU B 1 270 ? 20.781 -33.219 -11.172 1 92.44 270 GLU B CA 1
ATOM 6790 C C . GLU B 1 270 ? 21.719 -32.062 -10.844 1 92.44 270 GLU B C 1
ATOM 6792 O O . GLU B 1 270 ? 22.422 -32.094 -9.836 1 92.44 270 GLU B O 1
ATOM 6797 N N . GLN B 1 271 ? 21.688 -31.125 -11.727 1 93.06 271 GLN B N 1
ATOM 6798 C CA . GLN B 1 271 ? 22.531 -29.953 -11.516 1 93.06 271 GLN B CA 1
ATOM 6799 C C . GLN B 1 271 ? 22.094 -29.172 -10.273 1 93.06 271 GLN B C 1
ATOM 6801 O O . GLN B 1 271 ? 22.922 -28.609 -9.562 1 93.06 271 GLN B O 1
ATOM 6806 N N . LEU B 1 272 ? 20.812 -29.062 -10.023 1 94.75 272 LEU B N 1
ATOM 6807 C CA . LEU B 1 272 ? 20.312 -28.391 -8.828 1 94.75 272 LEU B CA 1
ATOM 6808 C C . LEU B 1 272 ? 20.812 -29.094 -7.566 1 94.75 272 LEU B C 1
ATOM 6810 O O . LEU B 1 272 ? 21.266 -28.438 -6.625 1 94.75 272 LEU B O 1
ATOM 6814 N N . MET B 1 273 ? 20.766 -30.422 -7.539 1 91.88 273 MET B N 1
ATOM 6815 C CA . MET B 1 273 ? 21.219 -31.188 -6.387 1 91.88 273 MET B CA 1
ATOM 6816 C C . MET B 1 273 ? 22.703 -30.938 -6.129 1 91.88 273 MET B C 1
ATOM 6818 O O . MET B 1 273 ? 23.125 -30.875 -4.977 1 91.88 273 MET B O 1
ATOM 6822 N N . GLN B 1 274 ? 23.406 -30.828 -7.207 1 89.94 274 GLN B N 1
ATOM 6823 C CA . GLN B 1 274 ? 24.828 -30.5 -7.066 1 89.94 274 GLN B CA 1
ATOM 6824 C C . GLN B 1 274 ? 25.016 -29.094 -6.512 1 89.94 274 GLN B C 1
ATOM 6826 O O . GLN B 1 274 ? 25.859 -28.875 -5.645 1 89.94 274 GLN B O 1
ATOM 6831 N N . ALA B 1 275 ? 24.188 -28.141 -6.992 1 91.25 275 ALA B N 1
ATOM 6832 C CA . ALA B 1 275 ? 24.297 -26.766 -6.555 1 91.25 275 ALA B CA 1
ATOM 6833 C C . ALA B 1 275 ? 23.938 -26.625 -5.078 1 91.25 275 ALA B C 1
ATOM 6835 O O . ALA B 1 275 ? 24.484 -25.766 -4.375 1 91.25 275 ALA B O 1
ATOM 6836 N N . LEU B 1 276 ? 23.047 -27.406 -4.57 1 90.56 276 LEU B N 1
ATOM 6837 C CA . LEU B 1 276 ? 22.594 -27.344 -3.184 1 90.56 276 LEU B CA 1
ATOM 6838 C C . LEU B 1 276 ? 23.672 -27.891 -2.24 1 90.56 276 LEU B C 1
ATOM 6840 O O . LEU B 1 276 ? 23.688 -27.547 -1.055 1 90.56 276 LEU B O 1
ATOM 6844 N N . GLN B 1 277 ? 24.469 -28.781 -2.729 1 84.12 277 GLN B N 1
ATOM 6845 C CA . GLN B 1 277 ? 25.5 -29.406 -1.909 1 84.12 277 GLN B CA 1
ATOM 6846 C C . GLN B 1 277 ? 26.75 -28.516 -1.84 1 84.12 277 GLN B C 1
ATOM 6848 O O . GLN B 1 277 ? 27.484 -28.562 -0.852 1 84.12 277 GLN B O 1
ATOM 6853 N N . PHE B 1 278 ? 26.953 -27.812 -2.967 1 74.69 278 PHE B N 1
ATOM 6854 C CA . PHE B 1 278 ? 28.172 -27.031 -3.002 1 74.69 278 PHE B CA 1
ATOM 6855 C C . PHE B 1 278 ? 27.953 -25.641 -2.416 1 74.69 278 PHE B C 1
ATOM 6857 O O . PHE B 1 278 ? 26.891 -25.047 -2.594 1 74.69 278 PHE B O 1
ATOM 6864 N N . GLU B 1 279 ? 28.688 -25.391 -1.342 1 63.16 279 GLU B N 1
ATOM 6865 C CA . GLU B 1 279 ? 28.547 -24.109 -0.667 1 63.16 279 GLU B CA 1
ATOM 6866 C C . GLU B 1 279 ? 28.766 -22.938 -1.636 1 63.16 279 GLU B C 1
ATOM 6868 O O . GLU B 1 279 ? 27.953 -22.031 -1.714 1 63.16 279 GLU B O 1
ATOM 6873 N N . SER B 1 280 ? 30.234 -22.516 -2.033 1 61.41 280 SER B N 1
ATOM 6874 C CA . SER B 1 280 ? 30.625 -21.156 -2.408 1 61.41 280 SER B CA 1
ATOM 6875 C C . SER B 1 280 ? 30.609 -20.984 -3.924 1 61.41 280 SER B C 1
ATOM 6877 O O . SER B 1 280 ? 30.844 -21.938 -4.668 1 61.41 280 SER B O 1
ATOM 6879 N N . PRO B 1 281 ? 30.438 -19.719 -4.691 1 67.81 281 PRO B N 1
ATOM 6880 C CA . PRO B 1 281 ? 29.406 -18.703 -4.836 1 67.81 281 PRO B CA 1
ATOM 6881 C C . PRO B 1 281 ? 28.125 -19.234 -5.457 1 67.81 281 PRO B C 1
ATOM 6883 O O . PRO B 1 281 ? 28.156 -19.906 -6.496 1 67.81 281 PRO B O 1
ATOM 6886 N N . ALA B 1 282 ? 27.047 -19.281 -4.727 1 80.62 282 ALA B N 1
ATOM 6887 C CA . ALA B 1 282 ? 25.828 -19.922 -5.203 1 80.62 282 ALA B CA 1
ATOM 6888 C C . ALA B 1 282 ? 24.906 -18.922 -5.91 1 80.62 282 ALA B C 1
ATOM 6890 O O . ALA B 1 282 ? 24.766 -17.781 -5.465 1 80.62 282 ALA B O 1
ATOM 6891 N N . ASP B 1 283 ? 24.609 -19.219 -7.156 1 92.12 283 ASP B N 1
ATOM 6892 C CA . ASP B 1 283 ? 23.578 -18.5 -7.887 1 92.12 283 ASP B CA 1
ATOM 6893 C C . ASP B 1 283 ? 22.203 -18.719 -7.262 1 92.12 283 ASP B C 1
ATOM 6895 O O . ASP B 1 283 ? 21.406 -19.531 -7.754 1 92.12 283 ASP B O 1
ATOM 6899 N N . HIS B 1 284 ? 21.969 -17.938 -6.18 1 94.06 284 HIS B N 1
ATOM 6900 C CA . HIS B 1 284 ? 20.734 -18.109 -5.402 1 94.06 284 HIS B CA 1
ATOM 6901 C C . HIS B 1 284 ? 19.5 -17.859 -6.254 1 94.06 284 HIS B C 1
ATOM 6903 O O . HIS B 1 284 ? 18.469 -18.5 -6.055 1 94.06 284 HIS B O 1
ATOM 6909 N N . LEU B 1 285 ? 19.625 -16.922 -7.188 1 96.19 285 LEU B N 1
ATOM 6910 C CA . LEU B 1 285 ? 18.484 -16.641 -8.062 1 96.19 285 LEU B CA 1
ATOM 6911 C C . LEU B 1 285 ? 18.125 -17.859 -8.891 1 96.19 285 LEU B C 1
ATOM 6913 O O . LEU B 1 285 ? 16.953 -18.25 -8.953 1 96.19 285 LEU B O 1
ATOM 6917 N N . ALA B 1 286 ? 19.094 -18.453 -9.5 1 97.12 286 ALA B N 1
ATOM 6918 C CA . ALA B 1 286 ? 18.859 -19.641 -10.328 1 97.12 286 ALA B CA 1
ATOM 6919 C C . ALA B 1 286 ? 18.344 -20.797 -9.5 1 97.12 286 ALA B C 1
ATOM 6921 O O . ALA B 1 286 ? 17.484 -21.562 -9.961 1 97.12 286 ALA B O 1
ATOM 6922 N N . ILE B 1 287 ? 18.844 -20.953 -8.305 1 96.69 287 ILE B N 1
ATOM 6923 C CA . ILE B 1 287 ? 18.422 -22.047 -7.438 1 96.69 287 ILE B CA 1
ATOM 6924 C C . ILE B 1 287 ? 16.953 -21.875 -7.07 1 96.69 287 ILE B C 1
ATOM 6926 O O . ILE B 1 287 ? 16.156 -22.812 -7.207 1 96.69 287 ILE B O 1
ATOM 6930 N N . LEU B 1 288 ? 16.578 -20.703 -6.645 1 97.62 288 LEU B N 1
ATOM 6931 C CA . LEU B 1 288 ? 15.188 -20.453 -6.258 1 97.62 288 LEU B CA 1
ATOM 6932 C C . LEU B 1 288 ? 14.258 -20.578 -7.461 1 97.62 288 LEU B C 1
ATOM 6934 O O . LEU B 1 288 ? 13.164 -21.141 -7.352 1 97.62 288 LEU B O 1
ATOM 6938 N N . ALA B 1 289 ? 14.695 -20.031 -8.578 1 98.44 289 ALA B N 1
ATOM 6939 C CA . ALA B 1 289 ? 13.914 -20.156 -9.805 1 98.44 289 ALA B CA 1
ATOM 6940 C C . ALA B 1 289 ? 13.75 -21.609 -10.211 1 98.44 289 ALA B C 1
ATOM 6942 O O . ALA B 1 289 ? 12.727 -22 -10.781 1 98.44 289 ALA B O 1
ATOM 6943 N N . SER B 1 290 ? 14.758 -22.406 -9.945 1 97.81 290 SER B N 1
ATOM 6944 C CA . SER B 1 290 ? 14.68 -23.828 -10.242 1 97.81 290 SER B CA 1
ATOM 6945 C C . SER B 1 290 ? 13.594 -24.516 -9.406 1 97.81 290 SER B C 1
ATOM 6947 O O . SER B 1 290 ? 12.867 -25.375 -9.906 1 97.81 290 SER B O 1
ATOM 6949 N N . PHE B 1 291 ? 13.508 -24.141 -8.109 1 97.81 291 PHE B N 1
ATOM 6950 C CA . PHE B 1 291 ? 12.43 -24.672 -7.285 1 97.81 291 PHE B CA 1
ATOM 6951 C C . PHE B 1 291 ? 11.07 -24.359 -7.906 1 97.81 291 PHE B C 1
ATOM 6953 O O . PHE B 1 291 ? 10.188 -25.219 -7.941 1 97.81 291 PHE B O 1
ATOM 6960 N N . TYR B 1 292 ? 10.953 -23.156 -8.375 1 97.88 292 TYR B N 1
ATOM 6961 C CA . TYR B 1 292 ? 9.719 -22.734 -9.023 1 97.88 292 TYR B CA 1
ATOM 6962 C C . TYR B 1 292 ? 9.438 -23.578 -10.266 1 97.88 292 TYR B C 1
ATOM 6964 O O . TYR B 1 292 ? 8.312 -24.047 -10.453 1 97.88 292 TYR B O 1
ATOM 6972 N N . CYS B 1 293 ? 10.422 -23.75 -11.102 1 97.38 293 CYS B N 1
ATOM 6973 C CA . CYS B 1 293 ? 10.266 -24.531 -12.328 1 97.38 293 CYS B CA 1
ATOM 6974 C C . CYS B 1 293 ? 9.898 -25.984 -12.016 1 97.38 293 CYS B C 1
ATOM 6976 O O . CYS B 1 293 ? 9.078 -26.578 -12.711 1 97.38 293 CYS B O 1
ATOM 6978 N N . ILE B 1 294 ? 10.492 -26.516 -11.016 1 95.38 294 ILE B N 1
ATOM 6979 C CA . ILE B 1 294 ? 10.227 -27.906 -10.633 1 95.38 294 ILE B CA 1
ATOM 6980 C C . ILE B 1 294 ? 8.773 -28.031 -10.18 1 95.38 294 ILE B C 1
ATOM 6982 O O . ILE B 1 294 ? 8.094 -29 -10.555 1 95.38 294 ILE B O 1
ATOM 6986 N N . TYR B 1 295 ? 8.344 -27.109 -9.398 1 94.12 295 TYR B N 1
ATOM 6987 C CA . TYR B 1 295 ? 6.938 -27.109 -9.008 1 94.12 295 TYR B CA 1
ATOM 6988 C C . TYR B 1 295 ? 6.035 -27.078 -10.234 1 94.12 295 TYR B C 1
ATOM 6990 O O . TYR B 1 295 ? 5.059 -27.828 -10.32 1 94.12 295 TYR B O 1
ATOM 6998 N N . MET B 1 296 ? 6.328 -26.188 -11.18 1 92.94 296 MET B N 1
ATOM 6999 C CA . MET B 1 296 ? 5.523 -26.047 -12.391 1 92.94 296 MET B CA 1
ATOM 7000 C C . MET B 1 296 ? 5.504 -27.344 -13.188 1 92.94 296 MET B C 1
ATOM 7002 O O . MET B 1 296 ? 4.473 -27.719 -13.742 1 92.94 296 MET B O 1
ATOM 7006 N N . TYR B 1 297 ? 6.656 -27.922 -13.273 1 91.75 297 TYR B N 1
ATOM 7007 C CA . TYR B 1 297 ? 6.758 -29.172 -14.008 1 91.75 297 TYR B CA 1
ATOM 7008 C C . TYR B 1 297 ? 5.953 -30.281 -13.328 1 91.75 297 TYR B C 1
ATOM 7010 O O . TYR B 1 297 ? 5.184 -30.984 -13.977 1 91.75 297 TYR B O 1
ATOM 7018 N N . MET B 1 298 ? 6.074 -30.422 -11.984 1 86.62 298 MET B N 1
ATOM 7019 C CA . MET B 1 298 ? 5.398 -31.469 -11.234 1 86.62 298 MET B CA 1
ATOM 7020 C C . MET B 1 298 ? 3.889 -31.266 -11.25 1 86.62 298 MET B C 1
ATOM 7022 O O . MET B 1 298 ? 3.127 -32.219 -11.32 1 86.62 298 MET B O 1
ATOM 7026 N N . SER B 1 299 ? 3.459 -30.031 -11.148 1 81.56 299 SER B N 1
ATOM 7027 C CA . SER B 1 299 ? 2.031 -29.734 -11.102 1 81.56 299 SER B CA 1
ATOM 7028 C C . SER B 1 299 ? 1.366 -29.984 -12.453 1 81.56 299 SER B C 1
ATOM 7030 O O . SER B 1 299 ? 0.148 -30.156 -12.523 1 81.56 299 SER B O 1
ATOM 7032 N N . ARG B 1 300 ? 2.113 -30.062 -13.523 1 77.56 300 ARG B N 1
ATOM 7033 C CA . ARG B 1 300 ? 1.572 -30.25 -14.867 1 77.56 300 ARG B CA 1
ATOM 7034 C C . ARG B 1 300 ? 1.718 -31.703 -15.312 1 77.56 300 ARG B C 1
ATOM 7036 O O . ARG B 1 300 ? 1.134 -32.125 -16.312 1 77.56 300 ARG B O 1
ATOM 7043 N N . SER B 1 301 ? 2.514 -32.344 -14.547 1 74.69 301 SER B N 1
ATOM 7044 C CA . SER B 1 301 ? 2.695 -33.75 -14.859 1 74.69 301 SER B CA 1
ATOM 7045 C C . SER B 1 301 ? 1.597 -34.594 -14.234 1 74.69 301 SER B C 1
ATOM 7047 O O . SER B 1 301 ? 0.965 -34.188 -13.258 1 74.69 301 SER B O 1
ATOM 7049 N N . ASN B 1 302 ? 1.294 -35.625 -14.867 1 72 302 ASN B N 1
ATOM 7050 C CA . ASN B 1 302 ? 0.283 -36.531 -14.328 1 72 302 ASN B CA 1
ATOM 7051 C C . ASN B 1 302 ? 0.749 -37.188 -13.023 1 72 302 ASN B C 1
ATOM 7053 O O . ASN B 1 302 ? 1.917 -37.562 -12.898 1 72 302 ASN B O 1
ATOM 7057 N N . GLY B 1 303 ? -0.078 -37.219 -12.117 1 70.56 303 GLY B N 1
ATOM 7058 C CA . GLY B 1 303 ? 0.187 -37.906 -10.867 1 70.56 303 GLY B CA 1
ATOM 7059 C C . GLY B 1 303 ? 1.013 -37.094 -9.898 1 70.56 303 GLY B C 1
ATOM 7060 O O . GLY B 1 303 ? 2.018 -37.562 -9.367 1 70.56 303 GLY B O 1
ATOM 7061 N N . THR B 1 304 ? 0.604 -35.938 -9.633 1 78.25 304 THR B N 1
ATOM 7062 C CA . THR B 1 304 ? 1.288 -35.094 -8.664 1 78.25 304 THR B CA 1
ATOM 7063 C C . THR B 1 304 ? 1.376 -35.781 -7.309 1 78.25 304 THR B C 1
ATOM 7065 O O . THR B 1 304 ? 0.361 -36.219 -6.758 1 78.25 304 THR B O 1
ATOM 7068 N N . ILE B 1 305 ? 2.564 -35.938 -6.891 1 82.75 305 ILE B N 1
ATOM 7069 C CA . ILE B 1 305 ? 2.807 -36.562 -5.586 1 82.75 305 ILE B CA 1
ATOM 7070 C C . ILE B 1 305 ? 2.953 -35.469 -4.523 1 82.75 305 ILE B C 1
ATOM 7072 O O . ILE B 1 305 ? 3.932 -34.719 -4.523 1 82.75 305 ILE B O 1
ATOM 7076 N N . ILE B 1 306 ? 2.045 -35.438 -3.615 1 88.69 306 ILE B N 1
ATOM 7077 C CA . ILE B 1 306 ? 1.935 -34.406 -2.607 1 88.69 306 ILE B CA 1
ATOM 7078 C C . ILE B 1 306 ? 3.184 -34.375 -1.729 1 88.69 306 ILE B C 1
ATOM 7080 O O . ILE B 1 306 ? 3.705 -33.312 -1.387 1 88.69 306 ILE B O 1
ATOM 7084 N N . SER B 1 307 ? 3.693 -35.531 -1.341 1 89.62 307 SER B N 1
ATOM 7085 C CA . SER B 1 307 ? 4.848 -35.625 -0.455 1 89.62 307 SER B CA 1
ATOM 7086 C C . SER B 1 307 ? 6.086 -35 -1.087 1 89.62 307 SER B C 1
ATOM 7088 O O . SER B 1 307 ? 6.918 -34.406 -0.387 1 89.62 307 SER B O 1
ATOM 7090 N N . LYS B 1 308 ? 6.23 -35.125 -2.404 1 90.44 308 LYS B N 1
ATOM 7091 C CA . LYS B 1 308 ? 7.363 -34.531 -3.104 1 90.44 308 LYS B CA 1
ATOM 7092 C C . LYS B 1 308 ? 7.25 -33 -3.139 1 90.44 308 LYS B C 1
ATOM 7094 O O . LYS B 1 308 ? 8.258 -32.281 -3.021 1 90.44 308 LYS B O 1
ATOM 7099 N N . LEU B 1 309 ? 6.043 -32.531 -3.305 1 91.75 309 LEU B N 1
ATOM 7100 C CA . LEU B 1 309 ? 5.82 -31.078 -3.273 1 91.75 309 LEU B CA 1
ATOM 7101 C C . LEU B 1 309 ? 6.078 -30.516 -1.878 1 91.75 309 LEU B C 1
ATOM 7103 O O . LEU B 1 309 ? 6.617 -29.422 -1.734 1 91.75 309 LEU B O 1
ATOM 7107 N N . ASP B 1 310 ? 5.727 -31.297 -0.859 1 94 310 ASP B N 1
ATOM 7108 C CA . ASP B 1 310 ? 6.016 -30.906 0.52 1 94 310 ASP B CA 1
ATOM 7109 C C . ASP B 1 310 ? 7.516 -30.75 0.745 1 94 310 ASP B C 1
ATOM 7111 O O . ASP B 1 310 ? 7.961 -29.781 1.346 1 94 310 ASP B O 1
ATOM 7115 N N . ARG B 1 311 ? 8.172 -31.75 0.26 1 93.88 311 ARG B N 1
ATOM 7116 C CA . ARG B 1 311 ? 9.625 -31.734 0.427 1 93.88 311 ARG B CA 1
ATOM 7117 C C . ARG B 1 311 ? 10.25 -30.578 -0.345 1 93.88 311 ARG B C 1
ATOM 7119 O O . ARG B 1 311 ? 11.234 -29.984 0.105 1 93.88 311 ARG B O 1
ATOM 7126 N N . LEU B 1 312 ? 9.719 -30.328 -1.552 1 95 312 LEU B N 1
ATOM 7127 C CA . LEU B 1 312 ? 10.219 -29.219 -2.352 1 95 312 LEU B CA 1
ATOM 7128 C C . LEU B 1 312 ? 10.07 -27.891 -1.603 1 95 312 LEU B C 1
ATOM 7130 O O . LEU B 1 312 ? 11 -27.094 -1.558 1 95 312 LEU B O 1
ATOM 7134 N N . SER B 1 313 ? 8.898 -27.594 -0.99 1 96.31 313 SER B N 1
ATOM 7135 C CA . SER B 1 313 ? 8.633 -26.391 -0.211 1 96.31 313 SER B CA 1
ATOM 7136 C C . SER B 1 313 ? 9.57 -26.297 0.989 1 96.31 313 SER B C 1
ATOM 7138 O O . SER B 1 313 ? 10.094 -25.219 1.29 1 96.31 313 SER B O 1
ATOM 7140 N N . LEU B 1 314 ? 9.773 -27.406 1.611 1 96.56 314 LEU B N 1
ATOM 7141 C CA . LEU B 1 314 ? 10.648 -27.469 2.777 1 96.56 314 LEU B CA 1
ATOM 7142 C C . LEU B 1 314 ? 12.094 -27.156 2.385 1 96.56 314 LEU B C 1
ATOM 7144 O O . LEU B 1 314 ? 12.789 -26.422 3.086 1 96.56 314 LEU B O 1
ATOM 7148 N N . THR B 1 315 ? 12.547 -27.75 1.284 1 95.88 315 THR B N 1
ATOM 7149 C CA . THR B 1 315 ? 13.914 -27.531 0.812 1 95.88 315 THR B CA 1
ATOM 7150 C C . THR B 1 315 ? 14.125 -26.062 0.448 1 95.88 315 THR B C 1
ATOM 7152 O O . THR B 1 315 ? 15.203 -25.516 0.667 1 95.88 315 THR B O 1
ATOM 7155 N N . ALA B 1 316 ? 13.125 -25.453 -0.148 1 96.38 316 ALA B N 1
ATOM 7156 C CA . ALA B 1 316 ? 13.219 -24.047 -0.504 1 96.38 316 ALA B CA 1
ATOM 7157 C C . ALA B 1 316 ? 13.398 -23.172 0.738 1 96.38 316 ALA B C 1
ATOM 7159 O O . ALA B 1 316 ? 14.273 -22.297 0.774 1 96.38 316 ALA B O 1
ATOM 7160 N N . ILE B 1 317 ? 12.594 -23.375 1.753 1 96.06 317 ILE B N 1
ATOM 7161 C CA . ILE B 1 317 ? 12.68 -22.578 2.963 1 96.06 317 ILE B CA 1
ATOM 7162 C C . ILE B 1 317 ? 14.016 -22.828 3.658 1 96.06 317 ILE B C 1
ATOM 7164 O O . ILE B 1 317 ? 14.609 -21.906 4.238 1 96.06 317 ILE B O 1
ATOM 7168 N N . ASP B 1 318 ? 14.445 -24.078 3.658 1 94.81 318 ASP B N 1
ATOM 7169 C CA . ASP B 1 318 ? 15.75 -24.391 4.238 1 94.81 318 ASP B CA 1
ATOM 7170 C C . ASP B 1 318 ? 16.859 -23.609 3.545 1 94.81 318 ASP B C 1
ATOM 7172 O O . ASP B 1 318 ? 17.766 -23.078 4.203 1 94.81 318 ASP B O 1
ATOM 7176 N N . HIS B 1 319 ? 16.781 -23.562 2.217 1 94.38 319 HIS B N 1
ATOM 7177 C CA . HIS B 1 319 ? 17.781 -22.797 1.462 1 94.38 319 HIS B CA 1
ATOM 7178 C C . HIS B 1 319 ? 17.703 -21.312 1.792 1 94.38 319 HIS B C 1
ATOM 7180 O O . HIS B 1 319 ? 18.75 -20.672 1.981 1 94.38 319 HIS B O 1
ATOM 7186 N N . LEU B 1 320 ? 16.531 -20.766 1.865 1 95.31 320 LEU B N 1
ATOM 7187 C CA . LEU B 1 320 ? 16.328 -19.344 2.152 1 95.31 320 LEU B CA 1
ATOM 7188 C C . LEU B 1 320 ? 16.859 -18.984 3.537 1 95.31 320 LEU B C 1
ATOM 7190 O O . LEU B 1 320 ? 17.5 -17.953 3.715 1 95.31 320 LEU B O 1
ATOM 7194 N N . THR B 1 321 ? 16.609 -19.812 4.508 1 92.44 321 THR B N 1
ATOM 7195 C CA . THR B 1 321 ? 17.031 -19.562 5.883 1 92.44 321 THR B CA 1
ATOM 7196 C C . THR B 1 321 ? 18.547 -19.766 6.035 1 92.44 321 THR B C 1
ATOM 7198 O O . THR B 1 321 ? 19.219 -18.984 6.699 1 92.44 321 THR B O 1
ATOM 7201 N N . LYS B 1 322 ? 19 -20.859 5.43 1 90.06 322 LYS B N 1
ATOM 7202 C CA . LYS B 1 322 ? 20.422 -21.188 5.508 1 90.06 322 LYS B CA 1
ATOM 7203 C C . LYS B 1 322 ? 21.281 -20.047 4.969 1 90.06 322 LYS B C 1
ATOM 7205 O O . LYS B 1 322 ? 22.344 -19.75 5.531 1 90.06 322 LYS B O 1
ATOM 7210 N N . HIS B 1 323 ? 20.844 -19.391 3.906 1 90.88 323 HIS B N 1
ATOM 7211 C CA . HIS B 1 323 ? 21.672 -18.375 3.252 1 90.88 323 HIS B CA 1
ATOM 7212 C C . HIS B 1 323 ? 21.156 -16.969 3.559 1 90.88 323 HIS B C 1
ATOM 7214 O O . HIS B 1 323 ? 21.547 -16 2.895 1 90.88 323 HIS B O 1
ATOM 7220 N N . ASN B 1 324 ? 20.234 -16.766 4.484 1 89.88 324 ASN B N 1
ATOM 7221 C CA . ASN B 1 324 ? 19.719 -15.5 4.973 1 89.88 324 ASN B CA 1
ATOM 7222 C C . ASN B 1 324 ? 19.203 -14.633 3.826 1 89.88 324 ASN B C 1
ATOM 7224 O O . ASN B 1 324 ? 19.562 -13.461 3.713 1 89.88 324 ASN B O 1
ATOM 7228 N N . LEU B 1 325 ? 18.453 -15.258 2.943 1 92.06 325 LEU B N 1
ATOM 7229 C CA . LEU B 1 325 ? 17.969 -14.555 1.76 1 92.06 325 LEU B CA 1
ATOM 7230 C C . LEU B 1 325 ? 16.672 -13.797 2.066 1 92.06 325 LEU B C 1
ATOM 7232 O O . LEU B 1 325 ? 16.266 -12.93 1.293 1 92.06 325 LEU B O 1
ATOM 7236 N N . ILE B 1 326 ? 15.906 -14.07 3.176 1 88.88 326 ILE B N 1
ATOM 7237 C CA . ILE B 1 326 ? 14.664 -13.406 3.553 1 88.88 326 ILE B CA 1
ATOM 7238 C C . ILE B 1 326 ? 14.984 -12.141 4.348 1 88.88 326 ILE B C 1
ATOM 7240 O O . ILE B 1 326 ? 14.25 -11.148 4.266 1 88.88 326 ILE B O 1
ATOM 7244 N N . VAL B 1 327 ? 15.984 -12.117 5.117 1 66.56 327 VAL B N 1
ATOM 7245 C CA . VAL B 1 327 ? 16.297 -11.023 6.035 1 66.56 327 VAL B CA 1
ATOM 7246 C C . VAL B 1 327 ? 16.922 -9.859 5.262 1 66.56 327 VAL B C 1
ATOM 7248 O O . VAL B 1 327 ? 17.844 -10.055 4.48 1 66.56 327 VAL B O 1
ATOM 7251 N N . PRO B 1 328 ? 16.031 -8.789 5.348 1 61.38 328 PRO B N 1
ATOM 7252 C CA . PRO B 1 328 ? 16.594 -7.609 4.688 1 61.38 328 PRO B CA 1
ATOM 7253 C C . PRO B 1 328 ? 17.984 -7.242 5.215 1 61.38 328 PRO B C 1
ATOM 7255 O O . PRO B 1 328 ? 18.266 -7.414 6.402 1 61.38 328 PRO B O 1
ATOM 7258 N N . ILE B 1 329 ? 19.047 -7.367 4.434 1 53.59 329 ILE B N 1
ATOM 7259 C CA . ILE B 1 329 ? 20.375 -6.914 4.824 1 53.59 329 ILE B CA 1
ATOM 7260 C C . ILE B 1 329 ? 20.328 -5.426 5.176 1 53.59 329 ILE B C 1
ATOM 7262 O O . ILE B 1 329 ? 19.938 -4.598 4.348 1 53.59 329 ILE B O 1
ATOM 7266 N N . TYR B 1 330 ? 20.094 -5.188 6.367 1 46.06 330 TYR B N 1
ATOM 7267 C CA . TYR B 1 330 ? 20.125 -3.881 7.016 1 46.06 330 TYR B CA 1
ATOM 7268 C C . TYR B 1 330 ? 21.453 -3.18 6.746 1 46.06 330 TYR B C 1
ATOM 7270 O O . TYR B 1 330 ? 22.5 -3.83 6.641 1 46.06 330 TYR B O 1
ATOM 7278 N N . GLY B 1 331 ? 21.547 -1.889 6.266 1 43.84 331 GLY B N 1
ATOM 7279 C CA . GLY B 1 331 ? 22.734 -1.043 6.367 1 43.84 331 GLY B CA 1
ATOM 7280 C C . GLY B 1 331 ? 23.406 -0.792 5.031 1 43.84 331 GLY B C 1
ATOM 7281 O O . GLY B 1 331 ? 24.531 -0.287 4.984 1 43.84 331 GLY B O 1
ATOM 7282 N N . GLN B 1 332 ? 23.172 -1.731 4.059 1 40.75 332 GLN B N 1
ATOM 7283 C CA . GLN B 1 332 ? 24.141 -1.297 3.051 1 40.75 332 GLN B CA 1
ATOM 7284 C C . GLN B 1 332 ? 23.719 0.038 2.436 1 40.75 332 GLN B C 1
ATOM 7286 O O . GLN B 1 332 ? 22.609 0.18 1.939 1 40.75 332 GLN B O 1
ATOM 7291 N N . SER B 1 333 ? 24.094 1.072 2.941 1 38.62 333 SER B N 1
ATOM 7292 C CA . SER B 1 333 ? 24.047 2.41 2.361 1 38.62 333 SER B CA 1
ATOM 7293 C C . SER B 1 333 ? 24.016 2.35 0.837 1 38.62 333 SER B C 1
ATOM 7295 O O . SER B 1 333 ? 24.734 1.545 0.228 1 38.62 333 SER B O 1
ATOM 7297 N N . PRO B 1 334 ? 22.922 2.74 0.174 1 38.97 334 PRO B N 1
ATOM 7298 C CA . PRO B 1 334 ? 23.047 2.848 -1.282 1 38.97 334 PRO B CA 1
ATOM 7299 C C . PRO B 1 334 ? 24.438 3.301 -1.729 1 38.97 334 PRO B C 1
ATOM 7301 O O . PRO B 1 334 ? 24.781 4.48 -1.6 1 38.97 334 PRO B O 1
ATOM 7304 N N . SER B 1 335 ? 25.484 2.836 -1.409 1 35.38 335 SER B N 1
ATOM 7305 C CA . SER B 1 335 ? 26.688 3.293 -2.084 1 35.38 335 SER B CA 1
ATOM 7306 C C . SER B 1 335 ? 26.5 3.33 -3.596 1 35.38 335 SER B C 1
ATOM 7308 O O . SER B 1 335 ? 25.891 2.424 -4.172 1 35.38 335 SER B O 1
ATOM 7310 N N . THR B 1 336 ? 26.406 4.453 -4.117 1 39.44 336 THR B N 1
ATOM 7311 C CA . THR B 1 336 ? 26.453 4.84 -5.523 1 39.44 336 THR B CA 1
ATOM 7312 C C . THR B 1 336 ? 27.297 3.859 -6.328 1 39.44 336 THR B C 1
ATOM 7314 O O . THR B 1 336 ? 27.562 4.086 -7.512 1 39.44 336 THR B O 1
ATOM 7317 N N . ASN B 1 337 ? 27.828 2.854 -5.75 1 41.53 337 ASN B N 1
ATOM 7318 C CA . ASN B 1 337 ? 28.688 2.031 -6.59 1 41.53 337 ASN B CA 1
ATOM 7319 C C . ASN B 1 337 ? 27.891 1.002 -7.379 1 41.53 337 ASN B C 1
ATOM 7321 O O . ASN B 1 337 ? 26.844 0.542 -6.922 1 41.53 337 ASN B O 1
ATOM 7325 N N . GLN B 1 338 ? 28.172 0.898 -8.594 1 45.97 338 GLN B N 1
ATOM 7326 C CA . GLN B 1 338 ? 27.641 -0.049 -9.562 1 45.97 338 GLN B CA 1
ATOM 7327 C C . GLN B 1 338 ? 27.406 -1.417 -8.922 1 45.97 338 GLN B C 1
ATOM 7329 O O . GLN B 1 338 ? 26.422 -2.092 -9.227 1 45.97 338 GLN B O 1
ATOM 7334 N N . ASN B 1 339 ? 28.25 -1.817 -8.016 1 46.94 339 ASN B N 1
ATOM 7335 C CA . ASN B 1 339 ? 28.125 -3.123 -7.375 1 46.94 339 ASN B CA 1
ATOM 7336 C C . ASN B 1 339 ? 26.953 -3.162 -6.402 1 46.94 339 ASN B C 1
ATOM 7338 O O . ASN B 1 339 ? 26.266 -4.184 -6.285 1 46.94 339 ASN B O 1
ATOM 7342 N N . SER B 1 340 ? 26.703 -1.977 -5.844 1 53.66 340 SER B N 1
ATOM 7343 C CA . SER B 1 340 ? 25.562 -1.911 -4.918 1 53.66 340 SER B CA 1
ATOM 7344 C C . SER B 1 340 ? 24.234 -1.954 -5.668 1 53.66 340 SER B C 1
ATOM 7346 O O . SER B 1 340 ? 23.297 -2.6 -5.219 1 53.66 340 SER B O 1
ATOM 7348 N N . THR B 1 341 ? 24.281 -1.423 -6.84 1 57.16 341 THR B N 1
ATOM 7349 C CA . THR B 1 341 ? 23.062 -1.429 -7.633 1 57.16 341 THR B CA 1
ATOM 7350 C C . THR B 1 341 ? 22.75 -2.836 -8.133 1 57.16 341 THR B C 1
ATOM 7352 O O . THR B 1 341 ? 21.594 -3.258 -8.133 1 57.16 341 THR B O 1
ATOM 7355 N N . LYS B 1 342 ? 23.844 -3.484 -8.602 1 64.44 342 LYS B N 1
ATOM 7356 C CA . LYS B 1 342 ? 23.641 -4.848 -9.086 1 64.44 342 LYS B CA 1
ATOM 7357 C C . LYS B 1 342 ? 23.156 -5.762 -7.965 1 64.44 342 LYS B C 1
ATOM 7359 O O . LYS B 1 342 ? 22.297 -6.621 -8.188 1 64.44 342 LYS B O 1
ATOM 7364 N N . ASN B 1 343 ? 23.656 -5.418 -6.898 1 80.62 343 ASN B N 1
ATOM 7365 C CA . ASN B 1 343 ? 23.25 -6.223 -5.75 1 80.62 343 ASN B CA 1
ATOM 7366 C C . ASN B 1 343 ? 21.781 -5.949 -5.375 1 80.62 343 ASN B C 1
ATOM 7368 O O . ASN B 1 343 ? 21.047 -6.879 -5.066 1 80.62 343 ASN B O 1
ATOM 7372 N N . GLY B 1 344 ? 21.406 -4.703 -5.605 1 87 344 GLY B N 1
ATOM 7373 C CA . GLY B 1 344 ? 20.016 -4.363 -5.32 1 87 344 GLY B CA 1
ATOM 7374 C C . GLY B 1 344 ? 19.047 -4.957 -6.312 1 87 344 GLY B C 1
ATOM 7375 O O . GLY B 1 344 ? 17.969 -5.418 -5.93 1 87 344 GLY B O 1
ATOM 7376 N N . ALA B 1 345 ? 19.484 -4.988 -7.574 1 93.06 345 ALA B N 1
ATOM 7377 C CA . ALA B 1 345 ? 18.656 -5.562 -8.625 1 93.06 345 ALA B CA 1
ATOM 7378 C C . ALA B 1 345 ? 18.469 -7.062 -8.422 1 93.06 345 ALA B C 1
ATOM 7380 O O . ALA B 1 345 ? 17.344 -7.566 -8.477 1 93.06 345 ALA B O 1
ATOM 7381 N N . GLU B 1 346 ? 19.516 -7.754 -8.18 1 93.25 346 GLU B N 1
ATOM 7382 C CA . GLU B 1 346 ? 19.422 -9.195 -7.973 1 93.25 346 GLU B CA 1
ATOM 7383 C C . GLU B 1 346 ? 18.609 -9.523 -6.723 1 93.25 346 GLU B C 1
ATOM 7385 O O . GLU B 1 346 ? 17.797 -10.453 -6.73 1 93.25 346 GLU B O 1
ATOM 7390 N N . ARG B 1 347 ? 18.844 -8.766 -5.719 1 93.12 347 ARG B N 1
ATOM 7391 C CA . ARG B 1 347 ? 18.109 -8.984 -4.477 1 93.12 347 ARG B CA 1
ATOM 7392 C C . ARG B 1 347 ? 16.609 -8.789 -4.68 1 93.12 347 ARG B C 1
ATOM 7394 O O . ARG B 1 347 ? 15.805 -9.539 -4.129 1 93.12 347 ARG B O 1
ATOM 7401 N N . SER B 1 348 ? 16.281 -7.766 -5.391 1 95.94 348 SER B N 1
ATOM 7402 C CA . SER B 1 348 ? 14.867 -7.508 -5.652 1 95.94 348 SER B CA 1
ATOM 7403 C C . SER B 1 348 ? 14.242 -8.633 -6.469 1 95.94 348 SER B C 1
ATOM 7405 O O . SER B 1 348 ? 13.086 -9 -6.254 1 95.94 348 SER B O 1
ATOM 7407 N N . LEU B 1 349 ? 14.953 -9.188 -7.406 1 97.19 349 LEU B N 1
ATOM 7408 C CA . LEU B 1 349 ? 14.445 -10.297 -8.211 1 97.19 349 LEU B CA 1
ATOM 7409 C C . LEU B 1 349 ? 14.336 -11.57 -7.379 1 97.19 349 LEU B C 1
ATOM 7411 O O . LEU B 1 349 ? 13.406 -12.359 -7.566 1 97.19 349 LEU B O 1
ATOM 7415 N N . ILE B 1 350 ? 15.305 -11.781 -6.484 1 96.75 350 ILE B N 1
ATOM 7416 C CA . ILE B 1 350 ? 15.219 -12.891 -5.543 1 96.75 350 ILE B CA 1
ATOM 7417 C C . ILE B 1 350 ? 13.945 -12.758 -4.707 1 96.75 350 ILE B C 1
ATOM 7419 O O . ILE B 1 350 ? 13.211 -13.734 -4.539 1 96.75 350 ILE B O 1
ATOM 7423 N N . ALA B 1 351 ? 13.68 -11.562 -4.242 1 97.19 351 ALA B N 1
ATOM 7424 C CA . ALA B 1 351 ? 12.453 -11.32 -3.48 1 97.19 351 ALA B CA 1
ATOM 7425 C C . ALA B 1 351 ? 11.219 -11.664 -4.309 1 97.19 351 ALA B C 1
ATOM 7427 O O . ALA B 1 351 ? 10.258 -12.234 -3.791 1 97.19 351 ALA B O 1
ATOM 7428 N N . ARG B 1 352 ? 11.227 -11.344 -5.543 1 97.81 352 ARG B N 1
ATOM 7429 C CA . ARG B 1 352 ? 10.117 -11.648 -6.441 1 97.81 352 ARG B CA 1
ATOM 7430 C C . ARG B 1 352 ? 9.914 -13.156 -6.574 1 97.81 352 ARG B C 1
ATOM 7432 O O . ARG B 1 352 ? 8.781 -13.641 -6.574 1 97.81 352 ARG B O 1
ATOM 7439 N N . ILE B 1 353 ? 10.953 -13.859 -6.711 1 98.25 353 ILE B N 1
ATOM 7440 C CA . ILE B 1 353 ? 10.836 -15.305 -6.863 1 98.25 353 ILE B CA 1
ATOM 7441 C C . ILE B 1 353 ? 10.359 -15.922 -5.551 1 98.25 353 ILE B C 1
ATOM 7443 O O . ILE B 1 353 ? 9.602 -16.906 -5.559 1 98.25 353 ILE B O 1
ATOM 7447 N N . ILE B 1 354 ? 10.789 -15.375 -4.438 1 98.19 354 ILE B N 1
ATOM 7448 C CA . ILE B 1 354 ? 10.258 -15.844 -3.158 1 98.19 354 ILE B CA 1
ATOM 7449 C C . ILE B 1 354 ? 8.734 -15.695 -3.145 1 98.19 354 ILE B C 1
ATOM 7451 O O . ILE B 1 354 ? 8.023 -16.594 -2.709 1 98.19 354 ILE B O 1
ATOM 7455 N N . MET B 1 355 ? 8.242 -14.57 -3.625 1 98.06 355 MET B N 1
ATOM 7456 C CA . MET B 1 355 ? 6.797 -14.367 -3.711 1 98.06 355 MET B CA 1
ATOM 7457 C C . MET B 1 355 ? 6.152 -15.406 -4.621 1 98.06 355 MET B C 1
ATOM 7459 O O . MET B 1 355 ? 5.027 -15.844 -4.371 1 98.06 355 MET B O 1
ATOM 7463 N N . TRP B 1 356 ? 6.855 -15.789 -5.691 1 98.25 356 TRP B N 1
ATOM 7464 C CA . TRP B 1 356 ? 6.316 -16.797 -6.602 1 98.25 356 TRP B CA 1
ATOM 7465 C C . TRP B 1 356 ? 6.305 -18.172 -5.945 1 98.25 356 TRP B C 1
ATOM 7467 O O . TRP B 1 356 ? 5.406 -18.984 -6.199 1 98.25 356 TRP B O 1
ATOM 7477 N N . LEU B 1 357 ? 7.32 -18.422 -5.152 1 98.12 357 LEU B N 1
ATOM 7478 C CA . LEU B 1 357 ? 7.312 -19.672 -4.398 1 98.12 357 LEU B CA 1
ATOM 7479 C C . LEU B 1 357 ? 6.164 -19.688 -3.398 1 98.12 357 LEU B C 1
ATOM 7481 O O . LEU B 1 357 ? 5.582 -20.75 -3.137 1 98.12 357 LEU B O 1
ATOM 7485 N N . LEU B 1 358 ? 5.879 -18.531 -2.846 1 97.94 358 LEU B N 1
ATOM 7486 C CA . LEU B 1 358 ? 4.707 -18.422 -1.979 1 97.94 358 LEU B CA 1
ATOM 7487 C C . LEU B 1 358 ? 3.432 -18.75 -2.748 1 97.94 358 LEU B C 1
ATOM 7489 O O . LEU B 1 358 ? 2.527 -19.391 -2.217 1 97.94 358 LEU B O 1
ATOM 7493 N N . LYS B 1 359 ? 3.357 -18.266 -3.961 1 97.44 359 LYS B N 1
ATOM 7494 C CA . LYS B 1 359 ? 2.24 -18.578 -4.848 1 97.44 359 LYS B CA 1
ATOM 7495 C C . LYS B 1 359 ? 2.098 -20.094 -5.043 1 97.44 359 LYS B C 1
ATOM 7497 O O . LYS B 1 359 ? 0.984 -20.609 -5.043 1 97.44 359 LYS B O 1
ATOM 7502 N N . MET B 1 360 ? 3.176 -20.766 -5.18 1 96.38 360 MET B N 1
ATOM 7503 C CA . MET B 1 360 ? 3.154 -22.219 -5.355 1 96.38 360 MET B CA 1
ATOM 7504 C C . MET B 1 360 ? 2.664 -22.906 -4.094 1 96.38 360 MET B C 1
ATOM 7506 O O . MET B 1 360 ? 1.908 -23.875 -4.168 1 96.38 360 MET B O 1
ATOM 7510 N N . ASP B 1 361 ? 3.117 -22.375 -2.98 1 96.56 361 ASP B N 1
ATOM 7511 C CA . ASP B 1 361 ? 2.633 -22.906 -1.709 1 96.56 361 ASP B CA 1
ATOM 7512 C C . ASP B 1 361 ? 1.112 -22.797 -1.614 1 96.56 361 ASP B C 1
ATOM 7514 O O . ASP B 1 361 ? 0.448 -23.734 -1.164 1 96.56 361 ASP B O 1
ATOM 7518 N N . ALA B 1 362 ? 0.619 -21.688 -2.02 1 97.12 362 ALA B N 1
ATOM 7519 C CA . ALA B 1 362 ? -0.826 -21.484 -1.958 1 97.12 362 ALA B CA 1
ATOM 7520 C C . ALA B 1 362 ? -1.559 -22.438 -2.896 1 97.12 362 ALA B C 1
ATOM 7522 O O . ALA B 1 362 ? -2.564 -23.031 -2.514 1 97.12 362 ALA B O 1
ATOM 7523 N N . GLN B 1 363 ? -1.06 -22.609 -4.117 1 95 363 GLN B N 1
ATOM 7524 C CA . GLN B 1 363 ? -1.653 -23.516 -5.082 1 95 363 GLN B CA 1
ATOM 7525 C C . GLN B 1 363 ? -1.606 -24.953 -4.578 1 95 363 GLN B C 1
ATOM 7527 O O . GLN B 1 363 ? -2.598 -25.688 -4.672 1 95 363 GLN B O 1
ATOM 7532 N N . GLY B 1 364 ? -0.474 -25.297 -4.008 1 94.5 364 GLY B N 1
ATOM 7533 C CA . GLY B 1 364 ? -0.313 -26.641 -3.49 1 94.5 364 GLY B CA 1
ATOM 7534 C C . GLY B 1 364 ? -1.16 -26.922 -2.262 1 94.5 364 GLY B C 1
ATOM 7535 O O . GLY B 1 364 ? -1.641 -28.031 -2.066 1 94.5 364 GLY B O 1
ATOM 7536 N N . SER B 1 365 ? -1.315 -25.906 -1.472 1 95.88 365 SER B N 1
ATOM 7537 C CA . SER B 1 365 ? -2.08 -26.078 -0.242 1 95.88 365 SER B CA 1
ATOM 7538 C C . SER B 1 365 ? -3.527 -26.453 -0.543 1 95.88 365 SER B C 1
ATOM 7540 O O . SER B 1 365 ? -4.148 -27.219 0.206 1 95.88 365 SER B O 1
ATOM 7542 N N . PHE B 1 366 ? -4.078 -25.953 -1.617 1 95.12 366 PHE B N 1
ATOM 7543 C CA . PHE B 1 366 ? -5.434 -26.297 -2.027 1 95.12 366 PHE B CA 1
ATOM 7544 C C . PHE B 1 366 ? -5.57 -27.797 -2.252 1 95.12 366 PHE B C 1
ATOM 7546 O O . PHE B 1 366 ? -6.625 -28.375 -1.988 1 95.12 366 PHE B O 1
ATOM 7553 N N . LEU B 1 367 ? -4.484 -28.406 -2.713 1 92.25 367 LEU B N 1
ATOM 7554 C CA . LEU B 1 367 ? -4.5 -29.828 -3.029 1 92.25 367 LEU B CA 1
ATOM 7555 C C . LEU B 1 367 ? -4.109 -30.656 -1.812 1 92.25 367 LEU B C 1
ATOM 7557 O O . LEU B 1 367 ? -4.148 -31.891 -1.856 1 92.25 367 LEU B O 1
ATOM 7561 N N . GLY B 1 368 ? -3.66 -29.984 -0.745 1 90.94 368 GLY B N 1
ATOM 7562 C CA . GLY B 1 368 ? -3.344 -30.703 0.477 1 90.94 368 GLY B CA 1
ATOM 7563 C C . GLY B 1 368 ? -1.865 -30.672 0.818 1 90.94 368 GLY B C 1
ATOM 7564 O O . GLY B 1 368 ? -1.437 -31.297 1.788 1 90.94 368 GLY B O 1
ATOM 7565 N N . CYS B 1 369 ? -1.097 -29.938 0.057 1 92.88 369 CYS B N 1
ATOM 7566 C CA . CYS B 1 369 ? 0.327 -29.812 0.345 1 92.88 369 CYS B CA 1
ATOM 7567 C C . CYS B 1 369 ? 0.556 -28.953 1.579 1 92.88 369 CYS B C 1
ATOM 7569 O O . CYS B 1 369 ? -0.271 -28.094 1.907 1 92.88 369 CYS B O 1
ATOM 7571 N N . LYS B 1 370 ? 1.666 -29.25 2.248 1 94.94 370 LYS B N 1
ATOM 7572 C CA . LYS B 1 370 ? 2.066 -28.422 3.377 1 94.94 370 LYS B CA 1
ATOM 7573 C C . LYS B 1 370 ? 2.807 -27.172 2.902 1 94.94 370 LYS B C 1
ATOM 7575 O O . LYS B 1 370 ? 3.934 -27.266 2.412 1 94.94 370 LYS B O 1
ATOM 7580 N N . PRO B 1 371 ? 2.199 -26.031 3.025 1 96.88 371 PRO B N 1
ATOM 7581 C CA . PRO B 1 371 ? 2.84 -24.797 2.566 1 96.88 371 PRO B CA 1
ATOM 7582 C C . PRO B 1 371 ? 3.871 -24.266 3.555 1 96.88 371 PRO B C 1
ATOM 7584 O O . PRO B 1 371 ? 3.6 -23.297 4.277 1 96.88 371 PRO B O 1
ATOM 7587 N N . ASN B 1 372 ? 5.078 -24.734 3.529 1 97.81 372 ASN B N 1
ATOM 7588 C CA . ASN B 1 372 ? 6.094 -24.453 4.535 1 97.81 372 ASN B CA 1
ATOM 7589 C C . ASN B 1 372 ? 6.551 -22.984 4.473 1 97.81 372 ASN B C 1
ATOM 7591 O O . ASN B 1 372 ? 6.82 -22.375 5.508 1 97.81 372 ASN B O 1
ATOM 7595 N N . LEU B 1 373 ? 6.684 -22.5 3.285 1 97.5 373 LEU B N 1
ATOM 7596 C CA . LEU B 1 373 ? 7.086 -21.094 3.156 1 97.5 373 LEU B CA 1
ATOM 7597 C C . LEU B 1 373 ? 6.008 -20.172 3.701 1 97.5 373 LEU B C 1
ATOM 7599 O O . LEU B 1 373 ? 6.312 -19.203 4.406 1 97.5 373 LEU B O 1
ATOM 7603 N N . ALA B 1 374 ? 4.754 -20.406 3.371 1 97.81 374 ALA B N 1
ATOM 7604 C CA . ALA B 1 374 ? 3.641 -19.625 3.898 1 97.81 374 ALA B CA 1
ATOM 7605 C C . ALA B 1 374 ? 3.596 -19.688 5.422 1 97.81 374 ALA B C 1
ATOM 7607 O O . ALA B 1 374 ? 3.328 -18.688 6.086 1 97.81 374 ALA B O 1
ATOM 7608 N N . ASN B 1 375 ? 3.809 -20.906 5.949 1 97.25 375 ASN B N 1
ATOM 7609 C CA . ASN B 1 375 ? 3.834 -21.062 7.398 1 97.25 375 ASN B CA 1
ATOM 7610 C C . ASN B 1 375 ? 4.93 -20.219 8.039 1 97.25 375 ASN B C 1
ATOM 7612 O O . ASN B 1 375 ? 4.719 -19.625 9.094 1 97.25 375 ASN B O 1
ATOM 7616 N N . HIS B 1 376 ? 6.055 -20.219 7.383 1 96.62 376 HIS B N 1
ATOM 7617 C CA . HIS B 1 376 ? 7.148 -19.375 7.867 1 96.62 376 HIS B CA 1
ATOM 7618 C C . HIS B 1 376 ? 6.738 -17.906 7.926 1 96.62 376 HIS B C 1
ATOM 7620 O O . HIS B 1 376 ? 6.98 -17.234 8.922 1 96.62 376 HIS B O 1
ATOM 7626 N N . PHE B 1 377 ? 6.098 -17.406 6.953 1 96.44 377 PHE B N 1
ATOM 7627 C CA . PHE B 1 377 ? 5.727 -16 6.883 1 96.44 377 PHE B CA 1
ATOM 7628 C C . PHE B 1 377 ? 4.578 -15.695 7.836 1 96.44 377 PHE B C 1
ATOM 7630 O O . PHE B 1 377 ? 4.445 -14.57 8.312 1 96.44 377 PHE B O 1
ATOM 7637 N N . GLN B 1 378 ? 3.715 -16.672 8.117 1 95.56 378 GLN B N 1
ATOM 7638 C CA . GLN B 1 378 ? 2.666 -16.469 9.117 1 95.56 378 GLN B CA 1
ATOM 7639 C C . GLN B 1 378 ? 3.26 -16.25 10.5 1 95.56 378 GLN B C 1
ATOM 7641 O O . GLN B 1 378 ? 2.729 -15.461 11.289 1 95.56 378 GLN B O 1
ATOM 7646 N N . THR B 1 379 ? 4.355 -16.953 10.766 1 95 379 THR B N 1
ATOM 7647 C CA . THR B 1 379 ? 5.031 -16.812 12.055 1 95 379 THR B CA 1
ATOM 7648 C C . THR B 1 379 ? 5.906 -15.555 12.07 1 95 379 THR B C 1
ATOM 7650 O O . THR B 1 379 ? 6.223 -15.031 13.141 1 95 379 THR B O 1
ATOM 7653 N N . HIS B 1 380 ? 6.309 -15.133 10.844 1 93.69 380 HIS B N 1
ATOM 7654 C CA . HIS B 1 380 ? 7.148 -13.945 10.703 1 93.69 380 HIS B CA 1
ATOM 7655 C C . HIS B 1 380 ? 6.551 -12.961 9.703 1 93.69 380 HIS B C 1
ATOM 7657 O O . HIS B 1 380 ? 7.145 -12.703 8.656 1 93.69 380 HIS B O 1
ATOM 7663 N N . PRO B 1 381 ? 5.488 -12.32 10.109 1 93.12 381 PRO B N 1
ATOM 7664 C CA . PRO B 1 381 ? 4.793 -11.445 9.164 1 93.12 381 PRO B CA 1
ATOM 7665 C C . PRO B 1 381 ? 5.648 -10.258 8.719 1 93.12 381 PRO B C 1
ATOM 7667 O O . PRO B 1 381 ? 5.5 -9.781 7.594 1 93.12 381 PRO B O 1
ATOM 7670 N N . ASP B 1 382 ? 6.57 -9.758 9.516 1 90.88 382 ASP B N 1
ATOM 7671 C CA . ASP B 1 382 ? 7.438 -8.641 9.156 1 90.88 382 ASP B CA 1
ATOM 7672 C C . ASP B 1 382 ? 8.359 -9.016 8 1 90.88 382 ASP B C 1
ATOM 7674 O O . ASP B 1 382 ? 8.688 -8.164 7.164 1 90.88 382 ASP B O 1
ATOM 7678 N N . GLN B 1 383 ? 8.797 -10.242 7.992 1 93.38 383 GLN B N 1
ATOM 7679 C CA . GLN B 1 383 ? 9.648 -10.703 6.902 1 93.38 383 GLN B CA 1
ATOM 7680 C C . GLN B 1 383 ? 8.891 -10.734 5.582 1 93.38 383 GLN B C 1
ATOM 7682 O O . GLN B 1 383 ? 9.445 -10.414 4.531 1 93.38 383 GLN B O 1
ATOM 7687 N N . LEU B 1 384 ? 7.633 -11.164 5.648 1 95.44 384 LEU B N 1
ATOM 7688 C CA . LEU B 1 384 ? 6.82 -11.156 4.441 1 95.44 384 LEU B CA 1
ATOM 7689 C C . LEU B 1 384 ? 6.672 -9.742 3.893 1 95.44 384 LEU B C 1
ATOM 7691 O O . LEU B 1 384 ? 6.785 -9.523 2.684 1 95.44 384 LEU B O 1
ATOM 7695 N N . LEU B 1 385 ? 6.426 -8.836 4.836 1 93.94 385 LEU B N 1
ATOM 7696 C CA . LEU B 1 385 ? 6.277 -7.441 4.434 1 93.94 385 LEU B CA 1
ATOM 7697 C C . LEU B 1 385 ? 7.547 -6.93 3.768 1 93.94 385 LEU B C 1
ATOM 7699 O O . LEU B 1 385 ? 7.484 -6.207 2.77 1 93.94 385 LEU B O 1
ATOM 7703 N N . ALA B 1 386 ? 8.641 -7.273 4.27 1 94.12 386 ALA B N 1
ATOM 7704 C CA . ALA B 1 386 ? 9.93 -6.836 3.729 1 94.12 386 ALA B CA 1
ATOM 7705 C C . ALA B 1 386 ? 10.172 -7.43 2.344 1 94.12 386 ALA B C 1
ATOM 7707 O O . ALA B 1 386 ? 10.594 -6.727 1.424 1 94.12 386 ALA B O 1
ATOM 7708 N N . VAL B 1 387 ? 9.914 -8.711 2.197 1 95.94 387 VAL B N 1
ATOM 7709 C CA . VAL B 1 387 ? 10.125 -9.391 0.923 1 95.94 387 VAL B CA 1
ATOM 7710 C C . VAL B 1 387 ? 9.195 -8.805 -0.135 1 95.94 387 VAL B C 1
ATOM 7712 O O . VAL B 1 387 ? 9.602 -8.578 -1.276 1 95.94 387 VAL B O 1
ATOM 7715 N N . LYS B 1 388 ? 7.918 -8.555 0.221 1 95.81 388 LYS B N 1
ATOM 7716 C CA . LYS B 1 388 ? 6.953 -7.938 -0.685 1 95.81 388 LYS B CA 1
ATOM 7717 C C . LYS B 1 388 ? 7.441 -6.57 -1.162 1 95.81 388 LYS B C 1
ATOM 7719 O O . LYS B 1 388 ? 7.375 -6.266 -2.354 1 95.81 388 LYS B O 1
ATOM 7724 N N . ALA B 1 389 ? 7.906 -5.832 -0.235 1 95.19 389 ALA B N 1
ATOM 7725 C CA . ALA B 1 389 ? 8.367 -4.48 -0.544 1 95.19 389 ALA B CA 1
ATOM 7726 C C . ALA B 1 389 ? 9.57 -4.516 -1.487 1 95.19 389 ALA B C 1
ATOM 7728 O O . ALA B 1 389 ? 9.625 -3.762 -2.461 1 95.19 389 ALA B O 1
ATOM 7729 N N . GLU B 1 390 ? 10.508 -5.375 -1.221 1 93.94 390 GLU B N 1
ATOM 7730 C CA . GLU B 1 390 ? 11.703 -5.488 -2.049 1 93.94 390 GLU B CA 1
ATOM 7731 C C . GLU B 1 390 ? 11.367 -5.98 -3.451 1 93.94 390 GLU B C 1
ATOM 7733 O O . GLU B 1 390 ? 12.016 -5.598 -4.426 1 93.94 390 GLU B O 1
ATOM 7738 N N . SER B 1 391 ? 10.359 -6.801 -3.52 1 96.56 391 SER B N 1
ATOM 7739 C CA . SER B 1 391 ? 9.992 -7.398 -4.797 1 96.56 391 SER B CA 1
ATOM 7740 C C . SER B 1 391 ? 9.336 -6.371 -5.715 1 96.56 391 SER B C 1
ATOM 7742 O O . SER B 1 391 ? 9.266 -6.574 -6.93 1 96.56 391 SER B O 1
ATOM 7744 N N . ARG B 1 392 ? 8.836 -5.254 -5.172 1 95.75 392 ARG B N 1
ATOM 7745 C CA . ARG B 1 392 ? 8.086 -4.262 -5.93 1 95.75 392 ARG B CA 1
ATOM 7746 C C . ARG B 1 392 ? 8.93 -3.684 -7.062 1 95.75 392 ARG B C 1
ATOM 7748 O O . ARG B 1 392 ? 8.414 -3.389 -8.141 1 95.75 392 ARG B O 1
ATOM 7755 N N . LEU B 1 393 ? 10.211 -3.596 -6.848 1 95.81 393 LEU B N 1
ATOM 7756 C CA . LEU B 1 393 ? 11.062 -2.92 -7.816 1 95.81 393 LEU B CA 1
ATOM 7757 C C . LEU B 1 393 ? 11.844 -3.93 -8.656 1 95.81 393 LEU B C 1
ATOM 7759 O O . LEU B 1 393 ? 12.766 -3.559 -9.383 1 95.81 393 LEU B O 1
ATOM 7763 N N . ALA B 1 394 ? 11.516 -5.184 -8.602 1 97.25 394 ALA B N 1
ATOM 7764 C CA . ALA B 1 394 ? 12.289 -6.238 -9.25 1 97.25 394 ALA B CA 1
ATOM 7765 C C . ALA B 1 394 ? 12.414 -5.984 -10.75 1 97.25 394 ALA B C 1
ATOM 7767 O O . ALA B 1 394 ? 13.508 -6.066 -11.312 1 97.25 394 ALA B O 1
ATOM 7768 N N . LEU B 1 395 ? 11.32 -5.656 -11.414 1 97.38 395 LEU B N 1
ATOM 7769 C CA . LEU B 1 395 ? 11.375 -5.445 -12.859 1 97.38 395 LEU B CA 1
ATOM 7770 C C . LEU B 1 395 ? 12.094 -4.145 -13.195 1 97.38 395 LEU B C 1
ATOM 7772 O O . LEU B 1 395 ? 13 -4.133 -14.031 1 97.38 395 LEU B O 1
ATOM 7776 N N . GLN B 1 396 ? 11.781 -3.082 -12.477 1 96 396 GLN B N 1
ATOM 7777 C CA . GLN B 1 396 ? 12.383 -1.772 -12.719 1 96 396 GLN B CA 1
ATOM 7778 C C . GLN B 1 396 ? 13.898 -1.821 -12.562 1 96 396 GLN B C 1
ATOM 7780 O O . GLN B 1 396 ? 14.633 -1.338 -13.422 1 96 396 GLN B O 1
ATOM 7785 N N . LEU B 1 397 ? 14.336 -2.426 -11.516 1 96 397 LEU B N 1
ATOM 7786 C CA . LEU B 1 397 ? 15.758 -2.402 -11.188 1 96 397 LEU B CA 1
ATOM 7787 C C . LEU B 1 397 ? 16.531 -3.324 -12.117 1 96 397 LEU B C 1
ATOM 7789 O O . LEU B 1 397 ? 17.703 -3.055 -12.438 1 96 397 LEU B O 1
ATOM 7793 N N . ASN B 1 398 ? 15.984 -4.398 -12.562 1 96.69 398 ASN B N 1
ATOM 7794 C CA . ASN B 1 398 ? 16.719 -5.371 -13.359 1 96.69 398 ASN B CA 1
ATOM 7795 C C . ASN B 1 398 ? 16.734 -4.996 -14.836 1 96.69 398 ASN B C 1
ATOM 7797 O O . ASN B 1 398 ? 17.672 -5.332 -15.562 1 96.69 398 ASN B O 1
ATOM 7801 N N . TRP B 1 399 ? 15.742 -4.297 -15.297 1 94.69 399 TRP B N 1
ATOM 7802 C CA . TRP B 1 399 ? 15.758 -3.781 -16.656 1 94.69 399 TRP B CA 1
ATOM 7803 C C . TRP B 1 399 ? 16.5 -2.447 -16.734 1 94.69 399 TRP B C 1
ATOM 7805 O O . TRP B 1 399 ? 17.047 -2.092 -17.781 1 94.69 399 TRP B O 1
ATOM 7815 N N . GLY B 1 400 ? 16.406 -1.71 -15.57 1 91.19 400 GLY B N 1
ATOM 7816 C CA . GLY B 1 400 ? 17.078 -0.426 -15.523 1 91.19 400 GLY B CA 1
ATOM 7817 C C . GLY B 1 400 ? 16.484 0.601 -16.469 1 91.19 400 GLY B C 1
ATOM 7818 O O . GLY B 1 400 ? 15.273 0.83 -16.453 1 91.19 400 GLY B O 1
ATOM 7819 N N . THR B 1 401 ? 17.281 1.154 -17.297 1 89.12 401 THR B N 1
ATOM 7820 C CA . THR B 1 401 ? 16.875 2.242 -18.188 1 89.12 401 THR B CA 1
ATOM 7821 C C . THR B 1 401 ? 16.078 1.707 -19.359 1 89.12 401 THR B C 1
ATOM 7823 O O . THR B 1 401 ? 15.391 2.467 -20.047 1 89.12 401 THR B O 1
ATOM 7826 N N . GLU B 1 402 ? 16.141 0.424 -19.625 1 91.75 402 GLU B N 1
ATOM 7827 C CA . GLU B 1 402 ? 15.406 -0.167 -20.734 1 91.75 402 GLU B CA 1
ATOM 7828 C C . GLU B 1 402 ? 13.93 -0.327 -20.406 1 91.75 402 GLU B C 1
ATOM 7830 O O . GLU B 1 402 ? 13.102 -0.53 -21.297 1 91.75 402 GLU B O 1
ATOM 7835 N N . TYR B 1 403 ? 13.68 -0.276 -19.156 1 94.19 403 TYR B N 1
ATOM 7836 C CA . TYR B 1 403 ? 12.305 -0.477 -18.703 1 94.19 403 TYR B CA 1
ATOM 7837 C C . TYR B 1 403 ? 11.422 0.689 -19.125 1 94.19 403 TYR B C 1
ATOM 7839 O O . TYR B 1 403 ? 11.641 1.828 -18.703 1 94.19 403 TYR B O 1
ATOM 7847 N N . PRO B 1 404 ? 10.445 0.44 -19.969 1 93.88 404 PRO B N 1
ATOM 7848 C CA . PRO B 1 404 ? 9.609 1.55 -20.453 1 93.88 404 PRO B CA 1
ATOM 7849 C C . PRO B 1 404 ? 8.867 2.256 -19.312 1 93.88 404 PRO B C 1
ATOM 7851 O O . PRO B 1 404 ? 8.414 1.604 -18.375 1 93.88 404 PRO B O 1
ATOM 7854 N N . ILE B 1 405 ? 8.617 3.502 -19.438 1 93.75 405 ILE B N 1
ATOM 7855 C CA . ILE B 1 405 ? 7.945 4.312 -18.422 1 93.75 405 ILE B CA 1
ATOM 7856 C C . ILE B 1 405 ? 6.516 3.812 -18.234 1 93.75 405 ILE B C 1
ATOM 7858 O O . ILE B 1 405 ? 5.992 3.832 -17.125 1 93.75 405 ILE B O 1
ATOM 7862 N N . SER B 1 406 ? 5.906 3.383 -19.344 1 93.19 406 SER B N 1
ATOM 7863 C CA . SER B 1 406 ? 4.547 2.857 -19.25 1 93.19 406 SER B CA 1
ATOM 7864 C C . SER B 1 406 ? 4.477 1.664 -18.297 1 93.19 406 SER B C 1
ATOM 7866 O O . SER B 1 406 ? 3.496 1.499 -17.562 1 93.19 406 SER B O 1
ATOM 7868 N N . GLN B 1 407 ? 5.574 0.854 -18.297 1 95.38 407 GLN B N 1
ATOM 7869 C CA . GLN B 1 407 ? 5.633 -0.3 -17.391 1 95.38 407 GLN B CA 1
ATOM 7870 C C . GLN B 1 407 ? 5.875 0.132 -15.953 1 95.38 407 GLN B C 1
ATOM 7872 O O . GLN B 1 407 ? 5.336 -0.466 -15.023 1 95.38 407 GLN B O 1
ATOM 7877 N N . SER B 1 408 ? 6.656 1.188 -15.789 1 95.38 408 SER B N 1
ATOM 7878 C CA . SER B 1 408 ? 6.867 1.743 -14.453 1 95.38 408 SER B CA 1
ATOM 7879 C C . SER B 1 408 ? 5.562 2.264 -13.859 1 95.38 408 SER B C 1
ATOM 7881 O O . SER B 1 408 ? 5.293 2.062 -12.672 1 95.38 408 SER B O 1
ATOM 7883 N N . ILE B 1 409 ? 4.781 2.926 -14.656 1 94.38 409 ILE B N 1
ATOM 7884 C CA . ILE B 1 409 ? 3.494 3.455 -14.227 1 94.38 409 ILE B CA 1
ATOM 7885 C C . ILE B 1 409 ? 2.568 2.307 -13.828 1 94.38 409 ILE B C 1
ATOM 7887 O O . ILE B 1 409 ? 1.855 2.395 -12.828 1 94.38 409 ILE B O 1
ATOM 7891 N N . ARG B 1 410 ? 2.643 1.234 -14.586 1 94.62 410 ARG B N 1
ATOM 7892 C CA . ARG B 1 410 ? 1.851 0.053 -14.25 1 94.62 410 ARG B CA 1
ATOM 7893 C C . ARG B 1 410 ? 2.242 -0.502 -12.891 1 94.62 410 ARG B C 1
ATOM 7895 O O . ARG B 1 410 ? 1.383 -0.932 -12.117 1 94.62 410 ARG B O 1
ATOM 7902 N N . ASP B 1 411 ? 3.553 -0.513 -12.625 1 95.12 411 ASP B N 1
ATOM 7903 C CA . ASP B 1 411 ? 4.039 -0.975 -11.328 1 95.12 411 ASP B CA 1
ATOM 7904 C C . ASP B 1 411 ? 3.486 -0.112 -10.195 1 95.12 411 ASP B C 1
ATOM 7906 O O . ASP B 1 411 ? 3.053 -0.632 -9.172 1 95.12 411 ASP B O 1
ATOM 7910 N N . ILE B 1 412 ? 3.52 1.135 -10.414 1 95.94 412 ILE B N 1
ATOM 7911 C CA . ILE B 1 412 ? 3.105 2.102 -9.398 1 95.94 412 ILE B CA 1
ATOM 7912 C C . ILE B 1 412 ? 1.608 1.962 -9.133 1 95.94 412 ILE B C 1
ATOM 7914 O O . ILE B 1 412 ? 1.182 1.888 -7.98 1 95.94 412 ILE B O 1
ATOM 7918 N N . GLU B 1 413 ? 0.822 1.829 -10.156 1 95.31 413 GLU B N 1
ATOM 7919 C CA . GLU B 1 413 ? -0.632 1.813 -10.031 1 95.31 413 GLU B CA 1
ATOM 7920 C C . GLU B 1 413 ? -1.127 0.473 -9.5 1 95.31 413 GLU B C 1
ATOM 7922 O O . GLU B 1 413 ? -2.217 0.391 -8.93 1 95.31 413 GLU B O 1
ATOM 7927 N N . SER B 1 414 ? -0.354 -0.6 -9.648 1 94.38 414 SER B N 1
ATOM 7928 C CA . SER B 1 414 ? -0.822 -1.938 -9.297 1 94.38 414 SER B CA 1
ATOM 7929 C C . SER B 1 414 ? -0.374 -2.33 -7.895 1 94.38 414 SER B C 1
ATOM 7931 O O . SER B 1 414 ? -0.573 -3.469 -7.469 1 94.38 414 SER B O 1
ATOM 7933 N N . CYS B 1 415 ? 0.146 -1.416 -7.207 1 94.75 415 CYS B N 1
ATOM 7934 C CA . CYS B 1 415 ? 0.711 -1.726 -5.898 1 94.75 415 CYS B CA 1
ATOM 7935 C C . CYS B 1 415 ? -0.343 -2.326 -4.977 1 94.75 415 CYS B C 1
ATOM 7937 O O . CYS B 1 415 ? -0.135 -3.395 -4.398 1 94.75 415 CYS B O 1
ATOM 7939 N N . LEU B 1 416 ? -1.518 -1.748 -4.883 1 96.31 416 LEU B N 1
ATOM 7940 C CA . LEU B 1 416 ? -2.529 -2.162 -3.918 1 96.31 416 LEU B CA 1
ATOM 7941 C C . LEU B 1 416 ? -3.123 -3.514 -4.301 1 96.31 416 LEU B C 1
ATOM 7943 O O . LEU B 1 416 ? -3.236 -4.406 -3.457 1 96.31 416 LEU B O 1
ATOM 7947 N N . PRO B 1 417 ? -3.559 -3.668 -5.59 1 97.56 417 PRO B N 1
ATOM 7948 C CA . PRO B 1 417 ? -4.105 -4.984 -5.926 1 97.56 417 PRO B CA 1
ATOM 7949 C C . PRO B 1 417 ? -3.07 -6.102 -5.801 1 97.56 417 PRO B C 1
ATOM 7951 O O . PRO B 1 417 ? -3.418 -7.238 -5.469 1 97.56 417 PRO B O 1
ATOM 7954 N N . VAL B 1 418 ? -1.771 -5.836 -6.051 1 96.88 418 VAL B N 1
ATOM 7955 C CA . VAL B 1 418 ? -0.732 -6.852 -5.898 1 96.88 418 VAL B CA 1
ATOM 7956 C C . VAL B 1 418 ? -0.533 -7.172 -4.422 1 96.88 418 VAL B C 1
ATOM 7958 O O . VAL B 1 418 ? -0.331 -8.328 -4.051 1 96.88 418 VAL B O 1
ATOM 7961 N N . ASP B 1 419 ? -0.569 -6.168 -3.578 1 96.75 419 ASP B N 1
ATOM 7962 C CA . ASP B 1 419 ? -0.505 -6.395 -2.139 1 96.75 419 ASP B CA 1
ATOM 7963 C C . ASP B 1 419 ? -1.676 -7.254 -1.665 1 96.75 419 ASP B C 1
ATOM 7965 O O . ASP B 1 419 ? -1.502 -8.148 -0.83 1 96.75 419 ASP B O 1
ATOM 7969 N N . MET B 1 420 ? -2.844 -6.914 -2.168 1 97.94 420 MET B N 1
ATOM 7970 C CA . MET B 1 420 ? -4.027 -7.695 -1.812 1 97.94 420 MET B CA 1
ATOM 7971 C C . MET B 1 420 ? -3.844 -9.156 -2.195 1 97.94 420 MET B C 1
ATOM 7973 O O . MET B 1 420 ? -4.148 -10.055 -1.403 1 97.94 420 MET B O 1
ATOM 7977 N N . MET B 1 421 ? -3.332 -9.398 -3.402 1 97.75 421 MET B N 1
ATOM 7978 C CA . MET B 1 421 ? -3.1 -10.766 -3.869 1 97.75 421 MET B CA 1
ATOM 7979 C C . MET B 1 421 ? -2.139 -11.5 -2.941 1 97.75 421 MET B C 1
ATOM 7981 O O . MET B 1 421 ? -2.369 -12.664 -2.594 1 97.75 421 MET B O 1
ATOM 7985 N N . SER B 1 422 ? -1.094 -10.859 -2.504 1 96.56 422 SER B N 1
ATOM 7986 C CA . SER B 1 422 ? -0.119 -11.453 -1.599 1 96.56 422 SER B CA 1
ATOM 7987 C C . SER B 1 422 ? -0.765 -11.859 -0.279 1 96.56 422 SER B C 1
ATOM 7989 O O . SER B 1 422 ? -0.505 -12.953 0.236 1 96.56 422 SER B O 1
ATOM 7991 N N . ASP B 1 423 ? -1.581 -11 0.243 1 97.12 423 ASP B N 1
ATOM 7992 C CA . ASP B 1 423 ? -2.271 -11.305 1.492 1 97.12 423 ASP B CA 1
ATOM 7993 C C . ASP B 1 423 ? -3.225 -12.484 1.319 1 97.12 423 ASP B C 1
ATOM 7995 O O . ASP B 1 423 ? -3.393 -13.297 2.234 1 97.12 423 ASP B O 1
ATOM 7999 N N . MET B 1 424 ? -3.787 -12.547 0.17 1 98.38 424 MET B N 1
ATOM 8000 C CA . MET B 1 424 ? -4.754 -13.609 -0.093 1 98.38 424 MET B CA 1
ATOM 8001 C C . MET B 1 424 ? -4.051 -14.953 -0.245 1 98.38 424 MET B C 1
ATOM 8003 O O . MET B 1 424 ? -4.633 -16 0.05 1 98.38 424 MET B O 1
ATOM 8007 N N . LEU B 1 425 ? -2.799 -14.945 -0.708 1 97.94 425 LEU B N 1
ATOM 8008 C CA . LEU B 1 425 ? -2.053 -16.203 -0.779 1 97.94 425 LEU B CA 1
ATOM 8009 C C . LEU B 1 425 ? -1.895 -16.812 0.606 1 97.94 425 LEU B C 1
ATOM 8011 O O . LEU B 1 425 ? -2.068 -18.031 0.774 1 97.94 425 LEU B O 1
ATOM 8015 N N . ILE B 1 426 ? -1.606 -15.977 1.564 1 98 426 ILE B N 1
ATOM 8016 C CA . ILE B 1 426 ? -1.474 -16.438 2.943 1 98 426 ILE B CA 1
ATOM 8017 C C . ILE B 1 426 ? -2.828 -16.922 3.461 1 98 426 ILE B C 1
ATOM 8019 O O . ILE B 1 426 ? -2.916 -17.969 4.109 1 98 426 ILE B O 1
ATOM 8023 N N . LEU B 1 427 ? -3.861 -16.141 3.146 1 98.06 427 LEU B N 1
ATOM 8024 C CA . LEU B 1 427 ? -5.207 -16.516 3.582 1 98.06 427 LEU B CA 1
ATOM 8025 C C . LEU B 1 427 ? -5.625 -17.844 2.988 1 98.06 427 LEU B C 1
ATOM 8027 O O . LEU B 1 427 ? -6.258 -18.656 3.666 1 98.06 427 LEU B O 1
ATOM 8031 N N . CYS B 1 428 ? -5.285 -18.062 1.714 1 98.12 428 CYS B N 1
ATOM 8032 C CA . CYS B 1 428 ? -5.578 -19.328 1.049 1 98.12 428 CYS B CA 1
ATOM 8033 C C . CYS B 1 428 ? -4.961 -20.484 1.805 1 98.12 428 CYS B C 1
ATOM 8035 O O . CYS B 1 428 ? -5.613 -21.516 2.018 1 98.12 428 CYS B O 1
ATOM 8037 N N . CYS B 1 429 ? -3.74 -20.328 2.248 1 97.75 429 CYS B N 1
ATOM 8038 C CA . CYS B 1 429 ? -3.049 -21.375 2.988 1 97.75 429 CYS B CA 1
ATOM 8039 C C . CYS B 1 429 ? -3.701 -21.609 4.348 1 97.75 429 CYS B C 1
ATOM 8041 O O . CYS B 1 429 ? -3.801 -22.75 4.809 1 97.75 429 CYS B O 1
ATOM 8043 N N . LYS B 1 430 ? -4.164 -20.578 4.988 1 97 430 LYS B N 1
ATOM 8044 C CA . LYS B 1 430 ? -4.848 -20.703 6.273 1 97 430 LYS B CA 1
ATOM 8045 C C . LYS B 1 430 ? -6.164 -21.453 6.121 1 97 430 LYS B C 1
ATOM 8047 O O . LYS B 1 430 ? -6.504 -22.297 6.961 1 97 430 LYS B O 1
ATOM 8052 N N . ILE B 1 431 ? -6.891 -21.109 5.059 1 97.12 431 ILE B N 1
ATOM 8053 C CA . ILE B 1 431 ? -8.148 -21.797 4.801 1 97.12 431 ILE B CA 1
ATOM 8054 C C . ILE B 1 431 ? -7.887 -23.281 4.555 1 97.12 431 ILE B C 1
ATOM 8056 O O . ILE B 1 431 ? -8.617 -24.141 5.059 1 97.12 431 ILE B O 1
ATOM 8060 N N . SER B 1 432 ? -6.871 -23.562 3.746 1 96.31 432 SER B N 1
ATOM 8061 C CA . SER B 1 432 ? -6.508 -24.953 3.473 1 96.31 432 SER B CA 1
ATOM 8062 C C . SER B 1 432 ? -6.176 -25.703 4.758 1 96.31 432 SER B C 1
ATOM 8064 O O . SER B 1 432 ? -6.59 -26.844 4.941 1 96.31 432 SER B O 1
ATOM 8066 N N . ASP B 1 433 ? -5.426 -25.078 5.617 1 94.12 433 ASP B N 1
ATOM 8067 C CA . ASP B 1 433 ? -5.098 -25.688 6.906 1 94.12 433 ASP B CA 1
ATOM 8068 C C . ASP B 1 433 ? -6.359 -25.953 7.723 1 94.12 433 ASP B C 1
ATOM 8070 O O . ASP B 1 433 ? -6.48 -27 8.359 1 94.12 433 ASP B O 1
ATOM 8074 N N . TYR B 1 434 ? -7.25 -24.984 7.684 1 93.88 434 TYR B N 1
ATOM 8075 C CA . TYR B 1 434 ? -8.531 -25.125 8.367 1 93.88 434 TYR B CA 1
ATOM 8076 C C . TYR B 1 434 ? -9.328 -26.297 7.793 1 93.88 434 TYR B C 1
ATOM 8078 O O . TYR B 1 434 ? -9.992 -27.031 8.531 1 93.88 434 TYR B O 1
ATOM 8086 N N . SER B 1 435 ? -9.258 -26.484 6.551 1 93.12 435 SER B N 1
ATOM 8087 C CA . SER B 1 435 ? -10.031 -27.516 5.867 1 93.12 435 SER B CA 1
ATOM 8088 C C . SER B 1 435 ? -9.523 -28.906 6.223 1 93.12 435 SER B C 1
ATOM 8090 O O . SER B 1 435 ? -10.281 -29.875 6.199 1 93.12 435 SER B O 1
ATOM 8092 N N . HIS B 1 436 ? -8.281 -29.047 6.547 1 87.75 436 HIS B N 1
ATOM 8093 C CA . HIS B 1 436 ? -7.68 -30.359 6.777 1 87.75 436 HIS B CA 1
ATOM 8094 C C . HIS B 1 436 ? -7.773 -30.75 8.242 1 87.75 436 HIS B C 1
ATOM 8096 O O . HIS B 1 436 ? -7.625 -31.938 8.586 1 87.75 436 HIS B O 1
ATOM 8102 N N . LYS B 1 437 ? -8.008 -29.812 9.055 1 84.06 437 LYS B N 1
ATOM 8103 C CA . LYS B 1 437 ? -8.055 -30.109 10.477 1 84.06 437 LYS B CA 1
ATOM 8104 C C . LYS B 1 437 ? -9.422 -30.672 10.875 1 84.06 437 LYS B C 1
ATOM 8106 O O . LYS B 1 437 ? -10.453 -30.219 10.359 1 84.06 437 LYS B O 1
ATOM 8111 N N . PRO B 1 438 ? -9.398 -31.672 11.641 1 80.62 438 PRO B N 1
ATOM 8112 C CA . PRO B 1 438 ? -10.672 -32.25 12.094 1 80.62 438 PRO B CA 1
ATOM 8113 C C . PRO B 1 438 ? -11.453 -31.297 12.992 1 80.62 438 PRO B C 1
ATOM 8115 O O . PRO B 1 438 ? -10.875 -30.391 13.594 1 80.62 438 PRO B O 1
ATOM 8118 N N . PRO B 1 439 ? -12.828 -31.5 12.883 1 73.88 439 PRO B N 1
ATOM 8119 C CA . PRO B 1 439 ? -13.664 -30.656 13.734 1 73.88 439 PRO B CA 1
ATOM 8120 C C . PRO B 1 439 ? -13.352 -30.812 15.219 1 73.88 439 PRO B C 1
ATOM 8122 O O . PRO B 1 439 ? -13.18 -31.938 15.703 1 73.88 439 PRO B O 1
ATOM 8125 N N . TYR B 1 440 ? -12.711 -29.859 15.758 1 69.94 440 TYR B N 1
ATOM 8126 C CA . TYR B 1 440 ? -12.422 -29.922 17.188 1 69.94 440 TYR B CA 1
ATOM 8127 C C . TYR B 1 440 ? -13.008 -28.734 17.922 1 69.94 440 TYR B C 1
ATOM 8129 O O . TYR B 1 440 ? -13.602 -27.844 17.297 1 69.94 440 TYR B O 1
ATOM 8137 N N . THR B 1 441 ? -13.023 -28.672 19.203 1 64.31 441 THR B N 1
ATOM 8138 C CA . THR B 1 441 ? -13.602 -27.703 20.141 1 64.31 441 THR B CA 1
ATOM 8139 C C . THR B 1 441 ? -13.219 -26.281 19.75 1 64.31 441 THR B C 1
ATOM 8141 O O . THR B 1 441 ? -14 -25.344 19.953 1 64.31 441 THR B O 1
ATOM 8144 N N . GLU B 1 442 ? -12.148 -26.188 19.047 1 76.44 442 GLU B N 1
ATOM 8145 C CA . GLU B 1 442 ? -11.719 -24.812 18.766 1 76.44 442 GLU B CA 1
ATOM 8146 C C . GLU B 1 442 ? -12.07 -24.422 17.328 1 76.44 442 GLU B C 1
ATOM 8148 O O . GLU B 1 442 ? -11.539 -23.438 16.812 1 76.44 442 GLU B O 1
ATOM 8153 N N . GLU B 1 443 ? -12.906 -25.125 16.734 1 79.12 443 GLU B N 1
ATOM 8154 C CA . GLU B 1 443 ? -13.281 -24.859 15.352 1 79.12 443 GLU B CA 1
ATOM 8155 C C . GLU B 1 443 ? -13.992 -23.516 15.203 1 79.12 443 GLU B C 1
ATOM 8157 O O . GLU B 1 443 ? -13.742 -22.781 14.25 1 79.12 443 GLU B O 1
ATOM 8162 N N . ASP B 1 444 ? -14.727 -23.188 16.188 1 80 444 ASP B N 1
ATOM 8163 C CA . ASP B 1 444 ? -15.484 -21.938 16.125 1 80 444 ASP B CA 1
ATOM 8164 C C . ASP B 1 444 ? -14.562 -20.734 16.219 1 80 444 ASP B C 1
ATOM 8166 O O . ASP B 1 444 ? -14.781 -19.734 15.523 1 80 444 ASP B O 1
ATOM 8170 N N . LEU B 1 445 ? -13.562 -20.984 17 1 85.94 445 LEU B N 1
ATOM 8171 C CA . LEU B 1 445 ? -12.633 -19.875 17.172 1 85.94 445 LEU B CA 1
ATOM 8172 C C . LEU B 1 445 ? -11.828 -19.641 15.898 1 85.94 445 LEU B C 1
ATOM 8174 O O . LEU B 1 445 ? -11.578 -18.5 15.516 1 85.94 445 LEU B O 1
ATOM 8178 N N . ARG B 1 446 ? -11.422 -20.672 15.25 1 89.44 446 ARG B N 1
ATOM 8179 C CA . ARG B 1 446 ? -10.664 -20.562 14.008 1 89.44 446 ARG B CA 1
ATOM 8180 C C . ARG B 1 446 ? -11.531 -19.984 12.891 1 89.44 446 ARG B C 1
ATOM 8182 O O . ARG B 1 446 ? -11.062 -19.172 12.086 1 89.44 446 ARG B O 1
ATOM 8189 N N . GLN B 1 447 ? -12.75 -20.422 12.883 1 91.38 447 GLN B N 1
ATOM 8190 C CA . GLN B 1 447 ? -13.68 -19.906 11.891 1 91.38 447 GLN B CA 1
ATOM 8191 C C . GLN B 1 447 ? -13.891 -18.406 12.062 1 91.38 447 GLN B C 1
ATOM 8193 O O . GLN B 1 447 ? -13.914 -17.656 11.078 1 91.38 447 GLN B O 1
ATOM 8198 N N . GLU B 1 448 ? -14.047 -18.031 13.25 1 92.38 448 GLU B N 1
ATOM 8199 C CA . GLU B 1 448 ? -14.234 -16.609 13.539 1 92.38 448 GLU B CA 1
ATOM 8200 C C . GLU B 1 448 ? -13 -15.797 13.164 1 92.38 448 GLU B C 1
ATOM 8202 O O . GLU B 1 448 ? -13.109 -14.68 12.664 1 92.38 448 GLU B O 1
ATOM 8207 N N . SER B 1 449 ? -11.875 -16.375 13.406 1 93.81 449 SER B N 1
ATOM 8208 C CA . SER B 1 449 ? -10.625 -15.703 13.078 1 93.81 449 SER B CA 1
ATOM 8209 C C . SER B 1 449 ? -10.484 -15.492 11.578 1 93.81 449 SER B C 1
ATOM 8211 O O . SER B 1 449 ? -10.055 -14.422 11.133 1 93.81 449 SER B O 1
ATOM 8213 N N . LEU B 1 450 ? -10.82 -16.469 10.805 1 95.75 450 LEU B N 1
ATOM 8214 C CA . LEU B 1 450 ? -10.75 -16.359 9.352 1 95.75 450 LEU B CA 1
ATOM 8215 C C . LEU B 1 450 ? -11.766 -15.344 8.836 1 95.75 450 LEU B C 1
ATOM 8217 O O . LEU B 1 450 ? -11.477 -14.586 7.906 1 95.75 450 LEU B O 1
ATOM 8221 N N . GLN B 1 451 ? -12.953 -15.352 9.492 1 94.62 451 GLN B N 1
ATOM 8222 C CA . GLN B 1 451 ? -13.969 -14.367 9.117 1 94.62 451 GLN B CA 1
ATOM 8223 C C . GLN B 1 451 ? -13.484 -12.945 9.383 1 94.62 451 GLN B C 1
ATOM 8225 O O . GLN B 1 451 ? -13.727 -12.047 8.578 1 94.62 451 GLN B O 1
ATOM 8230 N N . LYS B 1 452 ? -12.844 -12.82 10.461 1 93.12 452 LYS B N 1
ATOM 8231 C CA . LYS B 1 452 ? -12.281 -11.516 10.789 1 93.12 452 LYS B CA 1
ATOM 8232 C C . LYS B 1 452 ? -11.211 -11.102 9.781 1 93.12 452 LYS B C 1
ATOM 8234 O O . LYS B 1 452 ? -11.102 -9.922 9.43 1 93.12 452 LYS B O 1
ATOM 8239 N N . GLU B 1 453 ? -10.414 -12.039 9.289 1 95.25 453 GLU B N 1
ATOM 8240 C CA . GLU B 1 453 ? -9.383 -11.742 8.297 1 95.25 453 GLU B CA 1
ATOM 8241 C C . GLU B 1 453 ? -10 -11.312 6.969 1 95.25 453 GLU B C 1
ATOM 8243 O O . GLU B 1 453 ? -9.492 -10.414 6.305 1 95.25 453 GLU B O 1
ATOM 8248 N N . PHE B 1 454 ? -11.117 -11.953 6.586 1 96.25 454 PHE B N 1
ATOM 8249 C CA . PHE B 1 454 ? -11.82 -11.555 5.375 1 96.25 454 PHE B CA 1
ATOM 8250 C C . PHE B 1 454 ? -12.312 -10.117 5.488 1 96.25 454 PHE B C 1
ATOM 8252 O O . PHE B 1 454 ? -12.156 -9.32 4.559 1 96.25 454 PHE B O 1
ATOM 8259 N N . THR B 1 455 ? -12.867 -9.82 6.617 1 93.94 455 THR B N 1
ATOM 8260 C CA . THR B 1 455 ? -13.391 -8.477 6.84 1 93.94 455 THR B CA 1
ATOM 8261 C C . THR B 1 455 ? -12.266 -7.445 6.82 1 93.94 455 THR B C 1
ATOM 8263 O O . THR B 1 455 ? -12.422 -6.367 6.246 1 93.94 455 THR B O 1
ATOM 8266 N N . ALA B 1 456 ? -11.195 -7.809 7.438 1 93.88 456 ALA B N 1
ATOM 8267 C CA . ALA B 1 456 ? -10.039 -6.914 7.465 1 93.88 456 ALA B CA 1
ATOM 8268 C C . ALA B 1 456 ? -9.516 -6.652 6.059 1 93.88 456 ALA B C 1
ATOM 8270 O O . ALA B 1 456 ? -9.133 -5.523 5.73 1 93.88 456 ALA B O 1
ATOM 8271 N N . LEU B 1 457 ? -9.445 -7.684 5.215 1 96.19 457 LEU B N 1
ATOM 8272 C CA . LEU B 1 457 ? -8.969 -7.523 3.846 1 96.19 457 LEU B CA 1
ATOM 8273 C C . LEU B 1 457 ? -9.914 -6.641 3.037 1 96.19 457 LEU B C 1
ATOM 8275 O O . LEU B 1 457 ? -9.469 -5.824 2.229 1 96.19 457 LEU B O 1
ATOM 8279 N N . GLU B 1 458 ? -11.164 -6.832 3.252 1 94.69 458 GLU B N 1
ATOM 8280 C CA . GLU B 1 458 ? -12.156 -6.051 2.52 1 94.69 458 GLU B CA 1
ATOM 8281 C C . GLU B 1 458 ? -12.031 -4.562 2.84 1 94.69 458 GLU B C 1
ATOM 8283 O O . GLU B 1 458 ? -12.188 -3.719 1.957 1 94.69 458 GLU B O 1
ATOM 8288 N N . ILE B 1 459 ? -11.773 -4.305 4.086 1 92.81 459 ILE B N 1
ATOM 8289 C CA . ILE B 1 459 ? -11.617 -2.918 4.512 1 92.81 459 ILE B CA 1
ATOM 8290 C C . ILE B 1 459 ? -10.289 -2.367 3.99 1 92.81 459 ILE B C 1
ATOM 8292 O O . ILE B 1 459 ? -10.25 -1.303 3.369 1 92.81 459 ILE B O 1
ATOM 8296 N N . ARG B 1 460 ? -9.227 -3.08 4.199 1 94.81 460 ARG B N 1
ATOM 8297 C CA . ARG B 1 460 ? -7.875 -2.645 3.859 1 94.81 460 ARG B CA 1
ATOM 8298 C C . ARG B 1 460 ? -7.754 -2.348 2.369 1 94.81 460 ARG B C 1
ATOM 8300 O O . ARG B 1 460 ? -7.051 -1.416 1.972 1 94.81 460 ARG B O 1
ATOM 8307 N N . TYR B 1 461 ? -8.477 -3.15 1.611 1 97.31 461 TYR B N 1
ATOM 8308 C CA . TYR B 1 461 ? -8.336 -3.014 0.167 1 97.31 461 TYR B CA 1
ATOM 8309 C C . TYR B 1 461 ? -9.641 -2.559 -0.473 1 97.31 461 TYR B C 1
ATOM 8311 O O . TYR B 1 461 ? -9.945 -2.934 -1.606 1 97.31 461 TYR B O 1
ATOM 8319 N N . GLY B 1 462 ? -10.422 -1.769 0.242 1 95 462 GLY B N 1
ATOM 8320 C CA . GLY B 1 462 ? -11.672 -1.225 -0.274 1 95 462 GLY B CA 1
ATOM 8321 C C . GLY B 1 462 ? -11.516 -0.545 -1.621 1 95 462 GLY B C 1
ATOM 8322 O O . GLY B 1 462 ? -12.383 -0.667 -2.49 1 95 462 GLY B O 1
ATOM 8323 N N . ALA B 1 463 ? -10.398 0.1 -1.797 1 96.12 463 ALA B N 1
ATOM 8324 C CA . ALA B 1 463 ? -10.141 0.816 -3.043 1 96.12 463 ALA B CA 1
ATOM 8325 C C . ALA B 1 463 ? -10.023 -0.152 -4.219 1 96.12 463 ALA B C 1
ATOM 8327 O O . ALA B 1 463 ? -10.43 0.167 -5.336 1 96.12 463 ALA B O 1
ATOM 8328 N N . VAL B 1 464 ? -9.469 -1.312 -4.023 1 97.88 464 VAL B N 1
ATOM 8329 C CA . VAL B 1 464 ? -9.305 -2.312 -5.074 1 97.88 464 VAL B CA 1
ATOM 8330 C C . VAL B 1 464 ? -10.68 -2.768 -5.566 1 97.88 464 VAL B C 1
ATOM 8332 O O . VAL B 1 464 ? -10.914 -2.859 -6.773 1 97.88 464 VAL B O 1
ATOM 8335 N N . PHE B 1 465 ? -11.578 -2.986 -4.633 1 97.5 465 PHE B N 1
ATOM 8336 C CA . PHE B 1 465 ? -12.922 -3.398 -4.992 1 97.5 465 PHE B CA 1
ATOM 8337 C C . PHE B 1 465 ? -13.656 -2.277 -5.723 1 97.5 465 PHE B C 1
ATOM 8339 O O . PHE B 1 465 ? -14.359 -2.523 -6.707 1 97.5 465 PHE B O 1
ATOM 8346 N N . TYR B 1 466 ? -13.469 -1.074 -5.215 1 95.5 466 TYR B N 1
ATOM 8347 C CA . TYR B 1 466 ? -14.141 0.075 -5.812 1 95.5 466 TYR B CA 1
ATOM 8348 C C . TYR B 1 466 ? -13.703 0.268 -7.262 1 95.5 466 TYR B C 1
ATOM 8350 O O . TYR B 1 466 ? -14.539 0.345 -8.164 1 95.5 466 TYR B O 1
ATOM 8358 N N . TYR B 1 467 ? -12.406 0.316 -7.543 1 95.56 467 TYR B N 1
ATOM 8359 C CA . TYR B 1 467 ? -11.891 0.588 -8.883 1 95.56 467 TYR B CA 1
ATOM 8360 C C . TYR B 1 467 ? -12.078 -0.62 -9.789 1 95.56 467 TYR B C 1
ATOM 8362 O O . TYR B 1 467 ? -12.258 -0.47 -11 1 95.56 467 TYR B O 1
ATOM 8370 N N . GLY B 1 468 ? -12.062 -1.826 -9.219 1 95.31 468 GLY B N 1
ATOM 8371 C CA . GLY B 1 468 ? -12.258 -3.037 -10 1 95.31 468 GLY B CA 1
ATOM 8372 C C . GLY B 1 468 ? -13.656 -3.146 -10.586 1 95.31 468 GLY B C 1
ATOM 8373 O O . GLY B 1 468 ? -13.852 -3.791 -11.617 1 95.31 468 GLY B O 1
ATOM 8374 N N . SER B 1 469 ? -14.57 -2.533 -9.914 1 92.38 469 SER B N 1
ATOM 8375 C CA . SER B 1 469 ? -15.953 -2.635 -10.359 1 92.38 469 SER B CA 1
ATOM 8376 C C . SER B 1 469 ? -16.438 -1.328 -10.992 1 92.38 469 SER B C 1
ATOM 8378 O O . SER B 1 469 ? -17.609 -1.186 -11.32 1 92.38 469 SER B O 1
ATOM 8380 N N . SER B 1 470 ? -15.602 -0.417 -11.125 1 89.44 470 SER B N 1
ATOM 8381 C CA . SER B 1 470 ? -16.016 0.882 -11.641 1 89.44 470 SER B CA 1
ATOM 8382 C C . SER B 1 470 ? -16.016 0.89 -13.172 1 89.44 470 SER B C 1
ATOM 8384 O O . SER B 1 470 ? -15.312 0.096 -13.797 1 89.44 470 SER B O 1
ATOM 8386 N N . ASP B 1 471 ? -16.781 1.769 -13.719 1 88.25 471 ASP B N 1
ATOM 8387 C CA . ASP B 1 471 ? -16.797 1.942 -15.172 1 88.25 471 ASP B CA 1
ATOM 8388 C C . ASP B 1 471 ? -15.898 3.1 -15.594 1 88.25 471 ASP B C 1
ATOM 8390 O O . ASP B 1 471 ? -15.977 3.568 -16.734 1 88.25 471 ASP B O 1
ATOM 8394 N N . MET B 1 472 ? -15.094 3.451 -14.664 1 90.31 472 MET B N 1
ATOM 8395 C CA . MET B 1 472 ? -14.188 4.559 -14.945 1 90.31 472 MET B CA 1
ATOM 8396 C C . MET B 1 472 ? -13.141 4.156 -15.977 1 90.31 472 MET B C 1
ATOM 8398 O O . MET B 1 472 ? -12.742 2.992 -16.047 1 90.31 472 MET B O 1
ATOM 8402 N N . THR B 1 473 ? -12.703 5.109 -16.734 1 89.31 473 THR B N 1
ATOM 8403 C CA . THR B 1 473 ? -11.664 4.855 -17.719 1 89.31 473 THR B CA 1
ATOM 8404 C C . THR B 1 473 ? -10.273 4.977 -17.094 1 89.31 473 THR B C 1
ATOM 8406 O O . THR B 1 473 ? -9.578 5.969 -17.297 1 89.31 473 THR B O 1
ATOM 8409 N N . LEU B 1 474 ? -9.906 3.988 -16.422 1 90.94 474 LEU B N 1
ATOM 8410 C CA . LEU B 1 474 ? -8.602 3.9 -15.773 1 90.94 474 LEU B CA 1
ATOM 8411 C C . LEU B 1 474 ? -7.645 3.049 -16.609 1 90.94 474 LEU B C 1
ATOM 8413 O O . LEU B 1 474 ? -8.031 2.496 -17.641 1 90.94 474 LEU B O 1
ATOM 8417 N N . GLN B 1 475 ? -6.371 3.105 -16.281 1 90.25 475 GLN B N 1
ATOM 8418 C CA . GLN B 1 475 ? -5.41 2.24 -16.953 1 90.25 475 GLN B CA 1
ATOM 8419 C C . GLN B 1 475 ? -5.875 0.787 -16.953 1 90.25 475 GLN B C 1
ATOM 8421 O O . GLN B 1 475 ? -6.164 0.231 -15.891 1 90.25 475 GLN B O 1
ATOM 8426 N N . PRO B 1 476 ? -5.941 0.153 -18.078 1 89.25 476 PRO B N 1
ATOM 8427 C CA . PRO B 1 476 ? -6.539 -1.18 -18.188 1 89.25 476 PRO B CA 1
ATOM 8428 C C . PRO B 1 476 ? -5.836 -2.215 -17.312 1 89.25 476 PRO B C 1
ATOM 8430 O O . PRO B 1 476 ? -6.492 -3.07 -16.703 1 89.25 476 PRO B O 1
ATOM 8433 N N . ALA B 1 477 ? -4.551 -2.164 -17.25 1 91.94 477 ALA B N 1
ATOM 8434 C CA . ALA B 1 477 ? -3.816 -3.148 -16.453 1 91.94 477 ALA B CA 1
ATOM 8435 C C . ALA B 1 477 ? -4.152 -3.025 -14.977 1 91.94 477 ALA B C 1
ATOM 8437 O O . ALA B 1 477 ? -4.238 -4.031 -14.266 1 91.94 477 ALA B O 1
ATOM 8438 N N . MET B 1 478 ? -4.223 -1.793 -14.578 1 94.56 478 MET B N 1
ATOM 8439 C CA . MET B 1 478 ? -4.586 -1.554 -13.18 1 94.56 478 MET B CA 1
ATOM 8440 C C . MET B 1 478 ? -5.984 -2.078 -12.883 1 94.56 478 MET B C 1
ATOM 8442 O O . MET B 1 478 ? -6.207 -2.729 -11.859 1 94.56 478 MET B O 1
ATOM 8446 N N . LYS B 1 479 ? -6.926 -1.833 -13.703 1 94.5 479 LYS B N 1
ATOM 8447 C CA . LYS B 1 479 ? -8.289 -2.324 -13.539 1 94.5 479 LYS B CA 1
ATOM 8448 C C . LYS B 1 479 ? -8.336 -3.85 -13.562 1 94.5 479 LYS B C 1
ATOM 8450 O O . LYS B 1 479 ? -9.055 -4.469 -12.781 1 94.5 479 LYS B O 1
ATOM 8455 N N . LEU B 1 480 ? -7.582 -4.379 -14.516 1 95.06 480 LEU B N 1
ATOM 8456 C CA . LEU B 1 480 ? -7.48 -5.832 -14.617 1 95.06 480 LEU B CA 1
ATOM 8457 C C . LEU B 1 480 ? -6.98 -6.438 -13.312 1 95.06 480 LEU B C 1
ATOM 8459 O O . LEU B 1 480 ? -7.551 -7.41 -12.812 1 95.06 480 LEU B O 1
ATOM 8463 N N . ASN B 1 481 ? -5.938 -5.879 -12.758 1 97.06 481 ASN B N 1
ATOM 8464 C CA . ASN B 1 481 ? -5.371 -6.398 -11.523 1 97.06 481 ASN B CA 1
ATOM 8465 C C . ASN B 1 481 ? -6.34 -6.25 -10.352 1 97.06 481 ASN B C 1
ATOM 8467 O O . ASN B 1 481 ? -6.414 -7.121 -9.484 1 97.06 481 ASN B O 1
ATOM 8471 N N . CYS B 1 482 ? -7.055 -5.125 -10.289 1 97.94 482 CYS B N 1
ATOM 8472 C CA . CYS B 1 482 ? -8.07 -4.938 -9.258 1 97.94 482 CYS B CA 1
ATOM 8473 C C . CYS B 1 482 ? -9.156 -6 -9.359 1 97.94 482 CYS B C 1
ATOM 8475 O O . CYS B 1 482 ? -9.477 -6.664 -8.375 1 97.94 482 CYS B O 1
ATOM 8477 N N . ALA B 1 483 ? -9.672 -6.141 -10.555 1 97.5 483 ALA B N 1
ATOM 8478 C CA . ALA B 1 483 ? -10.75 -7.105 -10.773 1 97.5 483 ALA B CA 1
ATOM 8479 C C . ALA B 1 483 ? -10.273 -8.531 -10.5 1 97.5 483 ALA B C 1
ATOM 8481 O O . ALA B 1 483 ? -11.008 -9.336 -9.93 1 97.5 483 ALA B O 1
ATOM 8482 N N . ASN B 1 484 ? -9.094 -8.828 -10.969 1 97.75 484 ASN B N 1
ATOM 8483 C CA . ASN B 1 484 ? -8.523 -10.148 -10.734 1 97.75 484 ASN B CA 1
ATOM 8484 C C . ASN B 1 484 ? -8.398 -10.453 -9.242 1 97.75 484 ASN B C 1
ATOM 8486 O O . ASN B 1 484 ? -8.75 -11.539 -8.789 1 97.75 484 ASN B O 1
ATOM 8490 N N . SER B 1 485 ? -7.855 -9.5 -8.461 1 98.56 485 SER B N 1
ATOM 8491 C CA . SER B 1 485 ? -7.723 -9.68 -7.023 1 98.56 485 SER B CA 1
ATOM 8492 C C . SER B 1 485 ? -9.086 -9.805 -6.355 1 98.56 485 SER B C 1
ATOM 8494 O O . SER B 1 485 ? -9.266 -10.617 -5.441 1 98.56 485 SER B O 1
ATOM 8496 N N . ALA B 1 486 ? -10.031 -9.031 -6.836 1 98.56 486 ALA B N 1
ATOM 8497 C CA . ALA B 1 486 ? -11.383 -9.117 -6.277 1 98.56 486 ALA B CA 1
ATOM 8498 C C . ALA B 1 486 ? -12.008 -10.477 -6.562 1 98.56 486 ALA B C 1
ATOM 8500 O O . ALA B 1 486 ? -12.68 -11.055 -5.699 1 98.56 486 ALA B O 1
ATOM 8501 N N . THR B 1 487 ? -11.836 -10.953 -7.766 1 98.31 487 THR B N 1
ATOM 8502 C CA . THR B 1 487 ? -12.344 -12.273 -8.133 1 98.31 487 THR B CA 1
ATOM 8503 C C . THR B 1 487 ? -11.789 -13.344 -7.199 1 98.31 487 THR B C 1
ATOM 8505 O O . THR B 1 487 ? -12.531 -14.203 -6.723 1 98.31 487 THR B O 1
ATOM 8508 N N . MET B 1 488 ? -10.516 -13.305 -6.949 1 98.56 488 MET B N 1
ATOM 8509 C CA . MET B 1 488 ? -9.883 -14.273 -6.062 1 98.56 488 MET B CA 1
ATOM 8510 C C . MET B 1 488 ? -10.43 -14.156 -4.645 1 98.56 488 MET B C 1
ATOM 8512 O O . MET B 1 488 ? -10.594 -15.164 -3.955 1 98.56 488 MET B O 1
ATOM 8516 N N . PHE B 1 489 ? -10.688 -12.953 -4.188 1 98.69 489 PHE B N 1
ATOM 8517 C CA . PHE B 1 489 ? -11.227 -12.742 -2.852 1 98.69 489 PHE B CA 1
ATOM 8518 C C . PHE B 1 489 ? -12.539 -13.484 -2.674 1 98.69 489 PHE B C 1
ATOM 8520 O O . PHE B 1 489 ? -12.727 -14.203 -1.688 1 98.69 489 PHE B O 1
ATOM 8527 N N . TYR B 1 490 ? -13.391 -13.312 -3.607 1 98.69 490 TYR B N 1
ATOM 8528 C CA . TYR B 1 490 ? -14.703 -13.938 -3.482 1 98.69 490 TYR B CA 1
ATOM 8529 C C . TYR B 1 490 ? -14.625 -15.438 -3.732 1 98.69 490 TYR B C 1
ATOM 8531 O O . TYR B 1 490 ? -15.406 -16.203 -3.168 1 98.69 490 TYR B O 1
ATOM 8539 N N . ALA B 1 491 ? -13.68 -15.859 -4.59 1 98.75 491 ALA B N 1
ATOM 8540 C CA . ALA B 1 491 ? -13.438 -17.297 -4.723 1 98.75 491 ALA B CA 1
ATOM 8541 C C . ALA B 1 491 ? -13 -17.906 -3.395 1 98.75 491 ALA B C 1
ATOM 8543 O O . ALA B 1 491 ? -13.43 -19 -3.037 1 98.75 491 ALA B O 1
ATOM 8544 N N . LEU B 1 492 ? -12.141 -17.203 -2.67 1 98.69 492 LEU B N 1
ATOM 8545 C CA . LEU B 1 492 ? -11.695 -17.672 -1.365 1 98.69 492 LEU B CA 1
ATOM 8546 C C . LEU B 1 492 ? -12.859 -17.719 -0.377 1 98.69 492 LEU B C 1
ATOM 8548 O O . LEU B 1 492 ? -12.906 -18.594 0.491 1 98.69 492 LEU B O 1
ATOM 8552 N N . ARG B 1 493 ? -13.789 -16.766 -0.5 1 97.88 493 ARG B N 1
ATOM 8553 C CA . ARG B 1 493 ? -14.969 -16.781 0.353 1 97.88 493 ARG B CA 1
ATOM 8554 C C . ARG B 1 493 ? -15.805 -18.047 0.107 1 97.88 493 ARG B C 1
ATOM 8556 O O . ARG B 1 493 ? -16.281 -18.656 1.053 1 97.88 493 ARG B O 1
ATOM 8563 N N . VAL B 1 494 ? -15.984 -18.391 -1.149 1 97.69 494 VAL B N 1
ATOM 8564 C CA . VAL B 1 494 ? -16.734 -19.594 -1.494 1 97.69 494 VAL B CA 1
ATOM 8565 C C . VAL B 1 494 ? -15.969 -20.828 -0.996 1 97.69 494 VAL B C 1
ATOM 8567 O O . VAL B 1 494 ? -16.562 -21.719 -0.376 1 97.69 494 VAL B O 1
ATOM 8570 N N . TYR B 1 495 ? -14.672 -20.891 -1.236 1 97.75 495 TYR B N 1
ATOM 8571 C CA . TYR B 1 495 ? -13.82 -21.969 -0.78 1 97.75 495 TYR B CA 1
ATOM 8572 C C . TYR B 1 495 ? -13.914 -22.156 0.73 1 97.75 495 TYR B C 1
ATOM 8574 O O . TYR B 1 495 ? -14.086 -23.266 1.222 1 97.75 495 TYR B O 1
ATOM 8582 N N . PHE B 1 496 ? -13.852 -21.016 1.432 1 97.06 496 PHE B N 1
ATOM 8583 C CA . PHE B 1 496 ? -13.922 -21.031 2.889 1 97.06 496 PHE B CA 1
ATOM 8584 C C . PHE B 1 496 ? -15.266 -21.594 3.355 1 97.06 496 PHE B C 1
ATOM 8586 O O . PHE B 1 496 ? -15.312 -22.391 4.293 1 97.06 496 PHE B O 1
ATOM 8593 N N . ALA B 1 497 ? -16.297 -21.219 2.67 1 95.19 497 ALA B N 1
ATOM 8594 C CA . ALA B 1 497 ? -17.641 -21.656 3.059 1 95.19 497 ALA B CA 1
ATOM 8595 C C . ALA B 1 497 ? -17.812 -23.156 2.795 1 95.19 497 ALA B C 1
ATOM 8597 O O . ALA B 1 497 ? -18.594 -23.828 3.484 1 95.19 497 ALA B O 1
ATOM 8598 N N . ARG B 1 498 ? -17.047 -23.703 1.832 1 95.81 498 ARG B N 1
ATOM 8599 C CA . ARG B 1 498 ? -17.281 -25.078 1.395 1 95.81 498 ARG B CA 1
ATOM 8600 C C . ARG B 1 498 ? -16.156 -25.984 1.878 1 95.81 498 ARG B C 1
ATOM 8602 O O . ARG B 1 498 ? -16.141 -27.172 1.552 1 95.81 498 ARG B O 1
ATOM 8609 N N . CYS B 1 499 ? -15.25 -25.531 2.686 1 92.69 499 CYS B N 1
ATOM 8610 C CA . CYS B 1 499 ? -14.016 -26.266 2.945 1 92.69 499 CYS B CA 1
ATOM 8611 C C . CYS B 1 499 ? -14.234 -27.328 4.023 1 92.69 499 CYS B C 1
ATOM 8613 O O . CYS B 1 499 ? -13.406 -28.219 4.199 1 92.69 499 CYS B O 1
ATOM 8615 N N . LYS B 1 500 ? -15.344 -27.266 4.652 1 89.06 500 LYS B N 1
ATOM 8616 C CA . LYS B 1 500 ? -15.609 -28.266 5.668 1 89.06 500 LYS B CA 1
ATOM 8617 C C . LYS B 1 500 ? -16.75 -29.188 5.242 1 89.06 500 LYS B C 1
ATOM 8619 O O . LYS B 1 500 ? -16.734 -29.734 4.141 1 89.06 500 LYS B O 1
ATOM 8624 N N . SER B 1 501 ? -17.797 -29.266 6.008 1 81 501 SER B N 1
ATOM 8625 C CA . SER B 1 501 ? -18.828 -30.281 5.805 1 81 501 SER B CA 1
ATOM 8626 C C . SER B 1 501 ? -19.797 -29.875 4.699 1 81 501 SER B C 1
ATOM 8628 O O . SER B 1 501 ? -20.5 -30.719 4.148 1 81 501 SER B O 1
ATOM 8630 N N . SER B 1 502 ? -19.734 -28.703 4.262 1 89.75 502 SER B N 1
ATOM 8631 C CA . SER B 1 502 ? -20.641 -28.266 3.213 1 89.75 502 SER B CA 1
ATOM 8632 C C . SER B 1 502 ? -20.062 -28.531 1.828 1 89.75 502 SER B C 1
ATOM 8634 O O . SER B 1 502 ? -18.922 -28.141 1.542 1 89.75 502 SER B O 1
ATOM 8636 N N . SER B 1 503 ? -20.812 -29.203 0.996 1 94.81 503 SER B N 1
ATOM 8637 C CA . SER B 1 503 ? -20.359 -29.562 -0.343 1 94.81 503 SER B CA 1
ATOM 8638 C C . SER B 1 503 ? -20.625 -28.438 -1.333 1 94.81 503 SER B C 1
ATOM 8640 O O . SER B 1 503 ? -21.562 -27.656 -1.162 1 94.81 503 SER B O 1
ATOM 8642 N N . PHE B 1 504 ? -19.812 -28.344 -2.293 1 96.81 504 PHE B N 1
ATOM 8643 C CA . PHE B 1 504 ? -20.062 -27.406 -3.395 1 96.81 504 PHE B CA 1
ATOM 8644 C C . PHE B 1 504 ? -21.375 -27.734 -4.09 1 96.81 504 PHE B C 1
ATOM 8646 O O . PHE B 1 504 ? -21.719 -28.891 -4.293 1 96.81 504 PHE B O 1
ATOM 8653 N N . GLY B 1 505 ? -22.109 -26.734 -4.453 1 95 505 GLY B N 1
ATOM 8654 C CA . GLY B 1 505 ? -23.375 -26.922 -5.156 1 95 505 GLY B CA 1
ATOM 8655 C C . GLY B 1 505 ? -24.547 -27.109 -4.223 1 95 505 GLY B C 1
ATOM 8656 O O . GLY B 1 505 ? -25.703 -27.047 -4.648 1 95 505 GLY B O 1
ATOM 8657 N N . ALA B 1 506 ? -24.297 -27.406 -2.975 1 92.88 506 ALA B N 1
ATOM 8658 C CA . ALA B 1 506 ? -25.375 -27.594 -2.004 1 92.88 506 ALA B CA 1
ATOM 8659 C C . ALA B 1 506 ? -26.125 -26.281 -1.763 1 92.88 506 ALA B C 1
ATOM 8661 O O . ALA B 1 506 ? -25.734 -25.234 -2.275 1 92.88 506 ALA B O 1
ATOM 8662 N N . GLU B 1 507 ? -27.25 -26.391 -1.026 1 83.19 507 GLU B N 1
ATOM 8663 C CA . GLU B 1 507 ? -28.047 -25.219 -0.716 1 83.19 507 GLU B CA 1
ATOM 8664 C C . GLU B 1 507 ? -27.188 -24.125 -0.087 1 83.19 507 GLU B C 1
ATOM 8666 O O . GLU B 1 507 ? -26.422 -24.391 0.847 1 83.19 507 GLU B O 1
ATOM 8671 N N . SER B 1 508 ? -27.281 -23 -0.744 1 75.62 508 SER B N 1
ATOM 8672 C CA . SER B 1 508 ? -26.312 -21.953 -0.437 1 75.62 508 SER B CA 1
ATOM 8673 C C . SER B 1 508 ? -26.906 -20.922 0.519 1 75.62 508 SER B C 1
ATOM 8675 O O . SER B 1 508 ? -28.078 -20.547 0.397 1 75.62 508 SER B O 1
ATOM 8677 N N . SER B 1 509 ? -26.156 -20.672 1.491 1 84.38 509 SER B N 1
ATOM 8678 C CA . SER B 1 509 ? -26.469 -19.531 2.338 1 84.38 509 SER B CA 1
ATOM 8679 C C . SER B 1 509 ? -26.438 -18.234 1.541 1 84.38 509 SER B C 1
ATOM 8681 O O . SER B 1 509 ? -25.984 -18.203 0.399 1 84.38 509 SER B O 1
ATOM 8683 N N . THR B 1 510 ? -27.016 -17.297 2.037 1 90.06 510 THR B N 1
ATOM 8684 C CA . THR B 1 510 ? -27.047 -15.977 1.403 1 90.06 510 THR B CA 1
ATOM 8685 C C . THR B 1 510 ? -25.625 -15.453 1.19 1 90.06 510 THR B C 1
ATOM 8687 O O . THR B 1 510 ? -25.359 -14.773 0.201 1 90.06 510 THR B O 1
ATOM 8690 N N . GLU B 1 511 ? -24.781 -15.875 2.037 1 89.44 511 GLU B N 1
ATOM 8691 C CA . GLU B 1 511 ? -23.391 -15.422 1.958 1 89.44 511 GLU B CA 1
ATOM 8692 C C . GLU B 1 511 ? -22.688 -16.016 0.745 1 89.44 511 GLU B C 1
ATOM 8694 O O . GLU B 1 511 ? -21.953 -15.32 0.035 1 89.44 511 GLU B O 1
ATOM 8699 N N . ILE B 1 512 ? -22.891 -17.25 0.505 1 93.62 512 ILE B N 1
ATOM 8700 C CA . ILE B 1 512 ? -22.25 -17.922 -0.619 1 93.62 512 ILE B CA 1
ATOM 8701 C C . ILE B 1 512 ? -22.828 -17.391 -1.932 1 93.62 512 ILE B C 1
ATOM 8703 O O . ILE B 1 512 ? -22.078 -17.188 -2.896 1 93.62 512 ILE B O 1
ATOM 8707 N N . LYS B 1 513 ? -24.125 -17.141 -1.918 1 94.38 513 LYS B N 1
ATOM 8708 C CA . LYS B 1 513 ? -24.766 -16.609 -3.117 1 94.38 513 LYS B CA 1
ATOM 8709 C C . LYS B 1 513 ? -24.219 -15.227 -3.467 1 94.38 513 LYS B C 1
ATOM 8711 O O . LYS B 1 513 ? -23.938 -14.938 -4.633 1 94.38 513 LYS B O 1
ATOM 8716 N N . THR B 1 514 ? -24.078 -14.469 -2.426 1 95.31 514 THR B N 1
ATOM 8717 C CA . THR B 1 514 ? -23.547 -13.133 -2.637 1 95.31 514 THR B CA 1
ATOM 8718 C C . THR B 1 514 ? -22.094 -13.203 -3.123 1 95.31 514 THR B C 1
ATOM 8720 O O . THR B 1 514 ? -21.703 -12.461 -4.031 1 95.31 514 THR B O 1
ATOM 8723 N N . ALA B 1 515 ? -21.312 -14.07 -2.51 1 96.94 515 ALA B N 1
ATOM 8724 C CA . ALA B 1 515 ? -19.922 -14.234 -2.902 1 96.94 515 ALA B CA 1
ATOM 8725 C C . ALA B 1 515 ? -19.797 -14.695 -4.352 1 96.94 515 ALA B C 1
ATOM 8727 O O . ALA B 1 515 ? -18.969 -14.188 -5.109 1 96.94 515 ALA B O 1
ATOM 8728 N N . LEU B 1 516 ? -20.625 -15.641 -4.711 1 97.44 516 LEU B N 1
ATOM 8729 C CA . LEU B 1 516 ? -20.594 -16.156 -6.074 1 97.44 516 LEU B CA 1
ATOM 8730 C C . LEU B 1 516 ? -21.031 -15.078 -7.066 1 97.44 516 LEU B C 1
ATOM 8732 O O . LEU B 1 516 ? -20.422 -14.93 -8.133 1 97.44 516 LEU B O 1
ATOM 8736 N N . SER B 1 517 ? -22.062 -14.359 -6.723 1 96.94 517 SER B N 1
ATOM 8737 C CA . SER B 1 517 ? -22.547 -13.281 -7.586 1 96.94 517 SER B CA 1
ATOM 8738 C C . SER B 1 517 ? -21.469 -12.227 -7.809 1 96.94 517 SER B C 1
ATOM 8740 O O . SER B 1 517 ? -21.25 -11.789 -8.938 1 96.94 517 SER B O 1
ATOM 8742 N N . GLN B 1 518 ? -20.812 -11.852 -6.719 1 97.31 518 GLN B N 1
ATOM 8743 C CA . GLN B 1 518 ? -19.75 -10.867 -6.824 1 97.31 518 GLN B CA 1
ATOM 8744 C C . GLN B 1 518 ? -18.562 -11.414 -7.621 1 97.31 518 GLN B C 1
ATOM 8746 O O . GLN B 1 518 ? -17.953 -10.695 -8.422 1 97.31 518 GLN B O 1
ATOM 8751 N N . LEU B 1 519 ? -18.219 -12.656 -7.379 1 98.12 519 LEU B N 1
ATOM 8752 C CA . LEU B 1 519 ? -17.156 -13.297 -8.133 1 98.12 519 LEU B CA 1
ATOM 8753 C C . LEU B 1 519 ? -17.422 -13.211 -9.633 1 98.12 519 LEU B C 1
ATOM 8755 O O . LEU B 1 519 ? -16.547 -12.805 -10.398 1 98.12 519 LEU B O 1
ATOM 8759 N N . LEU B 1 520 ? -18.641 -13.531 -10.031 1 97.06 520 LEU B N 1
ATOM 8760 C CA . LEU B 1 520 ? -19.016 -13.523 -11.445 1 97.06 520 LEU B CA 1
ATOM 8761 C C . LEU B 1 520 ? -19.016 -12.102 -12 1 97.06 520 LEU B C 1
ATOM 8763 O O . LEU B 1 520 ? -18.609 -11.875 -13.141 1 97.06 520 LEU B O 1
ATOM 8767 N N . ARG B 1 521 ? -19.453 -11.203 -11.18 1 95.62 521 ARG B N 1
ATOM 8768 C CA . ARG B 1 521 ? -19.469 -9.805 -11.602 1 95.62 521 ARG B CA 1
ATOM 8769 C C . ARG B 1 521 ? -18.062 -9.305 -11.922 1 95.62 521 ARG B C 1
ATOM 8771 O O . ARG B 1 521 ? -17.828 -8.727 -12.984 1 95.62 521 ARG B O 1
ATOM 8778 N N . PHE B 1 522 ? -17.109 -9.516 -11.008 1 97.38 522 PHE B N 1
ATOM 8779 C CA . PHE B 1 522 ? -15.742 -9.07 -11.227 1 97.38 522 PHE B CA 1
ATOM 8780 C C . PHE B 1 522 ? -15.102 -9.852 -12.367 1 97.38 522 PHE B C 1
ATOM 8782 O O . PHE B 1 522 ? -14.281 -9.305 -13.109 1 97.38 522 PHE B O 1
ATOM 8789 N N . ALA B 1 523 ? -15.453 -11.125 -12.469 1 96.94 523 ALA B N 1
ATOM 8790 C CA . ALA B 1 523 ? -14.914 -11.938 -13.555 1 96.94 523 ALA B CA 1
ATOM 8791 C C . ALA B 1 523 ? -15.289 -11.367 -14.914 1 96.94 523 ALA B C 1
ATOM 8793 O O . ALA B 1 523 ? -14.508 -11.461 -15.867 1 96.94 523 ALA B O 1
ATOM 8794 N N . MET B 1 524 ? -16.406 -10.758 -15.008 1 93.94 524 MET B N 1
ATOM 8795 C CA . MET B 1 524 ? -16.859 -10.148 -16.25 1 93.94 524 MET B CA 1
ATOM 8796 C C . MET B 1 524 ? -15.977 -8.961 -16.625 1 93.94 524 MET B C 1
ATOM 8798 O O . MET B 1 524 ? -15.758 -8.688 -17.797 1 93.94 524 MET B O 1
ATOM 8802 N N . TYR B 1 525 ? -15.453 -8.312 -15.562 1 91.25 525 TYR B N 1
ATOM 8803 C CA . TYR B 1 525 ? -14.555 -7.188 -15.82 1 91.25 525 TYR B CA 1
ATOM 8804 C C . TYR B 1 525 ? -13.188 -7.676 -16.281 1 91.25 525 TYR B C 1
ATOM 8806 O O . TYR B 1 525 ? -12.516 -7.012 -17.078 1 91.25 525 TYR B O 1
ATOM 8814 N N . VAL B 1 526 ? -12.781 -8.773 -15.82 1 92 526 VAL B N 1
ATOM 8815 C CA . VAL B 1 526 ? -11.469 -9.32 -16.156 1 92 526 VAL B CA 1
ATOM 8816 C C . VAL B 1 526 ? -11.484 -9.859 -17.578 1 92 526 VAL B C 1
ATOM 8818 O O . VAL B 1 526 ? -10.516 -9.695 -18.328 1 92 526 VAL B O 1
ATOM 8821 N N . SER B 1 527 ? -12.547 -10.516 -17.922 1 88.25 527 SER B N 1
ATOM 8822 C CA . SER B 1 527 ? -12.633 -11.164 -19.234 1 88.25 527 SER B CA 1
ATOM 8823 C C . SER B 1 527 ? -13.961 -10.859 -19.906 1 88.25 527 SER B C 1
ATOM 8825 O O . SER B 1 527 ? -14.859 -11.703 -19.953 1 88.25 527 SER B O 1
ATOM 8827 N N . PRO B 1 528 ? -13.906 -9.688 -20.422 1 78.44 528 PRO B N 1
ATOM 8828 C CA . PRO B 1 528 ? -15.125 -9.398 -21.188 1 78.44 528 PRO B CA 1
ATOM 8829 C C . PRO B 1 528 ? -15.289 -10.305 -22.406 1 78.44 528 PRO B C 1
ATOM 8831 O O . PRO B 1 528 ? -14.438 -11.156 -22.672 1 78.44 528 PRO B O 1
ATOM 8834 N N . THR B 1 529 ? -16.359 -10.188 -23.016 1 73 529 THR B N 1
ATOM 8835 C CA . THR B 1 529 ? -16.734 -11.086 -24.094 1 73 529 THR B CA 1
ATOM 8836 C C . THR B 1 529 ? -15.625 -11.156 -25.141 1 73 529 THR B C 1
ATOM 8838 O O . THR B 1 529 ? -15.133 -10.117 -25.594 1 73 529 THR B O 1
ATOM 8841 N N . GLY B 1 530 ? -15.297 -12.367 -25.375 1 69.62 530 GLY B N 1
ATOM 8842 C CA . GLY B 1 530 ? -14.312 -12.609 -26.406 1 69.62 530 GLY B CA 1
ATOM 8843 C C . GLY B 1 530 ? -12.883 -12.562 -25.906 1 69.62 530 GLY B C 1
ATOM 8844 O O . GLY B 1 530 ? -11.938 -12.711 -26.672 1 69.62 530 GLY B O 1
ATOM 8845 N N . SER B 1 531 ? -12.773 -12.297 -24.625 1 79.69 531 SER B N 1
ATOM 8846 C CA . SER B 1 531 ? -11.422 -12.211 -24.078 1 79.69 531 SER B CA 1
ATOM 8847 C C . SER B 1 531 ? -11.18 -13.312 -23.047 1 79.69 531 SER B C 1
ATOM 8849 O O . SER B 1 531 ? -12.125 -13.875 -22.5 1 79.69 531 SER B O 1
ATOM 8851 N N . GLN B 1 532 ? -9.891 -13.734 -23.078 1 85.38 532 GLN B N 1
ATOM 8852 C CA . GLN B 1 532 ? -9.484 -14.719 -22.094 1 85.38 532 GLN B CA 1
ATOM 8853 C C . GLN B 1 532 ? -8.305 -14.219 -21.266 1 85.38 532 GLN B C 1
ATOM 8855 O O . GLN B 1 532 ? -7.457 -13.477 -21.766 1 85.38 532 GLN B O 1
ATOM 8860 N N . GLN B 1 533 ? -8.383 -14.531 -20 1 91.56 533 GLN B N 1
ATOM 8861 C CA . GLN B 1 533 ? -7.285 -14.211 -19.078 1 91.56 533 GLN B CA 1
ATOM 8862 C C . GLN B 1 533 ? -6.688 -15.477 -18.484 1 91.56 533 GLN B C 1
ATOM 8864 O O . GLN B 1 533 ? -7.285 -16.094 -17.609 1 91.56 533 GLN B O 1
ATOM 8869 N N . PRO B 1 534 ? -5.547 -15.797 -18.859 1 93.56 534 PRO B N 1
ATOM 8870 C CA . PRO B 1 534 ? -5.02 -17.125 -18.547 1 93.56 534 PRO B CA 1
ATOM 8871 C C . PRO B 1 534 ? -4.293 -17.156 -17.203 1 93.56 534 PRO B C 1
ATOM 8873 O O . PRO B 1 534 ? -3.865 -18.234 -16.75 1 93.56 534 PRO B O 1
ATOM 8876 N N . VAL B 1 535 ? -4.109 -16.062 -16.484 1 95.06 535 VAL B N 1
ATOM 8877 C CA . VAL B 1 535 ? -3.344 -16.078 -15.25 1 95.06 535 VAL B CA 1
ATOM 8878 C C . VAL B 1 535 ? -3.963 -17.078 -14.266 1 95.06 535 VAL B C 1
ATOM 8880 O O . VAL B 1 535 ? -5.188 -17.141 -14.141 1 95.06 535 VAL B O 1
ATOM 8883 N N . TYR B 1 536 ? -3.197 -17.766 -13.594 1 95.19 536 TYR B N 1
ATOM 8884 C CA . TYR B 1 536 ? -3.643 -18.938 -12.836 1 95.19 536 TYR B CA 1
ATOM 8885 C C . TYR B 1 536 ? -4.645 -18.531 -11.758 1 95.19 536 TYR B C 1
ATOM 8887 O O . TYR B 1 536 ? -5.645 -19.219 -11.547 1 95.19 536 TYR B O 1
ATOM 8895 N N . GLU B 1 537 ? -4.402 -17.453 -11.008 1 96.44 537 GLU B N 1
ATOM 8896 C CA . GLU B 1 537 ? -5.285 -17.047 -9.914 1 96.44 537 GLU B CA 1
ATOM 8897 C C . GLU B 1 537 ? -6.703 -16.797 -10.414 1 96.44 537 GLU B C 1
ATOM 8899 O O . GLU B 1 537 ? -7.676 -17.125 -9.742 1 96.44 537 GLU B O 1
ATOM 8904 N N . PHE B 1 538 ? -6.754 -16.219 -11.57 1 97.38 538 PHE B N 1
ATOM 8905 C CA . PHE B 1 538 ? -8.055 -15.984 -12.18 1 97.38 538 PHE B CA 1
ATOM 8906 C C . PHE B 1 538 ? -8.695 -17.297 -12.617 1 97.38 538 PHE B C 1
ATOM 8908 O O . PHE B 1 538 ? -9.883 -17.531 -12.367 1 97.38 538 PHE B O 1
ATOM 8915 N N . GLN B 1 539 ? -7.906 -18.172 -13.266 1 97 539 GLN B N 1
ATOM 8916 C CA . GLN B 1 539 ? -8.391 -19.469 -13.719 1 97 539 GLN B CA 1
ATOM 8917 C C . GLN B 1 539 ? -8.906 -20.297 -12.547 1 97 539 GLN B C 1
ATOM 8919 O O . GLN B 1 539 ? -9.961 -20.922 -12.641 1 97 539 GLN B O 1
ATOM 8924 N N . TRP B 1 540 ? -8.18 -20.266 -11.492 1 97.88 540 TRP B N 1
ATOM 8925 C CA . TRP B 1 540 ? -8.586 -20.984 -10.289 1 97.88 540 TRP B CA 1
ATOM 8926 C C . TRP B 1 540 ? -9.891 -20.438 -9.727 1 97.88 540 TRP B C 1
ATOM 8928 O O . TRP B 1 540 ? -10.75 -21.188 -9.273 1 97.88 540 TRP B O 1
ATOM 8938 N N . SER B 1 541 ? -10.039 -19.109 -9.711 1 98.5 541 SER B N 1
ATOM 8939 C CA . SER B 1 541 ? -11.258 -18.484 -9.227 1 98.5 541 SER B CA 1
ATOM 8940 C C . SER B 1 541 ? -12.461 -18.891 -10.055 1 98.5 541 SER B C 1
ATOM 8942 O O . SER B 1 541 ? -13.531 -19.172 -9.508 1 98.5 541 SER B O 1
ATOM 8944 N N . LEU B 1 542 ? -12.258 -18.906 -11.344 1 97.81 542 LEU B N 1
ATOM 8945 C CA . LEU B 1 542 ? -13.336 -19.375 -12.219 1 97.81 542 LEU B CA 1
ATOM 8946 C C . LEU B 1 542 ? -13.688 -20.828 -11.93 1 97.81 542 LEU B C 1
ATOM 8948 O O . LEU B 1 542 ? -14.867 -21.188 -11.961 1 97.81 542 LEU B O 1
ATOM 8952 N N . PHE B 1 543 ? -12.734 -21.625 -11.734 1 98.12 543 PHE B N 1
ATOM 8953 C CA . PHE B 1 543 ? -12.945 -23.031 -11.422 1 98.12 543 PHE B CA 1
ATOM 8954 C C . PHE B 1 543 ? -13.797 -23.188 -10.172 1 98.12 543 PHE B C 1
ATOM 8956 O O . PHE B 1 543 ? -14.734 -24 -10.148 1 98.12 543 PHE B O 1
ATOM 8963 N N . ILE B 1 544 ? -13.477 -22.406 -9.125 1 98.31 544 ILE B N 1
ATOM 8964 C CA . ILE B 1 544 ? -14.234 -22.453 -7.879 1 98.31 544 ILE B CA 1
ATOM 8965 C C . ILE B 1 544 ? -15.688 -22.062 -8.141 1 98.31 544 ILE B C 1
ATOM 8967 O O . ILE B 1 544 ? -16.609 -22.688 -7.613 1 98.31 544 ILE B O 1
ATOM 8971 N N . ALA B 1 545 ? -15.844 -21.031 -8.93 1 98.19 545 ALA B N 1
ATOM 8972 C CA . ALA B 1 545 ? -17.203 -20.609 -9.281 1 98.19 545 ALA B CA 1
ATOM 8973 C C . ALA B 1 545 ? -17.938 -21.703 -10.047 1 98.19 545 ALA B C 1
ATOM 8975 O O . ALA B 1 545 ? -19.125 -21.953 -9.805 1 98.19 545 ALA B O 1
ATOM 8976 N N . ALA B 1 546 ? -17.266 -22.359 -10.938 1 97.88 546 ALA B N 1
ATOM 8977 C CA . ALA B 1 546 ? -17.859 -23.391 -11.781 1 97.88 546 ALA B CA 1
ATOM 8978 C C . ALA B 1 546 ? -18.297 -24.594 -10.953 1 97.88 546 ALA B C 1
ATOM 8980 O O . ALA B 1 546 ? -19.328 -25.203 -11.234 1 97.88 546 ALA B O 1
ATOM 8981 N N . ILE B 1 547 ? -17.484 -24.953 -10 1 97.5 547 ILE B N 1
ATOM 8982 C CA . ILE B 1 547 ? -17.844 -26.109 -9.18 1 97.5 547 ILE B CA 1
ATOM 8983 C C . ILE B 1 547 ? -18.969 -25.734 -8.227 1 97.5 547 ILE B C 1
ATOM 8985 O O . ILE B 1 547 ? -19.766 -26.609 -7.824 1 97.5 547 ILE B O 1
ATOM 8989 N N . GLU B 1 548 ? -19.125 -24.453 -7.871 1 97.38 548 GLU B N 1
ATOM 8990 C CA . GLU B 1 548 ? -20.141 -24.016 -6.926 1 97.38 548 GLU B CA 1
ATOM 8991 C C . GLU B 1 548 ? -21.5 -23.859 -7.605 1 97.38 548 GLU B C 1
ATOM 8993 O O . GLU B 1 548 ? -22.516 -24.266 -7.043 1 97.38 548 GLU B O 1
ATOM 8998 N N . THR B 1 549 ? -21.531 -23.344 -8.766 1 96.56 549 THR B N 1
ATOM 8999 C CA . THR B 1 549 ? -22.812 -23 -9.375 1 96.56 549 THR B CA 1
ATOM 9000 C C . THR B 1 549 ? -23.453 -24.219 -10.039 1 96.56 549 THR B C 1
ATOM 9002 O O . THR B 1 549 ? -22.734 -25.078 -10.578 1 96.56 549 THR B O 1
ATOM 9005 N N . ASN B 1 550 ? -24.75 -24.297 -9.984 1 94.88 550 ASN B N 1
ATOM 9006 C CA . ASN B 1 550 ? -25.531 -25.297 -10.711 1 94.88 550 ASN B CA 1
ATOM 9007 C C . ASN B 1 550 ? -26.328 -24.672 -11.852 1 94.88 550 ASN B C 1
ATOM 9009 O O . ASN B 1 550 ? -27.094 -25.359 -12.523 1 94.88 550 ASN B O 1
ATOM 9013 N N . ASP B 1 551 ? -26.156 -23.344 -11.984 1 93.62 551 ASP B N 1
ATOM 9014 C CA . ASP B 1 551 ? -26.828 -22.656 -13.078 1 93.62 551 ASP B CA 1
ATOM 9015 C C . ASP B 1 551 ? -26.188 -22.984 -14.422 1 93.62 551 ASP B C 1
ATOM 9017 O O . ASP B 1 551 ? -25 -22.766 -14.617 1 93.62 551 ASP B O 1
ATOM 9021 N N . MET B 1 552 ? -26.984 -23.438 -15.406 1 92.75 552 MET B N 1
ATOM 9022 C CA . MET B 1 552 ? -26.469 -23.938 -16.672 1 92.75 552 MET B CA 1
ATOM 9023 C C . MET B 1 552 ? -25.844 -22.812 -17.5 1 92.75 552 MET B C 1
ATOM 9025 O O . MET B 1 552 ? -24.859 -23.016 -18.203 1 92.75 552 MET B O 1
ATOM 9029 N N . ILE B 1 553 ? -26.391 -21.625 -17.438 1 93.5 553 ILE B N 1
ATOM 9030 C CA . ILE B 1 553 ? -25.859 -20.5 -18.188 1 93.5 553 ILE B CA 1
ATOM 9031 C C . ILE B 1 553 ? -24.5 -20.094 -17.625 1 93.5 553 ILE B C 1
ATOM 9033 O O . ILE B 1 553 ? -23.547 -19.891 -18.391 1 93.5 553 ILE B O 1
ATOM 9037 N N . HIS B 1 554 ? -24.391 -20.031 -16.312 1 94.19 554 HIS B N 1
ATOM 9038 C CA . HIS B 1 554 ? -23.125 -19.719 -15.672 1 94.19 554 HIS B CA 1
ATOM 9039 C C . HIS B 1 554 ? -22.078 -20.781 -15.984 1 94.19 554 HIS B C 1
ATOM 9041 O O . HIS B 1 554 ? -20.906 -20.453 -16.234 1 94.19 554 HIS B O 1
ATOM 9047 N N . GLN B 1 555 ? -22.531 -22.047 -15.969 1 93.88 555 GLN B N 1
ATOM 9048 C CA . GLN B 1 555 ? -21.625 -23.156 -16.25 1 93.88 555 GLN B CA 1
ATOM 9049 C C . GLN B 1 555 ? -21.031 -23.031 -17.656 1 93.88 555 GLN B C 1
ATOM 9051 O O . GLN B 1 555 ? -19.828 -23.203 -17.844 1 93.88 555 GLN B O 1
ATOM 9056 N N . GLU B 1 556 ? -21.812 -22.734 -18.578 1 91.94 556 GLU B N 1
ATOM 9057 C CA . GLU B 1 556 ? -21.344 -22.578 -19.953 1 91.94 556 GLU B CA 1
ATOM 9058 C C . GLU B 1 556 ? -20.375 -21.406 -20.078 1 91.94 556 GLU B C 1
ATOM 9060 O O . GLU B 1 556 ? -19.344 -21.5 -20.75 1 91.94 556 GLU B O 1
ATOM 9065 N N . TRP B 1 557 ? -20.766 -20.312 -19.469 1 93.88 557 TRP B N 1
ATOM 9066 C CA . TRP B 1 557 ? -19.938 -19.109 -19.484 1 93.88 557 TRP B CA 1
ATOM 9067 C C . TRP B 1 557 ? -18.562 -19.375 -18.875 1 93.88 557 TRP B C 1
ATOM 9069 O O . TRP B 1 557 ? -17.531 -19 -19.438 1 93.88 557 TRP B O 1
ATOM 9079 N N . LEU B 1 558 ? -18.531 -20.062 -17.734 1 95.38 558 LEU B N 1
ATOM 9080 C CA . LEU B 1 558 ? -17.312 -20.359 -17 1 95.38 558 LEU B CA 1
ATOM 9081 C C . LEU B 1 558 ? -16.453 -21.375 -17.75 1 95.38 558 LEU B C 1
ATOM 9083 O O . LEU B 1 558 ? -15.242 -21.188 -17.891 1 95.38 558 LEU B O 1
ATOM 9087 N N . GLN B 1 559 ? -17.062 -22.422 -18.266 1 91.94 559 GLN B N 1
ATOM 9088 C CA . GLN B 1 559 ? -16.344 -23.453 -19 1 91.94 559 GLN B CA 1
ATOM 9089 C C . GLN B 1 559 ? -15.641 -22.875 -20.219 1 91.94 559 GLN B C 1
ATOM 9091 O O . GLN B 1 559 ? -14.547 -23.312 -20.594 1 91.94 559 GLN B O 1
ATOM 9096 N N . GLY B 1 560 ? -16.219 -21.906 -20.797 1 90.75 560 GLY B N 1
ATOM 9097 C CA . GLY B 1 560 ? -15.648 -21.281 -21.984 1 90.75 560 GLY B CA 1
ATOM 9098 C C . GLY B 1 560 ? -14.461 -20.391 -21.672 1 90.75 560 GLY B C 1
ATOM 9099 O O . GLY B 1 560 ? -13.68 -20.047 -22.562 1 90.75 560 GLY B O 1
ATOM 9100 N N . ARG B 1 561 ? -14.25 -20.109 -20.453 1 93.19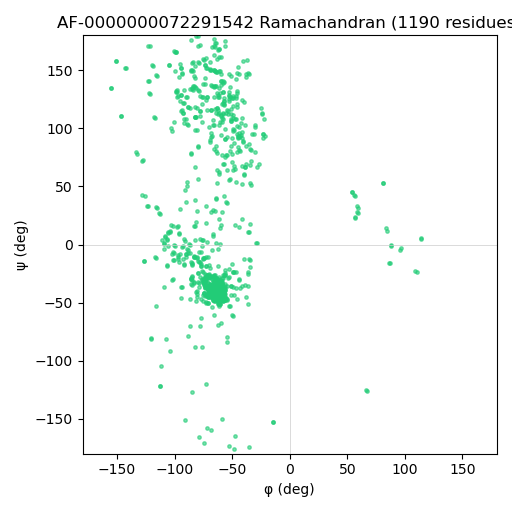 561 ARG B N 1
ATOM 9101 C CA . ARG B 1 561 ? -13.227 -19.141 -20.094 1 93.19 561 ARG B CA 1
ATOM 9102 C C . ARG B 1 561 ? -12.109 -19.781 -19.281 1 93.19 561 ARG B C 1
ATOM 9104 O O . ARG B 1 561 ? -11.086 -19.156 -19.016 1 93.19 561 ARG B O 1
ATOM 9111 N N . ILE B 1 562 ? -12.289 -21 -18.812 1 94 562 ILE B N 1
ATOM 9112 C CA . ILE B 1 562 ? -11.219 -21.75 -18.156 1 94 562 ILE B CA 1
ATOM 9113 C C . ILE B 1 562 ? -10.328 -22.406 -19.219 1 94 562 ILE B C 1
ATOM 9115 O O . ILE B 1 562 ? -10.742 -23.328 -19.906 1 94 562 ILE B O 1
ATOM 9119 N N . THR B 1 563 ? -9.141 -21.875 -19.312 1 89.19 563 THR B N 1
ATOM 9120 C CA . THR B 1 563 ? -8.234 -22.328 -20.359 1 89.19 563 THR B CA 1
ATOM 9121 C C . THR B 1 563 ? -7.121 -23.188 -19.781 1 89.19 563 THR B C 1
ATOM 9123 O O . THR B 1 563 ? -6.418 -23.891 -20.516 1 89.19 563 THR B O 1
ATOM 9126 N N . ASP B 1 564 ? -6.922 -23.078 -18.469 1 89.44 564 ASP B N 1
ATOM 9127 C CA . ASP B 1 564 ? -5.941 -23.953 -17.828 1 89.44 564 ASP B CA 1
ATOM 9128 C C . ASP B 1 564 ? -6.289 -25.422 -18.047 1 89.44 564 ASP B C 1
ATOM 9130 O O . ASP B 1 564 ? -7.379 -25.875 -17.688 1 89.44 564 ASP B O 1
ATOM 9134 N N . HIS B 1 565 ? -5.492 -26.141 -18.594 1 84.19 565 HIS B N 1
ATOM 9135 C CA . HIS B 1 565 ? -5.773 -27.5 -19.047 1 84.19 565 HIS B CA 1
ATOM 9136 C C . HIS B 1 565 ? -6.176 -28.406 -17.891 1 84.19 565 HIS B C 1
ATOM 9138 O O . HIS B 1 565 ? -7.133 -29.172 -18 1 84.19 565 HIS B O 1
ATOM 9144 N N . ARG B 1 566 ? -5.457 -28.375 -16.859 1 86.81 566 ARG B N 1
ATOM 9145 C CA . ARG B 1 566 ? -5.723 -29.25 -15.719 1 86.81 566 ARG B CA 1
ATOM 9146 C C . ARG B 1 566 ? -7.078 -28.922 -15.094 1 86.81 566 ARG B C 1
ATOM 9148 O O . ARG B 1 566 ? -7.852 -29.828 -14.773 1 86.81 566 ARG B O 1
ATOM 9155 N N . LEU B 1 567 ? -7.344 -27.672 -14.953 1 92.75 567 LEU B N 1
ATOM 9156 C CA . LEU B 1 567 ? -8.602 -27.25 -14.352 1 92.75 567 LEU B CA 1
ATOM 9157 C C . LEU B 1 567 ? -9.781 -27.562 -15.273 1 92.75 567 LEU B C 1
ATOM 9159 O O . LEU B 1 567 ? -10.859 -27.938 -14.805 1 92.75 567 LEU B O 1
ATOM 9163 N N . ARG B 1 568 ? -9.531 -27.406 -16.547 1 91.19 568 ARG B N 1
ATOM 9164 C CA . ARG B 1 568 ? -10.578 -27.719 -17.516 1 91.19 568 ARG B CA 1
ATOM 9165 C C . ARG B 1 568 ? -10.93 -29.203 -17.484 1 91.19 568 ARG B C 1
ATOM 9167 O O . ARG B 1 568 ? -12.109 -29.562 -17.453 1 91.19 568 ARG B O 1
ATOM 9174 N N . LYS B 1 569 ? -9.969 -30.031 -17.484 1 90.06 569 LYS B N 1
ATOM 9175 C CA . LYS B 1 569 ? -10.188 -31.484 -17.438 1 90.06 569 LYS B CA 1
ATOM 9176 C C . LYS B 1 569 ? -10.852 -31.891 -16.125 1 90.06 569 LYS B C 1
ATOM 9178 O O . LYS B 1 569 ? -11.75 -32.719 -16.109 1 90.06 569 LYS B O 1
ATOM 9183 N N . ALA B 1 570 ? -10.367 -31.359 -15.078 1 93.31 570 ALA B N 1
ATOM 9184 C CA . ALA B 1 570 ? -10.969 -31.641 -13.773 1 93.31 570 ALA B CA 1
ATOM 9185 C C . ALA B 1 570 ? -12.438 -31.234 -13.75 1 93.31 570 ALA B C 1
ATOM 9187 O O . ALA B 1 570 ? -13.281 -31.953 -13.219 1 93.31 570 ALA B O 1
ATOM 9188 N N . LEU B 1 571 ? -12.703 -30.094 -14.328 1 96.25 571 LEU B N 1
ATOM 9189 C CA . LEU B 1 571 ? -14.07 -29.578 -14.32 1 96.25 571 LEU B CA 1
ATOM 9190 C C . LEU B 1 571 ? -15 -30.516 -15.102 1 96.25 571 LEU B C 1
ATOM 9192 O O . LEU B 1 571 ? -16.156 -30.703 -14.711 1 96.25 571 LEU B O 1
ATOM 9196 N N . GLN B 1 572 ? -14.531 -31.094 -16.141 1 93.69 572 GLN B N 1
ATOM 9197 C CA . GLN B 1 572 ? -15.328 -32.031 -16.922 1 93.69 572 GLN B CA 1
ATOM 9198 C C . GLN B 1 572 ? -15.703 -33.25 -16.078 1 93.69 572 GLN B C 1
ATOM 9200 O O . GLN B 1 572 ? -16.859 -33.688 -16.078 1 93.69 572 GLN B O 1
ATOM 9205 N N . ARG B 1 573 ? -14.742 -33.75 -15.398 1 95 573 ARG B N 1
ATOM 9206 C CA . ARG B 1 573 ? -14.984 -34.906 -14.531 1 95 573 ARG B CA 1
ATOM 9207 C C . ARG B 1 573 ? -15.914 -34.531 -13.383 1 95 573 ARG B C 1
ATOM 9209 O O . ARG B 1 573 ? -16.781 -35.312 -12.992 1 95 573 ARG B O 1
ATOM 9216 N N . ILE B 1 574 ? -15.75 -33.406 -12.859 1 96.5 574 ILE B N 1
ATOM 9217 C CA . ILE B 1 574 ? -16.547 -32.938 -11.734 1 96.5 574 ILE B CA 1
ATOM 9218 C C . ILE B 1 574 ? -18 -32.719 -12.195 1 96.5 574 ILE B C 1
ATOM 9220 O O . ILE B 1 574 ? -18.938 -33.062 -11.477 1 96.5 574 ILE B O 1
ATOM 9224 N N . SER B 1 575 ? -18.156 -32.125 -13.383 1 94.5 575 SER B N 1
ATOM 9225 C CA . SER B 1 575 ? -19.484 -31.938 -13.922 1 94.5 575 SER B CA 1
ATOM 9226 C C . SER B 1 575 ? -20.219 -33.25 -14.086 1 94.5 575 SER B C 1
ATOM 9228 O O . SER B 1 575 ? -21.422 -33.344 -13.781 1 94.5 575 SER B O 1
ATOM 9230 N N . SER B 1 576 ? -19.547 -34.25 -14.562 1 93.56 576 SER B N 1
ATOM 9231 C CA . SER B 1 576 ? -20.125 -35.562 -14.695 1 93.56 576 SER B CA 1
ATOM 9232 C C . SER B 1 576 ? -20.5 -36.156 -13.328 1 93.56 576 SER B C 1
ATOM 9234 O O . SER B 1 576 ? -21.547 -36.75 -13.18 1 93.56 576 SER B O 1
ATOM 9236 N N . PHE B 1 577 ? -19.672 -36 -12.383 1 95.81 577 PHE B N 1
ATOM 9237 C CA . PHE B 1 577 ? -19.938 -36.5 -11.031 1 95.81 577 PHE B CA 1
ATOM 9238 C C . PHE B 1 577 ? -21.141 -35.781 -10.43 1 95.81 577 PHE B C 1
ATOM 9240 O O . PHE B 1 577 ? -22 -36.438 -9.828 1 95.81 577 PHE B O 1
ATOM 9247 N N . LYS B 1 578 ? -21.188 -34.469 -10.531 1 95.5 578 LYS B N 1
ATOM 9248 C CA . LYS B 1 578 ? -22.266 -33.688 -9.953 1 95.5 578 LYS B CA 1
ATOM 9249 C C . LYS B 1 578 ? -23.625 -34.062 -10.555 1 95.5 578 LYS B C 1
ATOM 9251 O O . LYS B 1 578 ? -24.641 -34.031 -9.875 1 95.5 578 LYS B O 1
ATOM 9256 N N . ARG B 1 579 ? -23.641 -34.375 -11.82 1 92.5 579 ARG B N 1
ATOM 9257 C CA . ARG B 1 579 ? -24.875 -34.812 -12.477 1 92.5 579 ARG B CA 1
ATOM 9258 C C . ARG B 1 579 ? -25.438 -36.062 -11.812 1 92.5 579 ARG B C 1
ATOM 9260 O O . ARG B 1 579 ? -26.656 -36.219 -11.727 1 92.5 579 ARG B O 1
ATOM 9267 N N . ASN B 1 580 ? -24.594 -36.844 -11.305 1 93.38 580 ASN B N 1
ATOM 9268 C CA . ASN B 1 580 ? -25 -38.094 -10.695 1 93.38 580 ASN B CA 1
ATOM 9269 C C . ASN B 1 580 ? -25.188 -37.969 -9.188 1 93.38 580 ASN B C 1
ATOM 9271 O O . ASN B 1 580 ? -25.594 -38.906 -8.516 1 93.38 580 ASN B O 1
ATOM 9275 N N . ASN B 1 581 ? -24.844 -36.906 -8.633 1 95.31 581 ASN B N 1
ATOM 9276 C CA . ASN B 1 581 ? -24.891 -36.719 -7.191 1 95.31 581 ASN B CA 1
ATOM 9277 C C . ASN B 1 581 ? -25.656 -35.438 -6.805 1 95.31 581 ASN B C 1
ATOM 9279 O O . ASN B 1 581 ? -25.188 -34.656 -5.996 1 95.31 581 ASN B O 1
ATOM 9283 N N . LEU B 1 582 ? -26.781 -35.156 -7.434 1 93.38 582 LEU B N 1
ATOM 9284 C CA . LEU B 1 582 ? -27.734 -34.094 -7.129 1 93.38 582 LEU B CA 1
ATOM 9285 C C . LEU B 1 582 ? -27.047 -32.719 -7.188 1 93.38 582 LEU B C 1
ATOM 9287 O O . LEU B 1 582 ? -27.328 -31.844 -6.363 1 93.38 582 LEU B O 1
ATOM 9291 N N . GLY B 1 583 ? -25.984 -32.656 -8.023 1 94.31 583 GLY B N 1
ATOM 9292 C CA . GLY B 1 583 ? -25.359 -31.359 -8.273 1 94.31 583 GLY B CA 1
ATOM 9293 C C . GLY B 1 583 ? -24.359 -30.969 -7.199 1 94.31 583 GLY B C 1
ATOM 9294 O O . GLY B 1 583 ? -23.953 -29.812 -7.105 1 94.31 583 GLY B O 1
ATOM 9295 N N . THR B 1 584 ? -23.922 -31.922 -6.305 1 96.38 584 THR B N 1
ATOM 9296 C CA . THR B 1 584 ? -23.031 -31.594 -5.195 1 96.38 584 THR B CA 1
ATOM 9297 C C . THR B 1 584 ? -21.734 -32.375 -5.297 1 96.38 584 THR B C 1
ATOM 9299 O O . THR B 1 584 ? -21.688 -33.438 -5.945 1 96.38 584 THR B O 1
ATOM 9302 N N . ILE B 1 585 ? -20.719 -31.844 -4.734 1 97.06 585 ILE B N 1
ATOM 9303 C CA . ILE B 1 585 ? -19.422 -32.531 -4.668 1 97.06 585 ILE B CA 1
ATOM 9304 C C . ILE B 1 585 ? -18.625 -32 -3.48 1 97.06 585 ILE B C 1
ATOM 9306 O O . ILE B 1 585 ? -18.609 -30.797 -3.219 1 97.06 585 ILE B O 1
ATOM 9310 N N . SER B 1 586 ? -18.047 -32.844 -2.736 1 95.75 586 SER B N 1
ATOM 9311 C CA . SER B 1 586 ? -17.25 -32.438 -1.583 1 95.75 586 SER B CA 1
ATOM 9312 C C . SER B 1 586 ? -15.859 -31.969 -2.008 1 95.75 586 SER B C 1
ATOM 9314 O O . SER B 1 586 ? -15.391 -32.312 -3.094 1 95.75 586 SER B O 1
ATOM 9316 N N . LEU B 1 587 ? -15.234 -31.172 -1.189 1 96.12 587 LEU B N 1
ATOM 9317 C CA . LEU B 1 587 ? -13.891 -30.688 -1.462 1 96.12 587 LEU B CA 1
ATOM 9318 C C . LEU B 1 587 ? -12.906 -31.844 -1.579 1 96.12 587 LEU B C 1
ATOM 9320 O O . LEU B 1 587 ? -12 -31.812 -2.418 1 96.12 587 LEU B O 1
ATOM 9324 N N . SER B 1 588 ? -13.047 -32.844 -0.702 1 93.94 588 SER B N 1
ATOM 9325 C CA . SER B 1 588 ? -12.172 -34 -0.74 1 93.94 588 SER B CA 1
ATOM 9326 C C . SER B 1 588 ? -12.234 -34.719 -2.098 1 93.94 588 SER B C 1
ATOM 9328 O O . SER B 1 588 ? -11.203 -35.125 -2.633 1 93.94 588 SER B O 1
ATOM 9330 N N . LYS B 1 589 ? -13.438 -34.875 -2.625 1 95.75 589 LYS B N 1
ATOM 9331 C CA . LYS B 1 589 ? -13.594 -35.5 -3.93 1 95.75 589 LYS B CA 1
ATOM 9332 C C . LYS B 1 589 ? -13.008 -34.656 -5.039 1 95.75 589 LYS B C 1
ATOM 9334 O O . LYS B 1 589 ? -12.453 -35.156 -6.012 1 95.75 589 LYS B O 1
ATOM 9339 N N . VAL B 1 590 ? -13.18 -33.312 -4.957 1 96.56 590 VAL B N 1
ATOM 9340 C CA . VAL B 1 590 ? -12.586 -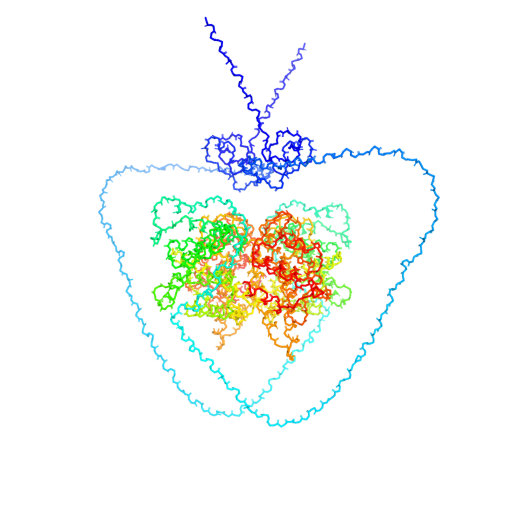32.375 -5.91 1 96.56 590 VAL B CA 1
ATOM 9341 C C . VAL B 1 590 ? -11.07 -32.562 -5.938 1 96.56 590 VAL B C 1
ATOM 9343 O O . VAL B 1 590 ? -10.469 -32.688 -7.008 1 96.56 590 VAL B O 1
ATOM 9346 N N . ARG B 1 591 ? -10.438 -32.625 -4.762 1 93.88 591 ARG B N 1
ATOM 9347 C CA . ARG B 1 591 ? -8.992 -32.812 -4.645 1 93.88 591 ARG B CA 1
ATOM 9348 C C . ARG B 1 591 ? -8.562 -34.125 -5.262 1 93.88 591 ARG B C 1
ATOM 9350 O O . ARG B 1 591 ? -7.562 -34.188 -5.984 1 93.88 591 ARG B O 1
ATOM 9357 N N . GLN B 1 592 ? -9.336 -35.125 -5.008 1 93 592 GLN B N 1
ATOM 9358 C CA . GLN B 1 592 ? -9.031 -36.469 -5.547 1 93 592 GLN B CA 1
ATOM 9359 C C . GLN B 1 592 ? -9.055 -36.438 -7.074 1 93 592 GLN B C 1
ATOM 9361 O O . GLN B 1 592 ? -8.18 -37.062 -7.711 1 93 592 GLN B O 1
ATOM 9366 N N . ILE B 1 593 ? -10.023 -35.812 -7.621 1 93.75 593 ILE B N 1
ATOM 9367 C CA . ILE B 1 593 ? -10.172 -35.75 -9.07 1 93.75 593 ILE B CA 1
ATOM 9368 C C . ILE B 1 593 ? -8.992 -35 -9.68 1 93.75 593 ILE B C 1
ATOM 9370 O O . ILE B 1 593 ? -8.414 -35.438 -10.68 1 93.75 593 ILE B O 1
ATOM 9374 N N . ILE B 1 594 ? -8.562 -33.875 -9.094 1 91.88 594 ILE B N 1
ATOM 9375 C CA . ILE B 1 594 ? -7.465 -33.094 -9.625 1 91.88 594 ILE B CA 1
ATOM 9376 C C . ILE B 1 594 ? -6.156 -33.844 -9.508 1 91.88 594 ILE B C 1
ATOM 9378 O O . ILE B 1 594 ? -5.336 -33.844 -10.438 1 91.88 594 ILE B O 1
ATOM 9382 N N . LEU B 1 595 ? -5.945 -34.531 -8.391 1 87.56 595 LEU B N 1
ATOM 9383 C CA . LEU B 1 595 ? -4.699 -35.25 -8.141 1 87.56 595 LEU B CA 1
ATOM 9384 C C . LEU B 1 595 ? -4.582 -36.469 -9.047 1 87.56 595 LEU B C 1
ATOM 9386 O O . LEU B 1 595 ? -3.475 -36.938 -9.336 1 87.56 595 LEU B O 1
ATOM 9390 N N . ALA B 1 596 ? -5.715 -37.031 -9.453 1 82.38 596 ALA B N 1
ATOM 9391 C CA . ALA B 1 596 ? -5.73 -38.25 -10.289 1 82.38 596 ALA B CA 1
ATOM 9392 C C . ALA B 1 596 ? -5.43 -37.906 -11.742 1 82.38 596 ALA B C 1
ATOM 9394 O O . ALA B 1 596 ? -5.148 -38.781 -12.547 1 82.38 596 ALA B O 1
ATOM 9395 N N . MET B 1 597 ? -5.34 -36.719 -12.039 1 78.62 597 MET B N 1
ATOM 9396 C CA . MET B 1 597 ? -5.117 -36.281 -13.422 1 78.62 597 MET B CA 1
ATOM 9397 C C . MET B 1 597 ? -3.639 -36.031 -13.68 1 78.62 597 MET B C 1
ATOM 9399 O O . MET B 1 597 ? -2.924 -35.562 -12.797 1 78.62 597 MET B O 1
#

Secondary structure (DSSP, 8-state):
------------------TT--HHHHHTT------SSS-HHHHHTT------S------HHHHH----------S---------------------------------------------------------------------SSGGGGSPPGGGTT---------------TTHHHHSSSS---TTSPPP-HHHHHHHHHIIIIIHHHH-SS-GGGSHHHHHHHHHHHH-HHHHHHHHHHHHHHS---HHHHHHHHHHHHHHHHHHHHHHHHHHH--SS--HHHHHHHHHHHHHHHHHSSS--HHHHHHHHHHHHHHHHHTT-SS--TT----SSHHHHHHHHHHHHHHHHHHHHHHHHHHHHHHT---HHHHHHHH-HHHHHHHHHHHTTHHHHHHGGGS-HHHHHHHHHTHHHHHHHHHHHHHHHHHHHHHHS---TTHHHHHHHHHHHHHHHHHHTHHHHHHHT------HHHHHHHHHHHHHHHHHHHHHHHSSSPPBTSPPPHHHHHHHHHHHHHHHHHS-TT-----HHHHHHHHHHHHH---HHHHHHHHTT---HHHHHHHHHHHHHHHHTTT-B-HHHHHHHHHT-/------------------TT--HHHHHTT------SSS-HHHHHTT------S------HHHHH-----------------------------------TT-------------------------------------------SSGGGGSPPGGGGG---------------TTHHHH-SSS---TT-PPP-HHHHHHHHHIIIIIHHHH-SS-GGGSHHHHHHHHHHHH-HHHHHHHHHHHHHHS---HHHHHHHHHHHHHHHHHHHHHHHHHHH--SS--HHHHHHHHHHHHHHHHHSSS--HHHHHHHHHHHHHHHHHTT-SS--TT----SSHHHHHHHHHHHHHHHHHHHHHHHHHHHHHHT---HHHHHHHH-HHHHHHHHHHHTTHHHHHHGGGS-HHHHHHHHHTHHHHHHHHHHHHHHHHHHHHHHS---TTHHHHHHHHHHHHHHHHHHTHHHHHHHT------HHHHHHHHHHHHHHHHHHHHHHHSSSPPBTSPPPHHHHHHHHHHHHHHHHHS-TT-----HHHHHHHHHHHHH---HHHHHHHHTT---HHHHHHHHHHHHHHHHTTT-B-HHHHHHHHHH-

Solvent-accessible surface area (backbone atoms only — not comparable to full-atom values): 67724 Å² total; per-residue (Å²): 139,81,82,75,76,76,75,75,76,75,73,73,72,69,78,67,70,44,91,63,23,26,47,43,33,54,75,67,75,41,78,29,74,47,38,81,78,49,20,62,55,27,58,74,69,68,48,77,44,39,55,59,89,67,77,75,69,78,56,67,67,69,67,59,62,69,81,60,75,77,72,68,75,76,77,83,67,74,79,80,78,80,81,80,84,85,87,84,85,84,91,84,96,92,86,95,86,83,77,92,76,77,94,77,72,82,91,75,85,77,80,70,80,85,80,81,79,74,83,70,81,72,83,77,83,80,77,74,76,76,72,71,75,74,73,71,71,74,75,69,66,64,76,64,84,64,63,60,70,75,51,72,54,81,86,15,67,78,64,44,70,25,41,80,62,74,72,65,83,59,74,73,53,76,66,33,74,68,62,65,54,72,97,65,55,37,78,68,60,55,75,76,54,73,68,54,50,52,20,53,52,38,38,43,37,53,51,28,34,31,71,34,91,51,58,33,88,74,24,69,60,37,54,50,48,53,46,15,47,61,75,28,64,42,35,38,26,27,51,46,15,34,20,33,43,39,45,63,62,55,81,84,48,40,63,56,38,32,50,53,13,47,53,26,34,52,53,14,46,50,45,47,55,51,53,72,70,49,72,91,91,65,62,59,56,50,53,54,50,39,56,46,36,49,51,55,36,42,71,52,29,20,47,50,54,52,69,46,54,26,49,51,34,44,52,50,44,50,51,35,60,74,66,53,67,62,56,77,78,76,80,72,64,85,49,89,43,70,66,47,51,52,49,49,18,51,49,11,40,40,26,39,48,52,54,51,46,40,49,48,26,27,61,38,14,71,68,67,28,58,34,46,50,46,52,50,29,71,77,33,52,68,47,44,50,40,31,54,27,40,23,68,44,17,59,52,51,62,47,42,88,73,46,53,66,73,57,52,51,50,52,49,47,30,45,62,29,52,51,51,42,54,54,46,35,49,48,47,35,52,47,33,54,57,41,71,49,72,93,47,94,58,45,62,58,53,51,50,51,53,52,50,49,52,52,49,49,51,41,52,42,39,63,32,53,52,56,23,69,45,88,68,94,62,63,63,68,42,36,36,41,13,9,42,36,44,19,36,51,25,29,48,49,41,48,59,66,23,40,60,92,41,36,29,35,46,94,66,53,71,64,46,51,51,26,50,51,50,21,53,53,25,42,43,63,52,34,40,92,96,45,77,54,59,24,49,66,49,34,52,23,45,48,49,46,43,57,36,53,80,50,68,68,60,41,54,59,38,61,74,50,43,59,52,41,68,61,42,54,36,47,55,55,48,52,57,48,16,72,75,44,85,44,30,47,44,54,70,58,52,38,50,50,52,43,70,66,138,81,81,74,76,76,74,73,75,75,74,73,74,68,80,67,68,42,90,63,23,24,47,43,34,55,74,68,74,40,78,28,73,47,39,79,77,50,18,62,55,28,58,74,71,68,46,79,45,39,54,58,89,66,77,74,69,77,56,68,67,67,66,58,59,67,80,59,76,74,77,73,76,81,73,91,84,79,82,75,80,79,80,84,88,84,93,86,90,89,87,82,91,83,82,82,74,80,78,90,74,76,92,76,77,80,93,73,84,78,85,77,80,84,73,84,77,79,83,72,82,75,83,76,80,80,78,74,80,74,72,74,74,74,73,72,73,74,74,70,67,66,76,64,87,61,61,62,70,75,51,71,54,81,85,19,69,79,64,45,70,27,41,80,62,77,79,72,82,64,75,73,50,76,61,34,70,68,61,64,53,71,98,63,54,37,79,68,59,57,76,76,53,73,67,53,52,52,20,53,51,37,37,44,38,60,50,27,35,32,73,35,92,51,58,33,88,74,24,69,61,37,54,51,48,54,46,16,46,60,75,28,64,42,35,37,25,28,52,46,15,34,20,32,42,39,44,64,63,55,82,84,49,40,62,57,37,32,51,53,13,47,52,26,34,52,54,14,47,48,45,46,55,52,54,73,69,48,73,88,90,65,63,60,58,49,53,54,49,38,54,47,34,50,50,54,36,43,72,53,31,22,49,52,54,54,69,44,54,26,49,51,34,45,51,51,44,49,50,35,60,74,67,53,68,62,56,77,78,76,77,72,64,85,49,89,43,70,67,49,50,52,48,48,18,53,49,12,40,41,27,38,48,52,54,50,46,37,49,48,26,26,61,37,14,71,69,67,28,60,35,46,50,47,53,50,30,69,78,34,53,69,48,46,49,40,30,54,28,40,22,70,45,16,58,52,51,63,47,44,86,73,45,53,66,70,58,51,52,49,52,50,48,32,45,62,28,51,51,51,43,56,54,45,35,51,48,48,35,50,47,33,53,57,42,70,46,72,92,48,94,58,46,64,57,53,52,51,51,52,52,50,49,54,52,49,49,50,42,52,43,39,61,33,52,51,55,23,70,47,90,68,92,61,62,62,68,43,37,36,42,14,9,40,37,44,18,37,51,24,29,48,51,43,46,58,68,25,40,58,90,40,36,31,36,46,92,66,53,71,64,47,50,50,28,48,52,51,22,53,54,23,41,44,62,51,33,39,90,95,46,76,55,60,24,47,67,49,34,52,24,46,49,49,48,44,57,37,52,81,51,68,69,59,40,53,57,38,60,73,50,42,58,51,41,70,61,41,55,36,47,54,56,48,53,57,48,15,71,75,44,85,44,31,47,44,55,69,57,53,39,50,51,51,42,71,64

pLDDT: mean 74.02, std 28.37, range [14.93, 98.75]

Foldseek 3Di:
DDPPVPPDPDPPPPPDADLFAFPVCVVVVHHFPNDPPATPVCVVVVHDGHGDPDSPDPDVVVVPPCPDDPPPPPPPPDPDDDDDDDDDDDDDDDDDDDDDDDDPDDDPDDPDDDDPDPDPPDDDDDPDPPPPPPPPPPPPPPPPLDLVLLAADVVFLQPFAAQPDDLDPPDPLPVCVQVPPDQDQQLVRDDDDPLLVVLVSCQLTVVQLQADVDRSSLGLSVLQCVCCSNPNVLLSLLSSLLSLLRDHDDPVCNVVSSVSSSVSSVVSSNVLSVLLPDDPDGPLLSNLSSLLSSLSNLLRTAQRDQVSNQVSLVSNVCVCVVVVLLDDPPDPDCPPDPVSLVVLLSSLSSLQSLLSLLVSLLVSLLLPHHNVSLVVCVVVVVSNVVSLVSNLCNSCSSCPPVDDVVVVVLSVLQSLLVVLQSLVSSLSNLLSVLLPDDDDPCNVVSLVVSVVSLVVSCVSRVVLLVLLLDPDPDDLSSNLSSLLSLLLSLLVVLCSVQSYDHWAQPDDDPSNVVSLVSNVSSLCSNAPPPGERNHNSSLVSLLSSLLRDPDPVSVVVSLVHNSPRLSNVLSVVSVVVCVVVVSTDHSNVSSVSSSND/DDPPVPPPPDPPPPPAADLFAFPVCVVVPHHFPNDPPATPVCVVVVHDGHGDPDSPRPDVVVVPPCPPPPPPDPPDDDDDDDDDDDDDDDDDDDDDPDDPDDDPDDDPDDPDPPPPDDDPDDDDDDPDPPPPPPPPPPPPPVPPLDLVLLAADVVWLQPFQAQPDDQDPPDPQVCCCVVPPDQDQQLVRDGDDPLLVVLVSCQLCVVQLQADVDRSSLGLSVLQCVCCSNPNVLLSLLSSLLSLSRDHDDPVCNVVSSVSSSVSSVVSSNVLSVLLPDDPDGPLLSNLSSLLSSLSNLLSTAQRDQVSNQVSLVSNVVVCVVVVLLDDPPDPDCPPDPVSLVVLLSSLSSLQSLLSLLVSLLVSLLLPHHNVSLVVCVVVVVSNVVSLVSNLCNSCSSCPPVDDVVVVVLSVLQSLLVVLQSLVSSLSNLLSVLLPDDDDPCNVVSLVVSVVSLVVSCVSRVVLLVLLLDPDPDDLSSNLSSLLSLLLSLLVVLCSVQSYDHWAQPDDDPSNVVSLVSNVSSLCSNAPPPGERNHNSSLVSLLSSLLRDPDPVSVVVSLVHNSRRLSNQLSVVSVVVCVVVVSTDHSNVSSVSSSND

Radius of gyration: 36.82 Å; Cα contacts (8 Å, |Δi|>4): 1344; chains: 2; bounding box: 123×111×139 Å

Sequence (1194 aa):
MSDDINHKRKRSNTTGRSKYGCLTCRAKKVKCDELLPLCGRCERLKLNCQQPCSRILPSVRERRRGAGPIKSRNSDWSPQSLSPALQLSEEQPQESEALLNHYLSGYDHGLAAASASSFSVGPPEGASQSQAPIIEAEANMLLDPVAEWLLPDPQSLNAYAGTNCSPLSFEPLVIANILSTQERSLENGMCLNNDEELALTHYRTAFSLSQTTRDPQWSTPTLLLIHALKHSEMLLHLILAVSLHDMPSNPDNVSRLRQNGHKHYEKGTEQLMQALQFESPADHLAILASFYCIYMYMSRSNGTIISKLDRLSLTAIDHLTKHNLIVPIYGQSPSTNQNSTKNGAERSLIARIIMWLLKMDAQGSFLGCKPNLANHFQTHPDQLLAVKAESRLALQLNWGTEYPISQSIRDIESCLPVDMMSDMLILCCKISDYSHKPPYTEEDLRQESLQKEFTALEIRYGAVFYYGSSDMTLQPAMKLNCANSATMFYALRVYFARCKSSSFGAESSTEIKTALSQLLRFAMYVSPTGSQQPVYEFQWSLFIAAIETNDMIHQEWLQGRITDHRLRKALQRISSFKRNNLGTISLSKVRQIILAMMSDDINHKRKRSNTTGRSKYGCLTCRAKKVKCDELLPLCGRCERLKLNCQQPCSRILPSVRERRRGAGPIKSRNSDWSPQSLSPALQLSEEQPQESEALLNHYLSGYDHGLAAASASSFSVGPPEGASQSQAPIIEAEANMLLDPVAEWLLPDPQSLNAYAGTNCSPLSFEPLVIANILSTQERSLENGMCLNNDEELALTHYRTAFSLSQTTRDPQWSTPTLLLIHALKHSEMLLHLILAVSLHDMPSNPDNVSRLRQNGHKHYEKGTEQLMQALQFESPADHLAILASFYCIYMYMSRSNGTIISKLDRLSLTAIDHLTKHNLIVPIYGQSPSTNQNSTKNGAERSLIARIIMWLLKMDAQGSFLGCKPNLANHFQTHPDQLLAVKAESRLALQLNWGTEYPISQSIRDIESCLPVDMMSDMLILCCKISDYSHKPPYTEEDLRQESLQKEFTALEIRYGAVFYYGSSDMTLQPAMKLNCANSATMFYALRVYFARCKSSSFGAESSTEIKTALSQLLRFAMYVSPTGSQQPVYEFQWSLFIAAIETNDMIHQEWLQGRITDHRLRKALQRISSFKRNNLGTISLSKVRQIILAM